Protein 6VG1 (pdb70)

Secondary structure (DSSP, 8-state):
-EEEEEEESSPPTT-EEEEHHHHTT--S----EES--SS--SEEE-TTT-EEEE-S---HHHHTTT-S--EEEEEEEEEETTEEEEEEEEEEEE-------B-S-SEEEEEEETTPPTT-EEE-PPPB-SS-GGGSEEEEEE---SSEEEEEEE-TTS-EEEEEEE-S---TTT--EEEEEEEEEESSSS--EEEEEEEEEEEP------EESSSEEEEEEETTPPTT-EEEE--EE--S-GGGG-EEEEE-TTS-HHHHHHEEE-TTT-EEEE-S---TTT--EEEEEEEEEE-SSS--EEEEEEEEEEE-------EEEEEESS-SSTTEEEEETTPPTT-EEEEEEEE-SS-GGGG-EEEEEES-TTEEEEEEETTEEEEEESS---TTT--EEEEEEEEEE--SSPPEEEEEEEEEEEP------EESSSEEEEEEESSPPTTEEEEE--EE--S-GGGG-EEEEE---EETTEEGGGTEEE-TTT-EEEE-S---TTT--EEEEEEEEEES-SS--EEEEEEEEEEE--S----EEEESPPBTTEEEEEEESS--SS----B-EEE-SS-GGGG--EEEEE--SS--EEEETTTTEEEESS-S--SS---EE-EEEEE-SSSS--EEEEEEEEEEE-/-EEEEEEETTPPTT-EEEEHHHHTT--S----EES--SS--SEEEETTTTEEEE-S---HHHHTTT-S--EEEEEEEEEETTEEEEEEEEEEEE--S-S--B-SSSEEEEEEETTPPTT-EEE-PPPB-SS-GGGSEEEE-----SSB--EEEE-TT--EEEEEEB-S---TTT--EEEEEEEEEESSSS--EEEEEEEEEEEP------EESSSEEEEEEETTPPTT-EEEE--EE--S-GGGG-EEEEE-TT--HHHHHHEEE-TTT-EEEE-S---TTT--EEEEEEEEEE-SSS--EEEEEEEEEEE--S----EEEEEESSBSSTTEEEEETT--TT-EEEEEEEE-SS-GGGG-EEEEEES-TTEEEEEEETTEEEEEE-S---TTT--EEEEEEEEEE--SSPPEEEEEEEEEEEP------EESSSEEEEEEESSPPTTEEEEE--EE--S-GGGG-EEEEE---EETTEEGGGTEEE-TTT-EEEE-S---TTT--EEEEEEEEEES-SS--EEEEEEEEEEE--S----EEEESP-BTTEEEEEE-S---SS---EE-EEE-SS-GGGG--EEEE---SS--EEEETTTTEEEE-S-----S-------EEEE-SSSS--EEEEEEEEEE-

B-factor: mean 75.34, std 39.44, range [6.81, 269.44]

Structure (mmCIF, N/CA/C/O backbone):
data_6VG1
#
_entry.id   6VG1
#
_cell.length_a   146.645
_cell.length_b   42.393
_cell.length_c   167.471
_cell.angle_alpha   90.000
_cell.angle_beta   110.603
_cell.angle_gamma   90.000
#
_symmetry.space_group_name_H-M   'P 1 21 1'
#
loop_
_entity.id
_entity.type
_entity.pdbx_description
1 polymer 'protocadherin protein'
2 branched beta-D-mannopyranose-(1-4)-2-acetamido-2-deoxy-beta-D-glucopyranose-(1-4)-[alpha-L-fucopyranose-(1-6)]2-acetamido-2-deoxy-beta-D-glucopyranose
3 non-polymer 1,2-ETHANEDIOL
4 non-polymer 'CALCIUM ION'
5 non-polymer 'CHLORIDE ION'
6 non-polymer alpha-D-mannopyranose
7 non-polymer 'SODIUM ION'
8 water water
#
loop_
_atom_site.group_PDB
_atom_site.id
_atom_site.type_symbol
_atom_site.label_atom_id
_atom_site.label_alt_id
_atom_site.label_comp_id
_atom_site.label_asym_id
_atom_site.label_entity_id
_atom_site.label_seq_id
_atom_site.pdbx_PDB_ins_code
_atom_site.Cartn_x
_atom_site.Cartn_y
_atom_site.Cartn_z
_atom_site.occupancy
_atom_site.B_iso_or_equiv
_atom_site.auth_seq_id
_atom_site.auth_comp_id
_atom_site.auth_asym_id
_atom_site.auth_atom_id
_atom_site.pdbx_PDB_model_num
ATOM 1 N N . LYS A 1 1 ? 223.24972 14.14117 87.12813 1.000 82.60607 1 LYS A N 1
ATOM 2 C CA . LYS A 1 1 ? 222.69831 15.43689 86.64616 1.000 110.07943 1 LYS A CA 1
ATOM 3 C C . LYS A 1 1 ? 222.45684 15.44585 85.13356 1.000 101.78379 1 LYS A C 1
ATOM 4 O O . LYS A 1 1 ? 223.13792 14.74029 84.38977 1.000 99.11672 1 LYS A O 1
ATOM 25 N N . THR A 1 2 ? 221.50714 16.27752 84.68358 1.000 78.27065 2 THR A N 1
ATOM 26 C CA . THR A 1 2 ? 221.09423 16.32907 83.28067 1.000 84.98219 2 THR A CA 1
ATOM 27 C C . THR A 1 2 ? 221.70650 17.55327 82.60062 1.000 75.34024 2 THR A C 1
ATOM 28 O O . THR A 1 2 ? 221.27717 18.68643 82.84033 1.000 73.39390 2 THR A O 1
ATOM 39 N N . VAL A 1 3 ? 222.68228 17.31470 81.72612 1.000 49.62731 3 VAL A N 1
ATOM 40 C CA . VAL A 1 3 ? 223.28319 18.34618 80.88870 1.000 49.81683 3 VAL A CA 1
ATOM 41 C C . VAL A 1 3 ? 222.73011 18.19085 79.47849 1.000 69.40164 3 VAL A C 1
ATOM 42 O O . VAL A 1 3 ? 222.60887 17.06909 78.97172 1.000 61.73819 3 VAL A O 1
ATOM 55 N N . ARG A 1 4 ? 222.38889 19.30853 78.83813 1.000 55.75312 4 ARG A N 1
ATOM 56 C CA . ARG A 1 4 ? 221.64842 19.27231 77.58183 1.000 53.77896 4 ARG A CA 1
ATOM 57 C C . ARG A 1 4 ? 222.41938 19.94671 76.45618 1.000 74.64476 4 ARG A C 1
ATOM 58 O O . ARG A 1 4 ? 222.92100 21.06711 76.62004 1.000 61.36837 4 ARG A O 1
ATOM 79 N N . TYR A 1 5 ? 222.48426 19.26705 75.31016 1.000 55.77025 5 TYR A N 1
ATOM 80 C CA . TYR A 1 5 ? 223.08349 19.82384 74.10542 1.000 49.96698 5 TYR A CA 1
ATOM 81 C C . TYR A 1 5 ? 222.09805 19.75133 72.94888 1.000 49.80764 5 TYR A C 1
ATOM 82 O O . TYR A 1 5 ? 220.94469 19.36889 73.14459 1.000 52.07958 5 TYR A O 1
ATOM 100 N N . ARG A 1 6 ? 222.54522 20.09929 71.74173 1.000 56.55106 6 ARG A N 1
ATOM 101 C CA . ARG A 1 6 ? 221.67032 20.15566 70.57904 1.000 59.53326 6 ARG A CA 1
ATOM 102 C C . ARG A 1 6 ? 222.50436 19.87035 69.34356 1.000 58.64036 6 ARG A C 1
ATOM 103 O O . ARG A 1 6 ? 223.58583 20.44369 69.18203 1.000 60.96258 6 ARG A O 1
ATOM 124 N N . THR A 1 7 ? 222.01503 18.97176 68.49787 1.000 58.50448 7 THR A N 1
ATOM 125 C CA . THR A 1 7 ? 222.66787 18.63335 67.24108 1.000 50.49799 7 THR A CA 1
ATOM 126 C C . THR A 1 7 ? 221.69244 18.84882 66.08533 1.000 56.33439 7 THR A C 1
ATOM 127 O O . THR A 1 7 ? 220.51970 19.16655 66.28494 1.000 66.25151 7 THR A O 1
ATOM 138 N N . TYR A 1 8 ? 222.18321 18.64957 64.86110 1.000 69.99817 8 TYR A N 1
ATOM 139 C CA . TYR A 1 8 ? 221.36071 18.74251 63.65767 1.000 67.87916 8 TYR A CA 1
ATOM 140 C C . TYR A 1 8 ? 221.57351 17.47620 62.84287 1.000 51.23158 8 TYR A C 1
ATOM 141 O O . TYR A 1 8 ? 222.70289 17.17031 62.44523 1.000 57.86389 8 TYR A O 1
ATOM 159 N N . GLU A 1 9 ? 220.48762 16.74053 62.60387 1.000 65.88588 9 GLU A N 1
ATOM 160 C CA . GLU A 1 9 ? 220.57990 15.40092 62.03532 1.000 58.18781 9 GLU A CA 1
ATOM 161 C C . GLU A 1 9 ? 221.42998 15.38858 60.77044 1.000 65.70234 9 GLU A C 1
ATOM 162 O O . GLU A 1 9 ? 221.60732 16.42132 60.11751 1.000 56.54275 9 GLU A O 1
ATOM 174 N N . GLU A 1 10 ? 221.96894 14.21929 60.43451 1.000 64.96215 10 GLU A N 1
ATOM 175 C CA . GLU A 1 10 ? 222.76246 14.02922 59.22142 1.000 79.37894 10 GLU A CA 1
ATOM 176 C C . GLU A 1 10 ? 223.90773 15.03840 59.13151 1.000 73.36943 10 GLU A C 1
ATOM 177 O O . GLU A 1 10 ? 224.24465 15.52737 58.05254 1.000 57.72611 10 GLU A O 1
ATOM 189 N N . ASP A 1 11 ? 224.49765 15.38296 60.27174 1.000 80.63154 11 ASP A N 1
ATOM 190 C CA . ASP A 1 11 ? 225.70516 16.19227 60.22986 1.000 79.49780 11 ASP A CA 1
ATOM 191 C C . ASP A 1 11 ? 226.91157 15.29640 59.96272 1.000 80.47695 11 ASP A C 1
ATOM 192 O O . ASP A 1 11 ? 226.86274 14.07527 60.12980 1.000 55.07071 11 ASP A O 1
ATOM 201 N N . GLU A 1 12 ? 227.98810 15.91180 59.50573 1.000 62.59480 12 GLU A N 1
ATOM 202 C CA . GLU A 1 12 ? 229.22002 15.17102 59.27071 1.000 57.01818 12 GLU A CA 1
ATOM 203 C C . GLU A 1 12 ? 229.75877 14.65215 60.59619 1.000 56.61225 12 GLU A C 1
ATOM 204 O O . GLU A 1 12 ? 229.85422 15.42457 61.55814 1.000 75.39115 12 GLU A O 1
ATOM 216 N N . PRO A 1 13 ? 230.07789 13.36129 60.70667 1.000 78.34658 13 PRO A N 1
ATOM 217 C CA . PRO A 1 13 ? 230.73228 12.87631 61.92807 1.000 86.53840 13 PRO A CA 1
ATOM 218 C C . PRO A 1 13 ? 231.88979 13.78167 62.33229 1.000 86.77419 13 PRO A C 1
ATOM 219 O O . PRO A 1 13 ? 232.57465 14.36868 61.49016 1.000 73.20292 13 PRO A O 1
ATOM 230 N N . GLY A 1 14 ? 232.08837 13.90513 63.64095 1.000 68.75977 14 GLY A N 1
ATOM 231 C CA . GLY A 1 14 ? 233.17374 14.70525 64.16676 1.000 74.07371 14 GLY A CA 1
ATOM 232 C C . GLY A 1 14 ? 232.86971 16.16905 64.37604 1.000 91.21894 14 GLY A C 1
ATOM 233 O O . GLY A 1 14 ? 233.80536 16.97621 64.42953 1.000 70.70881 14 GLY A O 1
ATOM 237 N N . THR A 1 15 ? 231.60037 16.54269 64.48710 1.000 100.40996 15 THR A N 1
ATOM 238 C CA . THR A 1 15 ? 231.22621 17.92267 64.75765 1.000 77.27896 15 THR A CA 1
ATOM 239 C C . THR A 1 15 ? 231.14468 18.15451 66.26235 1.000 85.78822 15 THR A C 1
ATOM 240 O O . THR A 1 15 ? 230.85963 17.23624 67.03836 1.000 62.50097 15 THR A O 1
ATOM 251 N N . VAL A 1 16 ? 231.39151 19.39662 66.67075 1.000 83.73609 16 VAL A N 1
ATOM 252 C CA . VAL A 1 16 ? 231.46906 19.72972 68.09054 1.000 98.64519 16 VAL A CA 1
ATOM 253 C C . VAL A 1 16 ? 230.06382 19.98612 68.62882 1.000 89.91068 16 VAL A C 1
ATOM 254 O O . VAL A 1 16 ? 229.45632 21.02213 68.35013 1.000 85.68928 16 VAL A O 1
ATOM 267 N N . ILE A 1 17 ? 229.55448 19.03979 69.41468 1.000 69.13405 17 ILE A N 1
ATOM 268 C CA . ILE A 1 17 ? 228.33780 19.26087 70.18761 1.000 64.14270 17 ILE A CA 1
ATOM 269 C C . ILE A 1 17 ? 228.64093 20.10607 71.41409 1.000 89.20180 17 ILE A C 1
ATOM 270 O O . ILE A 1 17 ? 227.92128 21.05883 71.73936 1.000 76.69733 17 ILE A O 1
ATOM 286 N N . GLY A 1 18 ? 229.71047 19.74974 72.10478 1.000 76.34800 18 GLY A N 1
ATOM 287 C CA . GLY A 1 18 ? 230.10465 20.38838 73.33982 1.000 94.38064 18 GLY A CA 1
ATOM 288 C C . GLY A 1 18 ? 231.17047 19.53612 73.98253 1.000 86.38851 18 GLY A C 1
ATOM 289 O O . GLY A 1 18 ? 231.49099 18.44066 73.51284 1.000 52.59464 18 GLY A O 1
ATOM 293 N N . THR A 1 19 ? 231.72099 20.04895 75.07791 1.000 70.33624 19 THR A N 1
ATOM 294 C CA . THR A 1 19 ? 232.73440 19.32818 75.84041 1.000 57.80297 19 THR A CA 1
ATOM 295 C C . THR A 1 19 ? 232.36695 19.42630 77.31266 1.000 55.52365 19 THR A C 1
ATOM 296 O O . THR A 1 19 ? 232.29674 20.52901 77.86661 1.000 57.53798 19 THR A O 1
ATOM 307 N N . LEU A 1 20 ? 232.13428 18.27047 77.93910 1.000 72.65151 20 LEU A N 1
ATOM 308 C CA . LEU A 1 20 ? 231.63782 18.24305 79.31110 1.000 51.61886 20 LEU A CA 1
ATOM 309 C C . LEU A 1 20 ? 232.60234 18.93713 80.26616 1.000 58.19764 20 LEU A C 1
ATOM 310 O O . LEU A 1 20 ? 232.21200 19.84619 81.00861 1.000 63.65105 20 LEU A O 1
ATOM 326 N N . ALA A 1 21 ? 233.86870 18.51597 80.26426 1.000 56.26285 21 ALA A N 1
ATOM 327 C CA . ALA A 1 21 ? 234.84218 19.05318 81.21012 1.000 72.37806 21 ALA A CA 1
ATOM 328 C C . ALA A 1 21 ? 234.80641 20.57431 81.24846 1.000 69.64689 21 ALA A C 1
ATOM 329 O O . ALA A 1 21 ? 234.79825 21.18103 82.32459 1.000 55.85738 21 ALA A O 1
ATOM 336 N N . GLU A 1 22 ? 234.78432 21.20610 80.07700 1.000 71.02280 22 GLU A N 1
ATOM 337 C CA . GLU A 1 22 ? 234.84731 22.65780 80.00056 1.000 63.37850 22 GLU A CA 1
ATOM 338 C C . GLU A 1 22 ? 233.49072 23.29134 80.29383 1.000 86.33308 22 GLU A C 1
ATOM 339 O O . GLU A 1 22 ? 233.42118 24.29784 81.00927 1.000 90.84742 22 GLU A O 1
ATOM 351 N N . ASP A 1 23 ? 232.40522 22.69896 79.78094 1.000 70.86085 23 ASP A N 1
ATOM 352 C CA . ASP A 1 23 ? 231.08400 23.30690 79.91692 1.000 58.75342 23 ASP A CA 1
ATOM 353 C C . ASP A 1 23 ? 230.66096 23.38456 81.38148 1.000 61.88679 23 ASP A C 1
ATOM 354 O O . ASP A 1 23 ? 229.98812 24.34017 81.79014 1.000 76.91364 23 ASP A O 1
ATOM 363 N N . LEU A 1 24 ? 231.04790 22.39195 82.18963 1.000 80.19595 24 LEU A N 1
ATOM 364 C CA . LEU A 1 24 ? 230.63180 22.31819 83.58581 1.000 81.45952 24 LEU A CA 1
ATOM 365 C C . LEU A 1 24 ? 231.76216 22.62707 84.56674 1.000 95.30221 24 LEU A C 1
ATOM 366 O O . LEU A 1 24 ? 231.70364 22.20104 85.72405 1.000 105.35197 24 LEU A O 1
ATOM 382 N N . HIS A 1 25 ? 232.79097 23.34605 84.13382 1.000 96.47438 25 HIS A N 1
ATOM 383 C CA . HIS A 1 25 ? 233.89851 23.75440 85.00471 1.000 103.03365 25 HIS A CA 1
ATOM 384 C C . HIS A 1 25 ? 234.43987 22.58034 85.82103 1.000 96.57287 25 HIS A C 1
ATOM 385 O O . HIS A 1 25 ? 234.55953 22.63739 87.04745 1.000 104.04614 25 HIS A O 1
ATOM 394 N N . LEU A 1 26 ? 234.80604 21.51041 85.12071 1.000 54.93037 26 LEU A N 1
ATOM 395 C CA . LEU A 1 26 ? 235.23905 20.27638 85.77577 1.000 54.84604 26 LEU A CA 1
ATOM 396 C C . LEU A 1 26 ? 236.76282 20.23902 85.86129 1.000 76.58733 26 LEU A C 1
ATOM 397 O O . LEU A 1 26 ? 237.44432 19.73581 84.96717 1.000 74.54053 26 LEU A O 1
ATOM 413 N N . GLU A 1 27 ? 237.29840 20.76175 86.95863 1.000 90.79611 27 GLU A N 1
ATOM 414 C CA . GLU A 1 27 ? 238.71648 20.63401 87.24959 1.000 98.39241 27 GLU A CA 1
ATOM 415 C C . GLU A 1 27 ? 238.95960 19.36380 88.05530 1.000 78.81572 27 GLU A C 1
ATOM 416 O O . GLU A 1 27 ? 238.11897 18.93263 88.85220 1.000 64.28415 27 GLU A O 1
ATOM 428 N N . GLY A 1 28 ? 240.11845 18.75822 87.81951 1.000 80.35671 28 GLY A N 1
ATOM 429 C CA . GLY A 1 28 ? 240.41139 17.43274 88.31989 1.000 82.36969 28 GLY A CA 1
ATOM 430 C C . GLY A 1 28 ? 240.85937 16.53770 87.18363 1.000 98.56399 28 GLY A C 1
ATOM 431 O O . GLY A 1 28 ? 241.56665 16.98965 86.27688 1.000 107.70507 28 GLY A O 1
ATOM 435 N N . GLU A 1 29 ? 240.44165 15.27800 87.20592 1.000 99.07056 29 GLU A N 1
ATOM 436 C CA . GLU A 1 29 ? 240.75322 14.32431 86.15147 1.000 120.69262 29 GLU A CA 1
ATOM 437 C C . GLU A 1 29 ? 239.47559 13.94174 85.41192 1.000 118.90831 29 GLU A C 1
ATOM 438 O O . GLU A 1 29 ? 238.36421 14.32065 85.79440 1.000 94.79470 29 GLU A O 1
ATOM 450 N N . GLY A 1 30 ? 239.65169 13.19348 84.32680 1.000 89.75776 30 GLY A N 1
ATOM 451 C CA . GLY A 1 30 ? 238.53547 12.59803 83.62420 1.000 6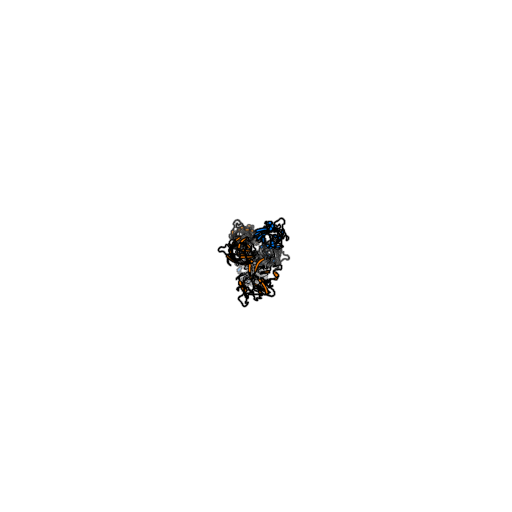2.96273 30 GLY A CA 1
ATOM 452 C C . GLY A 1 30 ? 238.92850 11.36048 82.84147 1.000 81.11441 30 GLY A C 1
ATOM 453 O O . GLY A 1 30 ? 239.82936 11.41813 81.99905 1.000 94.41707 30 GLY A O 1
ATOM 457 N N . SER A 1 31 ? 238.26628 10.23504 83.11843 1.000 52.93300 31 SER A N 1
ATOM 458 C CA . SER A 1 31 ? 238.38437 9.03239 82.30269 1.000 56.97497 31 SER A CA 1
ATOM 459 C C . SER A 1 31 ? 237.02909 8.80256 81.64015 1.000 77.46387 31 SER A C 1
ATOM 460 O O . SER A 1 31 ? 236.35774 7.80139 81.90752 1.000 101.71134 31 SER A O 1
ATOM 468 N N . PHE A 1 32 ? 236.62225 9.73924 80.78011 1.000 52.67249 32 PHE A N 1
ATOM 469 C CA . PHE A 1 32 ? 235.24377 9.80417 80.30670 1.000 57.20684 32 PHE A CA 1
ATOM 470 C C . PHE A 1 32 ? 234.93785 8.63263 79.37857 1.000 68.24212 32 PHE A C 1
ATOM 471 O O . PHE A 1 32 ? 235.58912 8.46080 78.34208 1.000 104.31890 32 PHE A O 1
ATOM 488 N N . ARG A 1 33 ? 233.91367 7.85832 79.72201 1.000 70.03645 33 ARG A N 1
ATOM 489 C CA . ARG A 1 33 ? 233.47933 6.74033 78.90111 1.000 70.52666 33 ARG A CA 1
ATOM 490 C C . ARG A 1 33 ? 231.95763 6.72368 78.85985 1.000 78.30823 33 ARG A C 1
ATOM 491 O O . ARG A 1 33 ? 231.28649 7.30031 79.71980 1.000 57.61801 33 ARG A O 1
ATOM 512 N N . LEU A 1 34 ? 231.41993 6.06148 77.83707 1.000 65.47699 34 LEU A N 1
ATOM 513 C CA . LEU A 1 34 ? 230.01202 5.70085 77.83463 1.000 59.43629 34 LEU A CA 1
ATOM 514 C C . LEU A 1 34 ? 229.82626 4.44982 78.68365 1.000 71.37943 34 LEU A C 1
ATOM 515 O O . LEU A 1 34 ? 230.69790 3.57753 78.73784 1.000 81.04910 34 LEU A O 1
ATOM 531 N N . MET A 1 35 ? 228.67434 4.35940 79.35184 1.000 68.77820 35 MET A N 1
ATOM 532 C CA . MET A 1 35 ? 228.49529 3.29107 80.32722 1.000 52.17264 35 MET A CA 1
ATOM 533 C C . MET A 1 35 ? 228.24037 1.95204 79.64608 1.000 71.39428 35 MET A C 1
ATOM 534 O O . MET A 1 35 ? 228.69786 0.91249 80.13060 1.000 64.72691 35 MET A O 1
ATOM 548 N N . LYS A 1 36 ? 227.51838 1.94674 78.52961 1.000 66.27716 36 LYS A N 1
ATOM 549 C CA . LYS A 1 36 ? 227.29943 0.70379 77.80627 1.000 84.17889 36 LYS A CA 1
ATOM 550 C C . LYS A 1 36 ? 226.85693 1.02024 76.38677 1.000 99.70670 36 LYS A C 1
ATOM 551 O O . LYS A 1 36 ? 226.12406 1.98601 76.14325 1.000 94.45131 36 LYS A O 1
ATOM 570 N N . GLN A 1 37 ? 227.28528 0.16590 75.46248 1.000 129.38863 37 GLN A N 1
ATOM 571 C CA . GLN A 1 37 ? 227.06900 0.34641 74.02537 1.000 141.27995 37 GLN A CA 1
ATOM 572 C C . GLN A 1 37 ? 226.48740 -0.95656 73.47833 1.000 142.84446 37 GLN A C 1
ATOM 573 O O . GLN A 1 37 ? 227.19354 -1.74938 72.85206 1.000 161.26632 37 GLN A O 1
ATOM 581 N N . PHE A 1 38 ? 225.18984 -1.17833 73.72898 1.000 141.53069 38 PHE A N 1
ATOM 582 C CA . PHE A 1 38 ? 224.54309 -2.38613 73.22469 1.000 155.21121 38 PHE A CA 1
ATOM 583 C C . PHE A 1 38 ? 224.51371 -2.38826 71.69755 1.000 153.26909 38 PHE A C 1
ATOM 584 O O . PHE A 1 38 ? 224.77590 -3.41761 71.06465 1.000 145.53902 38 PHE A O 1
AT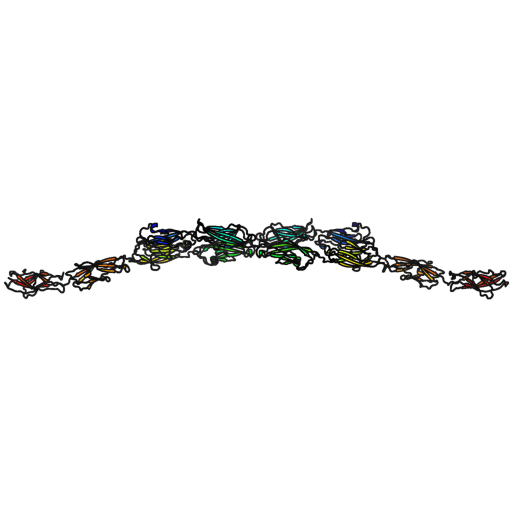OM 594 N N . ASN A 1 39 ? 224.18219 -1.25050 71.09755 1.000 158.77011 39 ASN A N 1
ATOM 595 C CA . ASN A 1 39 ? 224.32734 -0.97057 69.67737 1.000 147.71823 39 ASN A CA 1
ATOM 596 C C . ASN A 1 39 ? 225.49567 -0.00328 69.52315 1.000 140.22012 39 ASN A C 1
ATOM 597 O O . ASN A 1 39 ? 225.87272 0.68927 70.47286 1.000 123.73509 39 ASN A O 1
ATOM 608 N N . ASN A 1 40 ? 226.10304 0.02442 68.34100 1.000 123.66192 40 ASN A N 1
ATOM 609 C CA . ASN A 1 40 ? 227.25552 0.89983 68.14202 1.000 116.65475 40 ASN A CA 1
ATOM 610 C C . ASN A 1 40 ? 226.78332 2.34969 68.18304 1.000 118.17269 40 ASN A C 1
ATOM 611 O O . ASN A 1 40 ? 226.14984 2.83452 67.24044 1.000 90.43211 40 ASN A O 1
ATOM 622 N N . SER A 1 41 ? 227.09992 3.03642 69.28173 1.000 122.72871 41 SER A N 1
ATOM 623 C CA . SER A 1 41 ? 226.54680 4.34921 69.57613 1.000 109.05215 41 SER A CA 1
ATOM 624 C C . SER A 1 41 ? 226.84077 5.34175 68.45665 1.000 96.02143 41 SER A C 1
ATOM 625 O O . SER A 1 41 ? 227.80348 5.20441 67.68832 1.000 71.55799 41 SER A O 1
ATOM 633 N N . LEU A 1 42 ? 225.97744 6.35402 68.37422 1.000 76.45597 42 LEU A N 1
ATOM 634 C CA . LEU A 1 42 ? 226.06477 7.38057 67.34887 1.000 76.27464 42 LEU A CA 1
ATOM 635 C C . LEU A 1 42 ? 226.89627 8.58638 67.76261 1.000 56.22713 42 LEU A C 1
ATOM 636 O O . LEU A 1 42 ? 227.27341 9.38515 66.89628 1.000 84.57989 42 LEU A O 1
ATOM 652 N N . ILE A 1 43 ? 227.21054 8.72690 69.04399 1.000 57.75251 43 ILE A N 1
ATOM 653 C CA . ILE A 1 43 ? 227.97738 9.85794 69.54767 1.000 86.64826 43 ILE A CA 1
ATOM 654 C C . ILE A 1 43 ? 229.23058 9.31398 70.20978 1.000 74.26823 43 ILE A C 1
ATOM 655 O O . ILE A 1 43 ? 229.16709 8.33118 70.95597 1.000 72.62465 43 ILE A O 1
ATOM 671 N N . HIS A 1 44 ? 230.36855 9.94389 69.93885 1.000 69.06050 44 HIS A N 1
ATOM 672 C CA . HIS A 1 44 ? 231.60622 9.55481 70.59658 1.000 93.70395 44 HIS A CA 1
ATOM 673 C C . HIS A 1 44 ? 232.01368 10.62335 71.59961 1.000 89.44924 44 HIS A C 1
ATOM 674 O O . HIS A 1 44 ? 231.70599 11.80488 71.44316 1.000 70.93426 44 HIS A O 1
ATOM 688 N N . VAL A 1 45 ? 232.70017 10.18221 72.64407 1.000 62.81729 45 VAL A N 1
ATOM 689 C CA . VAL A 1 45 ? 233.09036 11.01740 73.76783 1.000 75.95447 45 VAL A CA 1
ATOM 690 C C . VAL A 1 45 ? 234.60401 10.92204 73.88756 1.000 73.77293 45 VAL A C 1
ATOM 691 O O . VAL A 1 45 ? 235.16621 9.81986 73.86370 1.000 73.92085 45 VAL A O 1
ATOM 704 N N . ARG A 1 46 ? 235.26247 12.07343 73.95589 1.000 74.84156 46 ARG A N 1
ATOM 705 C CA . ARG A 1 46 ? 236.70793 12.09399 74.11916 1.000 74.64513 46 ARG A CA 1
ATOM 706 C C . ARG A 1 46 ? 237.06189 11.66500 75.53867 1.000 72.34804 46 ARG A C 1
ATOM 707 O O . ARG A 1 46 ? 236.66400 12.32058 76.50725 1.000 60.68317 46 ARG A O 1
ATOM 728 N N . GLU A 1 47 ? 237.82256 10.57192 75.66522 1.000 100.87822 47 GLU A N 1
ATOM 729 C CA . GLU A 1 47 ? 238.17598 10.07488 76.99304 1.000 85.86629 47 GLU A CA 1
ATOM 730 C C . GLU A 1 47 ? 238.93514 11.13109 77.78926 1.000 60.02124 47 GLU A C 1
ATOM 731 O O . GLU A 1 47 ? 238.79461 11.21783 79.01393 1.000 59.90920 47 GLU A O 1
ATOM 743 N N . SER A 1 48 ? 239.73773 11.94987 77.10829 1.000 69.67690 48 SER A N 1
ATOM 744 C CA . SER A 1 48 ? 240.53888 12.95642 77.79310 1.000 62.95264 48 SER A CA 1
ATOM 745 C C . SER A 1 48 ? 239.66430 13.89931 78.61201 1.000 55.01806 48 SER A C 1
ATOM 746 O O . SER A 1 48 ? 239.82193 14.00298 79.83210 1.000 54.76412 48 SER A O 1
ATOM 754 N N . ASP A 1 49 ? 238.70535 14.56926 77.96037 1.000 56.68624 49 ASP A N 1
ATOM 755 C CA . ASP A 1 49 ? 237.99107 15.67859 78.57951 1.000 62.57593 49 ASP A CA 1
ATOM 756 C C . ASP A 1 49 ? 236.48598 15.65433 78.34687 1.000 80.55261 49 ASP A C 1
ATOM 757 O O . ASP A 1 49 ? 235.81252 16.63179 78.68269 1.000 54.06549 49 ASP A O 1
ATOM 766 N N . GLY A 1 50 ? 235.94098 14.57864 77.79638 1.000 55.68436 50 GLY A N 1
ATOM 767 C CA . GLY A 1 50 ? 234.50944 14.49014 77.61051 1.000 64.81108 50 GLY A CA 1
ATOM 768 C C . GLY A 1 50 ? 233.98345 15.39753 76.52492 1.000 73.48946 50 GLY A C 1
ATOM 769 O O . GLY A 1 50 ? 233.02822 16.15392 76.74327 1.000 58.29834 50 GLY A O 1
ATOM 773 N N . GLN A 1 51 ? 234.60361 15.32702 75.35026 1.000 86.83015 51 GLN A N 1
ATOM 774 C CA . GLN A 1 51 ? 234.12872 16.05219 74.18381 1.000 56.27327 51 GLN A CA 1
ATOM 775 C C . GLN A 1 51 ? 233.20451 15.14195 73.38863 1.000 63.51295 51 GLN A C 1
ATOM 776 O O . GLN A 1 51 ? 233.59380 14.03318 73.01591 1.000 79.54122 51 GLN A O 1
ATOM 790 N N . LEU A 1 52 ? 231.99136 15.60830 73.11851 1.000 52.38264 52 LEU A N 1
ATOM 791 C CA . LEU A 1 52 ? 230.99542 14.80944 72.42407 1.000 52.01499 52 LEU A CA 1
ATOM 792 C C . LEU A 1 52 ? 230.98000 15.23554 70.96464 1.000 54.67372 52 LEU A C 1
ATOM 793 O O . LEU A 1 52 ? 230.67994 16.39124 70.64840 1.000 72.90614 52 LEU A O 1
ATOM 809 N N . SER A 1 53 ? 231.32144 14.30137 70.08735 1.000 64.06755 53 SER A N 1
ATOM 810 C CA . SER A 1 53 ? 231.37654 14.53008 68.65535 1.000 77.82436 53 SER A CA 1
ATOM 811 C C . SER A 1 53 ? 230.41978 13.57307 67.96169 1.000 93.19015 53 SER A C 1
ATOM 812 O O . SER A 1 53 ? 230.11237 12.49092 68.48009 1.000 61.27360 53 SER A O 1
ATOM 820 N N . ILE A 1 54 ? 229.92932 13.99591 66.79739 1.000 79.31102 54 ILE A N 1
ATOM 821 C CA . ILE A 1 54 ? 229.06082 13.14763 65.99217 1.000 85.18397 54 ILE A CA 1
ATOM 822 C C . ILE A 1 54 ? 229.85726 11.92138 65.56446 1.000 77.43446 54 ILE A C 1
ATOM 823 O O . ILE A 1 54 ? 230.85064 12.03058 64.83751 1.000 67.48276 54 ILE A O 1
ATOM 839 N N . GLY A 1 55 ? 229.42943 10.75189 66.03086 1.000 60.82147 55 GLY A N 1
ATOM 840 C CA . GLY A 1 55 ? 230.13225 9.52213 65.73218 1.000 61.74722 55 GLY A CA 1
ATOM 841 C C . GLY A 1 55 ? 229.80340 8.96745 64.36439 1.000 72.23224 55 GLY A C 1
ATOM 842 O O . GLY A 1 55 ? 230.57959 9.11138 63.41304 1.000 89.42300 55 GLY A O 1
ATOM 846 N N . GLU A 1 56 ? 228.66485 8.30071 64.25952 1.000 77.18537 56 GLU A N 1
ATOM 847 C CA . GLU A 1 56 ? 228.21376 7.77805 62.98531 1.000 70.70769 56 GLU A CA 1
ATOM 848 C C . GLU A 1 56 ? 227.16923 8.72356 62.38980 1.000 89.48744 56 GLU A C 1
ATOM 849 O O . GLU A 1 56 ? 226.97344 9.85164 62.85466 1.000 84.25755 56 GLU A O 1
ATOM 861 N N . ARG A 1 57 ? 226.47975 8.25156 61.35493 1.000 104.93514 57 ARG A N 1
ATOM 862 C CA . ARG A 1 57 ? 225.39382 9.00208 60.74156 1.000 78.51123 57 ARG A CA 1
ATOM 863 C C . ARG A 1 57 ? 224.19612 9.06720 61.67649 1.000 74.04685 57 ARG A C 1
ATOM 864 O O . ARG A 1 57 ? 223.82764 8.07194 62.30742 1.000 88.49391 57 ARG A O 1
ATOM 885 N N . ILE A 1 58 ? 223.59982 10.25337 61.78153 1.000 54.70950 58 ILE A N 1
ATOM 886 C CA . ILE A 1 58 ? 222.44522 10.47755 62.64929 1.000 52.48458 58 ILE A CA 1
ATOM 887 C C . ILE A 1 58 ? 221.26469 10.87800 61.77755 1.000 52.31138 58 ILE A C 1
ATOM 888 O O . ILE A 1 58 ? 221.19512 12.02286 61.31324 1.000 64.13978 58 ILE A O 1
ATOM 904 N N . ASP A 1 59 ? 220.31905 9.95370 61.58213 1.000 52.40099 59 ASP A N 1
ATOM 905 C CA . ASP A 1 59 ? 219.12260 10.19919 60.77708 1.000 52.28938 59 ASP A CA 1
ATOM 906 C C . ASP A 1 59 ? 217.90783 10.23968 61.69699 1.000 76.18810 59 ASP A C 1
ATOM 907 O O . ASP A 1 59 ? 217.45784 9.19805 62.18698 1.000 69.30670 59 ASP A O 1
ATOM 916 N N . ARG A 1 60 ? 217.35727 11.43785 61.90214 1.000 81.08567 60 ARG A N 1
ATOM 917 C CA . ARG A 1 60 ? 216.22234 11.57962 62.80832 1.000 70.86612 60 ARG A CA 1
ATOM 918 C C . ARG A 1 60 ? 215.05013 10.71325 62.36130 1.000 50.74139 60 ARG A C 1
ATOM 919 O O . ARG A 1 60 ? 214.43133 10.01698 63.17338 1.000 86.63353 60 ARG A O 1
ATOM 940 N N . GLU A 1 61 ? 214.72996 10.73980 61.06823 1.000 68.24464 61 GLU A N 1
ATOM 941 C CA . GLU A 1 61 ? 213.58970 9.98546 60.56497 1.000 82.97004 61 GLU A CA 1
ATOM 942 C C . GLU A 1 61 ? 213.73885 8.48038 60.76191 1.000 52.04273 61 GLU A C 1
ATOM 943 O O . GLU A 1 61 ? 212.74265 7.75703 60.64084 1.000 81.20635 61 GLU A O 1
ATOM 955 N N . ARG A 1 62 ? 214.94056 7.99406 61.07859 1.000 68.97704 62 ARG A N 1
ATOM 956 C CA . ARG A 1 62 ? 215.15712 6.57061 61.31237 1.000 83.96149 62 ARG A CA 1
ATOM 957 C C . ARG A 1 62 ? 215.12424 6.18964 62.78410 1.000 63.40023 62 ARG A C 1
ATOM 958 O O . ARG A 1 62 ? 214.80754 5.04001 63.10300 1.000 70.08381 62 ARG A O 1
ATOM 979 N N . ILE A 1 63 ? 215.45790 7.11300 63.68316 1.000 70.61401 63 ILE A N 1
ATOM 980 C CA . ILE A 1 63 ? 215.49361 6.81127 65.10721 1.000 59.03651 63 ILE A CA 1
ATOM 981 C C . ILE A 1 63 ? 214.26781 7.32699 65.85222 1.000 67.68007 63 ILE A C 1
ATOM 982 O O . ILE A 1 63 ? 213.97342 6.82747 66.95011 1.000 78.27359 63 ILE A O 1
ATOM 998 N N . CYS A 1 64 ? 213.53932 8.29612 65.28778 1.000 58.16437 64 CYS A N 1
ATOM 999 C CA . CYS A 1 64 ? 212.34065 8.82457 65.91643 1.000 60.03406 64 CYS A CA 1
ATOM 1000 C C . CYS A 1 64 ? 211.13747 8.89785 64.98321 1.000 50.86927 64 CYS A C 1
ATOM 1001 O O . CYS A 1 64 ? 210.05808 9.29818 65.43495 1.000 52.06933 64 CYS A O 1
ATOM 1008 N N . ARG A 1 65 ? 211.28040 8.51975 63.71100 1.000 74.50788 65 ARG A N 1
ATOM 1009 C CA . ARG A 1 65 ? 210.16048 8.54576 62.77575 1.000 55.04017 65 ARG A CA 1
ATOM 1010 C C . ARG A 1 65 ? 209.38810 9.85135 62.93498 1.000 50.93542 65 ARG A C 1
ATOM 1011 O O . ARG A 1 65 ? 209.98703 10.93429 62.88507 1.000 57.77614 65 ARG A O 1
ATOM 1032 N N . GLN A 1 66 ? 208.07231 9.78380 63.14027 1.000 51.10932 66 GLN A N 1
ATOM 1033 C CA . GLN A 1 66 ? 207.23386 10.97632 63.15551 1.000 50.77094 66 GLN A CA 1
ATOM 1034 C C . GLN A 1 66 ? 206.99566 11.51284 64.56444 1.000 65.67634 66 GLN A C 1
ATOM 1035 O O . GLN A 1 66 ? 205.93260 12.07945 64.83214 1.000 50.59803 66 GLN A O 1
ATOM 1049 N N . SER A 1 67 ? 207.95995 11.36288 65.46749 1.000 60.01456 67 SER A N 1
ATOM 1050 C CA . SER A 1 67 ? 207.82885 11.83365 66.84397 1.000 50.19552 67 SER A CA 1
ATOM 1051 C C . SER A 1 67 ? 208.31202 13.27440 66.95699 1.000 52.12686 67 SER A C 1
ATOM 1052 O O . SER A 1 67 ? 209.42134 13.58646 66.50683 1.000 87.25088 67 SER A O 1
ATOM 1060 N N . PRO A 1 68 ? 207.51682 14.16984 67.54757 1.000 62.10718 68 PRO A N 1
ATOM 1061 C CA . PRO A 1 68 ? 207.88794 15.59841 67.52558 1.000 52.17254 68 PRO A CA 1
ATOM 1062 C C . PRO A 1 68 ? 209.23080 15.90653 68.16621 1.000 59.17951 68 PRO A C 1
ATOM 1063 O O . PRO A 1 68 ? 209.87871 16.88667 67.77652 1.000 76.15028 68 PRO A O 1
ATOM 1074 N N . HIS A 1 69 ? 209.66302 15.12191 69.14659 1.000 69.10332 69 HIS A N 1
ATOM 1075 C CA . HIS A 1 69 ? 210.95235 15.32851 69.78335 1.000 49.08924 69 HIS A CA 1
ATOM 1076 C C . HIS A 1 69 ? 211.83833 14.11500 69.56121 1.000 49.03757 69 HIS A C 1
ATOM 1077 O O . HIS A 1 69 ? 211.36514 12.97710 69.49518 1.000 53.12750 69 HIS A O 1
ATOM 1091 N N . CYS A 1 70 ? 213.13548 14.37070 69.45261 1.000 73.53903 70 CYS A N 1
ATOM 1092 C CA . CYS A 1 70 ? 214.11427 13.30819 69.24650 1.000 50.14393 70 CYS A CA 1
ATOM 1093 C C . CYS A 1 70 ? 215.33701 13.66054 70.08208 1.000 48.80031 70 CYS A C 1
ATOM 1094 O O . CYS A 1 70 ? 216.17866 14.45482 69.65156 1.000 59.97085 70 CYS A O 1
ATOM 1101 N N . THR A 1 71 ? 215.42440 13.08215 71.27321 1.000 48.82319 71 THR A N 1
ATOM 1102 C CA . THR A 1 71 ? 216.53630 13.32786 72.17929 1.000 50.22421 71 THR A CA 1
ATOM 1103 C C . THR A 1 71 ? 217.30578 12.02941 72.35752 1.000 54.69747 71 THR A C 1
ATOM 1104 O O . THR A 1 71 ? 216.72492 11.00686 72.73496 1.000 71.37435 71 THR A O 1
ATOM 1115 N N . LEU A 1 72 ? 218.60020 12.07088 72.05542 1.000 65.13225 72 LEU A N 1
ATOM 1116 C CA . LEU A 1 72 ? 219.50194 10.95528 72.30002 1.000 49.16232 72 LEU A CA 1
ATOM 1117 C C . LEU A 1 72 ? 220.05488 11.08789 73.71241 1.000 49.04676 72 LEU A C 1
ATOM 1118 O O . LEU A 1 72 ? 220.67257 12.10313 74.04683 1.000 58.63543 72 LEU A O 1
ATOM 1134 N N . ALA A 1 73 ? 219.83434 10.06925 74.53764 1.000 49.21298 73 ALA A N 1
ATOM 1135 C CA . ALA A 1 73 ? 220.21236 10.10589 75.94544 1.000 49.15724 73 ALA A CA 1
ATOM 1136 C C . ALA A 1 73 ? 221.42726 9.22051 76.17868 1.000 49.40197 73 ALA A C 1
ATOM 1137 O O . ALA A 1 73 ? 221.41775 8.04319 75.80683 1.000 73.45242 73 ALA A O 1
ATOM 1144 N N . LEU A 1 74 ? 222.46315 9.77399 76.80633 1.000 49.28935 74 LEU A N 1
ATOM 1145 C CA . LEU A 1 74 ? 223.66954 9.00375 77.07026 1.000 49.56607 74 LEU A CA 1
ATOM 1146 C C . LEU A 1 74 ? 224.16633 9.27376 78.47861 1.000 49.46502 74 LEU A C 1
ATOM 1147 O O . LEU A 1 74 ? 224.04025 10.38639 78.98940 1.000 62.10951 74 LEU A O 1
ATOM 1163 N N . ASP A 1 75 ? 224.71803 8.24330 79.10645 1.000 49.75411 75 ASP A N 1
ATOM 1164 C CA . ASP A 1 75 ? 225.25243 8.34161 80.45704 1.000 49.72980 75 ASP A CA 1
ATOM 1165 C C . ASP A 1 75 ? 226.76249 8.16143 80.37172 1.000 49.94787 75 ASP A C 1
ATOM 1166 O O . ASP A 1 75 ? 227.24608 7.08244 80.00729 1.000 88.28774 75 ASP A O 1
ATOM 1175 N N . VAL A 1 76 ? 227.50701 9.21497 80.72586 1.000 49.79697 76 VAL A N 1
ATOM 1176 C CA . VAL A 1 76 ? 228.96142 9.15899 80.75553 1.000 50.07953 76 VAL A CA 1
ATOM 1177 C C . VAL A 1 76 ? 229.39153 9.07715 82.21116 1.000 50.08760 76 VAL A C 1
ATOM 1178 O O . VAL A 1 76 ? 228.74664 9.62920 83.10252 1.000 73.01219 76 VAL A O 1
ATOM 1191 N N . VAL A 1 77 ? 230.49314 8.39460 82.45889 1.000 50.44168 77 VAL A N 1
ATOM 1192 C CA . VAL A 1 77 ? 231.05398 8.29907 83.79754 1.000 53.34823 77 VAL A CA 1
ATOM 1193 C C . VAL A 1 77 ? 232.49021 8.78782 83.74289 1.000 65.75975 77 VAL A C 1
ATOM 1194 O O . VAL A 1 77 ? 233.21370 8.51775 82.77657 1.000 61.10497 77 VAL A O 1
ATOM 1207 N N . SER A 1 78 ? 232.89685 9.51128 84.78094 1.000 60.71244 78 SER A N 1
ATOM 1208 C CA . SER A 1 78 ? 234.23552 10.06148 84.88719 1.000 51.05474 78 SER A CA 1
ATOM 1209 C C . SER A 1 78 ? 234.79927 9.70506 86.25226 1.000 51.18076 78 SER A C 1
ATOM 1210 O O . SER A 1 78 ? 234.11402 9.14452 87.10916 1.000 59.09933 78 SER A O 1
ATOM 1218 N N . VAL A 1 79 ? 236.07387 10.02224 86.43596 1.000 51.57111 79 VAL A N 1
ATOM 1219 C CA . VAL A 1 79 ? 236.76828 9.78825 87.69297 1.000 51.75652 79 VAL A CA 1
ATOM 1220 C C . VAL A 1 79 ? 237.58348 11.03258 88.00793 1.000 52.02488 79 VAL A C 1
ATOM 1221 O O . VAL A 1 79 ? 238.46425 11.41518 87.23064 1.000 90.49460 79 VAL A O 1
ATOM 1234 N N . ALA A 1 80 ? 237.27658 11.67799 89.12916 1.000 73.99159 80 ALA A N 1
ATOM 1235 C CA . ALA A 1 80 ? 237.97308 12.88517 89.56015 1.000 63.10338 80 ALA A CA 1
ATOM 1236 C C . ALA A 1 80 ? 238.39287 12.68894 91.00985 1.000 91.66766 80 ALA A C 1
ATOM 1237 O O . ALA A 1 80 ? 237.54873 12.71239 91.91227 1.000 81.19105 80 ALA A O 1
ATOM 1244 N N . LYS A 1 81 ? 239.69305 12.49324 91.23109 1.000 61.34998 81 LYS A N 1
ATOM 1245 C CA . LYS A 1 81 ? 240.24047 12.27954 92.57054 1.000 58.08433 81 LYS A CA 1
ATOM 1246 C C . LYS A 1 81 ? 239.70316 10.98842 93.19198 1.000 57.06852 81 LYS A C 1
ATOM 1247 O O . LYS A 1 81 ? 239.30627 10.95578 94.35771 1.000 52.77153 81 LYS A O 1
ATOM 1266 N N . GLU A 1 82 ? 239.68454 9.91926 92.39751 1.000 69.98986 82 GLU A N 1
ATOM 1267 C CA . GLU A 1 82 ? 239.26186 8.58747 92.82131 1.000 64.95294 82 GLU A CA 1
ATOM 1268 C C . GLU A 1 82 ? 237.78571 8.51364 93.18756 1.000 52.20984 82 GLU A C 1
ATOM 1269 O O . GLU A 1 82 ? 237.36461 7.58146 93.87517 1.000 52.24645 82 GLU A O 1
ATOM 1281 N N . GLN A 1 83 ? 236.99076 9.48170 92.75930 1.000 51.93014 83 GLN A N 1
ATOM 1282 C CA . GLN A 1 83 ? 235.54009 9.42264 92.87832 1.000 51.62025 83 GLN A CA 1
ATOM 1283 C C . GLN A 1 83 ? 234.96242 9.17459 91.49204 1.000 51.37252 83 GLN A C 1
ATOM 1284 O O . GLN A 1 83 ? 235.16242 9.98925 90.58521 1.000 74.04595 83 GLN A O 1
ATOM 1298 N N . PHE A 1 84 ? 234.26848 8.04847 91.32561 1.000 51.33312 84 PHE A N 1
ATOM 1299 C CA . PHE A 1 84 ? 233.54585 7.77951 90.08915 1.000 57.45927 84 PHE A CA 1
ATOM 1300 C C . PHE A 1 84 ? 232.28476 8.63264 90.04132 1.000 50.83086 84 PHE A C 1
ATOM 1301 O O . PHE A 1 84 ? 231.47704 8.61059 90.97542 1.000 50.85732 84 PHE A O 1
ATOM 1318 N N . LYS A 1 85 ? 232.10342 9.36480 88.94841 1.000 50.62974 85 LYS A N 1
ATOM 1319 C CA . LYS A 1 85 ? 230.93621 10.21184 88.78329 1.000 50.39487 85 LYS A CA 1
ATOM 1320 C C . LYS A 1 85 ? 230.11668 9.75538 87.58547 1.000 72.12583 85 LYS A C 1
ATOM 1321 O O . LYS A 1 85 ? 230.59094 9.00617 86.72872 1.000 63.71936 85 LYS A O 1
ATOM 1340 N N . LEU A 1 86 ? 228.87278 10.22017 87.53598 1.000 50.05070 86 LEU A N 1
ATOM 1341 C CA . LEU A 1 86 ? 227.98855 9.96875 86.40915 1.000 49.88621 86 LEU A CA 1
ATOM 1342 C C . LEU A 1 86 ? 227.35177 11.28112 85.98616 1.000 49.71455 86 LEU A C 1
ATOM 1343 O O . LEU A 1 86 ? 226.87256 12.04655 86.82860 1.000 58.00067 86 LEU A O 1
ATOM 1359 N N . ILE A 1 87 ? 227.33836 11.52238 84.68113 1.000 50.53997 87 ILE A N 1
ATOM 1360 C CA . ILE A 1 87 ? 226.67736 12.66600 84.07261 1.000 55.58468 87 ILE A CA 1
ATOM 1361 C C . ILE A 1 87 ? 225.70138 12.13104 83.03272 1.000 49.30396 87 ILE A C 1
ATOM 1362 O O . ILE A 1 87 ? 226.08999 11.35182 82.15500 1.000 57.89526 87 ILE A O 1
ATOM 1378 N N . HIS A 1 88 ? 224.43865 12.53438 83.14356 1.000 51.86520 88 HIS A N 1
ATOM 1379 C CA . HIS A 1 88 ? 223.41075 12.22637 82.15542 1.000 49.14281 88 HIS A CA 1
ATOM 1380 C C . HIS A 1 88 ? 223.36506 13.38010 81.16195 1.000 53.23612 88 HIS A C 1
ATOM 1381 O O . HIS A 1 88 ? 223.29173 14.54412 81.56629 1.000 59.19206 88 HIS A O 1
ATOM 1395 N N . VAL A 1 89 ? 223.42983 13.06580 79.87038 1.000 48.95643 89 VAL A N 1
ATOM 1396 C CA . VAL A 1 89 ? 223.41265 14.07919 78.82633 1.000 48.93345 89 VAL A CA 1
ATOM 1397 C C . VAL A 1 89 ? 222.27913 13.75984 77.86493 1.000 48.82043 89 VAL A C 1
ATOM 1398 O O . VAL A 1 89 ? 222.08505 12.60304 77.47208 1.000 68.62791 89 VAL A O 1
ATOM 1411 N N . GLU A 1 90 ? 221.53039 14.79291 77.49611 1.000 48.80312 90 GLU A N 1
ATOM 1412 C CA . GLU A 1 90 ? 220.44701 14.69156 76.53031 1.000 48.72352 90 GLU A CA 1
ATOM 1413 C C . GLU A 1 90 ? 220.78884 15.58259 75.34845 1.000 56.12735 90 GLU A C 1
ATOM 1414 O O . GLU A 1 90 ? 220.98332 16.79213 75.51414 1.000 65.73677 90 GLU A O 1
ATOM 1426 N N . VAL A 1 91 ? 220.87737 14.98410 74.16644 1.000 66.13906 91 VAL A N 1
ATOM 1427 C CA . VAL A 1 91 ? 221.20543 15.69878 72.94159 1.000 62.49233 91 VAL A CA 1
ATOM 1428 C C . VAL A 1 91 ? 219.93620 15.76428 72.10711 1.000 68.43130 91 VAL A C 1
ATOM 1429 O O . VAL A 1 91 ? 219.51465 14.75501 71.53037 1.000 66.51377 91 VAL A O 1
ATOM 1442 N N . GLU A 1 92 ? 219.32015 16.94254 72.04533 1.000 67.37035 92 GLU A N 1
ATOM 1443 C CA . GLU A 1 92 ? 218.19818 17.14689 71.14041 1.000 48.83737 92 GLU A CA 1
ATOM 1444 C C . GLU A 1 92 ? 218.68183 17.03304 69.70257 1.000 48.97599 92 GLU A C 1
ATOM 1445 O O . GLU A 1 92 ? 219.66372 17.67288 69.31701 1.000 56.75187 92 GLU A O 1
ATOM 1457 N N . VAL A 1 93 ? 218.00002 16.21001 68.91405 1.000 48.92258 93 VAL A N 1
ATOM 1458 C CA . VAL A 1 93 ? 218.29958 16.05626 67.49516 1.000 68.17791 93 VAL A CA 1
ATOM 1459 C C . VAL A 1 93 ? 217.31406 16.92744 66.72582 1.000 49.16402 93 VAL A C 1
ATOM 1460 O O . VAL A 1 93 ? 216.12483 16.60319 66.63410 1.000 73.76909 93 VAL A O 1
ATOM 1473 N N . ARG A 1 94 ? 217.80176 18.03101 66.16340 1.000 64.16727 94 ARG A N 1
ATOM 1474 C CA . ARG A 1 94 ? 216.94495 18.93475 65.40782 1.000 65.52665 94 ARG A CA 1
ATOM 1475 C C . ARG A 1 94 ? 216.65242 18.34715 64.02960 1.000 59.64371 94 ARG A C 1
ATOM 1476 O O . ARG A 1 94 ? 217.48450 17.65652 63.43241 1.000 65.99649 94 ARG A O 1
ATOM 1497 N N . ASP A 1 95 ? 215.45694 18.63639 63.52276 1.000 58.01683 95 ASP A N 1
ATOM 1498 C CA . ASP A 1 95 ? 214.99483 18.06165 62.26727 1.000 79.98661 95 ASP A CA 1
ATOM 1499 C C . ASP A 1 95 ? 215.43611 18.91532 61.08704 1.000 76.12559 95 ASP A C 1
ATOM 1500 O O . ASP A 1 95 ? 215.40478 20.14774 61.14872 1.000 50.70157 95 ASP A O 1
ATOM 1509 N N . ILE A 1 96 ? 215.85385 18.24313 60.01484 1.000 77.68536 96 ILE A N 1
ATOM 1510 C CA . ILE A 1 96 ? 216.19672 18.88286 58.75273 1.000 70.73605 96 ILE A CA 1
ATOM 1511 C C . ILE A 1 96 ? 215.17050 18.45574 57.71799 1.000 50.96392 96 ILE A C 1
ATOM 1512 O O . ILE A 1 96 ? 214.55938 17.39019 57.82697 1.000 47.74562 96 ILE A O 1
ATOM 1528 N N . ASN A 1 97 ? 214.97523 19.30529 56.71467 1.000 66.85225 97 ASN A N 1
ATOM 1529 C CA . ASN A 1 97 ? 213.93291 19.10964 55.70815 1.000 69.58194 97 ASN A CA 1
ATOM 1530 C C . ASN A 1 97 ? 214.43695 18.29040 54.52200 1.000 50.90253 97 ASN A C 1
ATOM 1531 O O . ASN A 1 97 ? 214.31919 18.68124 53.36212 1.000 54.41437 97 ASN A O 1
ATOM 1542 N N . ASP A 1 98 ? 215.01101 17.13112 54.82878 1.000 65.64769 98 ASP A N 1
ATOM 1543 C CA . ASP A 1 98 ? 215.57033 16.24251 53.82253 1.000 49.66475 98 ASP A CA 1
ATOM 1544 C C . ASP A 1 98 ? 214.56119 15.23330 53.30739 1.000 45.56350 98 ASP A C 1
ATOM 1545 O O . ASP A 1 98 ? 214.95410 14.22656 52.70803 1.000 74.75585 98 ASP A O 1
ATOM 1554 N N . ASN A 1 99 ? 213.27281 15.47897 53.51992 1.000 49.78819 99 ASN A N 1
ATOM 1555 C CA . ASN A 1 99 ? 212.23156 14.62122 52.98106 1.000 43.43344 99 ASN A CA 1
ATOM 1556 C C . ASN A 1 99 ? 211.10613 15.48118 52.43688 1.000 42.40746 99 ASN A C 1
ATOM 1557 O O . ASN A 1 99 ? 210.68137 16.44652 53.08526 1.000 42.47755 99 ASN A O 1
ATOM 1568 N N . SER A 1 100 ? 210.61640 15.09798 51.25188 1.000 41.52309 100 SER A N 1
ATOM 1569 C CA . SER A 1 100 ? 209.60128 15.81783 50.54326 1.000 57.13418 100 SER A CA 1
ATOM 1570 C C . SER A 1 100 ? 208.29173 15.05756 50.57605 1.000 39.47354 100 SER A C 1
ATOM 1571 O O . SER A 1 100 ? 208.28413 13.82527 50.66744 1.000 60.91728 100 SER A O 1
ATOM 1579 N N . PRO A 1 101 ? 207.16784 15.76073 50.46614 1.000 38.70756 101 PRO A N 1
ATOM 1580 C CA . PRO A 1 101 ? 205.87481 15.06484 50.43150 1.000 37.69169 101 PRO A CA 1
ATOM 1581 C C . PRO A 1 101 ? 205.82591 14.05329 49.29689 1.000 56.98724 101 PRO A C 1
ATOM 1582 O O . PRO A 1 101 ? 206.31653 14.30441 48.19574 1.000 65.62849 101 PRO A O 1
ATOM 1593 N N . ARG A 1 102 ? 205.21780 12.90283 49.57529 1.000 43.14651 102 ARG A N 1
ATOM 1594 C CA . ARG A 1 102 ? 205.11442 11.81658 48.61547 1.000 36.21071 102 ARG A CA 1
ATOM 1595 C C . ARG A 1 102 ? 203.68972 11.28334 48.62059 1.000 58.15440 102 ARG A C 1
ATOM 1596 O O . ARG A 1 102 ? 203.00684 11.29053 49.64738 1.000 69.26523 102 ARG A O 1
ATOM 1617 N N . PHE A 1 103 ? 203.24337 10.85118 47.45216 1.000 53.69973 103 PHE A N 1
ATOM 1618 C CA . PHE A 1 103 ? 201.97057 10.17522 47.29368 1.000 33.59926 103 PHE A CA 1
ATOM 1619 C C . PHE A 1 103 ? 202.20857 8.69798 46.99166 1.000 48.56459 103 PHE A C 1
ATOM 1620 O O . PHE A 1 103 ? 203.19397 8.34781 46.33189 1.000 60.21961 103 PHE A O 1
ATOM 1637 N N . PRO A 1 104 ? 201.34583 7.79686 47.46553 1.000 51.21792 104 PRO A N 1
ATOM 1638 C CA . PRO A 1 104 ? 201.55655 6.36996 47.14239 1.000 44.46370 104 PRO A CA 1
ATOM 1639 C C . PRO A 1 104 ? 201.74656 6.12234 45.65533 1.000 41.05765 104 PRO A C 1
ATOM 1640 O O . PRO A 1 104 ? 202.68281 5.42366 45.24437 1.000 86.32573 104 PRO A O 1
ATOM 1651 N N . GLY A 1 105 ? 200.86614 6.68883 44.83180 1.000 75.16951 105 GLY A N 1
ATOM 1652 C CA . GLY A 1 105 ? 200.89463 6.44629 43.40984 1.000 51.50194 105 GLY A CA 1
ATOM 1653 C C . GLY A 1 105 ? 200.81693 7.74387 42.62939 1.000 73.81775 105 GLY A C 1
ATOM 1654 O O . GLY A 1 105 ? 200.34517 8.77266 43.11889 1.000 52.58041 105 GLY A O 1
ATOM 1658 N N . ALA A 1 106 ? 201.29970 7.67274 41.38708 1.000 54.61946 106 ALA A N 1
ATOM 1659 C CA . ALA A 1 106 ? 201.33427 8.84080 40.51524 1.000 46.68772 106 ALA A CA 1
ATOM 1660 C C . ALA A 1 106 ? 199.95155 9.22222 40.00941 1.000 70.83089 106 ALA A C 1
ATOM 1661 O O . ALA A 1 106 ? 199.76915 10.33526 39.50422 1.000 50.84964 106 ALA A O 1
ATOM 1668 N N . GLU A 1 107 ? 198.98957 8.31470 40.11366 1.000 40.36135 107 GLU A N 1
ATOM 1669 C CA . GLU A 1 107 ? 197.62583 8.54425 39.67488 1.000 34.73291 107 GLU A CA 1
ATOM 1670 C C . GLU A 1 107 ? 196.70390 7.94125 40.72448 1.000 46.84865 107 GLU A C 1
ATOM 1671 O O . GLU A 1 107 ? 196.97308 6.85693 41.25218 1.000 49.62838 107 GLU A O 1
ATOM 1683 N N . ILE A 1 108 ? 195.63648 8.66372 41.04462 1.000 43.15866 108 ILE A N 1
ATOM 1684 C CA . ILE A 1 108 ? 194.61483 8.19716 41.97678 1.000 31.74293 108 ILE A CA 1
ATOM 1685 C C . ILE A 1 108 ? 193.31447 8.07926 41.19298 1.000 34.37076 108 ILE A C 1
ATOM 1686 O O . ILE A 1 108 ? 192.72705 9.10634 40.81466 1.000 66.31277 108 ILE A O 1
ATOM 1702 N N . PRO A 1 109 ? 192.83945 6.86365 40.90529 1.000 33.08810 109 PRO A N 1
ATOM 1703 C CA . PRO A 1 109 ? 191.56114 6.73610 40.19054 1.000 28.75002 109 PRO A CA 1
ATOM 1704 C C . PRO A 1 109 ? 190.39206 6.73536 41.15950 1.000 54.60394 109 PRO A C 1
ATOM 1705 O O . PRO A 1 109 ? 190.40904 5.99456 42.14600 1.000 51.08769 109 PRO A O 1
ATOM 1716 N N . VAL A 1 110 ? 189.37246 7.55005 40.89656 1.000 54.33364 110 VAL A N 1
ATOM 1717 C CA . VAL A 1 110 ? 188.21334 7.64035 41.77372 1.000 24.91802 110 VAL A CA 1
ATOM 1718 C C . VAL A 1 110 ? 186.95479 7.74729 40.92706 1.000 30.09152 110 VAL A C 1
ATOM 1719 O O . VAL A 1 110 ? 186.99063 8.19174 39.77692 1.000 42.44602 110 VAL A O 1
ATOM 1732 N N . GLU A 1 111 ? 185.83737 7.32597 41.50684 1.000 32.76243 111 GLU A N 1
ATOM 1733 C CA . GLU A 1 111 ? 184.57168 7.23947 40.79898 1.000 23.27529 111 GLU A CA 1
ATOM 1734 C C . GLU A 1 111 ? 183.50725 8.02846 41.54452 1.000 34.10262 111 GLU A C 1
ATOM 1735 O O . GLU A 1 111 ? 183.45669 8.01249 42.77934 1.000 29.42486 111 GLU A O 1
ATOM 1747 N N . VAL A 1 112 ? 182.65359 8.71424 40.78790 1.000 29.18596 112 VAL A N 1
ATOM 1748 C CA . VAL A 1 112 ? 181.51818 9.42169 41.36269 1.000 21.94992 112 VAL A CA 1
ATOM 1749 C C . VAL A 1 112 ? 180.39572 9.42888 40.33728 1.000 21.13006 112 VAL A C 1
ATOM 1750 O O . VAL A 1 112 ? 180.63372 9.48439 39.12789 1.000 69.02771 112 VAL A O 1
ATOM 1763 N N . SER A 1 113 ? 179.16499 9.36078 40.83329 1.000 27.47660 113 SER A N 1
ATOM 1764 C CA . SER A 1 113 ? 177.98893 9.39749 39.98416 1.000 20.53254 113 SER A CA 1
ATOM 1765 C C . SER A 1 113 ? 177.66600 10.83324 39.59947 1.000 24.57653 113 SER A C 1
ATOM 1766 O O . SER A 1 113 ? 177.92359 11.77212 40.35531 1.000 38.76964 113 SER A O 1
ATOM 1774 N N . GLU A 1 114 ? 177.09681 11.00236 38.40658 1.000 21.00868 114 GLU A N 1
ATOM 1775 C CA . GLU A 1 114 ? 176.65215 12.32758 38.00401 1.000 34.50765 114 GLU A CA 1
ATOM 1776 C C . GLU A 1 114 ? 175.47422 12.80111 38.84491 1.000 43.45125 114 GLU A C 1
ATOM 1777 O O . GLU A 1 114 ? 175.16305 13.99670 38.84212 1.000 56.17561 114 GLU A O 1
ATOM 1789 N N . SER A 1 115 ? 174.83549 11.89698 39.58441 1.000 22.35152 115 SER A N 1
ATOM 1790 C CA . SER A 1 115 ? 173.65791 12.21063 40.37785 1.000 58.18283 115 SER A CA 1
ATOM 1791 C C . SER A 1 115 ? 173.98688 12.52419 41.82883 1.000 38.23821 115 SER A C 1
ATOM 1792 O O . SER A 1 115 ? 173.06868 12.63397 42.64167 1.000 44.31071 115 SER A O 1
ATOM 1800 N N . ALA A 1 116 ? 175.25036 12.69014 42.16569 1.000 31.41691 116 ALA A N 1
ATOM 1801 C CA . ALA A 1 116 ? 175.60529 12.91280 43.55441 1.000 23.06928 116 ALA A CA 1
ATOM 1802 C C . ALA A 1 116 ? 175.42443 14.38500 43.91568 1.000 51.37088 116 ALA A C 1
ATOM 1803 O O . ALA A 1 116 ? 175.79499 15.26592 43.13150 1.000 60.34881 116 ALA A O 1
ATOM 1810 N N . PRO A 1 117 ? 174.88057 14.67897 45.09583 1.000 33.96220 117 PRO A N 1
ATOM 1811 C CA . PRO A 1 117 ? 174.66581 16.08059 45.47600 1.000 38.54859 117 PRO A CA 1
ATOM 1812 C C . PRO A 1 117 ? 175.97741 16.81303 45.71446 1.000 47.52134 117 PRO A C 1
ATOM 1813 O O . PRO A 1 117 ? 177.00679 16.22310 46.05216 1.000 49.20875 117 PRO A O 1
ATOM 1824 N N . VAL A 1 118 ? 175.92382 18.13663 45.53299 1.000 27.30040 118 VAL A N 1
ATOM 1825 C CA . VAL A 1 118 ? 177.06543 18.96326 45.89831 1.000 31.83240 118 VAL A CA 1
ATOM 1826 C C . VAL A 1 118 ? 177.41521 18.67120 47.34947 1.000 31.73610 118 VAL A C 1
ATOM 1827 O O . VAL A 1 118 ? 176.53562 18.45385 48.19376 1.000 68.69854 118 VAL A O 1
ATOM 1840 N N . GLY A 1 119 ? 178.70668 18.66022 47.64931 1.000 37.23914 119 GLY A N 1
ATOM 1841 C CA . GLY A 1 119 ? 179.17414 18.38395 48.98484 1.000 48.69917 119 GLY A CA 1
ATOM 1842 C C . GLY A 1 119 ? 179.55338 16.94470 49.23561 1.000 30.53260 119 GLY A C 1
ATOM 1843 O O . GLY A 1 119 ? 180.16454 16.66240 50.27256 1.000 34.96704 119 GLY A O 1
ATOM 1847 N N . THR A 1 120 ? 179.20467 16.02512 48.33771 1.000 32.57561 120 THR A N 1
ATOM 1848 C CA . THR A 1 120 ? 179.61912 14.64118 48.51660 1.000 27.20316 120 THR A CA 1
ATOM 1849 C C . THR A 1 120 ? 181.14028 14.55719 48.54969 1.000 40.30886 120 THR A C 1
ATOM 1850 O O . THR A 1 120 ? 181.83268 15.21252 47.76439 1.000 34.80848 120 THR A O 1
ATOM 1861 N N . ARG A 1 121 ? 181.66246 13.77067 49.48380 1.000 30.24930 121 ARG A N 1
ATOM 1862 C CA . ARG A 1 121 ? 183.10092 13.61692 49.64878 1.000 42.95260 121 ARG A CA 1
ATOM 1863 C C . ARG A 1 121 ? 183.59754 12.33919 48.98617 1.000 40.59328 121 ARG A C 1
ATOM 1864 O O . ARG A 1 121 ? 182.92328 11.30043 49.01650 1.000 78.51113 121 ARG A O 1
ATOM 1885 N N . ILE A 1 122 ? 184.79055 12.42380 48.40274 1.000 44.26023 122 ILE A N 1
ATOM 1886 C CA . ILE A 1 122 ? 185.40886 11.32838 47.67220 1.000 26.80731 122 ILE A CA 1
ATOM 1887 C C . ILE A 1 122 ? 186.79338 11.13736 48.26480 1.000 58.16183 122 ILE A C 1
ATOM 1888 O O . ILE A 1 122 ? 187.61416 12.05973 48.23502 1.000 71.01256 122 ILE A O 1
ATOM 1904 N N . PRO A 1 123 ? 187.10531 9.96976 48.83173 1.000 48.81060 123 PRO A N 1
ATOM 1905 C CA . PRO A 1 123 ? 188.41109 9.79997 49.48259 1.000 32.13195 123 PRO A CA 1
ATOM 1906 C C . PRO A 1 123 ? 189.58082 9.79858 48.50915 1.000 39.31461 123 PRO A C 1
ATOM 1907 O O . PRO A 1 123 ? 189.47774 9.35303 47.36358 1.000 53.36405 123 PRO A O 1
ATOM 1918 N N . LEU A 1 124 ? 190.71567 10.28828 49.00691 1.000 41.76798 124 LEU A N 1
ATOM 1919 C CA . LEU A 1 124 ? 191.96047 10.35171 48.26027 1.000 53.68104 124 LEU A CA 1
ATOM 1920 C C . LEU A 1 124 ? 193.07588 9.72117 49.08120 1.000 37.35113 124 LEU A C 1
ATOM 1921 O O . LEU A 1 124 ? 193.03114 9.71349 50.31517 1.000 59.45263 124 LEU A O 1
ATOM 1937 N N . ASP A 1 125 ? 194.07503 9.18725 48.38233 1.000 52.22244 125 ASP A N 1
ATOM 1938 C CA . ASP A 1 125 ? 195.23799 8.62279 49.05250 1.000 45.47101 125 ASP A CA 1
ATOM 1939 C C . ASP A 1 125 ? 196.03261 9.73111 49.72791 1.000 55.50167 125 ASP A C 1
ATOM 1940 O O . ASP A 1 125 ? 196.31329 10.77416 49.11808 1.000 53.07161 125 ASP A O 1
ATOM 1949 N N . ILE A 1 126 ? 196.39015 9.50559 50.99034 1.000 73.13985 126 ILE A N 1
ATOM 1950 C CA . ILE A 1 126 ? 197.03949 10.54275 51.77914 1.000 65.02035 126 ILE A CA 1
ATOM 1951 C C . ILE A 1 126 ? 198.48474 10.72863 51.32963 1.000 74.88393 126 ILE A C 1
ATOM 1952 O O . ILE A 1 126 ? 199.16923 9.76843 50.95297 1.000 72.69718 126 ILE A O 1
ATOM 1968 N N . ALA A 1 127 ? 198.95937 11.96907 51.37228 1.000 55.67395 127 ALA A N 1
ATOM 1969 C CA . ALA A 1 127 ? 200.37001 12.25239 51.16900 1.000 43.88957 127 ALA A CA 1
ATOM 1970 C C . ALA A 1 127 ? 201.11385 12.11011 52.49318 1.000 35.60988 127 ALA A C 1
ATOM 1971 O O . ALA A 1 127 ? 200.52290 12.18637 53.57529 1.000 71.26304 127 ALA A O 1
ATOM 1978 N N . THR A 1 128 ? 202.42626 11.89006 52.39627 1.000 54.28718 128 THR A N 1
ATOM 1979 C CA . THR A 1 128 ? 203.25626 11.72048 53.58269 1.000 37.41279 128 THR A CA 1
ATOM 1980 C C . THR A 1 128 ? 204.58983 12.43505 53.42097 1.000 57.64829 128 THR A C 1
ATOM 1981 O O . THR A 1 128 ? 205.21304 12.35445 52.35942 1.000 54.83259 128 THR A O 1
ATOM 1992 N N . ASP A 1 129 ? 205.01269 13.12908 54.48049 1.000 60.43646 129 ASP A N 1
ATOM 1993 C CA . ASP A 1 129 ? 206.31115 13.78832 54.57554 1.000 39.84040 129 ASP A CA 1
ATOM 1994 C C . ASP A 1 129 ? 206.95092 13.29219 55.86139 1.000 40.92386 129 ASP A C 1
ATOM 1995 O O . ASP A 1 129 ? 206.40961 13.52020 56.94843 1.000 71.21222 129 ASP A O 1
ATOM 2004 N N . GLU A 1 130 ? 208.07970 12.59135 55.74014 1.000 44.71818 130 GLU A N 1
ATOM 2005 C CA . GLU A 1 130 ? 208.67293 11.92192 56.89150 1.000 45.48164 130 GLU A CA 1
ATOM 2006 C C . GLU A 1 130 ? 209.35514 12.87533 57.85924 1.000 43.60581 130 GLU A C 1
ATOM 2007 O O . GLU A 1 130 ? 209.85105 12.41049 58.88545 1.000 44.54284 130 GLU A O 1
ATOM 2019 N N . ASP A 1 131 ? 209.42076 14.16956 57.56313 1.000 43.94801 131 ASP A N 1
ATOM 2020 C CA . ASP A 1 131 ? 209.87900 15.14842 58.53726 1.000 44.44059 131 ASP A CA 1
ATOM 2021 C C . ASP A 1 131 ? 208.76501 15.41686 59.54840 1.000 44.36272 131 ASP A C 1
ATOM 2022 O O . ASP A 1 131 ? 207.69834 14.79300 59.51395 1.000 84.46924 131 ASP A O 1
ATOM 2031 N N . VAL A 1 132 ? 209.00520 16.34531 60.47656 1.000 45.20302 132 VAL A N 1
ATOM 2032 C CA . VAL A 1 132 ? 208.01110 16.69739 61.48464 1.000 53.52128 132 VAL A CA 1
ATOM 2033 C C . VAL A 1 132 ? 207.86444 18.21553 61.52944 1.000 50.65702 132 VAL A C 1
ATOM 2034 O O . VAL A 1 132 ? 208.63291 18.95630 60.91738 1.000 75.43167 132 VAL A O 1
ATOM 2047 N N . GLY A 1 133 ? 206.86958 18.67500 62.28929 1.000 45.67753 133 GLY A N 1
ATOM 2048 C CA . GLY A 1 133 ? 206.70826 20.10658 62.50265 1.000 57.01413 133 GLY A CA 1
ATOM 2049 C C . GLY A 1 133 ? 206.40064 20.83383 61.20850 1.000 64.05824 133 GLY A C 1
ATOM 2050 O O . GLY A 1 133 ? 205.62726 20.36005 60.36811 1.000 72.50808 133 GLY A O 1
ATOM 2054 N N . VAL A 1 134 ? 207.00263 22.01611 61.04616 1.000 45.93323 134 VAL A N 1
ATOM 2055 C CA . VAL A 1 134 ? 206.79649 22.77852 59.81758 1.000 45.33751 134 VAL A CA 1
ATOM 2056 C C . VAL A 1 134 ? 207.29340 21.98808 58.61634 1.000 54.23783 134 VAL A C 1
ATOM 2057 O O . VAL A 1 134 ? 206.75888 22.12096 57.50903 1.000 56.09496 134 VAL A O 1
ATOM 2070 N N . ASN A 1 135 ? 208.32066 21.15871 58.80641 1.000 44.95134 135 ASN A N 1
ATOM 2071 C CA . ASN A 1 135 ? 208.83588 20.33917 57.71641 1.000 58.98327 135 ASN A CA 1
ATOM 2072 C C . ASN A 1 135 ? 207.87826 19.23946 57.30356 1.000 43.21836 135 ASN A C 1
ATOM 2073 O O . ASN A 1 135 ? 208.17577 18.51251 56.35125 1.000 45.62006 135 ASN A O 1
ATOM 2084 N N . SER A 1 136 ? 206.73824 19.11544 57.97405 1.000 64.88277 136 SER A N 1
ATOM 2085 C CA . SER A 1 136 ? 205.70224 18.17325 57.58629 1.000 50.33161 136 SER A CA 1
ATOM 2086 C C . SER A 1 136 ? 204.74981 18.83449 56.58949 1.000 68.94223 136 SER A C 1
ATOM 2087 O O . SER A 1 136 ? 204.85195 20.02516 56.28961 1.000 62.22634 136 SER A O 1
ATOM 2095 N N . ILE A 1 137 ? 203.79576 18.05809 56.08101 1.000 45.05546 137 ILE A N 1
ATOM 2096 C CA . ILE A 1 137 ? 202.85093 18.56563 55.09238 1.000 61.75868 137 ILE A CA 1
ATOM 2097 C C . ILE A 1 137 ? 201.96878 19.61709 55.74502 1.000 55.03047 137 ILE A C 1
ATOM 2098 O O . ILE A 1 137 ? 201.27089 19.33960 56.72746 1.000 62.98772 137 ILE A O 1
ATOM 2114 N N . GLN A 1 138 ? 202.00173 20.83169 55.20343 1.000 55.16832 138 GLN A N 1
ATOM 2115 C CA . GLN A 1 138 ? 201.19736 21.93022 55.72071 1.000 62.85035 138 GLN A CA 1
ATOM 2116 C C . GLN A 1 138 ? 200.02773 22.29208 54.82230 1.000 72.34505 138 GLN A C 1
ATOM 2117 O O . GLN A 1 138 ? 198.91659 22.48932 55.32858 1.000 70.96644 138 GLN A O 1
ATOM 2131 N N . SER A 1 139 ? 200.23097 22.39608 53.50817 1.000 52.75996 139 SER A N 1
ATOM 2132 C CA . SER A 1 139 ? 199.15874 22.82913 52.62625 1.000 37.33873 139 SER A CA 1
ATOM 2133 C C . SER A 1 139 ? 198.97226 21.84965 51.47765 1.000 51.45885 139 SER A C 1
ATOM 2134 O O . SER A 1 139 ? 199.90154 21.13994 51.07809 1.000 36.10868 139 SER A O 1
ATOM 2142 N N . PHE A 1 140 ? 197.74432 21.83440 50.95599 1.000 43.61201 140 PHE A N 1
ATOM 2143 C CA . PHE A 1 140 ? 197.34561 21.04645 49.79777 1.000 36.04047 140 PHE A CA 1
ATOM 2144 C C . PHE A 1 140 ? 196.74087 21.97774 48.75788 1.000 33.81155 140 PHE A C 1
ATOM 2145 O O . PHE A 1 140 ? 195.95137 22.86020 49.10149 1.000 69.47897 140 PHE A O 1
ATOM 2162 N N . GLN A 1 141 ? 197.10053 21.78579 47.49265 1.000 38.75818 141 GLN A N 1
ATOM 2163 C CA . GLN A 1 141 ? 196.48603 22.52343 46.39688 1.000 33.54233 141 GLN A CA 1
ATOM 2164 C C . GLN A 1 141 ? 195.91112 21.55488 45.36927 1.000 43.72402 141 GLN A C 1
ATOM 2165 O O . GLN A 1 141 ? 196.48144 20.48315 45.12328 1.000 55.82383 141 GLN A O 1
ATOM 2179 N N . ILE A 1 142 ? 194.78412 21.94557 44.76622 1.000 46.24642 142 ILE A N 1
ATOM 2180 C CA . ILE A 1 142 ? 194.17749 21.23058 43.65009 1.000 44.12839 142 ILE A CA 1
ATOM 2181 C C . ILE A 1 142 ? 194.18989 22.15659 42.44290 1.000 49.56033 142 ILE A C 1
ATOM 2182 O O . ILE A 1 142 ? 194.11372 23.38316 42.57500 1.000 52.64972 142 ILE A O 1
ATOM 2198 N N . SER A 1 143 ? 194.28589 21.56284 41.25988 1.000 43.64578 143 SER A N 1
ATOM 2199 C CA . SER A 1 143 ? 194.35915 22.34949 40.03981 1.000 47.46236 143 SER A CA 1
ATOM 2200 C C . SER A 1 143 ? 193.02091 23.02108 39.74379 1.000 57.07618 143 SER A C 1
ATOM 2201 O O . SER A 1 143 ? 191.94743 22.48610 40.04246 1.000 39.18632 143 SER A O 1
ATOM 2209 N N . GLU A 1 144 ? 193.10170 24.21233 39.15124 1.000 88.57835 144 GLU A N 1
ATOM 2210 C CA . GLU A 1 144 ? 191.91828 25.02456 38.89958 1.000 42.19907 144 GLU A CA 1
ATOM 2211 C C . GLU A 1 144 ? 190.94044 24.27965 38.00710 1.000 40.19818 144 GLU A C 1
ATOM 2212 O O . GLU A 1 144 ? 191.29496 23.83704 36.91151 1.000 47.27436 144 GLU A O 1
ATOM 2224 N N . ASN A 1 145 ? 189.71216 24.13270 38.49151 1.000 33.58223 145 ASN A N 1
ATOM 2225 C CA . ASN A 1 145 ? 188.65114 23.48745 37.74039 1.000 46.55807 145 ASN A CA 1
ATOM 2226 C C . ASN A 1 145 ? 187.32236 24.04024 38.22973 1.000 31.68080 145 ASN A C 1
ATOM 2227 O O . ASN A 1 145 ? 187.26796 24.86596 39.14415 1.000 44.12913 145 ASN A O 1
ATOM 2238 N N . SER A 1 146 ? 186.24117 23.56075 37.62307 1.000 75.13684 146 SER A N 1
ATOM 2239 C CA . SER A 1 146 ? 184.91335 24.07941 37.91792 1.000 83.38173 146 SER A CA 1
ATOM 2240 C C . SER A 1 146 ? 184.22609 23.35103 39.06172 1.000 81.56196 146 SER A C 1
ATOM 2241 O O . SER A 1 146 ? 183.49371 23.98078 39.83705 1.000 45.86203 146 SER A O 1
ATOM 2249 N N . HIS A 1 147 ? 184.48221 22.05521 39.21309 1.000 81.28811 147 HIS A N 1
ATOM 2250 C CA . HIS A 1 147 ? 183.64564 21.19651 40.04107 1.000 30.80508 147 HIS A CA 1
ATOM 2251 C C . HIS A 1 147 ? 184.25032 20.78677 41.37338 1.000 35.96254 147 HIS A C 1
ATOM 2252 O O . HIS A 1 147 ? 183.53784 20.77204 42.37377 1.000 46.59458 147 HIS A O 1
ATOM 2266 N N . PHE A 1 148 ? 185.52966 20.44135 41.42182 1.000 49.45520 148 PHE A N 1
ATOM 2267 C CA . PHE A 1 148 ? 186.09659 19.76550 42.57994 1.000 39.44876 148 PHE A CA 1
ATOM 2268 C C . PHE A 1 148 ? 187.05142 20.66279 43.35106 1.000 39.58511 148 PHE A C 1
ATOM 2269 O O . PHE A 1 148 ? 187.84480 21.40001 42.75382 1.000 60.78681 148 PHE A O 1
ATOM 2286 N N . SER A 1 149 ? 186.98116 20.57217 44.68164 1.000 27.59784 149 SER A N 1
ATOM 2287 C CA . SER A 1 149 ? 187.94138 21.21727 45.56690 1.000 54.37414 149 SER A CA 1
ATOM 2288 C C . SER A 1 149 ? 188.39016 20.18924 46.59455 1.000 36.82122 149 SER A C 1
ATOM 2289 O O . SER A 1 149 ? 187.79037 19.12801 46.72671 1.000 44.92261 149 SER A O 1
ATOM 2297 N N . ILE A 1 150 ? 189.45211 20.47926 47.32858 1.000 36.35046 150 ILE A N 1
ATOM 2298 C CA . ILE A 1 150 ? 189.88500 19.56640 48.37978 1.000 34.17624 150 ILE A CA 1
ATOM 2299 C C . ILE A 1 150 ? 189.68762 20.23247 49.73709 1.000 52.61421 150 ILE A C 1
ATOM 2300 O O . ILE A 1 150 ? 189.60765 21.45826 49.86953 1.000 71.00507 150 ILE A O 1
ATOM 2316 N N . ASP A 1 151 ? 189.64201 19.39443 50.76355 1.000 45.71859 151 ASP A N 1
ATOM 2317 C CA . ASP A 1 151 ? 189.63731 19.83385 52.15006 1.000 64.42728 151 ASP A CA 1
ATOM 2318 C C . ASP A 1 151 ? 190.43616 18.79473 52.92073 1.000 66.50627 151 ASP A C 1
ATOM 2319 O O . ASP A 1 151 ? 190.25704 17.58946 52.70357 1.000 42.49689 151 ASP A O 1
ATOM 2328 N N . VAL A 1 152 ? 191.33966 19.25727 53.78360 1.000 51.84771 152 VAL A N 1
ATOM 2329 C CA . VAL A 1 152 ? 192.16359 18.36214 54.58749 1.000 36.59010 152 VAL A CA 1
ATOM 2330 C C . VAL A 1 152 ? 191.55336 18.26294 55.97540 1.000 49.16726 152 VAL A C 1
ATOM 2331 O O . VAL A 1 152 ? 191.12034 19.26752 56.55455 1.000 57.30275 152 VAL A O 1
ATOM 2344 N N . GLN A 1 153 ? 191.52769 17.04668 56.51038 1.000 45.59147 153 GLN A N 1
ATOM 2345 C CA . GLN A 1 153 ? 190.96225 16.75798 57.81672 1.000 44.12803 153 GLN A CA 1
ATOM 2346 C C . GLN A 1 153 ? 191.93451 15.85867 58.56139 1.000 44.38036 153 GLN A C 1
ATOM 2347 O O . GLN A 1 153 ? 192.66705 15.07905 57.94650 1.000 60.30726 153 GLN A O 1
ATOM 2361 N N . THR A 1 154 ? 191.91662 15.95302 59.89040 1.000 47.84902 154 THR A N 1
ATOM 2362 C CA . THR A 1 154 ? 192.81134 15.19290 60.75250 1.000 38.97958 154 THR A CA 1
ATOM 2363 C C . THR A 1 154 ? 192.01712 14.21274 61.60721 1.000 39.52947 154 THR A C 1
ATOM 2364 O O . THR A 1 154 ? 190.94344 14.54948 62.11637 1.000 70.50053 154 THR A O 1
ATOM 2375 N N . ARG A 1 155 ? 192.54987 13.00273 61.76376 1.000 65.04665 155 ARG A N 1
ATOM 2376 C CA . ARG A 1 155 ? 191.91564 11.99133 62.59712 1.000 64.27451 155 ARG A CA 1
ATOM 2377 C C . ARG A 1 155 ? 192.35214 12.13249 64.05807 1.000 45.05907 155 ARG A C 1
ATOM 2378 O O . ARG A 1 155 ? 193.34488 12.79090 64.38514 1.000 44.19020 155 ARG A O 1
ATOM 2399 N N . ALA A 1 156 ? 191.59488 11.46669 64.93772 1.000 42.71694 156 ALA A N 1
ATOM 2400 C CA . ALA A 1 156 ? 191.76972 11.63986 66.37786 1.000 46.69941 156 ALA A CA 1
ATOM 2401 C C . ALA A 1 156 ? 193.15035 11.20497 66.85004 1.000 67.90115 156 ALA A C 1
ATOM 2402 O O . ALA A 1 156 ? 193.65287 11.71170 67.86475 1.000 69.83262 156 ALA A O 1
ATOM 2409 N N . ASP A 1 157 ? 193.75090 10.22851 66.17026 1.000 83.27550 157 ASP A N 1
ATOM 2410 C CA . ASP A 1 157 ? 195.14245 9.86502 66.39673 1.000 89.50861 157 ASP A CA 1
ATOM 2411 C C . ASP A 1 157 ? 196.08139 10.61997 65.46279 1.000 57.23283 157 ASP A C 1
ATOM 2412 O O . ASP A 1 157 ? 197.17499 10.13129 65.14723 1.000 82.73515 157 ASP A O 1
ATOM 2421 N N . GLY A 1 158 ? 195.66416 11.79926 65.00108 1.000 50.36395 158 GLY A N 1
ATOM 2422 C CA . GLY A 1 158 ? 196.55205 12.73330 64.35133 1.000 78.74096 158 GLY A CA 1
ATOM 2423 C C . GLY A 1 158 ? 196.88983 12.45449 62.90509 1.000 79.92432 158 GLY A C 1
ATOM 2424 O O . GLY A 1 158 ? 197.68841 13.20540 62.32826 1.000 62.89365 158 GLY A O 1
ATOM 2428 N N . VAL A 1 159 ? 196.33526 11.40674 62.29755 1.000 75.87669 159 VAL A N 1
ATOM 2429 C CA . VAL A 1 159 ? 196.61675 11.13092 60.89143 1.000 92.46567 159 VAL A CA 1
ATOM 2430 C C . VAL A 1 159 ? 195.82931 12.11916 60.03453 1.000 97.70001 159 VAL A C 1
ATOM 2431 O O . VAL A 1 159 ? 194.62021 12.30474 60.22527 1.000 68.25294 159 VAL A O 1
ATOM 2437 N N . LYS A 1 160 ? 196.50970 12.74300 59.07580 1.000 85.13330 160 LYS A N 1
ATOM 2438 C CA . LYS A 1 160 ? 195.99775 13.89455 58.33033 1.000 53.90090 160 LYS A CA 1
ATOM 2439 C C . LYS A 1 160 ? 195.62990 13.49135 56.90756 1.000 99.53992 160 LYS A C 1
ATOM 2440 O O . LYS A 1 160 ? 196.45796 13.56901 55.99565 1.000 106.26047 160 LYS A O 1
ATOM 2459 N N . TYR A 1 161 ? 194.36200 13.12491 56.71811 1.000 74.52800 161 TYR A N 1
ATOM 2460 C CA . TYR A 1 161 ? 193.87613 12.65797 55.42904 1.000 73.46231 161 TYR A CA 1
ATOM 2461 C C . TYR A 1 161 ? 193.17233 13.77515 54.65882 1.000 49.34734 161 TYR A C 1
ATOM 2462 O O . TYR A 1 161 ? 192.80155 14.81851 55.20413 1.000 69.64705 161 TYR A O 1
ATOM 2480 N N . ALA A 1 162 ? 192.95837 13.51676 53.36871 1.000 79.62756 162 ALA A N 1
ATOM 2481 C CA . ALA A 1 162 ? 192.46389 14.51236 52.42616 1.000 85.21196 162 ALA A CA 1
ATOM 2482 C C . ALA A 1 162 ? 191.20246 14.01971 51.73434 1.000 68.76897 162 ALA A C 1
ATOM 2483 O O . ALA A 1 162 ? 191.07048 12.82659 51.43066 1.000 49.30618 162 ALA A O 1
ATOM 2490 N N . ASP A 1 163 ? 190.28378 14.94970 51.46830 1.000 50.68697 163 ASP A N 1
ATOM 2491 C CA . ASP A 1 163 ? 189.02303 14.62268 50.82722 1.000 43.19968 163 ASP A CA 1
ATOM 2492 C C . ASP A 1 163 ? 188.82128 15.50827 49.61147 1.000 39.74738 163 ASP A C 1
ATOM 2493 O O . ASP A 1 163 ? 189.08691 16.71691 49.65622 1.000 51.62831 163 ASP A O 1
ATOM 2502 N N . LEU A 1 164 ? 188.36004 14.89577 48.52502 1.000 38.50302 164 LEU A N 1
ATOM 2503 C CA . LEU A 1 164 ? 187.92690 15.61787 47.33965 1.000 47.42672 164 LEU A CA 1
ATOM 2504 C C . LEU A 1 164 ? 186.42976 15.86668 47.46964 1.000 31.55013 164 LEU A C 1
ATOM 2505 O O . LEU A 1 164 ? 185.65470 14.92046 47.60015 1.000 41.10539 164 LEU A O 1
ATOM 2521 N N . VAL A 1 165 ? 186.01561 17.12296 47.42775 1.000 38.62761 165 VAL A N 1
ATOM 2522 C CA . VAL A 1 165 ? 184.62400 17.48885 47.63879 1.000 27.74780 165 VAL A CA 1
ATOM 2523 C C . VAL A 1 165 ? 184.07282 18.07595 46.35076 1.000 28.35220 165 VAL A C 1
ATOM 2524 O O . VAL A 1 165 ? 184.77544 18.79239 45.62104 1.000 68.15822 165 VAL A O 1
ATOM 2537 N N . LEU A 1 166 ? 182.80485 17.77634 46.08865 1.000 29.38737 166 LEU A N 1
ATOM 2538 C CA . LEU A 1 166 ? 182.13300 18.16368 44.86011 1.000 31.01755 166 LEU A CA 1
ATOM 2539 C C . LEU A 1 166 ? 181.39291 19.47242 45.08695 1.000 30.64020 166 LEU A C 1
ATOM 2540 O O . LEU A 1 166 ? 180.53027 19.56104 45.96690 1.000 42.21603 166 LEU A O 1
ATOM 2556 N N . MET A 1 167 ? 181.72575 20.48203 44.28846 1.000 42.30427 167 MET A N 1
ATOM 2557 C CA . MET A 1 167 ? 181.16700 21.81693 44.45438 1.000 27.01509 167 MET A CA 1
ATOM 2558 C C . MET A 1 167 ? 179.97297 22.08524 43.54663 1.000 26.67355 167 MET A C 1
ATOM 2559 O O . MET A 1 167 ? 179.03322 22.77175 43.95775 1.000 62.79931 167 MET A O 1
ATOM 2573 N N . LYS A 1 168 ? 179.98708 21.56522 42.32328 1.000 42.02634 168 LYS A N 1
ATOM 2574 C CA . LYS A 1 168 ? 178.94345 21.81821 41.34104 1.000 35.42091 168 LYS A CA 1
ATOM 2575 C C . LYS A 1 168 ? 178.34050 20.49958 40.86756 1.000 27.01818 168 LYS A C 1
ATOM 2576 O O . LYS A 1 168 ? 178.98735 19.45245 40.91383 1.000 66.60516 168 LYS A O 1
ATOM 2595 N N . GLU A 1 169 ? 177.08499 20.55626 40.42615 1.000 37.02636 169 GLU A N 1
ATOM 2596 C CA . GLU A 1 169 ? 176.40670 19.37292 39.91050 1.000 56.06586 169 GLU A CA 1
ATOM 2597 C C . GLU A 1 169 ? 177.09214 18.85644 38.64957 1.000 35.91746 169 GLU A C 1
ATOM 2598 O O . GLU A 1 169 ? 177.48648 19.63249 37.77436 1.000 27.46256 169 GLU A O 1
ATOM 2610 N N . LEU A 1 170 ? 177.22734 17.53603 38.55246 1.000 45.69767 170 LEU A N 1
ATOM 2611 C CA . LEU A 1 170 ? 177.88820 16.94103 37.39881 1.000 20.43884 170 LEU A CA 1
ATOM 2612 C C . LEU A 1 170 ? 176.88102 16.56751 36.31209 1.000 19.61545 170 LEU A C 1
ATOM 2613 O O . LEU A 1 170 ? 175.68522 16.40514 36.56675 1.000 56.73046 170 LEU A O 1
ATOM 2629 N N . ASP A 1 171 ? 177.39265 16.42425 35.08235 1.000 33.06459 171 ASP A N 1
ATOM 2630 C CA . ASP A 1 171 ? 176.59984 15.95326 33.94461 1.000 25.31185 171 ASP A CA 1
ATOM 2631 C C . ASP A 1 171 ? 177.53648 15.11642 33.07797 1.000 26.49652 171 ASP A C 1
ATOM 2632 O O . ASP A 1 171 ? 178.36231 15.66738 32.34051 1.000 25.41768 171 ASP A O 1
ATOM 2641 N N . ARG A 1 172 ? 177.38368 13.78907 33.13553 1.000 17.44676 172 ARG A N 1
ATOM 2642 C CA . ARG A 1 172 ? 178.29177 12.91736 32.39494 1.000 35.68475 172 ARG A CA 1
ATOM 2643 C C . ARG A 1 172 ? 178.18006 13.12521 30.88857 1.000 53.07615 172 ARG A C 1
ATOM 2644 O O . ARG A 1 172 ? 179.13968 12.85910 30.15698 1.000 62.37212 172 ARG A O 1
ATOM 2665 N N . GLU A 1 173 ? 177.02863 13.59388 30.40377 1.000 35.45988 173 GLU A N 1
ATOM 2666 C CA . GLU A 1 173 ? 176.87371 13.81267 28.97015 1.000 31.21176 173 GLU A CA 1
ATOM 2667 C C . GLU A 1 173 ? 177.65610 15.03435 28.50433 1.000 32.31151 173 GLU A C 1
ATOM 2668 O O . GLU A 1 173 ? 178.08885 15.08037 27.34671 1.000 50.05037 173 GLU A O 1
ATOM 2680 N N . SER A 1 174 ? 177.84583 16.02649 29.38357 1.000 30.35474 174 SER A N 1
ATOM 2681 C CA . SER A 1 174 ? 178.70891 17.16172 29.06856 1.000 21.62246 174 SER A CA 1
ATOM 2682 C C . SER A 1 174 ? 180.18054 16.80636 29.26751 1.000 17.79509 174 SER A C 1
ATOM 2683 O O . SER A 1 174 ? 181.02252 17.08993 28.40511 1.000 37.59603 174 SER A O 1
ATOM 2691 N N . GLN A 1 175 ? 180.51130 16.19676 30.40555 1.000 18.00393 175 GLN A N 1
ATOM 2692 C CA . GLN A 1 175 ? 181.89064 15.81731 30.70072 1.000 18.44033 175 GLN A CA 1
ATOM 2693 C C . GLN A 1 175 ? 181.87541 14.55697 31.55129 1.000 53.79142 175 GLN A C 1
ATOM 2694 O O . GLN A 1 175 ? 181.25863 14.53994 32.62169 1.000 70.66773 175 GLN A O 1
ATOM 2708 N N . SER A 1 176 ? 182.59235 13.52530 31.09639 1.000 23.85335 176 SER A N 1
ATOM 2709 C CA . SER A 1 176 ? 182.53229 12.20798 31.70831 1.000 19.84034 176 SER A CA 1
ATOM 2710 C C . SER A 1 176 ? 183.77174 11.85172 32.50825 1.000 18.80569 176 SER A C 1
ATOM 2711 O O . SER A 1 176 ? 183.75778 10.83438 33.20747 1.000 53.35489 176 SER A O 1
ATOM 2719 N N . ALA A 1 177 ? 184.83078 12.65034 32.42746 1.000 30.96233 177 ALA A N 1
ATOM 2720 C CA . ALA A 1 177 ? 186.04242 12.38700 33.18780 1.000 20.03190 177 ALA A CA 1
ATOM 2721 C C . ALA A 1 177 ? 186.70668 13.71386 33.51828 1.000 37.58966 177 ALA A C 1
ATOM 2722 O O . ALA A 1 177 ? 186.47305 14.73132 32.85844 1.000 26.51203 177 ALA A O 1
ATOM 2729 N N . TYR A 1 178 ? 187.53361 13.69106 34.55954 1.000 27.69867 178 TYR A N 1
ATOM 2730 C CA . TYR A 1 178 ? 188.30681 14.85954 34.95718 1.000 39.91453 178 TYR A CA 1
ATOM 2731 C C . TYR A 1 178 ? 189.72308 14.42707 35.29183 1.000 22.72047 178 TYR A C 1
ATOM 2732 O O . TYR A 1 178 ? 189.92843 13.36984 35.89178 1.000 72.38375 178 TYR A O 1
ATOM 2750 N N . THR A 1 179 ? 190.69351 15.25309 34.91296 1.000 30.36612 179 THR A N 1
ATOM 2751 C CA . THR A 1 179 ? 192.09592 15.03789 35.25647 1.000 24.10285 179 THR A CA 1
ATOM 2752 C C . THR A 1 179 ? 192.55544 16.24291 36.06288 1.000 33.01029 179 THR A C 1
ATOM 2753 O O . THR A 1 179 ? 192.61181 17.36157 35.54206 1.000 44.75854 179 THR A O 1
ATOM 2764 N N . LEU A 1 180 ? 192.87552 16.02286 37.32916 1.000 36.27020 180 LEU A N 1
ATOM 2765 C CA . LEU A 1 180 ? 193.22704 17.10102 38.23748 1.000 26.06030 180 LEU A CA 1
ATOM 2766 C C . LEU A 1 180 ? 194.60621 16.83088 38.81284 1.000 26.90626 180 LEU A C 1
ATOM 2767 O O . LEU A 1 180 ? 194.94433 15.68976 39.12679 1.000 57.03194 180 LEU A O 1
ATOM 2783 N N . GLU A 1 181 ? 195.43012 17.86480 38.87638 1.000 33.94735 181 GLU A N 1
ATOM 2784 C CA . GLU A 1 181 ? 196.72617 17.75698 39.52442 1.000 28.62148 181 GLU A CA 1
ATOM 2785 C C . GLU A 1 181 ? 196.55166 18.08950 41.00225 1.000 47.77041 181 GLU A C 1
ATOM 2786 O O . GLU A 1 181 ? 195.95428 19.11464 41.34837 1.000 50.68899 181 GLU A O 1
ATOM 2798 N N . LEU A 1 182 ? 197.04378 17.20973 41.87029 1.000 47.36317 182 LEU A N 1
ATOM 2799 C CA . LEU A 1 182 ? 196.95638 17.36558 43.31547 1.000 42.24210 182 LEU A CA 1
ATOM 2800 C C . LEU A 1 182 ? 198.37407 17.51419 43.83832 1.000 48.05209 182 LEU A C 1
ATOM 2801 O O . LEU A 1 182 ? 199.25349 16.73808 43.45056 1.000 31.06252 182 LEU A O 1
ATOM 2817 N N . LEU A 1 183 ? 198.61181 18.49226 44.70729 1.000 31.66125 183 LEU A N 1
ATOM 2818 C CA . LEU A 1 183 ? 199.94733 18.62875 45.26426 1.000 46.23190 183 LEU A CA 1
ATOM 2819 C C . LEU A 1 183 ? 199.88529 18.99129 46.73727 1.000 40.29954 183 LEU A C 1
ATOM 2820 O O . LEU A 1 183 ? 198.92154 19.58650 47.21651 1.000 45.68969 183 LEU A O 1
ATOM 2836 N N . ALA A 1 184 ? 200.93716 18.60298 47.44558 1.000 37.04751 184 ALA A N 1
ATOM 2837 C CA . ALA A 1 184 ? 201.09676 18.90334 48.85658 1.000 43.80417 184 ALA A CA 1
ATOM 2838 C C . ALA A 1 184 ? 202.47367 19.51002 49.07851 1.000 47.71296 184 ALA A C 1
ATOM 2839 O O . ALA A 1 184 ? 203.44388 19.14837 48.40697 1.000 48.05699 184 ALA A O 1
ATOM 2846 N N . MET A 1 185 ? 202.55916 20.43614 50.03224 1.000 54.77621 185 MET A N 1
ATOM 2847 C CA . MET A 1 185 ? 203.83613 21.08123 50.31050 1.000 57.30559 185 MET A CA 1
ATOM 2848 C C . MET A 1 185 ? 203.95396 21.42543 51.78802 1.000 55.10177 185 MET A C 1
ATOM 2849 O O . MET A 1 185 ? 202.94988 21.64158 52.48377 1.000 74.89270 185 MET A O 1
ATOM 2863 N N . ASP A 1 186 ? 205.20879 21.45630 52.25457 1.000 74.28968 186 ASP A N 1
ATOM 2864 C CA . ASP A 1 186 ? 205.55201 21.65034 53.65279 1.000 46.73195 186 ASP A CA 1
ATOM 2865 C C . ASP A 1 186 ? 206.00363 23.08833 53.90871 1.000 75.89056 186 ASP A C 1
ATOM 2866 O O . ASP A 1 186 ? 206.09374 23.91718 52.99768 1.000 71.60002 186 ASP A O 1
ATOM 2875 N N . GLY A 1 187 ? 206.31750 23.37361 55.17917 1.000 61.34827 187 GLY A N 1
ATOM 2876 C CA . GLY A 1 187 ? 206.67268 24.71099 55.60420 1.000 56.64482 187 GLY A CA 1
ATOM 2877 C C . GLY A 1 187 ? 208.15722 25.00731 55.47512 1.000 67.36703 187 GLY A C 1
ATOM 2878 O O . GLY A 1 187 ? 208.96643 24.16085 55.09470 1.000 63.41116 187 GLY A O 1
ATOM 2882 N N . GLY A 1 188 ? 208.51165 26.24756 55.81799 1.000 85.02574 188 GLY A N 1
ATOM 2883 C CA . GLY A 1 188 ? 209.87805 26.71204 55.66444 1.000 68.68567 188 GLY A CA 1
ATOM 2884 C C . GLY A 1 188 ? 210.13990 27.23110 54.26667 1.000 102.01038 188 GLY A C 1
ATOM 2885 O O . GLY A 1 188 ? 209.63839 26.65423 53.29083 1.000 93.43441 188 GLY A O 1
ATOM 2889 N N . SER A 1 189 ? 210.90408 28.31920 54.15093 1.000 126.75108 189 SER A N 1
ATOM 2890 C CA . SER A 1 189 ? 211.19560 28.86740 52.83697 1.000 135.20337 189 SER A CA 1
ATOM 2891 C C . SER A 1 189 ? 211.90134 27.88334 51.91710 1.000 131.75416 189 SER A C 1
ATOM 2892 O O . SER A 1 189 ? 211.63182 27.92695 50.71233 1.000 111.35908 189 SER A O 1
ATOM 2900 N N . PRO A 1 190 ? 212.79687 27.01650 52.39584 1.000 107.70160 190 PRO A N 1
ATOM 2901 C CA . PRO A 1 190 ? 213.13156 25.80716 51.62915 1.000 97.80167 190 PRO A CA 1
ATOM 2902 C C . PRO A 1 190 ? 211.92877 24.87626 51.64468 1.000 90.31442 190 PRO A C 1
ATOM 2903 O O . PRO A 1 190 ? 211.72370 24.14666 52.62024 1.000 89.94026 190 PRO A O 1
ATOM 2914 N N . SER A 1 191 ? 211.10525 24.92649 50.59832 1.000 78.00755 191 SER A N 1
ATOM 2915 C CA . SER A 1 191 ? 209.84286 24.19583 50.55675 1.000 88.80851 191 SER A CA 1
ATOM 2916 C C . SER A 1 191 ? 209.89023 23.08717 49.51712 1.000 62.43300 191 SER A C 1
ATOM 2917 O O . SER A 1 191 ? 210.41858 23.27798 48.41762 1.000 66.78269 191 SER A O 1
ATOM 2925 N N . ARG A 1 192 ? 209.30951 21.94128 49.85973 1.000 51.27490 192 ARG A N 1
ATOM 2926 C CA . ARG A 1 192 ? 209.32761 20.76289 49.00705 1.000 61.27601 192 ARG A CA 1
ATOM 2927 C C . ARG A 1 192 ? 207.90102 20.32211 48.72914 1.000 82.92709 192 ARG A C 1
ATOM 2928 O O . ARG A 1 192 ? 207.09881 20.15406 49.65590 1.000 60.83983 192 ARG A O 1
ATOM 2949 N N . SER A 1 193 ? 207.60157 20.13691 47.44960 1.000 69.89646 193 SER A N 1
ATOM 2950 C CA . SER A 1 193 ? 206.28057 19.75783 46.98530 1.000 37.82387 193 SER A CA 1
ATOM 2951 C C . SER A 1 193 ? 206.28537 18.30466 46.53190 1.000 57.33176 193 SER A C 1
ATOM 2952 O O . SER A 1 193 ? 207.33107 17.72498 46.22212 1.000 49.06093 193 SER A O 1
ATOM 2959 N N . GLY A 1 194 ? 205.09498 17.72546 46.53131 1.000 36.20972 194 GLY A N 1
ATOM 2960 C CA . GLY A 1 194 ? 204.88538 16.39699 45.98963 1.000 35.57628 194 GLY A CA 1
ATOM 2961 C C . GLY A 1 194 ? 203.56170 16.38407 45.26356 1.000 34.40225 194 GLY A C 1
ATOM 2962 O O . GLY A 1 194 ? 202.63464 17.11849 45.61311 1.000 83.68618 194 GLY A O 1
ATOM 2966 N N . THR A 1 195 ? 203.48078 15.54503 44.23855 1.000 43.68738 195 THR A N 1
ATOM 2967 C CA . THR A 1 195 ? 202.40544 15.64881 43.26710 1.000 32.84059 195 THR A CA 1
ATOM 2968 C C . THR A 1 195 ? 201.77754 14.29757 42.96487 1.000 32.89746 195 THR A C 1
ATOM 2969 O O . THR A 1 195 ? 202.38263 13.24192 43.15014 1.000 43.73342 195 THR A O 1
ATOM 2979 N N . THR A 1 196 ? 200.54636 14.36240 42.46580 1.000 34.40276 196 THR A N 1
ATOM 2980 C CA . THR A 1 196 ? 199.84578 13.18999 41.96816 1.000 32.86320 196 THR A CA 1
ATOM 2981 C C . THR A 1 196 ? 198.74309 13.66119 41.03059 1.000 43.99737 196 THR A C 1
ATOM 2982 O O . THR A 1 196 ? 198.44275 14.85524 40.93553 1.000 51.99242 196 THR A O 1
ATOM 2993 N N . MET A 1 197 ? 198.13948 12.69943 40.33785 1.000 39.61623 197 MET A N 1
ATOM 2994 C CA . MET A 1 197 ? 197.02632 12.95689 39.43555 1.000 35.79909 197 MET A CA 1
ATOM 2995 C C . MET A 1 197 ? 195.77730 12.26434 39.95851 1.000 37.63286 197 MET A C 1
ATOM 2996 O O . MET A 1 197 ? 195.80964 11.07205 40.28403 1.000 65.84584 197 MET A O 1
ATOM 3010 N N . VAL A 1 198 ? 194.68790 13.02240 40.04675 1.000 56.67084 198 VAL A N 1
ATOM 3011 C CA . VAL A 1 198 ? 193.36355 12.49870 40.33813 1.000 25.90118 198 VAL A CA 1
ATOM 3012 C C . VAL A 1 198 ? 192.66035 12.28935 39.01122 1.000 30.26132 198 VAL A C 1
ATOM 3013 O O . VAL A 1 198 ? 192.56527 13.22021 38.19808 1.000 49.58728 198 VAL A O 1
ATOM 3026 N N . ASN A 1 199 ? 192.18022 11.07212 38.79127 1.000 24.63720 199 ASN A N 1
ATOM 3027 C CA . ASN A 1 199 ? 191.40929 10.71599 37.60813 1.000 23.82462 199 ASN A CA 1
ATOM 3028 C C . ASN A 1 199 ? 189.98746 10.45627 38.07740 1.000 23.27139 199 ASN A C 1
ATOM 3029 O O . ASN A 1 199 ? 189.69465 9.39972 38.64294 1.000 38.78730 199 ASN A O 1
ATOM 3040 N N . VAL A 1 200 ? 189.11608 11.43369 37.87478 1.000 41.37393 200 VAL A N 1
ATOM 3041 C CA . VAL A 1 200 ? 187.72719 11.31791 38.29077 1.000 22.39616 200 VAL A CA 1
ATOM 3042 C C . VAL A 1 200 ? 186.93827 10.69090 37.15093 1.000 49.37160 200 VAL A C 1
ATOM 3043 O O . VAL A 1 200 ? 186.93970 11.20218 36.02395 1.000 47.13574 200 VAL A O 1
ATOM 3056 N N . ARG A 1 201 ? 186.27346 9.58282 37.45405 1.000 35.67493 201 ARG A N 1
ATOM 3057 C CA . ARG A 1 201 ? 185.45538 8.83107 36.51265 1.000 20.71850 201 ARG A CA 1
ATOM 3058 C C . ARG A 1 201 ? 184.00149 9.12296 36.85824 1.000 23.60257 201 ARG A C 1
ATOM 3059 O O . ARG A 1 201 ? 183.51962 8.71312 37.91829 1.000 30.32701 201 ARG A O 1
ATOM 3080 N N . VAL A 1 202 ? 183.30956 9.85169 35.98953 1.000 31.89683 202 VAL A N 1
ATOM 3081 C CA . VAL A 1 202 ? 181.91089 10.18040 36.23754 1.000 19.41898 202 VAL A CA 1
ATOM 3082 C C . VAL A 1 202 ? 181.05552 8.99677 35.80625 1.000 42.51604 202 VAL A C 1
ATOM 3083 O O . VAL A 1 202 ? 181.06878 8.60682 34.63396 1.000 54.90900 202 VAL A O 1
ATOM 3096 N N . LEU A 1 203 ? 180.30396 8.43274 36.75135 1.000 31.55367 203 LEU A N 1
ATOM 3097 C CA . LEU A 1 203 ? 179.45605 7.27622 36.49304 1.000 31.21681 203 LEU A CA 1
ATOM 3098 C C . LEU A 1 203 ? 178.06791 7.72358 36.05656 1.000 32.41229 203 LEU A C 1
ATOM 3099 O O . LEU A 1 203 ? 177.52521 8.70008 36.58189 1.000 36.94903 203 LEU A O 1
ATOM 3115 N N . ASP A 1 204 ? 177.48709 6.99445 35.10492 1.000 25.91932 204 ASP A N 1
ATOM 3116 C CA . ASP A 1 204 ? 176.27793 7.47374 34.45058 1.000 43.50611 204 ASP A CA 1
ATOM 3117 C C . ASP A 1 204 ? 175.04240 7.18848 35.29362 1.000 17.49092 204 ASP A C 1
ATOM 3118 O O . ASP A 1 204 ? 174.92898 6.14427 35.93950 1.000 37.60133 204 ASP A O 1
ATOM 3127 N N . PHE A 1 205 ? 174.11786 8.14106 35.27646 1.000 28.79682 205 PHE A N 1
ATOM 3128 C CA . PHE A 1 205 ? 172.76053 7.99278 35.77053 1.000 25.06576 205 PHE A CA 1
ATOM 3129 C C . PHE A 1 205 ? 171.82618 8.09338 34.57075 1.000 60.46934 205 PHE A C 1
ATOM 3130 O O . PHE A 1 205 ? 172.16509 8.71924 33.56131 1.000 46.53136 205 PHE A O 1
ATOM 3147 N N . ASN A 1 206 ? 170.66900 7.43697 34.66142 1.000 32.32202 206 ASN A N 1
ATOM 3148 C CA . ASN A 1 206 ? 169.70442 7.44955 33.56204 1.000 16.09431 206 ASN A CA 1
ATOM 3149 C C . ASN A 1 206 ? 168.78484 8.65769 33.72447 1.000 19.74249 206 ASN A C 1
ATOM 3150 O O . ASN A 1 206 ? 167.61833 8.55328 34.10000 1.000 46.49138 206 ASN A O 1
ATOM 3161 N N . ASP A 1 207 ? 169.34906 9.82674 33.43079 1.000 31.33295 207 ASP A N 1
ATOM 3162 C CA . ASP A 1 207 ? 168.64008 11.09184 33.54224 1.000 16.83953 207 ASP A CA 1
ATOM 3163 C C . ASP A 1 207 ? 168.24535 11.65993 32.19095 1.000 27.70796 207 ASP A C 1
ATOM 3164 O O . ASP A 1 207 ? 167.85439 12.82823 32.10971 1.000 34.50285 207 ASP A O 1
ATOM 3173 N N . ASN A 1 208 ? 168.31947 10.86326 31.13275 1.000 42.73368 208 ASN A N 1
ATOM 3174 C CA . ASN A 1 208 ? 167.89340 11.29402 29.80881 1.000 16.61879 208 ASN A CA 1
ATOM 3175 C C . ASN A 1 208 ? 166.96533 10.24614 29.21679 1.000 28.00962 208 ASN A C 1
ATOM 3176 O O . ASN A 1 208 ? 167.38424 9.11601 28.94997 1.000 13.64090 208 ASN A O 1
ATOM 3187 N N . SER A 1 209 ? 165.72173 10.63890 28.97439 1.000 13.81782 209 SER A N 1
ATOM 3188 C CA . SER A 1 209 ? 164.79610 9.79290 28.25556 1.000 13.36645 209 SER A CA 1
ATOM 3189 C C . SER A 1 209 ? 165.16439 9.79958 26.77713 1.000 12.65101 209 SER A C 1
ATOM 3190 O O . SER A 1 209 ? 165.76275 10.76470 26.28567 1.000 58.61193 209 SER A O 1
ATOM 3198 N N . PRO A 1 210 ? 164.82169 8.73923 26.04698 1.000 25.60226 210 PRO A N 1
ATOM 3199 C CA . PRO A 1 210 ? 165.06867 8.74727 24.59918 1.000 48.36457 210 PRO A CA 1
ATOM 3200 C C . PRO A 1 210 ? 164.26437 9.84674 23.92368 1.000 30.51056 210 PRO A C 1
ATOM 3201 O O . PRO A 1 210 ? 163.33325 10.41869 24.49563 1.000 19.89059 210 PRO A O 1
ATOM 3212 N N . VAL A 1 211 ? 164.63946 10.13913 22.68128 1.000 46.22003 211 VAL A N 1
ATOM 3213 C CA . VAL A 1 211 ? 163.90975 11.10194 21.86364 1.000 32.61533 211 VAL A CA 1
ATOM 3214 C C . VAL A 1 211 ? 164.02631 10.67029 20.41249 1.000 10.32001 211 VAL A C 1
ATOM 3215 O O . VAL A 1 211 ? 165.09847 10.25628 19.95812 1.000 26.43098 211 VAL A O 1
ATOM 3228 N N . PHE A 1 212 ? 162.91667 10.75717 19.68891 1.000 14.04782 212 PHE A N 1
ATOM 3229 C CA . PHE A 1 212 ? 162.90838 10.33251 18.29980 1.000 26.21902 212 PHE A CA 1
ATOM 3230 C C . PHE A 1 212 ? 163.54614 11.39283 17.41341 1.000 9.85021 212 PHE A C 1
ATOM 3231 O O . PHE A 1 212 ? 163.42385 12.59777 17.66236 1.000 23.71611 212 PHE A O 1
ATOM 3248 N N . GLU A 1 213 ? 164.20832 10.92810 16.34629 1.000 12.98156 213 GLU A N 1
ATOM 3249 C CA . GLU A 1 213 ? 164.81940 11.84525 15.38893 1.000 40.12884 213 GLU A CA 1
ATOM 3250 C C . GLU A 1 213 ? 163.79676 12.84672 14.85811 1.000 21.22203 213 GLU A C 1
ATOM 3251 O O . GLU A 1 213 ? 164.12911 14.00980 14.59930 1.000 18.96036 213 GLU A O 1
ATOM 3263 N N . ARG A 1 214 ? 162.55507 12.40758 14.66133 1.000 28.49277 214 ARG A N 1
ATOM 3264 C CA . ARG A 1 214 ? 161.47189 13.28675 14.24385 1.000 10.12774 214 ARG A CA 1
ATOM 3265 C C . ARG A 1 214 ? 160.28735 13.07099 15.17544 1.000 12.04693 214 ARG A C 1
ATOM 3266 O O . ARG A 1 214 ? 159.95365 11.93211 15.52050 1.000 18.59255 214 ARG A O 1
ATOM 3287 N N . SER A 1 215 ? 159.66879 14.17596 15.59053 1.000 50.06714 215 SER A N 1
ATOM 3288 C CA . SER A 1 215 ? 158.61421 14.11005 16.58980 1.000 10.57357 215 SER A CA 1
ATOM 3289 C C . SER A 1 215 ? 157.37562 13.41879 16.05598 1.000 10.33845 215 SER A C 1
ATOM 3290 O O . SER A 1 215 ? 156.69745 12.71858 16.80908 1.000 58.92393 215 SER A O 1
ATOM 3298 N N . SER A 1 216 ? 157.05653 13.61118 14.77963 1.000 26.37615 216 SER A N 1
ATOM 3299 C CA . SER A 1 216 ? 155.90143 12.97674 14.17227 1.000 23.15288 216 SER A CA 1
ATOM 3300 C C . SER A 1 216 ? 156.28128 12.51569 12.78035 1.000 13.45072 216 SER A C 1
ATOM 3301 O O . SER A 1 216 ? 157.21166 13.04560 12.17041 1.000 20.12914 216 SER A O 1
ATOM 3309 N N . VAL A 1 217 ? 155.56204 11.51701 12.28385 1.000 44.30042 217 VAL A N 1
ATOM 3310 C CA . VAL A 1 217 ? 155.82625 10.99659 10.94765 1.000 21.27514 217 VAL A CA 1
ATOM 3311 C C . VAL A 1 217 ? 154.51427 10.60443 10.28778 1.000 18.97704 217 VAL A C 1
ATOM 3312 O O . VAL A 1 217 ? 153.61309 10.06808 10.93644 1.000 19.03401 217 VAL A O 1
ATOM 3325 N N . MET A 1 218 ? 154.40336 10.90501 8.99691 1.000 20.55111 218 MET A N 1
ATOM 3326 C CA . MET A 1 218 ? 153.29104 10.46610 8.17590 1.000 12.28056 218 MET A CA 1
ATOM 3327 C C . MET A 1 218 ? 153.84903 9.57934 7.07638 1.000 15.26065 218 MET A C 1
ATOM 3328 O O . MET A 1 218 ? 154.90811 9.86472 6.50740 1.000 28.35318 218 MET A O 1
ATOM 3342 N N . VAL A 1 219 ? 153.13888 8.50116 6.79305 1.000 25.87436 219 VAL A N 1
ATOM 3343 C CA . VAL A 1 219 ? 153.50220 7.58067 5.73187 1.000 22.00397 219 VAL A CA 1
ATOM 3344 C C . VAL A 1 219 ? 152.23027 7.27188 4.95791 1.000 10.77490 219 VAL A C 1
ATOM 3345 O O . VAL A 1 219 ? 151.12248 7.31400 5.50237 1.000 30.67750 219 VAL A O 1
ATOM 3358 N N . GLU A 1 220 ? 152.38808 7.04776 3.66035 1.000 28.67921 220 GLU A N 1
ATOM 3359 C CA . GLU A 1 220 ? 151.29338 6.66594 2.78249 1.000 16.16359 220 GLU A CA 1
ATOM 3360 C C . GLU A 1 220 ? 151.37295 5.17117 2.52144 1.000 17.93527 220 GLU A C 1
ATOM 3361 O O . GLU A 1 220 ? 152.46821 4.60828 2.40765 1.000 20.03877 220 GLU A O 1
ATOM 3373 N N . LEU A 1 221 ? 150.21217 4.52204 2.47385 1.000 14.45194 221 LEU A N 1
ATOM 3374 C CA . LEU A 1 221 ? 150.15410 3.06343 2.41080 1.000 24.51359 221 LEU A CA 1
ATOM 3375 C C . LEU A 1 221 ? 149.05519 2.67370 1.43591 1.000 8.50177 221 LEU A C 1
ATOM 3376 O O . LEU A 1 221 ? 147.87201 2.87006 1.72412 1.000 22.20255 221 LEU A O 1
ATOM 3392 N N . MET A 1 222 ? 149.44093 2.15660 0.27289 1.000 8.55118 222 MET A N 1
ATOM 3393 C CA . MET A 1 222 ? 148.45326 1.64440 -0.66709 1.000 8.64084 222 MET A CA 1
ATOM 3394 C C . MET A 1 222 ? 147.55988 0.62604 0.02743 1.000 8.71732 222 MET A C 1
ATOM 3395 O O . MET A 1 222 ? 148.02570 -0.18313 0.83573 1.000 11.45188 222 MET A O 1
ATOM 3409 N N . GLU A 1 223 ? 146.25795 0.67422 -0.27558 1.000 8.75817 223 GLU A N 1
ATOM 3410 C CA . GLU A 1 223 ? 145.35728 -0.24082 0.41678 1.000 8.84449 223 GLU A CA 1
ATOM 3411 C C . GLU A 1 223 ? 145.55325 -1.68934 -0.02315 1.000 32.38986 223 GLU A C 1
ATOM 3412 O O . GLU A 1 223 ? 145.00427 -2.59754 0.61647 1.000 16.66786 223 GLU A O 1
ATOM 3424 N N . ASP A 1 224 ? 146.31604 -1.93304 -1.08981 1.000 11.82007 224 ASP A N 1
ATOM 3425 C CA . ASP A 1 224 ? 146.63168 -3.28947 -1.51395 1.000 19.64530 224 ASP A CA 1
ATOM 3426 C C . ASP A 1 224 ? 148.10296 -3.61149 -1.26001 1.000 20.84723 224 ASP A C 1
ATOM 3427 O O . ASP A 1 224 ? 148.67810 -4.47308 -1.92563 1.000 29.04201 224 ASP A O 1
ATOM 3436 N N . ALA A 1 225 ? 148.71415 -2.95264 -0.27796 1.000 23.13141 225 ALA A N 1
ATOM 3437 C CA . ALA A 1 225 ? 150.09249 -3.26134 0.07981 1.000 9.50365 225 ALA A CA 1
ATOM 3438 C C . ALA A 1 225 ? 150.18962 -4.67676 0.64053 1.000 16.44153 225 ALA A C 1
ATOM 3439 O O . ALA A 1 225 ? 149.30388 -5.11082 1.39345 1.000 16.65828 225 ALA A O 1
ATOM 3446 N N . PRO A 1 226 ? 151.25351 -5.40914 0.31721 1.000 21.20374 226 PRO A N 1
ATOM 3447 C CA . PRO A 1 226 ? 151.33776 -6.81722 0.71780 1.000 10.85963 226 PRO A CA 1
ATOM 3448 C C . PRO A 1 226 ? 151.81594 -6.96567 2.15413 1.000 14.45909 226 PRO A C 1
ATOM 3449 O O . PRO A 1 226 ? 152.44638 -6.07608 2.72992 1.000 22.04266 226 PRO A O 1
ATOM 3460 N N . VAL A 1 227 ? 151.53109 -8.14260 2.71595 1.000 19.16230 227 VAL A N 1
ATOM 3461 C CA . VAL A 1 227 ? 151.97161 -8.43768 4.06804 1.000 23.79418 227 VAL A CA 1
ATOM 3462 C C . VAL A 1 227 ? 153.48941 -8.38429 4.11405 1.000 11.76115 227 VAL A C 1
ATOM 3463 O O . VAL A 1 227 ? 154.18498 -8.79826 3.17553 1.000 41.16356 227 VAL A O 1
ATOM 3476 N N . GLY A 1 228 ? 154.00969 -7.86136 5.21555 1.000 21.24802 228 GLY A N 1
ATOM 3477 C CA . GLY A 1 228 ? 155.42056 -7.57332 5.33124 1.000 17.59481 228 GLY A CA 1
ATOM 3478 C C . GLY A 1 228 ? 155.86743 -6.24806 4.74598 1.000 23.98127 228 GLY A C 1
ATOM 3479 O O . GLY A 1 228 ? 157.04808 -5.90054 4.87267 1.000 35.29076 228 GLY A O 1
ATOM 3483 N N . HIS A 1 229 ? 154.97831 -5.50121 4.09975 1.000 22.17925 229 HIS A N 1
ATOM 3484 C CA . HIS A 1 229 ? 155.34482 -4.19756 3.55567 1.000 21.13153 229 HIS A CA 1
ATOM 3485 C C . HIS A 1 229 ? 155.98005 -3.32503 4.63453 1.000 20.88737 229 HIS A C 1
ATOM 3486 O O . HIS A 1 229 ? 155.43747 -3.18040 5.73394 1.000 13.34734 229 HIS A O 1
ATOM 3500 N N . LEU A 1 230 ? 157.14591 -2.76035 4.32445 1.000 15.64793 230 LEU A N 1
ATOM 3501 C CA . LEU A 1 230 ? 157.83055 -1.86656 5.25117 1.000 38.87413 230 LEU A CA 1
ATOM 3502 C C . LEU A 1 230 ? 157.22960 -0.47224 5.14384 1.000 13.50626 230 LEU A C 1
ATOM 3503 O O . LEU A 1 230 ? 157.38259 0.19470 4.11712 1.000 29.05353 230 LEU A O 1
ATOM 3519 N N . LEU A 1 231 ? 156.55099 -0.02505 6.19923 1.000 27.98393 231 LEU A N 1
ATOM 3520 C CA . LEU A 1 231 ? 156.08795 1.35527 6.21353 1.000 22.93981 231 LEU A CA 1
ATOM 3521 C C . LEU A 1 231 ? 157.23334 2.29916 6.53753 1.000 24.66663 231 LEU A C 1
ATOM 3522 O O . LEU A 1 231 ? 157.43105 3.30949 5.85073 1.000 22.16014 231 LEU A O 1
ATOM 3538 N N . LEU A 1 232 ? 158.00976 1.98347 7.57424 1.000 31.55011 232 LEU A N 1
ATOM 3539 C CA . LEU A 1 232 ? 158.96228 3.00352 8.00119 1.000 12.23121 232 LEU A CA 1
ATOM 3540 C C . LEU A 1 232 ? 159.90821 2.47537 9.05703 1.000 15.01423 232 LEU A C 1
ATOM 3541 O O . LEU A 1 232 ? 159.48891 1.75866 9.95445 1.000 13.80093 232 LEU A O 1
ATOM 3557 N N . ASP A 1 233 ? 161.17452 2.87788 8.96808 1.000 13.83791 233 ASP A N 1
ATOM 3558 C CA . ASP A 1 233 ? 162.19713 2.46606 9.92268 1.000 8.98472 233 ASP A CA 1
ATOM 3559 C C . ASP A 1 233 ? 162.33854 3.56409 10.97014 1.000 21.69760 233 ASP A C 1
ATOM 3560 O O . ASP A 1 233 ? 163.04712 4.55262 10.75456 1.000 46.19108 233 ASP A O 1
ATOM 3569 N N . LEU A 1 234 ? 161.68839 3.36486 12.11815 1.000 27.72045 234 LEU A N 1
ATOM 3570 C CA . LEU A 1 234 ? 161.74351 4.33931 13.19721 1.000 21.11444 234 LEU A CA 1
ATOM 3571 C C . LEU A 1 234 ? 163.12155 4.35214 13.84968 1.000 23.39621 234 LEU A C 1
ATOM 3572 O O . LEU A 1 234 ? 163.72151 3.30356 14.11001 1.000 15.03359 234 LEU A O 1
ATOM 3588 N N . ASP A 1 235 ? 163.58867 5.55113 14.17344 1.000 16.12898 235 ASP A N 1
ATOM 3589 C CA . ASP A 1 235 ? 164.89616 5.76342 14.76883 1.000 24.06588 235 ASP A CA 1
ATOM 3590 C C . ASP A 1 235 ? 164.75470 6.67903 15.97341 1.000 9.75475 235 ASP A C 1
ATOM 3591 O O . ASP A 1 235 ? 164.00776 7.66071 15.93996 1.000 19.89853 235 ASP A O 1
ATOM 3600 N N . ALA A 1 236 ? 165.47043 6.35298 17.03836 1.000 12.21286 236 ALA A N 1
ATOM 3601 C CA . ALA A 1 236 ? 165.51833 7.21729 18.20380 1.000 37.47323 236 ALA A CA 1
ATOM 3602 C C . ALA A 1 236 ? 166.94383 7.20089 18.73187 1.000 9.86859 236 ALA A C 1
ATOM 3603 O O . ALA A 1 236 ? 167.80790 6.47336 18.23614 1.000 31.31819 236 ALA A O 1
ATOM 3610 N N . LEU A 1 237 ? 167.19583 8.01971 19.74184 1.000 26.91833 237 LEU A N 1
ATOM 3611 C CA . LEU A 1 237 ? 168.53431 8.14194 20.28791 1.000 35.05307 237 LEU A CA 1
ATOM 3612 C C . LEU A 1 237 ? 168.42075 8.53274 21.74732 1.000 10.96203 237 LEU A C 1
ATOM 3613 O O . LEU A 1 237 ? 167.42354 9.11829 22.16872 1.000 20.48776 237 LEU A O 1
ATOM 3629 N N . ASP A 1 238 ? 169.42548 8.13073 22.52053 1.000 13.78676 238 ASP A N 1
ATOM 3630 C CA . ASP A 1 238 ? 169.51200 8.31039 23.96755 1.000 23.90908 238 ASP A CA 1
ATOM 3631 C C . ASP A 1 238 ? 170.95985 8.64618 24.30609 1.000 12.18438 238 ASP A C 1
ATOM 3632 O O . ASP A 1 238 ? 171.86192 7.85878 23.98574 1.000 17.30380 238 ASP A O 1
ATOM 3641 N N . PRO A 1 239 ? 171.23391 9.79453 24.93371 1.000 13.32347 239 PRO A N 1
ATOM 3642 C CA . PRO A 1 239 ? 172.63552 10.16165 25.19158 1.000 12.94111 239 PRO A CA 1
ATOM 3643 C C . PRO A 1 239 ? 173.28599 9.35399 26.30139 1.000 36.42572 239 PRO A C 1
ATOM 3644 O O . PRO A 1 239 ? 174.52137 9.32779 26.37284 1.000 30.81910 239 PRO A O 1
ATOM 3655 N N . ASP A 1 240 ? 172.50361 8.68960 27.15340 1.000 18.10149 240 ASP A N 1
ATOM 3656 C CA . ASP A 1 240 ? 173.04624 7.97390 28.29648 1.000 17.64333 240 ASP A CA 1
ATOM 3657 C C . ASP A 1 240 ? 173.96229 6.83969 27.82489 1.000 27.26149 240 ASP A C 1
ATOM 3658 O O . ASP A 1 240 ? 174.04948 6.52851 26.63504 1.000 19.69879 240 ASP A O 1
ATOM 3667 N N . GLU A 1 241 ? 174.62356 6.19635 28.78888 1.000 29.42032 241 GLU A N 1
ATOM 3668 C CA . GLU A 1 241 ? 175.67700 5.22933 28.51692 1.000 14.75967 241 GLU A CA 1
ATOM 3669 C C . GLU A 1 241 ? 175.14041 3.80793 28.59685 1.000 32.71264 241 GLU A C 1
ATOM 3670 O O . GLU A 1 241 ? 174.23182 3.50601 29.37373 1.000 44.63218 241 GLU A O 1
ATOM 3682 N N . GLY A 1 242 ? 175.72772 2.93631 27.78414 1.000 27.31991 242 GLY A N 1
ATOM 3683 C CA . GLY A 1 242 ? 175.41173 1.52121 27.85559 1.000 49.46458 242 GLY A CA 1
ATOM 3684 C C . GLY A 1 242 ? 173.92058 1.27483 27.83799 1.000 38.25537 242 GLY A C 1
ATOM 3685 O O . GLY A 1 242 ? 173.18244 1.82507 27.01408 1.000 55.51512 242 GLY A O 1
ATOM 3689 N N . ALA A 1 243 ? 173.45675 0.44179 28.76971 1.000 27.95746 243 ALA A N 1
ATOM 3690 C CA . ALA A 1 243 ? 172.05954 0.02365 28.75058 1.000 27.29772 243 ALA A CA 1
ATOM 3691 C C . ALA A 1 243 ? 171.12210 1.21714 28.89173 1.000 15.86947 243 ALA A C 1
ATOM 3692 O O . ALA A 1 243 ? 170.03875 1.23940 28.29640 1.000 58.79012 243 ALA A O 1
ATOM 3699 N N . ASN A 1 244 ? 171.50986 2.21949 29.68140 1.000 30.15272 244 ASN A N 1
ATOM 3700 C CA . ASN A 1 244 ? 170.64594 3.38460 29.84842 1.000 28.05501 244 ASN A CA 1
ATOM 3701 C C . ASN A 1 244 ? 170.39345 4.12543 28.54522 1.000 42.50707 244 ASN A C 1
ATOM 3702 O O . ASN A 1 244 ? 169.48519 4.96167 28.49104 1.000 20.27750 244 ASN A O 1
ATOM 3713 N N . GLY A 1 245 ? 171.16290 3.84146 27.50355 1.000 15.79587 245 GLY A N 1
ATOM 3714 C CA . GLY A 1 245 ? 171.00583 4.52003 26.23574 1.000 42.29127 245 GLY A CA 1
ATOM 3715 C C . GLY A 1 245 ? 170.62227 3.57953 25.11398 1.000 24.74858 245 GLY A C 1
ATOM 3716 O O . GLY A 1 245 ? 170.58589 3.98176 23.94492 1.000 25.68636 245 GLY A O 1
ATOM 3720 N N . GLU A 1 246 ? 170.35090 2.32088 25.45789 1.000 22.89820 246 GLU A N 1
ATOM 3721 C CA . GLU A 1 246 ? 169.98327 1.29761 24.48733 1.000 19.47656 246 GLU A CA 1
ATOM 3722 C C . GLU A 1 246 ? 168.46469 1.25683 24.39336 1.000 20.85743 246 GLU A C 1
ATOM 3723 O O . GLU A 1 246 ? 167.78470 1.07541 25.40908 1.000 45.21566 246 GLU A O 1
ATOM 3735 N N . ILE A 1 247 ? 167.93914 1.39001 23.17694 1.000 71.61297 247 ILE A N 1
ATOM 3736 C CA . ILE A 1 247 ? 166.52708 1.67623 22.96566 1.000 12.72147 247 ILE A CA 1
ATOM 3737 C C . ILE A 1 247 ? 165.80256 0.44052 22.45021 1.000 18.39205 247 ILE A C 1
ATOM 3738 O O . ILE A 1 247 ? 166.36193 -0.37199 21.70513 1.000 37.40556 247 ILE A O 1
ATOM 3754 N N . VAL A 1 248 ? 164.52240 0.34158 22.80214 1.000 17.39827 248 VAL A N 1
ATOM 3755 C CA . VAL A 1 248 ? 163.63406 -0.69951 22.30406 1.000 35.82983 248 VAL A CA 1
ATOM 3756 C C . VAL A 1 248 ? 162.31722 -0.04407 21.91768 1.000 26.17029 248 VAL A C 1
ATOM 3757 O O . VAL A 1 248 ? 161.71780 0.69247 22.71461 1.000 31.04763 248 VAL A O 1
ATOM 3770 N N . TYR A 1 249 ? 161.88615 -0.30001 20.69308 1.000 45.93042 249 TYR A N 1
ATOM 3771 C CA . TYR A 1 249 ? 160.72494 0.33642 20.10048 1.000 23.42613 249 TYR A CA 1
ATOM 3772 C C . TYR A 1 249 ? 159.48491 -0.53900 20.25674 1.000 10.65336 249 TYR A C 1
ATOM 3773 O O . TYR A 1 249 ? 159.56577 -1.75197 20.46959 1.000 44.89697 249 TYR A O 1
ATOM 3791 N N . GLY A 1 250 ? 158.32910 0.10280 20.17625 1.000 18.98854 250 GLY A N 1
ATOM 3792 C CA . GLY A 1 250 ? 157.07808 -0.62068 20.25381 1.000 34.97123 250 GLY A CA 1
ATOM 3793 C C . GLY A 1 250 ? 155.91613 0.33934 20.19829 1.000 21.86071 250 GLY A C 1
ATOM 3794 O O . GLY A 1 250 ? 156.03433 1.45259 19.68554 1.000 38.59340 250 GLY A O 1
ATOM 3798 N N . PHE A 1 251 ? 154.78223 -0.10005 20.72030 1.000 16.82736 251 PHE A N 1
ATOM 3799 C CA . PHE A 1 251 ? 153.59753 0.74335 20.75673 1.000 11.12164 251 PHE A CA 1
ATOM 3800 C C . PHE A 1 251 ? 153.43714 1.39964 22.11979 1.000 11.74966 251 PHE A C 1
ATOM 3801 O O . PHE A 1 251 ? 153.80809 0.83167 23.14629 1.000 52.85502 251 PHE A O 1
ATOM 3818 N N . SER A 1 252 ? 152.88510 2.60807 22.12212 1.000 41.90088 252 SER A N 1
ATOM 3819 C CA . SER A 1 252 ? 152.40625 3.18412 23.36749 1.000 26.11365 252 SER A CA 1
ATOM 3820 C C . SER A 1 252 ? 151.35470 2.25194 23.96163 1.000 28.18313 252 SER A C 1
ATOM 3821 O O . SER A 1 252 ? 150.58752 1.62530 23.21626 1.000 42.23248 252 SER A O 1
ATOM 3829 N N . PRO A 1 253 ? 151.31024 2.10448 25.28667 1.000 54.37750 253 PRO A N 1
ATOM 3830 C CA . PRO A 1 253 ? 150.35126 1.15377 25.87915 1.000 35.40964 253 PRO A CA 1
ATOM 3831 C C . PRO A 1 253 ? 148.89789 1.45090 25.52767 1.000 30.92282 253 PRO A C 1
ATOM 3832 O O . PRO A 1 253 ? 148.05718 0.54150 25.61587 1.000 47.18796 253 PRO A O 1
ATOM 3843 N N . GLN A 1 254 ? 148.57538 2.68724 25.13511 1.000 25.10699 254 GLN A N 1
ATOM 3844 C CA . GLN A 1 254 ? 147.19297 3.05262 24.85924 1.000 15.19680 254 GLN A CA 1
ATOM 3845 C C . GLN A 1 254 ? 146.76838 2.71635 23.44216 1.000 20.61457 254 GLN A C 1
ATOM 3846 O O . GLN A 1 254 ? 145.59124 2.88881 23.10685 1.000 39.58170 254 GLN A O 1
ATOM 3860 N N . VAL A 1 255 ? 147.69288 2.27904 22.59626 1.000 69.02557 255 VAL A N 1
ATOM 3861 C CA . VAL A 1 255 ? 147.32446 1.97615 21.21271 1.000 25.46958 255 VAL A CA 1
ATOM 3862 C C . VAL A 1 255 ? 146.33933 0.81522 21.20558 1.000 17.97745 255 VAL A C 1
ATOM 3863 O O . VAL A 1 255 ? 146.63176 -0.24631 21.79500 1.000 36.08016 255 VAL A O 1
ATOM 3876 N N . PRO A 1 256 ? 145.17724 0.94645 20.56654 1.000 18.82386 256 PRO A N 1
ATOM 3877 C CA . PRO A 1 256 ? 144.20600 -0.15987 20.57345 1.000 22.85165 256 PRO A CA 1
ATOM 3878 C C . PRO A 1 256 ? 144.80521 -1.44543 20.01419 1.000 44.09523 256 PRO A C 1
ATOM 3879 O O . PRO A 1 256 ? 145.94804 -1.49566 19.55258 1.000 61.15708 256 PRO A O 1
ATOM 3890 N N . GLN A 1 257 ? 144.00131 -2.51258 20.07056 1.000 46.89436 257 GLN A N 1
ATOM 3891 C CA . GLN A 1 257 ? 144.45370 -3.82789 19.63183 1.000 40.38104 257 GLN A CA 1
ATOM 3892 C C . GLN A 1 257 ? 144.39995 -3.97413 18.11684 1.000 35.95333 257 GLN A C 1
ATOM 3893 O O . GLN A 1 257 ? 145.21090 -4.71724 17.54280 1.000 42.84290 257 GLN A O 1
ATOM 3907 N N . GLU A 1 258 ? 143.46139 -3.28761 17.45581 1.000 33.39720 258 GLU A N 1
ATOM 3908 C CA . GLU A 1 258 ? 143.40706 -3.33653 15.99938 1.000 31.70272 258 GLU A CA 1
ATOM 3909 C C . GLU A 1 258 ? 144.76146 -2.97136 15.40338 1.000 33.11894 258 GLU A C 1
ATOM 3910 O O . GLU A 1 258 ? 145.27010 -3.66175 14.51577 1.000 42.94109 258 GLU A O 1
ATOM 3922 N N . VAL A 1 259 ? 145.37123 -1.89092 15.89549 1.000 21.68742 259 VAL A N 1
ATOM 3923 C CA . VAL A 1 259 ? 146.64386 -1.44243 15.34211 1.000 35.99478 259 VAL A CA 1
ATOM 3924 C C . VAL A 1 259 ? 147.72598 -2.47168 15.61668 1.000 32.06667 259 VAL A C 1
ATOM 3925 O O . VAL A 1 259 ? 148.57036 -2.75234 14.75677 1.000 53.81261 259 VAL A O 1
ATOM 3938 N N . ARG A 1 260 ? 147.71588 -3.05740 16.81435 1.000 42.11205 260 ARG A N 1
ATOM 3939 C CA . ARG A 1 260 ? 148.76147 -4.00782 17.16777 1.000 35.76456 260 ARG A CA 1
ATOM 3940 C C . ARG A 1 260 ? 148.67955 -5.27308 16.33364 1.000 26.20939 260 ARG A C 1
ATOM 3941 O O . ARG A 1 260 ? 149.69071 -5.95400 16.14295 1.000 44.89461 260 ARG A O 1
ATOM 3962 N N . GLN A 1 261 ? 147.49259 -5.61544 15.85111 1.000 28.28880 261 GLN A N 1
ATOM 3963 C CA . GLN A 1 261 ? 147.36678 -6.74103 14.93766 1.000 19.91327 261 GLN A CA 1
ATOM 3964 C C . GLN A 1 261 ? 147.64075 -6.35633 13.49524 1.000 15.61501 261 GLN A C 1
ATOM 3965 O O . GLN A 1 261 ? 148.21107 -7.15592 12.74875 1.000 51.14395 261 GLN A O 1
ATOM 3979 N N . LEU A 1 262 ? 147.26095 -5.14500 13.09805 1.000 28.75453 262 LEU A N 1
ATOM 3980 C CA . LEU A 1 262 ? 147.45950 -4.68841 11.73282 1.000 28.74208 262 LEU A CA 1
ATOM 3981 C C . LEU A 1 262 ? 148.92106 -4.35667 11.48108 1.000 24.27471 262 LEU A C 1
ATOM 3982 O O . LEU A 1 262 ? 149.48085 -4.76010 10.45762 1.000 33.91309 262 LEU A O 1
ATOM 3998 N N . PHE A 1 263 ? 149.55581 -3.65120 12.41414 1.000 39.27984 263 PHE A N 1
ATOM 3999 C CA . PHE A 1 263 ? 150.91836 -3.17530 12.25140 1.000 14.40402 263 PHE A CA 1
ATOM 4000 C C . PHE A 1 263 ? 151.81660 -3.76217 13.32437 1.000 10.12237 263 PHE A C 1
ATOM 4001 O O . PHE A 1 263 ? 151.39429 -3.98924 14.46231 1.000 32.95753 263 PHE A O 1
ATOM 4018 N N . LYS A 1 264 ? 153.07345 -3.97202 12.95342 1.000 16.98657 264 LYS A N 1
ATOM 4019 C CA . LYS A 1 264 ? 154.06220 -4.56000 13.84107 1.000 12.37262 264 LYS A CA 1
ATOM 4020 C C . LYS A 1 264 ? 155.28695 -3.66350 13.88800 1.000 31.75676 264 LYS A C 1
ATOM 4021 O O . LYS A 1 264 ? 155.65123 -3.04532 12.88178 1.000 19.74608 264 LYS A O 1
ATOM 4040 N N . ILE A 1 265 ? 155.91299 -3.60245 15.06561 1.000 43.63846 265 ILE A N 1
ATOM 4041 C CA . ILE A 1 265 ? 157.09995 -2.78941 15.31113 1.000 18.16505 265 ILE A CA 1
ATOM 4042 C C . ILE A 1 265 ? 158.18071 -3.71470 15.84583 1.000 27.26815 265 ILE A C 1
ATOM 4043 O O . ILE A 1 265 ? 158.01750 -4.31069 16.91897 1.000 15.53665 265 ILE A O 1
ATOM 4059 N N . ASP A 1 266 ? 159.29009 -3.81605 15.11357 1.000 10.94397 266 ASP A N 1
ATOM 4060 C CA . ASP A 1 266 ? 160.43187 -4.58892 15.58810 1.000 11.47519 266 ASP A CA 1
ATOM 4061 C C . ASP A 1 266 ? 161.04565 -3.88474 16.79333 1.000 15.90289 266 ASP A C 1
ATOM 4062 O O . ASP A 1 266 ? 161.44928 -2.72129 16.70099 1.000 35.92661 266 ASP A O 1
ATOM 4071 N N . ALA A 1 267 ? 161.13883 -4.58643 17.92187 1.000 25.80189 267 ALA A N 1
ATOM 4072 C CA . ALA A 1 267 ? 161.57299 -3.93001 19.15128 1.000 17.54790 267 ALA A CA 1
ATOM 4073 C C . ALA A 1 267 ? 163.04193 -3.52624 19.08621 1.000 25.59975 267 ALA A C 1
ATOM 4074 O O . ALA A 1 267 ? 163.45149 -2.58282 19.76725 1.000 31.22538 267 ALA A O 1
ATOM 4081 N N . LYS A 1 268 ? 163.85000 -4.22829 18.29103 1.000 13.64967 268 LYS A N 1
ATOM 4082 C CA . LYS A 1 268 ? 165.27224 -3.90889 18.20167 1.000 20.05542 268 LYS A CA 1
ATOM 4083 C C . LYS A 1 268 ? 165.52666 -2.76435 17.22585 1.000 17.83117 268 LYS A C 1
ATOM 4084 O O . LYS A 1 268 ? 166.18837 -1.78060 17.57097 1.000 31.79881 268 LYS A O 1
ATOM 4103 N N . SER A 1 269 ? 164.97663 -2.85545 16.01901 1.000 32.18471 269 SER A N 1
ATOM 4104 C CA . SER A 1 269 ? 165.30359 -1.90894 14.96449 1.000 23.72337 269 SER A CA 1
ATOM 4105 C C . SER A 1 269 ? 164.31164 -0.76529 14.83141 1.000 20.73098 269 SER A C 1
ATOM 4106 O O . SER A 1 269 ? 164.66182 0.26761 14.24946 1.000 46.04495 269 SER A O 1
ATOM 4114 N N . GLY A 1 270 ? 163.08005 -0.93145 15.30555 1.000 35.77234 270 GLY A N 1
ATOM 4115 C CA . GLY A 1 270 ? 162.07310 0.08130 15.10389 1.000 9.85149 270 GLY A CA 1
ATOM 4116 C C . GLY A 1 270 ? 161.32903 -0.00625 13.79549 1.000 31.65806 270 GLY A C 1
ATOM 4117 O O . GLY A 1 270 ? 160.45407 0.83065 13.54905 1.000 30.08368 270 GLY A O 1
ATOM 4121 N N . ARG A 1 271 ? 161.64818 -0.97593 12.94359 1.000 11.42803 271 ARG A N 1
ATOM 4122 C CA . ARG A 1 271 ? 160.91775 -1.12647 11.69960 1.000 9.75845 271 ARG A CA 1
ATOM 4123 C C . ARG A 1 271 ? 159.43308 -1.30512 11.97447 1.000 34.43407 271 ARG A C 1
ATOM 4124 O O . ARG A 1 271 ? 159.03867 -2.11202 12.81926 1.000 12.94281 271 ARG A O 1
ATOM 4145 N N . LEU A 1 272 ? 158.61846 -0.53770 11.25513 1.000 16.05827 272 LEU A N 1
ATOM 4146 C CA . LEU A 1 272 ? 157.16569 -0.59565 11.30481 1.000 9.26155 272 LEU A CA 1
ATOM 4147 C C . LEU A 1 272 ? 156.68752 -1.18815 9.98963 1.000 9.30452 272 LEU A C 1
ATOM 4148 O O . LEU A 1 272 ? 156.92708 -0.60606 8.91579 1.000 30.87894 272 LEU A O 1
ATOM 4164 N N . THR A 1 273 ? 155.97594 -2.30725 10.09298 1.000 20.57432 273 THR A N 1
ATOM 4165 C CA . THR A 1 273 ? 155.57308 -3.11861 8.96036 1.000 26.67934 273 THR A CA 1
ATOM 4166 C C . THR A 1 273 ? 154.09537 -3.44906 9.06192 1.000 9.76752 273 THR A C 1
ATOM 4167 O O . THR A 1 273 ? 153.49935 -3.42962 10.13766 1.000 25.68153 273 THR A O 1
ATOM 4178 N N . LEU A 1 274 ? 153.51892 -3.75757 7.91387 1.000 11.47984 274 LEU A N 1
ATOM 4179 C CA . LEU A 1 274 ? 152.15169 -4.23518 7.81404 1.000 27.67754 274 LEU A CA 1
ATOM 4180 C C . LEU A 1 274 ? 152.12571 -5.74962 7.95273 1.000 33.43503 274 LEU A C 1
ATOM 4181 O O . LEU A 1 274 ? 152.86727 -6.45427 7.25886 1.000 12.02595 274 LEU A O 1
ATOM 4197 N N . GLU A 1 275 ? 151.29177 -6.24845 8.85920 1.000 10.69523 275 GLU A N 1
ATOM 4198 C CA . GLU A 1 275 ? 151.07600 -7.68108 8.97507 1.000 22.54814 275 GLU A CA 1
ATOM 4199 C C . GLU A 1 275 ? 149.69085 -8.09664 8.51871 1.000 11.49150 275 GLU A C 1
ATOM 4200 O O . GLU A 1 275 ? 149.53207 -9.21059 8.01904 1.000 50.91733 275 GLU A O 1
ATOM 4212 N N . GLY A 1 276 ? 148.69077 -7.22885 8.66326 1.000 20.51038 276 GLY A N 1
ATOM 4213 C CA . GLY A 1 276 ? 147.35421 -7.50253 8.18859 1.000 19.55630 276 GLY A CA 1
ATOM 4214 C C . GLY A 1 276 ? 147.13087 -6.91949 6.81217 1.000 42.67087 276 GLY A C 1
ATOM 4215 O O . GLY A 1 276 ? 148.06448 -6.71715 6.02699 1.000 14.98212 276 GLY A O 1
ATOM 4219 N N . GLN A 1 277 ? 145.86402 -6.65660 6.51290 1.000 31.53696 277 GLN A N 1
ATOM 4220 C CA . GLN A 1 277 ? 145.47666 -5.97129 5.29271 1.000 17.37053 277 GLN A CA 1
ATOM 4221 C C . GLN A 1 277 ? 144.56243 -4.81028 5.65006 1.000 20.57692 277 GLN A C 1
ATOM 4222 O O . GLN A 1 277 ? 143.65458 -4.95167 6.47807 1.000 30.30435 277 GLN A O 1
ATOM 4236 N N . VAL A 1 278 ? 144.81056 -3.66229 5.02021 1.000 26.57652 278 VAL A N 1
ATOM 4237 C CA . VAL A 1 278 ? 144.00388 -2.47539 5.23714 1.000 13.49784 278 VAL A CA 1
ATOM 4238 C C . VAL A 1 278 ? 142.97816 -2.38969 4.11485 1.000 9.09195 278 VAL A C 1
ATOM 4239 O O . VAL A 1 278 ? 143.08411 -3.06088 3.08411 1.000 54.20485 278 VAL A O 1
ATOM 4252 N N . ASP A 1 279 ? 141.96338 -1.54734 4.30919 1.000 15.29677 279 ASP A N 1
ATOM 4253 C CA . ASP A 1 279 ? 140.89636 -1.40143 3.32298 1.000 9.07963 279 ASP A CA 1
ATOM 4254 C C . ASP A 1 279 ? 140.42632 0.04429 3.33641 1.000 11.90778 279 ASP A C 1
ATOM 4255 O O . ASP A 1 279 ? 139.75251 0.47043 4.28139 1.000 66.25527 279 ASP A O 1
ATOM 4264 N N . PHE A 1 280 ? 140.77131 0.78902 2.28487 1.000 15.69002 280 PHE A N 1
ATOM 4265 C CA . PHE A 1 280 ? 140.43755 2.20578 2.22906 1.000 24.64379 280 PHE A CA 1
ATOM 4266 C C . PHE A 1 280 ? 138.94559 2.42995 2.41915 1.000 9.39028 280 PHE A C 1
ATOM 4267 O O . PHE A 1 280 ? 138.53250 3.40913 3.04107 1.000 19.60736 280 PHE A O 1
ATOM 4284 N N . GLU A 1 281 ? 138.11967 1.54556 1.87478 1.000 9.66548 281 GLU A N 1
ATOM 4285 C CA . GLU A 1 281 ? 136.67718 1.71564 2.00048 1.000 30.42217 281 GLU A CA 1
ATOM 4286 C C . GLU A 1 281 ? 136.16834 1.48542 3.41066 1.000 14.97608 281 GLU A C 1
ATOM 4287 O O . GLU A 1 281 ? 134.96669 1.66982 3.64211 1.000 51.60758 281 GLU A O 1
ATOM 4299 N N . THR A 1 282 ? 137.03414 1.08623 4.33810 1.000 22.68512 282 THR A N 1
ATOM 4300 C CA . THR A 1 282 ? 136.64246 0.80640 5.71243 1.000 26.61692 282 THR A CA 1
ATOM 4301 C C . THR A 1 282 ? 137.26024 1.78992 6.69289 1.000 9.81547 282 THR A C 1
ATOM 4302 O O . THR A 1 282 ? 136.57854 2.31705 7.57423 1.000 44.78895 282 THR A O 1
ATOM 4313 N N . LYS A 1 283 ? 138.55911 2.02099 6.57978 1.000 13.21726 283 LYS A N 1
ATOM 4314 C CA . LYS A 1 283 ? 139.24858 2.99449 7.41647 1.000 9.61233 283 LYS A CA 1
ATOM 4315 C C . LYS A 1 283 ? 140.41353 3.50691 6.59248 1.000 20.57553 283 LYS A C 1
ATOM 4316 O O . LYS A 1 283 ? 141.23651 2.71115 6.12561 1.000 40.92666 283 LYS A O 1
ATOM 4335 N N . GLN A 1 284 ? 140.47253 4.81739 6.37987 1.000 22.41990 284 GLN A N 1
ATOM 4336 C CA . GLN A 1 284 ? 141.47551 5.38798 5.50191 1.000 9.49588 284 GLN A CA 1
ATOM 4337 C C . GLN A 1 284 ? 142.58286 6.10904 6.24727 1.000 12.06315 284 GLN A C 1
ATOM 4338 O O . GLN A 1 284 ? 143.56601 6.51521 5.61941 1.000 33.06627 284 GLN A O 1
ATOM 4352 N N . THR A 1 285 ? 142.47918 6.23437 7.56503 1.000 38.36676 285 THR A N 1
ATOM 4353 C CA . THR A 1 285 ? 143.49632 6.93030 8.33866 1.000 9.63237 285 THR A CA 1
ATOM 4354 C C . THR A 1 285 ? 143.69240 6.24438 9.67592 1.000 9.52685 285 THR A C 1
ATOM 4355 O O . THR A 1 285 ? 142.72017 5.98906 10.39476 1.000 45.87352 285 THR A O 1
ATOM 4366 N N . TYR A 1 286 ? 144.95395 5.94506 9.98870 1.000 9.23952 286 TYR A N 1
ATOM 4367 C CA . TYR A 1 286 ? 145.35228 5.39865 11.27631 1.000 9.15047 286 TYR A CA 1
ATOM 4368 C C . TYR A 1 286 ? 146.24354 6.41738 11.96492 1.000 9.89744 286 TYR A C 1
ATOM 4369 O O . TYR A 1 286 ? 147.06784 7.06669 11.31488 1.000 29.71019 286 TYR A O 1
ATOM 4387 N N . GLU A 1 287 ? 146.09747 6.52998 13.28283 1.000 33.29634 287 GLU A N 1
ATOM 4388 C CA . GLU A 1 287 ? 146.79610 7.54158 14.07176 1.000 12.62194 287 GLU A CA 1
ATOM 4389 C C . GLU A 1 287 ? 147.17451 6.88691 15.39058 1.000 21.22657 287 GLU A C 1
ATOM 4390 O O . GLU A 1 287 ? 146.29215 6.54564 16.18560 1.000 31.92257 287 GLU A O 1
ATOM 4402 N N . PHE A 1 288 ? 148.47210 6.69896 15.62985 1.000 33.70104 288 PHE A N 1
ATOM 4403 C CA . PHE A 1 288 ? 148.86141 6.04390 16.87026 1.000 26.02110 288 PHE A CA 1
ATOM 4404 C C . PHE A 1 288 ? 150.22844 6.51960 17.31216 1.000 12.27302 288 PHE A C 1
ATOM 4405 O O . PHE A 1 288 ? 151.03617 6.98347 16.51141 1.000 26.77837 288 PHE A O 1
ATOM 4422 N N . ASP A 1 289 ? 150.45637 6.43093 18.61444 1.000 17.84047 289 ASP A N 1
ATOM 4423 C CA . ASP A 1 289 ? 151.74920 6.75874 19.18942 1.000 17.44253 289 ASP A CA 1
ATOM 4424 C C . ASP A 1 289 ? 152.61780 5.50358 19.20783 1.000 36.99117 289 ASP A C 1
ATOM 4425 O O . ASP A 1 289 ? 152.24488 4.48885 19.81107 1.000 12.61030 289 ASP A O 1
ATOM 4434 N N . ALA A 1 290 ? 153.74673 5.55456 18.50412 1.000 9.54439 290 ALA A N 1
ATOM 4435 C CA . ALA A 1 290 ? 154.81261 4.59419 18.72037 1.000 21.72842 290 ALA A CA 1
ATOM 4436 C C . ALA A 1 290 ? 155.66292 5.08684 19.88390 1.000 13.99175 290 ALA A C 1
ATOM 4437 O O . ALA A 1 290 ? 155.67267 6.27960 20.20110 1.000 53.82546 290 ALA A O 1
ATOM 4444 N N . GLN A 1 291 ? 156.38990 4.17920 20.52573 1.000 35.54101 291 GLN A N 1
ATOM 4445 C CA . GLN A 1 291 ? 157.20661 4.60583 21.65103 1.000 13.21361 291 GLN A CA 1
ATOM 4446 C C . GLN A 1 291 ? 158.57137 3.93757 21.59764 1.000 10.43592 291 GLN A C 1
ATOM 4447 O O . GLN A 1 291 ? 158.75465 2.86904 21.01579 1.000 16.44892 291 GLN A O 1
ATOM 4461 N N . ALA A 1 292 ? 159.51966 4.58651 22.25587 1.000 11.99739 292 ALA A N 1
ATOM 4462 C CA . ALA A 1 292 ? 160.87495 4.10121 22.43944 1.000 22.62833 292 ALA A CA 1
ATOM 4463 C C . ALA A 1 292 ? 161.18656 4.14248 23.92703 1.000 38.40105 292 ALA A C 1
ATOM 4464 O O . ALA A 1 292 ? 160.77115 5.06876 24.63296 1.000 11.62267 292 ALA A O 1
ATOM 4471 N N . GLN A 1 293 ? 161.89898 3.12633 24.40095 1.000 31.70876 293 GLN A N 1
ATOM 4472 C CA . GLN A 1 293 ? 162.19064 2.98894 25.81688 1.000 17.24884 293 GLN A CA 1
ATOM 4473 C C . GLN A 1 293 ? 163.63113 2.54439 25.98368 1.000 12.71774 293 GLN A C 1
ATOM 4474 O O . GLN A 1 293 ? 164.11373 1.71994 25.20951 1.000 21.46161 293 GLN A O 1
ATOM 4488 N N . ASP A 1 294 ? 164.32413 3.09507 26.97215 1.000 39.89588 294 ASP A N 1
ATOM 4489 C CA . ASP A 1 294 ? 165.68296 2.64538 27.24172 1.000 21.22294 294 ASP A CA 1
ATOM 4490 C C . ASP A 1 294 ? 165.65324 1.47354 28.21277 1.000 33.27212 294 ASP A C 1
ATOM 4491 O O . ASP A 1 294 ? 164.70912 1.31345 28.99191 1.000 69.62194 294 ASP A O 1
ATOM 4500 N N . MET A 1 295 ? 166.69979 0.64916 28.16067 1.000 33.57256 295 MET A N 1
ATOM 4501 C CA . MET A 1 295 ? 166.77993 -0.54455 28.99959 1.000 45.60058 295 MET A CA 1
ATOM 4502 C C . MET A 1 295 ? 167.59858 -0.20658 30.23871 1.000 35.51307 295 MET A C 1
ATOM 4503 O O . MET A 1 295 ? 168.77902 -0.54258 30.36522 1.000 42.15644 295 MET A O 1
ATOM 4517 N N . ALA A 1 296 ? 166.94087 0.47951 31.16960 1.000 40.33686 296 ALA A N 1
ATOM 4518 C CA . ALA A 1 296 ? 167.55640 0.89086 32.42038 1.000 31.67522 296 ALA A CA 1
ATOM 4519 C C . ALA A 1 296 ? 166.69822 0.43439 33.59286 1.000 61.54395 296 ALA A C 1
ATOM 4520 O O . ALA A 1 296 ? 165.55273 0.00079 33.42934 1.000 68.84096 296 ALA A O 1
ATOM 4527 N N . LEU A 1 297 ? 167.27259 0.55642 34.79320 1.000 49.77852 297 LEU A N 1
ATOM 4528 C CA . LEU A 1 297 ? 166.56649 0.17205 36.01024 1.000 52.49731 297 LEU A CA 1
ATOM 4529 C C . LEU A 1 297 ? 165.21547 0.86538 36.10411 1.000 60.32175 297 LEU A C 1
ATOM 4530 O O . LEU A 1 297 ? 164.18141 0.21884 36.30607 1.000 88.55067 297 LEU A O 1
ATOM 4546 N N . ASN A 1 298 ? 165.21401 2.19335 35.98597 1.000 83.27616 298 ASN A N 1
ATOM 4547 C CA . ASN A 1 298 ? 163.99497 2.99374 35.93474 1.000 102.16007 298 ASN A CA 1
ATOM 4548 C C . ASN A 1 298 ? 163.83988 3.47521 34.49885 1.000 64.42567 298 ASN A C 1
ATOM 4549 O O . ASN A 1 298 ? 164.37108 4.53708 34.13366 1.000 53.98350 298 ASN A O 1
ATOM 4560 N N . PRO A 1 299 ? 163.14793 2.72322 33.63847 1.000 63.98675 299 PRO A N 1
ATOM 4561 C CA . PRO A 1 299 ? 163.17048 3.04569 32.20379 1.000 68.56855 299 PRO A CA 1
ATOM 4562 C C . PRO A 1 299 ? 162.48134 4.36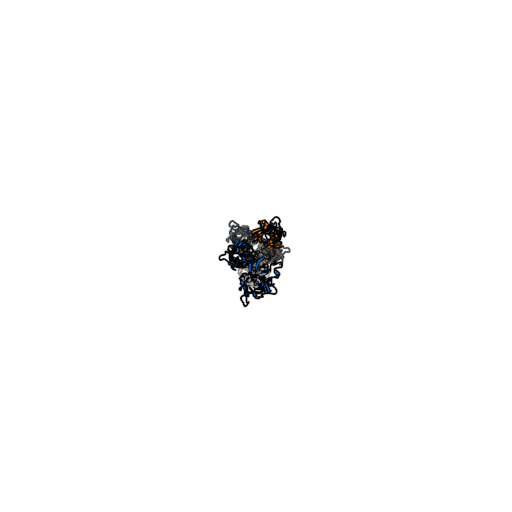099 31.87972 1.000 46.74132 299 PRO A C 1
ATOM 4563 O O . PRO A 1 299 ? 161.49650 4.75671 32.50670 1.000 30.88907 299 PRO A O 1
ATOM 4574 N N . LEU A 1 300 ? 163.00756 5.02195 30.85724 1.000 15.18781 300 LEU A N 1
ATOM 4575 C CA . LEU A 1 300 ? 162.46763 6.26559 30.33726 1.000 14.54576 300 LEU A CA 1
ATOM 4576 C C . LEU A 1 300 ? 161.91546 6.03441 28.93930 1.000 13.78226 300 LEU A C 1
ATOM 4577 O O . LEU A 1 300 ? 162.40256 5.17342 28.20062 1.000 18.48353 300 LEU A O 1
ATOM 4593 N N . THR A 1 301 ? 160.89633 6.81516 28.57989 1.000 49.74982 301 THR A N 1
ATOM 4594 C CA . THR A 1 301 ? 160.13966 6.57691 27.35990 1.000 13.07328 301 THR A CA 1
ATOM 4595 C C . THR A 1 301 ? 159.90496 7.87453 26.59656 1.000 29.10791 301 THR A C 1
ATOM 4596 O O . THR A 1 301 ? 159.78342 8.95445 27.18304 1.000 24.86162 301 THR A O 1
ATOM 4607 N N . ALA A 1 302 ? 159.80104 7.73980 25.27657 1.000 35.50429 302 ALA A N 1
ATOM 4608 C CA . ALA A 1 302 ? 159.46268 8.84292 24.39179 1.000 11.70831 302 ALA A CA 1
ATOM 4609 C C . ALA A 1 302 ? 158.49047 8.33312 23.34813 1.000 14.22898 302 ALA A C 1
ATOM 4610 O O . ALA A 1 302 ? 158.49422 7.15038 23.01127 1.000 39.85619 302 ALA A O 1
ATOM 4617 N N . THR A 1 303 ? 157.64111 9.22352 22.84875 1.000 23.24229 303 THR A N 1
ATOM 4618 C CA . THR A 1 303 ? 156.64365 8.82467 21.87384 1.000 10.85289 303 THR A CA 1
ATOM 4619 C C . THR A 1 303 ? 156.78485 9.62653 20.59117 1.000 20.61990 303 THR A C 1
ATOM 4620 O O . THR A 1 303 ? 157.30179 10.74700 20.57871 1.000 50.61155 303 THR A O 1
ATOM 4631 N N . CYS A 1 304 ? 156.29890 9.01858 19.51327 1.000 51.34159 304 CYS A N 1
ATOM 4632 C CA . CYS A 1 304 ? 156.33419 9.59105 18.17673 1.000 23.41194 304 CYS A CA 1
ATOM 4633 C C . CYS A 1 304 ? 154.98158 9.31564 17.54642 1.000 9.35104 304 CYS A C 1
ATOM 4634 O O . CYS A 1 304 ? 154.54948 8.16168 17.49436 1.000 31.90219 304 CYS A O 1
ATOM 4642 N N . LYS A 1 305 ? 154.31464 10.37000 17.09147 1.000 43.24070 305 LYS A N 1
ATOM 4643 C CA . LYS A 1 305 ? 152.98199 10.25641 16.51772 1.000 17.64332 305 LYS A CA 1
ATOM 4644 C C . LYS A 1 305 ? 153.10354 9.79967 15.07054 1.000 23.32432 305 LYS A C 1
ATOM 4645 O O . LYS A 1 305 ? 153.62288 10.53515 14.22394 1.000 30.40691 305 LYS A O 1
ATOM 4664 N N . VAL A 1 306 ? 152.60818 8.59988 14.77961 1.000 40.17532 306 VAL A N 1
ATOM 4665 C CA . VAL A 1 306 ? 152.63314 8.03394 13.44124 1.000 13.86316 306 VAL A CA 1
ATOM 4666 C C . VAL A 1 306 ? 151.24541 8.14969 12.83531 1.000 9.05372 306 VAL A C 1
ATOM 4667 O O . VAL A 1 306 ? 150.24179 7.76291 13.45754 1.000 43.35820 306 VAL A O 1
ATOM 4680 N N . ILE A 1 307 ? 151.19619 8.68149 11.62196 1.000 26.04135 307 ILE A N 1
ATOM 4681 C CA . ILE A 1 307 ? 149.96997 8.79217 10.85523 1.000 10.00768 307 ILE A CA 1
ATOM 4682 C C . ILE A 1 307 ? 150.14300 7.94904 9.60398 1.000 18.99182 307 ILE A C 1
ATOM 4683 O O . ILE A 1 307 ? 151.05729 8.20175 8.80985 1.000 14.85794 307 ILE A O 1
ATOM 4699 N N . VAL A 1 308 ? 149.23865 6.99559 9.39096 1.000 22.57422 308 VAL A N 1
ATOM 4700 C CA . VAL A 1 308 ? 149.20887 6.21372 8.15719 1.000 24.47853 308 VAL A CA 1
ATOM 4701 C C . VAL A 1 308 ? 147.98137 6.63720 7.37208 1.000 12.31268 308 VAL A C 1
ATOM 4702 O O . VAL A 1 308 ? 146.84973 6.50210 7.85390 1.000 17.33316 308 VAL A O 1
ATOM 4715 N N . ARG A 1 309 ? 148.21459 7.17962 6.18091 1.000 20.14148 309 ARG A N 1
ATOM 4716 C CA . ARG A 1 309 ? 147.15483 7.56140 5.26410 1.000 25.19186 309 ARG A CA 1
ATOM 4717 C C . ARG A 1 309 ? 147.03891 6.45712 4.22307 1.000 21.21809 309 ARG A C 1
ATOM 4718 O O . ARG A 1 309 ? 147.96619 6.23569 3.43441 1.000 22.65966 309 ARG A O 1
ATOM 4739 N N . VAL A 1 310 ? 145.90666 5.76518 4.22689 1.000 41.59086 310 VAL A N 1
ATOM 4740 C CA . VAL A 1 310 ? 145.65195 4.71615 3.24980 1.000 8.75217 310 VAL A CA 1
ATOM 4741 C C . VAL A 1 310 ? 145.19549 5.35027 1.94575 1.000 8.87415 310 VAL A C 1
ATOM 4742 O O . VAL A 1 310 ? 144.39121 6.29298 1.94186 1.000 22.39009 310 VAL A O 1
ATOM 4755 N N . ILE A 1 311 ? 145.67632 4.80572 0.82875 1.000 11.14530 311 ILE A N 1
ATOM 4756 C CA . ILE A 1 311 ? 145.39995 5.34174 -0.49808 1.000 14.24111 311 ILE A CA 1
ATOM 4757 C C . ILE A 1 311 ? 144.45481 4.39658 -1.22465 1.000 9.31198 311 ILE A C 1
ATOM 4758 O O . ILE A 1 311 ? 144.64140 3.17538 -1.20172 1.000 30.35922 311 ILE A O 1
ATOM 4774 N N . ASP A 1 312 ? 143.47107 4.96799 -1.91098 1.000 11.73571 312 ASP A N 1
ATOM 4775 C CA . ASP A 1 312 ? 142.39739 4.18475 -2.50050 1.000 10.21106 312 ASP A CA 1
ATOM 4776 C C . ASP A 1 312 ? 142.84911 3.49953 -3.77895 1.000 9.09053 312 ASP A C 1
ATOM 4777 O O . ASP A 1 312 ? 143.55434 4.08846 -4.60092 1.000 47.88921 312 ASP A O 1
ATOM 4786 N N . VAL A 1 313 ? 142.44030 2.24727 -3.93434 1.000 28.78860 313 VAL A N 1
ATOM 4787 C CA . VAL A 1 313 ? 142.70174 1.48346 -5.14530 1.000 9.16239 313 VAL A CA 1
ATOM 4788 C C . VAL A 1 313 ? 141.37066 1.10675 -5.77535 1.000 9.32013 313 VAL A C 1
ATOM 4789 O O . VAL A 1 313 ? 140.36158 0.94757 -5.07995 1.000 26.66442 313 VAL A O 1
ATOM 4802 N N . ASN A 1 314 ? 141.36417 0.97008 -7.10385 1.000 9.42456 314 ASN A N 1
ATOM 4803 C CA . ASN A 1 314 ? 140.13424 0.59205 -7.79738 1.000 9.59863 314 ASN A CA 1
ATOM 4804 C C . ASN A 1 314 ? 139.93023 -0.90366 -7.58236 1.000 9.71020 314 ASN A C 1
ATOM 4805 O O . ASN A 1 314 ? 140.22447 -1.74152 -8.44033 1.000 21.60264 314 ASN A O 1
ATOM 4816 N N . ASP A 1 315 ? 139.42377 -1.23829 -6.39388 1.000 25.70842 315 ASP A N 1
ATOM 4817 C CA . ASP A 1 315 ? 139.18708 -2.62303 -6.01017 1.000 14.97127 315 ASP A CA 1
ATOM 4818 C C . ASP A 1 315 ? 137.70181 -2.92564 -5.85132 1.000 9.95356 315 ASP A C 1
ATOM 4819 O O . ASP A 1 315 ? 137.33803 -3.95609 -5.27415 1.000 31.86620 315 ASP A O 1
ATOM 4828 N N . ASN A 1 316 ? 136.83806 -2.07090 -6.38816 1.000 11.95818 316 ASN A N 1
ATOM 4829 C CA . ASN A 1 316 ? 135.40766 -2.33632 -6.42375 1.000 10.13345 316 ASN A CA 1
ATOM 4830 C C . ASN A 1 316 ? 134.86068 -2.02273 -7.80445 1.000 10.28224 316 ASN A C 1
ATOM 4831 O O . ASN A 1 316 ? 135.30277 -1.07276 -8.45473 1.000 33.13900 316 ASN A O 1
ATOM 4842 N N . ALA A 1 317 ? 133.88249 -2.79583 -8.22586 1.000 10.49487 317 ALA A N 1
ATOM 4843 C CA . ALA A 1 317 ? 133.18054 -2.55671 -9.47212 1.000 10.67292 317 ALA A CA 1
ATOM 4844 C C . ALA A 1 317 ? 131.82769 -1.94087 -9.19158 1.000 10.79329 317 ALA A C 1
ATOM 4845 O O . ALA A 1 317 ? 131.34529 -1.97028 -8.05523 1.000 37.37945 317 ALA A O 1
ATOM 4852 N N . PRO A 1 318 ? 131.19956 -1.34324 -10.19829 1.000 10.96108 318 PRO A N 1
ATOM 4853 C CA . PRO A 1 318 ? 129.85111 -0.79798 -9.99318 1.000 16.20303 318 PRO A CA 1
ATOM 4854 C C . PRO A 1 318 ? 128.84106 -1.87334 -9.61762 1.000 21.47697 318 PRO A C 1
ATOM 4855 O O . PRO A 1 318 ? 128.89899 -3.00925 -10.09700 1.000 26.87858 318 PRO A O 1
ATOM 4866 N N . VAL A 1 319 ? 127.91249 -1.48381 -8.74637 1.000 40.66565 319 VAL A N 1
ATOM 4867 C CA . VAL A 1 319 ? 126.78954 -2.30168 -8.31532 1.000 11.68777 319 VAL A CA 1
ATOM 4868 C C . VAL A 1 319 ? 125.52659 -1.68517 -8.89692 1.000 12.06251 319 VAL A C 1
ATOM 4869 O O . VAL A 1 319 ? 125.23942 -0.49973 -8.66650 1.000 30.44938 319 VAL A O 1
ATOM 4882 N N . ILE A 1 320 ? 124.76490 -2.50045 -9.62228 1.000 16.26090 320 ILE A N 1
ATOM 4883 C CA . ILE A 1 320 ? 123.53783 -2.08752 -10.29156 1.000 14.68039 320 ILE A CA 1
ATOM 4884 C C . ILE A 1 320 ? 122.36510 -2.66049 -9.50874 1.000 32.29962 320 ILE A C 1
ATOM 4885 O O . ILE A 1 320 ? 122.22514 -3.88623 -9.39902 1.000 37.53578 320 ILE A O 1
ATOM 4901 N N . GLY A 1 321 ? 121.53505 -1.77806 -8.96751 1.000 44.96903 321 GLY A N 1
ATOM 4902 C CA . GLY A 1 321 ? 120.30441 -2.17104 -8.29572 1.000 21.18258 321 GLY A CA 1
ATOM 4903 C C . GLY A 1 321 ? 119.13311 -1.54656 -9.02657 1.000 52.93767 321 GLY A C 1
ATOM 4904 O O . GLY A 1 321 ? 119.19949 -0.38963 -9.42789 1.000 27.05272 321 GLY A O 1
ATOM 4908 N N . ILE A 1 322 ? 118.05861 -2.30952 -9.19154 1.000 64.56207 322 ILE A N 1
ATOM 4909 C CA . ILE A 1 322 ? 116.91149 -1.83326 -9.95319 1.000 26.00654 322 ILE A CA 1
ATOM 4910 C C . ILE A 1 322 ? 115.64394 -2.08730 -9.15680 1.000 25.50978 322 ILE A C 1
ATOM 4911 O O . ILE A 1 322 ? 115.29813 -3.24543 -8.89263 1.000 29.21002 322 ILE A O 1
ATOM 4927 N N . THR A 1 323 ? 114.93454 -1.01343 -8.81066 1.000 20.12754 323 THR A N 1
ATOM 4928 C CA . THR A 1 323 ? 113.72647 -1.11848 -8.00011 1.000 40.80024 323 THR A CA 1
ATOM 4929 C C . THR A 1 323 ? 112.52301 -0.58176 -8.76203 1.000 39.61983 323 THR A C 1
ATOM 4930 O O . THR A 1 323 ? 112.49836 0.61379 -9.11143 1.000 36.15956 323 THR A O 1
ATOM 4941 N N . PRO A 1 324 ? 111.51857 -1.41144 -9.04532 1.000 37.27520 324 PRO A N 1
ATOM 4942 C CA . PRO A 1 324 ? 110.41053 -0.96470 -9.89207 1.000 26.11878 324 PRO A CA 1
ATOM 4943 C C . PRO A 1 324 ? 109.27509 -0.34848 -9.09876 1.000 35.06230 324 PRO A C 1
ATOM 4944 O O . PRO A 1 324 ? 108.99496 -0.72303 -7.95909 1.000 40.24950 324 PRO A O 1
ATOM 4955 N N . LEU A 1 325 ? 108.60487 0.61193 -9.73810 1.000 67.93464 325 LEU A N 1
ATOM 4956 C CA . LEU A 1 325 ? 107.38345 1.15306 -9.15692 1.000 66.33898 325 LEU A CA 1
ATOM 4957 C C . LEU A 1 325 ? 106.43937 0.01801 -8.78744 1.000 31.56583 325 LEU A C 1
ATOM 4958 O O . LEU A 1 325 ? 105.95450 -0.06986 -7.65490 1.000 42.60643 325 LEU A O 1
ATOM 4974 N N . THR A 1 326 ? 106.17248 -0.86255 -9.74679 1.000 30.41186 326 THR A N 1
ATOM 4975 C CA . THR A 1 326 ? 105.18953 -1.92487 -9.61036 1.000 32.70967 326 THR A CA 1
ATOM 4976 C C . THR A 1 326 ? 105.73408 -3.17148 -10.28390 1.000 25.22873 326 THR A C 1
ATOM 4977 O O . THR A 1 326 ? 106.18238 -3.10926 -11.43301 1.000 67.12297 326 THR A O 1
ATOM 4988 N N . SER A 1 327 ? 105.73216 -4.28761 -9.56363 1.000 37.91032 327 SER A N 1
ATOM 4989 C CA . SER A 1 327 ? 106.13696 -5.54203 -10.17932 1.000 45.97675 327 SER A CA 1
ATOM 4990 C C . SER A 1 327 ? 105.71108 -6.70869 -9.30536 1.000 42.76208 327 SER A C 1
ATOM 4991 O O . SER A 1 327 ? 105.47685 -6.56206 -8.10210 1.000 67.60351 327 SER A O 1
ATOM 4996 N N . ILE A 1 328 ? 105.65687 -7.88109 -9.93293 1.000 75.19833 328 ILE A N 1
ATOM 4997 C CA . ILE A 1 328 ? 105.31924 -9.12554 -9.25650 1.000 82.51838 328 ILE A CA 1
ATOM 4998 C C . ILE A 1 328 ? 106.52396 -10.05059 -9.34523 1.000 92.15793 328 ILE A C 1
ATOM 4999 O O . ILE A 1 328 ? 107.04209 -10.51628 -8.32385 1.000 88.23917 328 ILE A O 1
ATOM 5006 N N . SER A 1 329 ? 106.98883 -10.30810 -10.56281 1.000 65.72170 329 SER A N 1
ATOM 5007 C CA . SER A 1 329 ? 108.12756 -11.19457 -10.75050 1.000 75.67767 329 SER A CA 1
ATOM 5008 C C . SER A 1 329 ? 109.43032 -10.46797 -10.45432 1.000 76.08804 329 SER A C 1
ATOM 5009 O O . SER A 1 329 ? 109.54079 -9.25181 -10.62412 1.000 52.94781 329 SER A O 1
ATOM 5017 N N . ALA A 1 330 ? 110.42158 -11.23484 -10.00684 1.000 33.68849 330 ALA A N 1
ATOM 5018 C CA . ALA A 1 330 ? 111.72871 -10.67389 -9.70879 1.000 31.58543 330 ALA A CA 1
ATOM 5019 C C . ALA A 1 330 ? 112.40533 -10.22637 -10.99510 1.000 53.42844 330 ALA A C 1
ATOM 5020 O O . ALA A 1 330 ? 112.39257 -10.94571 -12.00080 1.000 58.18984 330 ALA A O 1
ATOM 5027 N N . GLY A 1 331 ? 112.98644 -9.03185 -10.96673 1.000 53.76721 331 GLY A N 1
ATOM 5028 C CA . GLY A 1 331 ? 113.67286 -8.52653 -12.13667 1.000 71.61779 331 GLY A CA 1
ATOM 5029 C C . GLY A 1 331 ? 112.75364 -8.20653 -13.28813 1.000 50.45942 331 GLY A C 1
ATOM 5030 O O . GLY A 1 331 ? 113.18371 -8.25304 -14.44718 1.000 48.44292 331 GLY A O 1
ATOM 5034 N N . VAL A 1 332 ? 111.48819 -7.90603 -13.00276 1.000 46.64667 332 VAL A N 1
ATOM 5035 C CA . VAL A 1 332 ? 110.53475 -7.50488 -14.02897 1.000 18.61594 332 VAL A CA 1
ATOM 5036 C C . VAL A 1 332 ? 109.71822 -6.34835 -13.47472 1.000 51.20716 332 VAL A C 1
ATOM 5037 O O . VAL A 1 332 ? 109.09345 -6.48363 -12.41995 1.000 39.86393 332 VAL A O 1
ATOM 5050 N N . ALA A 1 333 ? 109.70818 -5.22198 -14.18102 1.000 25.78577 333 ALA A N 1
ATOM 5051 C CA . ALA A 1 333 ? 108.89182 -4.07684 -13.80607 1.000 19.18502 333 ALA A CA 1
ATOM 5052 C C . ALA A 1 333 ? 107.64473 -4.04514 -14.68050 1.000 54.73012 333 ALA A C 1
ATOM 5053 O O . ALA A 1 333 ? 107.72644 -4.23211 -15.89781 1.000 69.71164 333 ALA A O 1
ATOM 5060 N N . TYR A 1 334 ? 106.49591 -3.79999 -14.06188 1.000 35.14074 334 TYR A N 1
ATOM 5061 C CA . TYR A 1 334 ? 105.23706 -3.70859 -14.78353 1.000 57.65126 334 TYR A CA 1
ATOM 5062 C C . TYR A 1 334 ? 104.79373 -2.25584 -14.87743 1.000 23.61120 334 TYR A C 1
ATOM 5063 O O . TYR A 1 334 ? 105.08661 -1.43905 -14.00063 1.000 31.97427 334 TYR A O 1
ATOM 5081 N N . ILE A 1 335 ? 104.08003 -1.93740 -15.95130 1.000 40.24967 335 ILE A N 1
ATOM 5082 C CA . ILE A 1 335 ? 103.52970 -0.59917 -16.11523 1.000 22.79285 335 ILE A CA 1
ATOM 5083 C C . ILE A 1 335 ? 102.30001 -0.67767 -17.01242 1.000 23.62142 335 ILE A C 1
ATOM 5084 O O . ILE A 1 335 ? 102.26554 -1.44209 -17.97887 1.000 61.76803 335 ILE A O 1
ATOM 5100 N N . THR A 1 336 ? 101.28287 0.10647 -16.66282 1.000 53.35654 336 THR A N 1
ATOM 5101 C CA . THR A 1 336 ? 100.03105 0.11792 -17.40976 1.000 25.69477 336 THR A CA 1
ATOM 5102 C C . THR A 1 336 ? 100.22553 0.76188 -18.77688 1.000 37.50131 336 THR A C 1
ATOM 5103 O O . THR A 1 336 ? 100.94322 1.75718 -18.91263 1.000 51.13284 336 THR A O 1
ATOM 5114 N N . GLU A 1 337 ? 99.57135 0.19693 -19.79785 1.000 44.10396 337 GLU A N 1
ATOM 5115 C CA . GLU A 1 337 ? 99.61943 0.81557 -21.11671 1.000 30.23796 337 GLU A CA 1
ATOM 5116 C C . GLU A 1 337 ? 99.03639 2.22254 -21.10012 1.000 57.68449 337 GLU A C 1
ATOM 5117 O O . GLU A 1 337 ? 99.25174 2.98156 -22.05236 1.000 25.67032 337 GLU A O 1
ATOM 5129 N N . ALA A 1 338 ? 98.31469 2.58569 -20.03859 1.000 48.12743 338 ALA A N 1
ATOM 5130 C CA . ALA A 1 338 ? 97.72930 3.90964 -19.89264 1.000 28.22719 338 ALA A CA 1
ATOM 5131 C C . ALA A 1 338 ? 98.72242 4.97203 -19.44253 1.000 50.35009 338 ALA A C 1
ATOM 5132 O O . ALA A 1 338 ? 98.34902 6.15007 -19.39457 1.000 56.91534 338 ALA A O 1
ATOM 5139 N N . ALA A 1 339 ? 99.95694 4.59797 -19.11094 1.000 62.98434 339 ALA A N 1
ATOM 5140 C CA . ALA A 1 339 ? 100.89991 5.56208 -18.56213 1.000 53.82190 339 ALA A CA 1
ATOM 5141 C C . ALA A 1 339 ? 101.19194 6.65510 -19.57851 1.000 26.41314 339 ALA A C 1
ATOM 5142 O O . ALA A 1 339 ? 101.39345 6.38679 -20.76392 1.000 43.65044 339 ALA A O 1
ATOM 5149 N N . ALA A 1 340 ? 101.23744 7.89287 -19.10502 1.000 40.90129 340 ALA A N 1
ATOM 5150 C CA . ALA A 1 340 ? 101.48519 9.00880 -19.99905 1.000 52.66938 340 ALA A CA 1
ATOM 5151 C C . ALA A 1 340 ? 102.96540 9.08526 -20.36413 1.000 56.07917 340 ALA A C 1
ATOM 5152 O O . ALA A 1 340 ? 103.80735 8.34674 -19.84274 1.000 56.83921 340 ALA A O 1
ATOM 5159 N N . ARG A 1 341 ? 103.27317 9.99928 -21.28583 1.000 38.88991 341 ARG A N 1
ATOM 5160 C CA . ARG A 1 341 ? 104.65708 10.29864 -21.61992 1.000 32.43550 341 ARG A CA 1
ATOM 5161 C C . ARG A 1 341 ? 105.45757 10.59421 -20.35758 1.000 25.48174 341 ARG A C 1
ATOM 5162 O O . ARG A 1 341 ? 104.94650 11.17304 -19.39157 1.000 80.65681 341 ARG A O 1
ATOM 5183 N N . GLU A 1 342 ? 106.73161 10.19443 -20.37842 1.000 51.01471 342 GLU A N 1
ATOM 5184 C CA . GLU A 1 342 ? 107.67897 10.50421 -19.30563 1.000 33.23887 342 GLU A CA 1
ATOM 5185 C C . GLU A 1 342 ? 107.16614 10.03629 -17.94693 1.000 30.80905 342 GLU A C 1
ATOM 5186 O O . GLU A 1 342 ? 107.30711 10.72258 -16.93515 1.000 50.66969 342 GLU A O 1
ATOM 5198 N N . SER A 1 343 ? 106.59839 8.83952 -17.92208 1.000 39.67658 343 SER A N 1
ATOM 5199 C CA . SER A 1 343 ? 106.22417 8.18739 -16.67860 1.000 43.56044 343 SER A CA 1
ATOM 5200 C C . SER A 1 343 ? 107.41422 7.41286 -16.13197 1.000 46.46213 343 SER A C 1
ATOM 5201 O O . SER A 1 343 ? 108.14729 6.76713 -16.88197 1.000 49.81076 343 SER A O 1
ATOM 5209 N N . PHE A 1 344 ? 107.61460 7.50722 -14.82476 1.000 49.28350 344 PHE A N 1
ATOM 5210 C CA . PHE A 1 344 ? 108.66099 6.76035 -14.14520 1.000 38.96546 344 PHE A CA 1
ATOM 5211 C C . PHE A 1 344 ? 108.25634 5.29344 -14.04956 1.000 33.89341 344 PHE A C 1
ATOM 5212 O O . PHE A 1 344 ? 107.13957 4.97625 -13.62486 1.000 31.07413 344 PHE A O 1
ATOM 5229 N N . VAL A 1 345 ? 109.14899 4.40544 -14.48849 1.000 57.87877 345 VAL A N 1
ATOM 5230 C CA . VAL A 1 345 ? 108.90128 2.96871 -14.52286 1.000 20.77406 345 VAL A CA 1
ATOM 5231 C C . VAL A 1 345 ? 109.66418 2.24800 -13.41857 1.000 19.68793 345 VAL A C 1
ATOM 5232 O O . VAL A 1 345 ? 109.11895 1.37895 -12.73883 1.000 56.05894 345 VAL A O 1
ATOM 5245 N N . ALA A 1 346 ? 110.94383 2.56899 -13.25820 1.000 34.46676 346 ALA A N 1
ATOM 5246 C CA . ALA A 1 346 ? 111.79291 1.90671 -12.28159 1.000 18.46014 346 ALA A CA 1
ATOM 5247 C C . ALA A 1 346 ? 113.02730 2.76703 -12.07281 1.000 21.45720 346 ALA A C 1
ATOM 5248 O O . ALA A 1 346 ? 113.43428 3.51781 -12.96509 1.000 20.41815 346 ALA A O 1
ATOM 5255 N N . LEU A 1 347 ? 113.62179 2.64674 -10.89021 1.000 17.86154 347 LEU A N 1
ATOM 5256 C CA . LEU A 1 347 ? 114.76302 3.46289 -10.50614 1.000 34.63311 347 LEU A CA 1
ATOM 5257 C C . LEU A 1 347 ? 116.01834 2.60620 -10.45963 1.000 22.66118 347 LEU A C 1
ATOM 5258 O O . LEU A 1 347 ? 116.03671 1.54748 -9.81554 1.000 55.79466 347 LEU A O 1
ATOM 5274 N N . ILE A 1 348 ? 117.06305 3.07734 -11.13362 1.000 25.61396 348 ILE A N 1
ATOM 5275 C CA . ILE A 1 348 ? 118.33434 2.37254 -11.22402 1.000 25.82419 348 ILE A CA 1
ATOM 5276 C C . ILE A 1 348 ? 119.34863 3.07594 -10.34187 1.000 15.15626 348 ILE A C 1
ATOM 5277 O O . ILE A 1 348 ? 119.51153 4.29989 -10.42008 1.000 74.79766 348 ILE A O 1
ATOM 5293 N N . SER A 1 349 ? 120.01286 2.30253 -9.49675 1.000 22.84248 349 SER A N 1
ATOM 5294 C CA . SER A 1 349 ? 121.11446 2.76870 -8.67151 1.000 26.75685 349 SER A CA 1
ATOM 5295 C C . SER A 1 349 ? 122.39902 2.15986 -9.21610 1.000 24.66525 349 SER A C 1
ATOM 5296 O O . SER A 1 349 ? 122.50023 0.93512 -9.35158 1.000 20.86557 349 SER A O 1
ATOM 5304 N N . THR A 1 350 ? 123.36758 3.00809 -9.53892 1.000 14.92634 350 THR A N 1
ATOM 5305 C CA . THR A 1 350 ? 124.69249 2.56966 -9.96467 1.000 19.08286 350 THR A CA 1
ATOM 5306 C C . THR A 1 350 ? 125.68820 3.14547 -8.97324 1.000 24.09636 350 THR A C 1
ATOM 5307 O O . THR A 1 350 ? 125.87300 4.36683 -8.92311 1.000 30.32574 350 THR A O 1
ATOM 5318 N N . THR A 1 351 ? 126.30713 2.27911 -8.16486 1.000 60.53618 351 THR A N 1
ATOM 5319 C CA . THR A 1 351 ? 127.21155 2.75203 -7.11865 1.000 35.59073 351 THR A CA 1
ATOM 5320 C C . THR A 1 351 ? 128.57299 2.08251 -7.23776 1.000 11.66408 351 THR A C 1
ATOM 5321 O O . THR A 1 351 ? 128.69852 1.01680 -7.82192 1.000 32.01917 351 THR A O 1
ATOM 5332 N N . ASP A 1 352 ? 129.59695 2.72121 -6.66870 1.000 11.48933 352 ASP A N 1
ATOM 5333 C CA . ASP A 1 352 ? 130.96734 2.20078 -6.67207 1.000 11.05064 352 ASP A CA 1
ATOM 5334 C C . ASP A 1 352 ? 131.57124 2.53532 -5.31699 1.000 10.93585 352 ASP A C 1
ATOM 5335 O O . ASP A 1 352 ? 131.63141 3.71107 -4.94841 1.000 43.10378 352 ASP A O 1
ATOM 5344 N N . ARG A 1 353 ? 132.00717 1.51529 -4.57129 1.000 12.26932 353 ARG A N 1
ATOM 5345 C CA . ARG A 1 353 ? 132.49497 1.73792 -3.20978 1.000 10.74864 353 ARG A CA 1
ATOM 5346 C C . ARG A 1 353 ? 133.73688 2.61707 -3.16870 1.000 25.97734 353 ARG A C 1
ATOM 5347 O O . ARG A 1 353 ? 134.04632 3.18381 -2.11173 1.000 15.45530 353 ARG A O 1
ATOM 5368 N N . ASP A 1 354 ? 134.49691 2.68290 -4.26072 1.000 16.56544 354 ASP A N 1
ATOM 5369 C CA . ASP A 1 354 ? 135.74791 3.42431 -4.23166 1.000 25.83670 354 ASP A CA 1
ATOM 5370 C C . ASP A 1 354 ? 135.48076 4.93371 -4.21669 1.000 35.19402 354 ASP A C 1
ATOM 5371 O O . ASP A 1 354 ? 134.33779 5.39944 -4.17254 1.000 20.20312 354 ASP A O 1
ATOM 5380 N N . SER A 1 355 ? 136.56314 5.70192 -4.30935 1.000 10.35201 355 SER A N 1
ATOM 5381 C CA . SER A 1 355 ? 136.52324 7.15764 -4.29735 1.000 10.69668 355 SER A CA 1
ATOM 5382 C C . SER A 1 355 ? 137.23747 7.72320 -5.52038 1.000 12.29003 355 SER A C 1
ATOM 5383 O O . SER A 1 355 ? 137.97116 7.02341 -6.22664 1.000 53.25247 355 SER A O 1
ATOM 5391 N N . GLY A 1 356 ? 136.99210 9.00757 -5.78144 1.000 22.08554 356 GLY A N 1
ATOM 5392 C CA . GLY A 1 356 ? 137.58719 9.63730 -6.94087 1.000 11.16022 356 GLY A CA 1
ATOM 5393 C C . GLY A 1 356 ? 137.00629 9.10584 -8.23842 1.000 11.14172 356 GLY A C 1
ATOM 5394 O O . GLY A 1 356 ? 135.87216 8.62205 -8.30056 1.000 25.59191 356 GLY A O 1
ATOM 5398 N N . GLN A 1 357 ? 137.80749 9.20736 -9.30356 1.000 36.21758 357 GLN A N 1
ATOM 5399 C CA . GLN A 1 357 ? 137.42102 8.62364 -10.58250 1.000 10.98315 357 GLN A CA 1
ATOM 5400 C C . GLN A 1 357 ? 137.10725 7.14406 -10.44076 1.000 32.53341 357 GLN A C 1
ATOM 5401 O O . GLN A 1 357 ? 136.23022 6.62477 -11.13952 1.000 37.51515 357 GLN A O 1
ATOM 5415 N N . ASN A 1 358 ? 137.81894 6.45011 -9.55070 1.000 14.89102 358 ASN A N 1
ATOM 5416 C CA . ASN A 1 358 ? 137.60512 5.02487 -9.38515 1.000 10.19889 358 ASN A CA 1
ATOM 5417 C C . ASN A 1 358 ? 136.21032 4.72060 -8.87163 1.000 10.37390 358 ASN A C 1
ATOM 5418 O O . ASN A 1 358 ? 135.72321 3.60371 -9.08258 1.000 32.10031 358 ASN A O 1
ATOM 5429 N N . GLY A 1 359 ? 135.55481 5.68776 -8.22945 1.000 22.14522 359 GLY A N 1
ATOM 5430 C CA . GLY A 1 359 ? 134.22212 5.48939 -7.69745 1.000 13.66498 359 GLY A CA 1
ATOM 5431 C C . GLY A 1 359 ? 133.12488 6.20384 -8.44690 1.000 23.54672 359 GLY A C 1
ATOM 5432 O O . GLY A 1 359 ? 131.97562 6.19647 -7.98534 1.000 11.58893 359 GLY A O 1
ATOM 5436 N N . GLN A 1 360 ? 133.42372 6.80868 -9.58622 1.000 11.38923 360 GLN A N 1
ATOM 5437 C CA . GLN A 1 360 ? 132.47366 7.60516 -10.34010 1.000 12.00272 360 GLN A CA 1
ATOM 5438 C C . GLN A 1 360 ? 131.91072 6.75667 -11.46408 1.000 19.08349 360 GLN A C 1
ATOM 5439 O O . GLN A 1 360 ? 132.67473 6.17018 -12.23696 1.000 21.99701 360 GLN A O 1
ATOM 5453 N N . VAL A 1 361 ? 130.58455 6.70447 -11.56188 1.000 24.95974 361 VAL A N 1
ATOM 5454 C CA . VAL A 1 361 ? 129.91298 5.74449 -12.42928 1.000 13.28281 361 VAL A CA 1
ATOM 5455 C C . VAL A 1 361 ? 129.17786 6.44988 -13.55920 1.000 12.52533 361 VAL A C 1
ATOM 5456 O O . VAL A 1 361 ? 128.51244 7.47185 -13.35186 1.000 23.84442 361 VAL A O 1
ATOM 5469 N N . HIS A 1 362 ? 129.27539 5.86415 -14.75051 1.000 17.76537 362 HIS A N 1
ATOM 5470 C CA . HIS A 1 362 ? 128.51359 6.25173 -15.92307 1.000 13.12139 362 HIS A CA 1
ATOM 5471 C C . HIS A 1 362 ? 127.57726 5.11095 -16.29281 1.000 13.90515 362 HIS A C 1
ATOM 5472 O O . HIS A 1 362 ? 128.03096 3.98126 -16.52135 1.000 31.08100 362 HIS A O 1
ATOM 5486 N N . CYS A 1 363 ? 126.28567 5.41779 -16.37894 1.000 13.22916 363 CYS A N 1
ATOM 5487 C CA . CYS A 1 363 ? 125.24169 4.42634 -16.59551 1.000 13.33688 363 CYS A CA 1
ATOM 5488 C C . CYS A 1 363 ? 124.59131 4.62435 -17.95587 1.000 13.64827 363 CYS A C 1
ATOM 5489 O O . CYS A 1 363 ? 124.22810 5.75017 -18.31305 1.000 29.43080 363 CYS A O 1
ATOM 5497 N N . THR A 1 364 ? 124.40212 3.52385 -18.68849 1.000 29.84661 364 THR A N 1
ATOM 5498 C CA . THR A 1 364 ? 123.85411 3.56744 -20.03547 1.000 13.82040 364 THR A CA 1
ATOM 5499 C C . THR A 1 364 ? 122.77965 2.50538 -20.18922 1.000 13.98119 364 THR A C 1
ATOM 5500 O O . THR A 1 364 ? 122.92449 1.38066 -19.69818 1.000 21.38167 364 THR A O 1
ATOM 5511 N N . LEU A 1 365 ? 121.71661 2.86633 -20.89589 1.000 30.03937 365 LEU A N 1
ATOM 5512 C CA . LEU A 1 365 ? 120.54245 2.02183 -21.04808 1.000 14.65228 365 LEU A CA 1
ATOM 5513 C C . LEU A 1 365 ? 120.42906 1.60864 -22.50359 1.000 14.77148 365 LEU A C 1
ATOM 5514 O O . LEU A 1 365 ? 120.53842 2.44785 -23.40320 1.000 38.77172 365 LEU A O 1
ATOM 5530 N N . TYR A 1 366 ? 120.18279 0.32367 -22.72595 1.000 29.58131 366 TYR A N 1
ATOM 5531 C CA . TYR A 1 366 ? 120.07471 -0.23724 -24.06085 1.000 14.90207 366 TYR A CA 1
ATOM 5532 C C . TYR A 1 366 ? 118.73025 -0.93469 -24.17035 1.000 15.24673 366 TYR A C 1
ATOM 5533 O O . TYR A 1 366 ? 118.40900 -1.79736 -23.35030 1.000 23.24466 366 TYR A O 1
ATOM 5551 N N . GLY A 1 367 ? 117.95791 -0.57552 -25.17880 1.000 29.72728 367 GLY A N 1
ATOM 5552 C CA . GLY A 1 367 ? 116.65195 -1.16842 -25.35521 1.000 40.84132 367 GLY A CA 1
ATOM 5553 C C . GLY A 1 367 ? 115.79362 -0.28612 -26.22944 1.000 25.53352 367 GLY A C 1
ATOM 5554 O O . GLY A 1 367 ? 116.22279 0.75699 -26.73002 1.000 41.49790 367 GLY A O 1
ATOM 5558 N N . HIS A 1 368 ? 114.55688 -0.73232 -26.38780 1.000 30.65103 368 HIS A N 1
ATOM 5559 C CA . HIS A 1 368 ? 113.61635 -0.06007 -27.26543 1.000 34.55301 368 HIS A CA 1
ATOM 5560 C C . HIS A 1 368 ? 113.56115 1.43205 -26.96922 1.000 17.48693 368 HIS A C 1
ATOM 5561 O O . HIS A 1 368 ? 113.67299 1.86399 -25.82091 1.000 27.28982 368 HIS A O 1
ATOM 5575 N N . GLU A 1 369 ? 113.37657 2.22686 -28.02462 1.000 43.35012 369 GLU A N 1
ATOM 5576 C CA . GLU A 1 369 ? 113.40391 3.67564 -27.87107 1.000 20.09391 369 GLU A CA 1
ATOM 5577 C C . GLU A 1 369 ? 112.28005 4.19235 -26.98733 1.000 18.57899 369 GLU A C 1
ATOM 5578 O O . GLU A 1 369 ? 112.31733 5.36681 -26.60838 1.000 36.03347 369 GLU A O 1
ATOM 5590 N N . HIS A 1 370 ? 111.28517 3.35757 -26.66268 1.000 42.11740 370 HIS A N 1
ATOM 5591 C CA . HIS A 1 370 ? 110.17411 3.79897 -25.82712 1.000 19.34609 370 HIS A CA 1
ATOM 5592 C C . HIS A 1 370 ? 110.61773 4.14591 -24.41520 1.000 26.12895 370 HIS A C 1
ATOM 5593 O O . HIS A 1 370 ? 109.86627 4.80237 -23.68476 1.000 52.91119 370 HIS A O 1
ATOM 5607 N N . PHE A 1 371 ? 111.80214 3.70823 -24.00249 1.000 47.96327 371 PHE A N 1
ATOM 5608 C CA . PHE A 1 371 ? 112.29102 3.97496 -22.66044 1.000 21.31502 371 PHE A CA 1
ATOM 5609 C C . PHE A 1 371 ? 113.60148 4.73521 -22.69996 1.000 19.62750 371 PHE A C 1
ATOM 5610 O O . PHE A 1 371 ? 114.46646 4.46621 -23.53667 1.000 35.31569 371 PHE A O 1
ATOM 5627 N N . ARG A 1 372 ? 113.73119 5.67659 -21.77264 1.000 41.17706 372 ARG A N 1
ATOM 5628 C CA . ARG A 1 372 ? 114.85569 6.58960 -21.69928 1.000 17.99433 372 ARG A CA 1
ATOM 5629 C C . ARG A 1 372 ? 115.39236 6.58735 -20.27975 1.000 17.74723 372 ARG A C 1
ATOM 5630 O O . ARG A 1 372 ? 114.70544 6.19031 -19.33889 1.000 20.99834 372 ARG A O 1
ATOM 5651 N N . LEU A 1 373 ? 116.64067 7.01364 -20.14584 1.000 17.33905 373 LEU A N 1
ATOM 5652 C CA . LEU A 1 373 ? 117.29239 7.14980 -18.85464 1.000 17.10494 373 LEU A CA 1
ATOM 5653 C C . LEU A 1 373 ? 117.23007 8.61517 -18.44651 1.000 39.96938 373 LEU A C 1
ATOM 5654 O O . LEU A 1 373 ? 117.58457 9.49825 -19.23343 1.000 37.28493 373 LEU A O 1
ATOM 5670 N N . GLN A 1 374 ? 116.77491 8.86937 -17.22339 1.000 43.83538 374 GLN A N 1
ATOM 5671 C CA . GLN A 1 374 ? 116.67644 10.22121 -16.68669 1.000 26.86061 374 GLN A CA 1
ATOM 5672 C C . GLN A 1 374 ? 117.27367 10.22296 -15.28892 1.000 22.70100 374 GLN A C 1
ATOM 5673 O O . GLN A 1 374 ? 116.78643 9.51202 -14.40440 1.000 41.58549 374 GLN A O 1
ATOM 5687 N N . GLN A 1 375 ? 118.32568 11.01346 -15.08658 1.000 31.82027 375 GLN A N 1
ATOM 5688 C CA . GLN A 1 375 ? 118.98630 11.03135 -13.78655 1.000 34.34707 375 GLN A CA 1
ATOM 5689 C C . GLN A 1 375 ? 118.09138 11.74597 -12.77997 1.000 23.74817 375 GLN A C 1
ATOM 5690 O O . GLN A 1 375 ? 117.69394 12.89454 -12.99909 1.000 38.41580 375 GLN A O 1
ATOM 5704 N N . ALA A 1 376 ? 117.79652 11.07203 -11.66560 1.000 44.92727 376 ALA A N 1
ATOM 5705 C CA . ALA A 1 376 ? 116.99145 11.63917 -10.59308 1.000 24.05455 376 ALA A CA 1
ATOM 5706 C C . ALA A 1 376 ? 117.86589 12.29903 -9.53474 1.000 20.93413 376 ALA A C 1
ATOM 5707 O O . ALA A 1 376 ? 117.58057 13.41979 -9.10007 1.000 60.67071 376 ALA A O 1
ATOM 5714 N N . TYR A 1 377 ? 118.92702 11.62101 -9.10920 1.000 46.44074 377 TYR A N 1
ATOM 5715 C CA . TYR A 1 377 ? 119.86782 12.21967 -8.16048 1.000 53.16436 377 TYR A CA 1
ATOM 5716 C C . TYR A 1 377 ? 121.19223 11.47071 -8.26467 1.000 22.36263 377 TYR A C 1
ATOM 5717 O O . TYR A 1 377 ? 121.40746 10.69356 -9.19965 1.000 28.34884 377 TYR A O 1
ATOM 5735 N N . GLU A 1 378 ? 122.09031 11.70599 -7.30809 1.000 25.64450 378 GLU A N 1
ATOM 5736 C CA . GLU A 1 378 ? 123.43275 11.14293 -7.40927 1.000 21.61824 378 GLU A CA 1
ATOM 5737 C C . GLU A 1 378 ? 123.35328 9.62832 -7.57400 1.000 22.95377 378 GLU A C 1
ATOM 5738 O O . GLU A 1 378 ? 122.71241 8.93046 -6.78103 1.000 35.35757 378 GLU A O 1
ATOM 5750 N N . ASP A 1 379 ? 123.98669 9.12279 -8.62912 1.000 45.80058 379 ASP A N 1
ATOM 5751 C CA . ASP A 1 379 ? 124.06398 7.68239 -8.88030 1.000 27.49785 379 ASP A CA 1
ATOM 5752 C C . ASP A 1 379 ? 122.67818 7.03504 -8.89473 1.000 15.12155 379 ASP A C 1
ATOM 5753 O O . ASP A 1 379 ? 122.53121 5.83802 -8.64557 1.000 48.86980 379 ASP A O 1
ATOM 5762 N N . SER A 1 380 ? 121.64882 7.80411 -9.22766 1.000 16.99992 380 SER A N 1
ATOM 5763 C CA . SER A 1 380 ? 120.28782 7.27725 -9.25829 1.000 22.78131 380 SER A CA 1
ATOM 5764 C C . SER A 1 380 ? 119.57253 7.80678 -10.49014 1.000 19.10499 380 SER A C 1
ATOM 5765 O O . SER A 1 380 ? 119.24511 9.00032 -10.56205 1.000 43.34648 380 SER A O 1
ATOM 5773 N N . TYR A 1 381 ? 119.33337 6.90348 -11.43936 1.000 19.50883 381 TYR A N 1
ATOM 5774 C CA . TYR A 1 381 ? 118.79292 7.20773 -12.75171 1.000 19.25508 381 TYR A CA 1
ATOM 5775 C C . TYR A 1 381 ? 117.43399 6.54644 -12.89609 1.000 19.75622 381 TYR A C 1
ATOM 5776 O O . TYR A 1 381 ? 117.25319 5.39110 -12.49811 1.000 42.19318 381 TYR A O 1
ATOM 5794 N N . MET A 1 382 ? 116.48651 7.27986 -13.46547 1.000 25.39642 382 MET A N 1
ATOM 5795 C CA . MET A 1 382 ? 115.14275 6.77097 -13.68336 1.000 21.23454 382 MET A CA 1
ATOM 5796 C C . MET A 1 382 ? 115.01390 6.21917 -15.09402 1.000 27.16041 382 MET A C 1
ATOM 5797 O O . MET A 1 382 ? 115.58271 6.77101 -16.04004 1.000 45.47954 382 MET A O 1
ATOM 5811 N N . ILE A 1 383 ? 114.24764 5.14165 -15.23128 1.000 32.21721 383 ILE A N 1
ATOM 5812 C CA . ILE A 1 383 ? 113.75263 4.69917 -16.52999 1.000 38.89042 383 ILE A CA 1
ATOM 5813 C C . ILE A 1 383 ? 112.40600 5.37734 -16.75634 1.000 28.21376 383 ILE A C 1
ATOM 5814 O O . ILE A 1 383 ? 111.48625 5.22432 -15.94551 1.000 39.59340 383 ILE A O 1
ATOM 5830 N N . VAL A 1 384 ? 112.29020 6.14947 -17.83934 1.000 44.12674 384 VAL A N 1
ATOM 5831 C CA . VAL A 1 384 ? 111.06216 6.88241 -18.13186 1.000 36.50934 384 VAL A CA 1
ATOM 5832 C C . VAL A 1 384 ? 110.60782 6.55385 -19.54469 1.000 20.18400 384 VAL A C 1
ATOM 5833 O O . VAL A 1 384 ? 111.42405 6.33819 -20.44619 1.000 51.96257 384 VAL A O 1
ATOM 5846 N N . THR A 1 385 ? 109.29033 6.56314 -19.74288 1.000 61.40026 385 THR A N 1
ATOM 5847 C CA . THR A 1 385 ? 108.72349 6.35261 -21.06701 1.000 28.02888 385 THR A CA 1
ATOM 5848 C C . THR A 1 385 ? 108.90693 7.61324 -21.90096 1.000 42.83875 385 THR A C 1
ATOM 5849 O O . THR A 1 385 ? 108.82382 8.73348 -21.38757 1.000 43.75576 385 THR A O 1
ATOM 5860 N N . THR A 1 386 ? 109.17474 7.43019 -23.19193 1.000 29.64724 386 THR A N 1
ATOM 5861 C CA . THR A 1 386 ? 109.34651 8.55997 -24.09077 1.000 30.39712 386 THR A CA 1
ATOM 5862 C C . THR A 1 386 ? 108.16593 8.74491 -25.02844 1.000 34.10231 386 THR A C 1
ATOM 5863 O O . THR A 1 386 ? 108.04286 9.81143 -25.64207 1.000 28.85300 386 THR A O 1
ATOM 5874 N N . SER A 1 387 ? 107.33629 7.71394 -25.18629 1.000 29.78262 387 SER A N 1
ATOM 5875 C CA . SER A 1 387 ? 106.17169 7.74254 -26.05170 1.000 22.91754 387 SER A CA 1
ATOM 5876 C C . SER A 1 387 ? 105.04157 7.01757 -25.33638 1.000 36.85030 387 SER A C 1
ATOM 5877 O O . SER A 1 387 ? 105.23332 6.43341 -24.26688 1.000 32.97571 387 SER A O 1
ATOM 5885 N N . ALA A 1 388 ? 103.85773 7.03218 -25.93982 1.000 26.51520 388 ALA A N 1
ATOM 5886 C CA . ALA A 1 388 ? 102.73854 6.27586 -25.40186 1.000 27.25284 388 ALA A CA 1
ATOM 5887 C C . ALA A 1 388 ? 102.98108 4.78466 -25.59192 1.000 23.57578 388 ALA A C 1
ATOM 5888 O O . ALA A 1 388 ? 103.60157 4.35092 -26.56672 1.000 55.33113 388 ALA A O 1
ATOM 5895 N N . LEU A 1 389 ? 102.48872 3.99725 -24.64637 1.000 48.15281 389 LEU A N 1
ATOM 5896 C CA . LEU A 1 389 ? 102.60499 2.55058 -24.70701 1.000 35.41117 389 LEU A CA 1
ATOM 5897 C C . LEU A 1 389 ? 101.27542 1.92433 -25.10187 1.000 37.92384 389 LEU A C 1
ATOM 5898 O O . LEU A 1 389 ? 100.20078 2.44426 -24.79374 1.000 75.10357 389 LEU A O 1
ATOM 5914 N N . ASP A 1 390 ? 101.36658 0.80356 -25.80378 1.000 26.02018 390 ASP A N 1
ATOM 5915 C CA . ASP A 1 390 ? 100.19573 0.09171 -26.29623 1.000 23.59025 390 ASP A CA 1
ATOM 5916 C C . ASP A 1 390 ? 100.46895 -1.39713 -26.15948 1.000 33.88565 390 ASP A C 1
ATOM 5917 O O . ASP A 1 390 ? 101.25848 -1.95121 -26.92925 1.000 22.45043 390 ASP A O 1
ATOM 5926 N N . ARG A 1 391 ? 99.86293 -2.01989 -25.14537 1.000 30.70639 391 ARG A N 1
ATOM 5927 C CA . ARG A 1 391 ? 100.09441 -3.43679 -24.90290 1.000 23.66890 391 ARG A CA 1
ATOM 5928 C C . ARG A 1 391 ? 99.81055 -4.25253 -26.15034 1.000 23.77299 391 ARG A C 1
ATOM 5929 O O . ARG A 1 391 ? 100.53520 -5.20379 -26.45183 1.000 75.64122 391 ARG A O 1
ATOM 5950 N N . GLU A 1 392 ? 98.75651 -3.89580 -26.88351 1.000 66.33479 392 GLU A N 1
ATOM 5951 C CA . GLU A 1 392 ? 98.34983 -4.65096 -28.05816 1.000 49.49171 392 GLU A CA 1
ATOM 5952 C C . GLU A 1 392 ? 99.39641 -4.60932 -29.16877 1.000 62.77633 392 GLU A C 1
ATOM 5953 O O . GLU A 1 392 ? 99.39661 -5.49058 -30.03709 1.000 66.91289 392 GLU A O 1
ATOM 5965 N N . LYS A 1 393 ? 100.30343 -3.63022 -29.13946 1.000 54.91491 393 LYS A N 1
ATOM 5966 C CA . LYS A 1 393 ? 101.38035 -3.51722 -30.11623 1.000 25.60034 393 LYS A CA 1
ATOM 5967 C C . LYS A 1 393 ? 102.68998 -4.11281 -29.61980 1.000 24.86614 393 LYS A C 1
ATOM 5968 O O . LYS A 1 393 ? 103.37006 -4.80235 -30.37892 1.000 42.00700 393 LYS A O 1
ATOM 5987 N N . ILE A 1 394 ? 103.05449 -3.86866 -28.36134 1.000 35.14468 394 ILE A N 1
ATOM 5988 C CA . ILE A 1 394 ? 104.26623 -4.41938 -27.75905 1.000 49.54324 394 ILE A CA 1
ATOM 5989 C C . ILE A 1 394 ? 103.95580 -4.70995 -26.29661 1.000 20.58082 394 ILE A C 1
ATOM 5990 O O . ILE A 1 394 ? 103.63541 -3.79003 -25.53525 1.000 30.90759 394 ILE A O 1
ATOM 6006 N N . ALA A 1 395 ? 104.08323 -5.97389 -25.89179 1.000 33.83300 395 ALA A N 1
ATOM 6007 C CA . ALA A 1 395 ? 103.68284 -6.39093 -24.55364 1.000 21.19522 395 ALA A CA 1
ATOM 6008 C C . ALA A 1 395 ? 104.82170 -6.44585 -23.54275 1.000 36.46670 395 ALA A C 1
ATOM 6009 O O . ALA A 1 395 ? 104.55142 -6.35222 -22.33751 1.000 35.20956 395 ALA A O 1
ATOM 6016 N N . GLU A 1 396 ? 106.07133 -6.57919 -23.98033 1.000 19.57143 396 GLU A N 1
ATOM 6017 C CA . GLU A 1 396 ? 107.18166 -6.60337 -23.04142 1.000 18.91184 396 GLU A CA 1
ATOM 6018 C C . GLU A 1 396 ? 108.43497 -6.09541 -23.73117 1.000 21.13517 396 GLU A C 1
ATOM 6019 O O . GLU A 1 396 ? 108.53805 -6.08819 -24.96302 1.000 31.69933 396 GLU A O 1
ATOM 6031 N N . TYR A 1 397 ? 109.38235 -5.66061 -22.90559 1.000 17.91039 397 TYR A N 1
ATOM 6032 C CA . TYR A 1 397 ? 110.65500 -5.13080 -23.36729 1.000 41.78492 397 TYR A CA 1
ATOM 6033 C C . TYR A 1 397 ? 111.77820 -5.76040 -22.55645 1.000 18.10850 397 TYR A C 1
ATOM 6034 O O . TYR A 1 397 ? 111.66126 -5.91079 -21.33879 1.000 24.62510 397 TYR A O 1
ATOM 6052 N N . ASN A 1 398 ? 112.86621 -6.12095 -23.22385 1.000 31.65136 398 ASN A N 1
ATOM 6053 C CA . ASN A 1 398 ? 114.07659 -6.59827 -22.57033 1.000 16.33422 398 ASN A CA 1
ATOM 6054 C C . ASN A 1 398 ? 115.12527 -5.50140 -22.69444 1.000 47.19563 398 ASN A C 1
ATOM 6055 O O . ASN A 1 398 ? 115.45666 -5.07517 -23.80904 1.000 42.60660 398 ASN A O 1
ATOM 6064 N N . LEU A 1 399 ? 115.62236 -5.03793 -21.54846 1.000 39.20100 399 LEU A N 1
ATOM 6065 C CA . LEU A 1 399 ? 116.53500 -3.91076 -21.47013 1.000 15.43163 399 LEU A CA 1
ATOM 6066 C C . LEU A 1 399 ? 117.86901 -4.35060 -20.88184 1.000 36.28209 399 LEU A C 1
ATOM 6067 O O . LEU A 1 399 ? 117.97247 -5.39234 -20.22544 1.000 14.91450 399 LEU A O 1
ATOM 6083 N N . THR A 1 400 ? 118.89135 -3.52180 -21.09629 1.000 25.46615 400 THR A N 1
ATOM 6084 C CA . THR A 1 400 ? 120.20807 -3.79909 -20.53798 1.000 14.35309 400 THR A CA 1
ATOM 6085 C C . THR A 1 400 ? 120.82573 -2.52905 -19.98178 1.000 14.11605 400 THR A C 1
ATOM 6086 O O . THR A 1 400 ? 120.89566 -1.50888 -20.66966 1.000 33.87724 400 THR A O 1
ATOM 6097 N N . VAL A 1 401 ? 121.31351 -2.62073 -18.75148 1.000 13.84786 401 VAL A N 1
ATOM 6098 C CA . VAL A 1 401 ? 121.92191 -1.51192 -18.03702 1.000 14.78632 401 VAL A CA 1
ATOM 6099 C C . VAL A 1 401 ? 123.40268 -1.80063 -17.89829 1.000 13.26104 401 VAL A C 1
ATOM 6100 O O . VAL A 1 401 ? 123.78553 -2.86369 -17.39672 1.000 31.52704 401 VAL A O 1
ATOM 6113 N N . VAL A 1 402 ? 124.23664 -0.87019 -18.34433 1.000 20.14221 402 VAL A N 1
ATOM 6114 C CA . VAL A 1 402 ? 125.67387 -0.97981 -18.14682 1.000 12.79991 402 VAL A CA 1
ATOM 6115 C C . VAL A 1 402 ? 126.11799 0.16947 -17.26022 1.000 12.63445 402 VAL A C 1
ATOM 6116 O O . VAL A 1 402 ? 125.58710 1.27724 -17.36003 1.000 56.61701 402 VAL A O 1
ATOM 6129 N N . ALA A 1 403 ? 127.06782 -0.10173 -16.37433 1.000 12.32675 403 ALA A N 1
ATOM 6130 C CA . ALA A 1 403 ? 127.57763 0.89396 -15.43647 1.000 36.35986 403 ALA A CA 1
ATOM 6131 C C . ALA A 1 403 ? 129.08720 0.73632 -15.39764 1.000 11.84693 403 ALA A C 1
ATOM 6132 O O . ALA A 1 403 ? 129.58150 -0.32152 -15.00091 1.000 41.67823 403 ALA A O 1
ATOM 6139 N N . GLU A 1 404 ? 129.81711 1.75960 -15.82163 1.000 13.87038 404 GLU A N 1
ATOM 6140 C CA . GLU A 1 404 ? 131.27104 1.72447 -15.79827 1.000 11.51614 404 GLU A CA 1
ATOM 6141 C C . GLU A 1 404 ? 131.77827 2.76055 -14.80733 1.000 11.38879 404 GLU A C 1
ATOM 6142 O O . GLU A 1 404 ? 131.14717 3.79260 -14.60948 1.000 43.60654 404 GLU A O 1
ATOM 6154 N N . ASP A 1 405 ? 132.90994 2.48918 -14.16536 1.000 19.40921 405 ASP A N 1
ATOM 6155 C CA . ASP A 1 405 ? 133.58269 3.50835 -13.36830 1.000 10.99525 405 ASP A CA 1
ATOM 6156 C C . ASP A 1 405 ? 134.65228 4.17718 -14.23987 1.000 33.84863 405 ASP A C 1
ATOM 6157 O O . ASP A 1 405 ? 134.87174 3.79848 -15.39615 1.000 19.55089 405 ASP A O 1
ATOM 6166 N N . LEU A 1 406 ? 135.31839 5.18894 -13.68618 1.000 19.26691 406 LEU A N 1
ATOM 6167 C CA . LEU A 1 406 ? 136.30825 5.94553 -14.43789 1.000 13.79425 406 LEU A CA 1
ATOM 6168 C C . LEU A 1 406 ? 137.72517 5.58764 -14.02092 1.000 10.56591 406 LEU A C 1
ATOM 6169 O O . LEU A 1 406 ? 138.63606 6.40875 -14.13872 1.000 21.03165 406 LEU A O 1
ATOM 6185 N N . GLY A 1 407 ? 137.93584 4.35614 -13.57095 1.000 35.07889 407 GLY A N 1
ATOM 6186 C CA . GLY A 1 407 ? 139.27581 3.89265 -13.29444 1.000 23.88202 407 GLY A CA 1
ATOM 6187 C C . GLY A 1 407 ? 140.07244 3.66922 -14.56717 1.000 18.72810 407 GLY A C 1
ATOM 6188 O O . GLY A 1 407 ? 139.57538 3.77048 -15.68293 1.000 30.22510 407 GLY A O 1
ATOM 6192 N N . SER A 1 408 ? 141.34770 3.33950 -14.38976 1.000 23.72925 408 SER A N 1
ATOM 6193 C CA . SER A 1 408 ? 142.26292 3.11602 -15.50572 1.000 18.72494 408 SER A CA 1
ATOM 6194 C C . SER A 1 408 ? 143.04482 1.84960 -15.19330 1.000 42.53345 408 SER A C 1
ATOM 6195 O O . SER A 1 408 ? 144.06067 1.88637 -14.48811 1.000 29.33762 408 SER A O 1
ATOM 6203 N N . PRO A 1 409 ? 142.58120 0.69580 -15.67517 1.000 11.58513 409 PRO A N 1
ATOM 6204 C CA . PRO A 1 409 ? 141.39898 0.50396 -16.51534 1.000 30.81339 409 PRO A CA 1
ATOM 6205 C C . PRO A 1 409 ? 140.11243 0.52494 -15.71198 1.000 10.51111 409 PRO A C 1
ATOM 6206 O O . PRO A 1 409 ? 140.16669 0.44054 -14.48686 1.000 19.71969 409 PRO A O 1
ATOM 6217 N N . PRO A 1 410 ? 138.97609 0.65791 -16.38714 1.000 10.66971 410 PRO A N 1
ATOM 6218 C CA . PRO A 1 410 ? 137.70084 0.74334 -15.67074 1.000 14.79581 410 PRO A CA 1
ATOM 6219 C C . PRO A 1 410 ? 137.02489 -0.60578 -15.47080 1.000 27.38840 410 PRO A C 1
ATOM 6220 O O . PRO A 1 410 ? 137.20995 -1.55732 -16.23145 1.000 35.27890 410 PRO A O 1
ATOM 6231 N N . PHE A 1 411 ? 136.23518 -0.67393 -14.40291 1.000 32.69223 411 PHE A N 1
ATOM 6232 C CA . PHE A 1 411 ? 135.36407 -1.80994 -14.14896 1.000 10.91191 411 PHE A CA 1
ATOM 6233 C C . PHE A 1 411 ? 134.04690 -1.57049 -14.86942 1.000 16.84707 411 PHE A C 1
ATOM 6234 O O . PHE A 1 411 ? 133.52797 -0.45097 -14.87212 1.000 15.27006 411 PHE A O 1
ATOM 6251 N N . LYS A 1 412 ? 133.49188 -2.62429 -15.45919 1.000 21.52170 412 LYS A N 1
ATOM 6252 C CA . LYS A 1 412 ? 132.20451 -2.53761 -16.13478 1.000 11.59059 412 LYS A CA 1
ATOM 6253 C C . LYS A 1 412 ? 131.26941 -3.58810 -15.55814 1.000 11.98624 412 LYS A C 1
ATOM 6254 O O . LYS A 1 412 ? 131.61417 -4.77376 -15.50802 1.000 20.11976 412 LYS A O 1
ATOM 6273 N N . THR A 1 413 ? 130.09976 -3.15162 -15.10866 1.000 12.28428 413 THR A N 1
ATOM 6274 C CA . THR A 1 413 ? 129.05482 -4.04905 -14.64702 1.000 16.03762 413 THR A CA 1
ATOM 6275 C C . THR A 1 413 ? 127.88290 -3.98854 -15.61321 1.000 12.22988 413 THR A C 1
ATOM 6276 O O . THR A 1 413 ? 127.49954 -2.90761 -16.07063 1.000 18.11005 413 THR A O 1
ATOM 6287 N N . VAL A 1 414 ? 127.33701 -5.15424 -15.94752 1.000 12.49834 414 VAL A N 1
ATOM 6288 C CA . VAL A 1 414 ? 126.20208 -5.25419 -16.85666 1.000 14.74386 414 VAL A CA 1
ATOM 6289 C C . VAL A 1 414 ? 125.07872 -5.98849 -16.14696 1.000 12.97179 414 VAL A C 1
ATOM 6290 O O . VAL A 1 414 ? 125.33145 -6.93011 -15.38843 1.000 28.57987 414 VAL A O 1
ATOM 6303 N N . LYS A 1 415 ? 123.84227 -5.56130 -16.39488 1.000 13.15707 415 LYS A N 1
ATOM 6304 C CA . LYS A 1 415 ? 122.67853 -6.20404 -15.80592 1.000 13.36096 415 LYS A CA 1
ATOM 6305 C C . LYS A 1 415 ? 121.53901 -6.12449 -16.80407 1.000 21.81162 415 LYS A C 1
ATOM 6306 O O . LYS A 1 415 ? 121.45438 -5.18477 -17.59092 1.000 22.64649 415 LYS A O 1
ATOM 6325 N N . GLN A 1 416 ? 120.66898 -7.12222 -16.78055 1.000 20.29063 416 GLN A N 1
ATOM 6326 C CA . GLN A 1 416 ? 119.52041 -7.16921 -17.66774 1.000 18.15958 416 GLN A CA 1
ATOM 6327 C C . GLN A 1 416 ? 118.25168 -6.88583 -16.87811 1.000 14.51206 416 GLN A C 1
ATOM 6328 O O . GLN A 1 416 ? 118.19755 -7.08142 -15.66064 1.000 27.38971 416 GLN A O 1
ATOM 6342 N N . TYR A 1 417 ? 117.24507 -6.37782 -17.57975 1.000 21.02391 417 TYR A N 1
ATOM 6343 C CA . TYR A 1 417 ? 115.98166 -6.04117 -16.95073 1.000 42.07097 417 TYR A CA 1
ATOM 6344 C C . TYR A 1 417 ? 114.87352 -6.19795 -17.97407 1.000 54.15739 417 TYR A C 1
ATOM 6345 O O . TYR A 1 417 ? 115.09616 -6.06882 -19.18130 1.000 23.70054 417 TYR A O 1
ATOM 6363 N N . THR A 1 418 ? 113.67747 -6.46856 -17.47315 1.000 40.13536 418 THR A N 1
ATOM 6364 C CA . THR A 1 418 ? 112.51104 -6.67682 -18.31053 1.000 18.35028 418 THR A CA 1
ATOM 6365 C C . THR A 1 418 ? 111.38353 -5.77122 -17.84856 1.000 19.86212 418 THR A C 1
ATOM 6366 O O . THR A 1 418 ? 111.15495 -5.59807 -16.64833 1.000 21.98474 418 THR A O 1
ATOM 6377 N N . ILE A 1 419 ? 110.69549 -5.18058 -18.81348 1.000 24.88873 419 ILE A N 1
ATOM 6378 C CA . ILE A 1 419 ? 109.48218 -4.41844 -18.56662 1.000 45.32925 419 ILE A CA 1
ATOM 6379 C C . ILE A 1 419 ? 108.33099 -5.14706 -19.24249 1.000 25.43493 419 ILE A C 1
ATOM 6380 O O . ILE A 1 419 ? 108.45967 -5.60876 -20.38248 1.000 39.38356 419 ILE A O 1
ATOM 6396 N N . ARG A 1 420 ? 107.21894 -5.27637 -18.52697 1.000 22.22933 420 ARG A N 1
ATOM 6397 C CA . ARG A 1 420 ? 105.99292 -5.85833 -19.05836 1.000 42.47098 420 ARG A CA 1
ATOM 6398 C C . ARG A 1 420 ? 104.88600 -4.82616 -18.90878 1.000 52.70811 420 ARG A C 1
ATOM 6399 O O . ARG A 1 420 ? 104.75614 -4.20931 -17.84727 1.000 49.70135 420 ARG A O 1
ATOM 6420 N N . VAL A 1 421 ? 104.09205 -4.62975 -19.95761 1.000 61.28707 421 VAL A N 1
ATOM 6421 C CA . VAL A 1 421 ? 103.05891 -3.59756 -19.94358 1.000 41.75028 421 VAL A CA 1
ATOM 6422 C C . VAL A 1 421 ? 101.74100 -4.21442 -19.49665 1.000 25.66727 421 VAL A C 1
ATOM 6423 O O . VAL A 1 421 ? 101.29965 -5.22958 -20.04798 1.000 38.34416 421 VAL A O 1
ATOM 6436 N N . SER A 1 422 ? 101.11107 -3.59412 -18.50283 1.000 44.97172 422 SER A N 1
ATOM 6437 C CA . SER A 1 422 ? 99.86215 -4.09452 -17.95295 1.000 25.70943 422 SER A CA 1
ATOM 6438 C C . SER A 1 422 ? 98.69243 -3.71583 -18.85146 1.000 67.37004 422 SER A C 1
ATOM 6439 O O . SER A 1 422 ? 98.65713 -2.62271 -19.42615 1.000 38.81137 422 SER A O 1
ATOM 6447 N N . ASP A 1 423 ? 97.72593 -4.62510 -18.96652 1.000 38.25161 423 ASP A N 1
ATOM 6448 C CA . ASP A 1 423 ? 96.60114 -4.40765 -19.86821 1.000 61.61435 423 ASP A CA 1
ATOM 6449 C C . ASP A 1 423 ? 95.57017 -3.47980 -19.23729 1.000 48.81896 423 ASP A C 1
ATOM 6450 O O . ASP A 1 423 ? 95.16148 -3.67750 -18.08898 1.000 39.27392 423 ASP A O 1
ATOM 6459 N N . GLU A 1 424 ? 95.16549 -2.46030 -19.98710 1.000 58.23358 424 GLU A N 1
ATOM 6460 C CA . GLU A 1 424 ? 93.93645 -1.72878 -19.72578 1.000 46.03225 424 GLU A CA 1
ATOM 6461 C C . GLU A 1 424 ? 92.92769 -2.08719 -20.81205 1.000 70.11747 424 GLU A C 1
ATOM 6462 O O . GLU A 1 424 ? 93.29125 -2.55561 -21.89412 1.000 74.87303 424 GLU A O 1
ATOM 6474 N N . ASN A 1 425 ? 91.64678 -1.86623 -20.52025 1.000 34.53520 425 ASN A N 1
ATOM 6475 C CA . ASN A 1 425 ? 90.58037 -2.20546 -21.46263 1.000 60.95356 425 ASN A CA 1
ATOM 6476 C C . ASN A 1 425 ? 90.42487 -1.04356 -22.44714 1.000 55.82566 425 ASN A C 1
ATOM 6477 O O . ASN A 1 425 ? 89.43763 -0.30850 -22.45582 1.000 70.28321 425 ASN A O 1
ATOM 6488 N N . ASP A 1 426 ? 91.44487 -0.89356 -23.29646 1.000 78.78901 426 ASP A N 1
ATOM 6489 C CA . ASP A 1 426 ? 91.56136 0.24521 -24.19801 1.000 45.75464 426 ASP A CA 1
ATOM 6490 C C . ASP A 1 426 ? 90.87754 0.03552 -25.54117 1.000 62.56243 426 ASP A C 1
ATOM 6491 O O . ASP A 1 426 ? 90.77641 0.99506 -26.31516 1.000 46.77301 426 ASP A O 1
ATOM 6500 N N . ASN A 1 427 ? 90.38784 -1.17123 -25.83157 1.000 36.98730 427 ASN A N 1
ATOM 6501 C CA . ASN A 1 427 ? 89.74667 -1.45130 -27.10813 1.000 62.02675 427 ASN A CA 1
ATOM 6502 C C . ASN A 1 427 ? 88.41201 -2.13965 -26.87412 1.000 56.28111 427 ASN A C 1
ATOM 6503 O O . ASN A 1 427 ? 88.27417 -2.97151 -25.97290 1.000 35.18183 427 ASN A O 1
ATOM 6514 N N . ALA A 1 428 ? 87.44014 -1.78388 -27.68383 1.000 79.69658 428 ALA A N 1
ATOM 6515 C CA . ALA A 1 428 ? 86.10659 -2.34869 -27.60387 1.000 49.97859 428 ALA A CA 1
ATOM 6516 C C . ALA A 1 428 ? 85.90125 -3.39132 -28.68873 1.000 58.35074 428 ALA A C 1
ATOM 6517 O O . ALA A 1 428 ? 86.66613 -3.45550 -29.65641 1.000 59.80854 428 ALA A O 1
ATOM 6524 N N . PRO A 1 429 ? 84.87746 -4.23629 -28.55608 1.000 46.10129 429 PRO A N 1
ATOM 6525 C CA . PRO A 1 429 ? 84.59426 -5.20315 -29.62553 1.000 78.99095 429 PRO A CA 1
ATOM 6526 C C . PRO A 1 429 ? 84.29690 -4.46390 -30.91942 1.000 58.79645 429 PRO A C 1
ATOM 6527 O O . PRO A 1 429 ? 83.73555 -3.36493 -30.91822 1.000 48.67660 429 PRO A O 1
ATOM 6538 N N . VAL A 1 430 ? 84.68052 -5.07874 -32.03539 1.000 59.12938 430 VAL A N 1
ATOM 6539 C CA . VAL A 1 430 ? 84.52725 -4.46235 -33.34814 1.000 45.22904 430 VAL A CA 1
ATOM 6540 C C . VAL A 1 430 ? 84.00514 -5.51185 -34.31760 1.000 46.24582 430 VAL A C 1
ATOM 6541 O O . VAL A 1 430 ? 84.66054 -6.53521 -34.53658 1.000 75.44471 430 VAL A O 1
ATOM 6554 N N . PHE A 1 431 ? 82.82475 -5.26795 -34.88533 1.000 46.96568 431 PHE A N 1
ATOM 6555 C CA . PHE A 1 431 ? 82.28739 -6.12502 -35.93285 1.000 59.49774 431 PHE A CA 1
ATOM 6556 C C . PHE A 1 431 ? 83.02912 -5.86213 -37.23618 1.000 58.44932 431 PHE A C 1
ATOM 6557 O O . PHE A 1 431 ? 83.39140 -4.72054 -37.54036 1.000 57.35614 431 PHE A O 1
ATOM 6574 N N . ALA A 1 432 ? 83.25898 -6.93149 -38.00504 1.000 63.25613 432 ALA A N 1
ATOM 6575 C CA . ALA A 1 432 ? 83.91336 -6.79433 -39.30207 1.000 69.97860 432 ALA A CA 1
ATOM 6576 C C . ALA A 1 432 ? 83.30344 -5.64009 -40.08891 1.000 81.63132 432 ALA A C 1
ATOM 6577 O O . ALA A 1 432 ? 84.00489 -4.72600 -40.53565 1.000 93.71760 432 ALA A O 1
ATOM 6584 N N . LYS A 1 433 ? 81.98691 -5.65771 -40.24893 1.000 84.99588 433 LYS A N 1
ATOM 6585 C CA . LYS A 1 433 ? 81.29203 -4.55534 -40.88758 1.000 82.09014 433 LYS A CA 1
ATOM 6586 C C . LYS A 1 433 ? 80.02899 -4.23553 -40.11037 1.000 64.67467 433 LYS A C 1
ATOM 6587 O O . LYS A 1 433 ? 79.41871 -5.12514 -39.50027 1.000 64.13027 433 LYS A O 1
ATOM 6606 N N . PRO A 1 434 ? 79.60610 -2.96824 -40.12974 1.000 70.86286 434 PRO A N 1
ATOM 6607 C CA . PRO A 1 434 ? 78.45748 -2.57808 -39.29270 1.000 73.55025 434 PRO A CA 1
ATOM 6608 C C . PRO A 1 434 ? 77.15592 -3.24303 -39.70097 1.000 71.96943 434 PRO A C 1
ATOM 6609 O O . PRO A 1 434 ? 76.33351 -3.56423 -38.83272 1.000 70.47272 434 PRO A O 1
ATOM 6620 N N . VAL A 1 435 ? 76.93358 -3.45055 -40.99511 1.000 79.71319 435 VAL A N 1
ATOM 6621 C CA . VAL A 1 435 ? 75.69126 -4.03344 -41.49079 1.000 51.65675 435 VAL A CA 1
ATOM 6622 C C . VAL A 1 435 ? 76.02364 -5.30486 -42.25476 1.000 63.96477 435 VAL A C 1
ATOM 6623 O O . VAL A 1 435 ? 76.82629 -5.27745 -43.19615 1.000 69.19572 435 VAL A O 1
ATOM 6636 N N . TYR A 1 436 ? 75.41898 -6.41462 -41.84666 1.000 45.53638 436 TYR A N 1
ATOM 6637 C CA . TYR A 1 436 ? 75.53426 -7.67136 -42.56497 1.000 45.61066 436 TYR A CA 1
ATOM 6638 C C . TYR A 1 436 ? 74.25555 -7.91013 -43.34973 1.000 65.59068 436 TYR A C 1
ATOM 6639 O O . TYR A 1 436 ? 73.15996 -7.54092 -42.91738 1.000 88.32109 436 TYR A O 1
ATOM 6657 N N . GLU A 1 437 ? 74.41188 -8.51126 -44.52468 1.000 89.14429 437 GLU A N 1
ATOM 6658 C CA . GLU A 1 437 ? 73.29482 -8.78764 -45.41815 1.000 57.24311 437 GLU A CA 1
ATOM 6659 C C . GLU A 1 437 ? 73.33857 -10.25001 -45.82025 1.000 51.41982 437 GLU A C 1
ATOM 6660 O O . GLU A 1 437 ? 74.32567 -10.70622 -46.40535 1.000 75.89170 437 GLU A O 1
ATOM 6672 N N . VAL A 1 438 ? 72.27461 -10.98109 -45.49249 1.000 54.08854 438 VAL A N 1
ATOM 6673 C CA . VAL A 1 438 ? 72.13729 -12.38454 -45.84609 1.000 46.51531 438 VAL A CA 1
ATOM 6674 C C . VAL A 1 438 ? 70.69485 -12.59788 -46.26969 1.000 62.73273 438 VAL A C 1
ATOM 6675 O O . VAL A 1 438 ? 69.80530 -11.81408 -45.93442 1.000 61.84322 438 VAL A O 1
ATOM 6688 N N . SER A 1 439 ? 70.47537 -13.66039 -47.03526 1.000 68.53673 439 SER A N 1
ATOM 6689 C CA . SER A 1 439 ? 69.16020 -13.98650 -47.55808 1.000 47.02795 439 SER A CA 1
ATOM 6690 C C . SER A 1 439 ? 68.75429 -15.38442 -47.12253 1.000 47.37906 439 SER A C 1
ATOM 6691 O O . SER A 1 439 ? 69.59608 -16.26960 -46.94556 1.000 77.49079 439 SER A O 1
ATOM 6699 N N . VAL A 1 440 ? 67.44995 -15.56654 -46.94667 1.000 48.49912 440 VAL A N 1
ATOM 6700 C CA . VAL A 1 440 ? 66.87840 -16.84670 -46.54564 1.000 69.66149 440 VAL A CA 1
ATOM 6701 C C . VAL A 1 440 ? 65.65475 -17.11159 -47.40818 1.000 71.54991 440 VAL A C 1
ATOM 6702 O O . VAL A 1 440 ? 64.74933 -16.27495 -47.47919 1.000 66.56041 440 VAL A O 1
ATOM 6715 N N . LEU A 1 441 ? 65.61885 -18.27746 -48.04926 1.000 62.49068 441 LEU A N 1
ATOM 6716 C CA . LEU A 1 441 ? 64.48172 -18.63481 -48.88537 1.000 52.54495 441 LEU A CA 1
ATOM 6717 C C . LEU A 1 441 ? 63.25964 -18.91680 -48.01908 1.000 60.85964 441 LEU A C 1
ATOM 6718 O O . LEU A 1 441 ? 63.34772 -19.58690 -46.98592 1.000 72.46886 441 LEU A O 1
ATOM 6734 N N . GLU A 1 442 ? 62.11923 -18.37551 -48.43981 1.000 58.65417 442 GLU A N 1
ATOM 6735 C CA . GLU A 1 442 ? 60.84804 -18.57051 -47.75598 1.000 48.84661 442 GLU A CA 1
ATOM 6736 C C . GLU A 1 442 ? 60.59891 -20.04206 -47.45947 1.000 59.04037 442 GLU A C 1
ATOM 6737 O O . GLU A 1 442 ? 61.20667 -20.91862 -48.08128 1.000 55.10826 442 GLU A O 1
ATOM 6749 N N . ASN A 1 443 ? 59.71148 -20.31569 -46.50498 1.000 70.44509 443 ASN A N 1
ATOM 6750 C CA . ASN A 1 443 ? 59.30720 -21.68021 -46.16666 1.000 66.77758 443 ASN A CA 1
ATOM 6751 C C . ASN A 1 443 ? 60.51064 -22.52625 -45.75857 1.000 57.08711 443 ASN A C 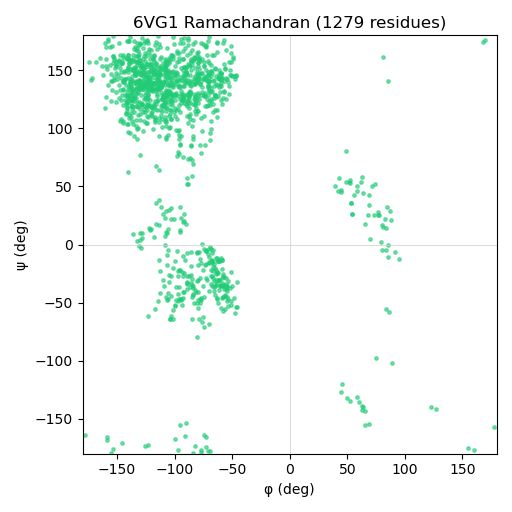1
ATOM 6752 O O . ASN A 1 443 ? 60.72631 -23.62853 -46.26857 1.000 71.55623 443 ASN A O 1
ATOM 6763 N N . ASN A 1 444 ? 61.30683 -22.00134 -44.83122 1.000 76.40837 444 ASN A N 1
ATOM 6764 C CA . ASN A 1 444 ? 62.41631 -22.77922 -44.31218 1.000 62.02132 444 ASN A CA 1
ATOM 6765 C C . ASN A 1 444 ? 61.93421 -23.69196 -43.18651 1.000 80.25713 444 ASN A C 1
ATOM 6766 O O . ASN A 1 444 ? 60.78696 -23.62235 -42.73903 1.000 101.49984 444 ASN A O 1
ATOM 6777 N N . ALA A 1 445 ? 62.82618 -24.56496 -42.73479 1.000 75.79268 445 ALA A N 1
ATOM 6778 C CA . ALA A 1 445 ? 62.55193 -25.37022 -41.55825 1.000 57.59489 445 ALA A CA 1
ATOM 6779 C C . ALA A 1 445 ? 62.78193 -24.53067 -40.30546 1.000 55.53394 445 ALA A C 1
ATOM 6780 O O . ALA A 1 445 ? 63.49156 -23.52156 -40.34564 1.000 81.07542 445 ALA A O 1
ATOM 6787 N N . PRO A 1 446 ? 62.20218 -24.92424 -39.17453 1.000 80.89314 446 PRO A N 1
ATOM 6788 C CA . PRO A 1 446 ? 62.48590 -24.21318 -37.92311 1.000 91.20060 446 PRO A CA 1
ATOM 6789 C C . PRO A 1 446 ? 63.81741 -24.66472 -37.34740 1.000 106.81189 446 PRO A C 1
ATOM 6790 O O . PRO A 1 446 ? 64.22147 -25.82216 -37.47871 1.000 92.23027 446 PRO A O 1
ATOM 6801 N N . GLY A 1 447 ? 64.51349 -23.72036 -36.72455 1.000 107.15689 447 GLY A N 1
ATOM 6802 C CA . GLY A 1 447 ? 65.85040 -23.99150 -36.24241 1.000 82.73293 447 GLY A CA 1
ATOM 6803 C C . GLY A 1 447 ? 66.89823 -24.00537 -37.32705 1.000 88.51169 447 GLY A C 1
ATOM 6804 O O . GLY A 1 447 ? 67.93385 -24.66435 -37.17174 1.000 89.28218 447 GLY A O 1
ATOM 6808 N N . ALA A 1 448 ? 66.65894 -23.29747 -38.42642 1.000 92.10273 448 ALA A N 1
ATOM 6809 C CA . ALA A 1 448 ? 67.61977 -23.23868 -39.51245 1.000 85.65240 448 ALA A CA 1
ATOM 6810 C C . ALA A 1 448 ? 68.67953 -22.17446 -39.23337 1.000 81.46108 448 ALA A C 1
ATOM 6811 O O . ALA A 1 448 ? 68.47832 -21.24325 -38.44922 1.000 88.87754 448 ALA A O 1
ATOM 6818 N N . TYR A 1 449 ? 69.82094 -22.32735 -39.89463 1.000 71.25589 449 TYR A N 1
ATOM 6819 C CA . TYR A 1 449 ? 70.96182 -21.44318 -39.70705 1.000 64.16384 449 TYR A CA 1
ATOM 6820 C C . TYR A 1 449 ? 70.93143 -20.33576 -40.74975 1.000 69.78149 449 TYR A C 1
ATOM 6821 O O . TYR A 1 449 ? 70.73169 -20.60012 -41.94111 1.000 62.56235 449 TYR A O 1
ATOM 6839 N N . ILE A 1 450 ? 71.12029 -19.09754 -40.29733 1.000 48.98518 450 ILE A N 1
ATOM 6840 C CA . ILE A 1 450 ? 71.11212 -17.95520 -41.20409 1.000 68.97036 450 ILE A CA 1
ATOM 6841 C C . ILE A 1 450 ? 72.53795 -17.47936 -41.43878 1.000 83.98639 450 ILE A C 1
ATOM 6842 O O . ILE A 1 450 ? 73.04619 -17.53962 -42.56408 1.000 71.47850 450 ILE A O 1
ATOM 6858 N N . THR A 1 451 ? 73.19149 -17.00086 -40.38534 1.000 60.66446 451 THR A N 1
ATOM 6859 C CA . THR A 1 451 ? 74.51292 -16.40359 -40.51921 1.000 47.70911 451 THR A CA 1
ATOM 6860 C C . THR A 1 451 ? 75.20858 -16.47128 -39.16655 1.000 47.84854 451 THR A C 1
ATOM 6861 O O . THR A 1 451 ? 74.64764 -16.95950 -38.18249 1.000 73.97813 451 THR A O 1
ATOM 6872 N N . THR A 1 452 ? 76.45773 -16.01349 -39.13908 1.000 61.17449 452 THR A N 1
ATOM 6873 C CA . THR A 1 452 ? 77.21868 -15.87774 -37.90561 1.000 73.80468 452 THR A CA 1
ATOM 6874 C C . THR A 1 452 ? 77.96321 -14.55397 -37.95747 1.000 74.40858 452 THR A C 1
ATOM 6875 O O . THR A 1 452 ? 78.56520 -14.21741 -38.98208 1.000 71.49686 452 THR A O 1
ATOM 6886 N N . VAL A 1 453 ? 77.93527 -13.80993 -36.85706 1.000 63.47134 453 VAL A N 1
ATOM 6887 C CA . VAL A 1 453 ? 78.65077 -12.54559 -36.78316 1.000 47.93241 453 VAL A CA 1
ATOM 6888 C C . VAL A 1 453 ? 79.88972 -12.74313 -35.93063 1.000 56.49152 453 VAL A C 1
ATOM 6889 O O . VAL A 1 453 ? 79.97569 -13.65614 -35.10224 1.000 77.35297 453 VAL A O 1
ATOM 6902 N N . VAL A 1 454 ? 80.85804 -11.85742 -36.13677 1.000 81.09919 454 VAL A N 1
ATOM 6903 C CA . VAL A 1 454 ? 82.13476 -11.91768 -35.43991 1.000 49.32344 454 VAL A CA 1
ATOM 6904 C C . VAL A 1 454 ? 82.52941 -10.50675 -35.03263 1.000 54.57286 454 VAL A C 1
ATOM 6905 O O . VAL A 1 454 ? 82.51204 -9.58957 -35.85890 1.000 49.47280 454 VAL A O 1
ATOM 6918 N N . ALA A 1 455 ? 82.85733 -10.32943 -33.75732 1.000 61.52680 455 ALA A N 1
ATOM 6919 C CA . ALA A 1 455 ? 83.42572 -9.09900 -33.23387 1.000 56.03847 455 ALA A CA 1
ATOM 6920 C C . ALA A 1 455 ? 84.74326 -9.45239 -32.56442 1.000 46.73688 455 ALA A C 1
ATOM 6921 O O . ALA A 1 455 ? 84.95238 -10.59040 -32.13238 1.000 59.23704 455 ALA A O 1
ATOM 6928 N N . ARG A 1 456 ? 85.63640 -8.47434 -32.47647 1.000 65.44193 456 ARG A N 1
ATOM 6929 C CA . ARG A 1 456 ? 86.98615 -8.73913 -32.00364 1.000 59.03203 456 ARG A CA 1
ATOM 6930 C C . ARG A 1 456 ? 87.43566 -7.71803 -30.98016 1.000 71.99353 456 ARG A C 1
ATOM 6931 O O . ARG A 1 456 ? 87.34804 -6.51008 -31.21159 1.000 87.65370 456 ARG A O 1
ATOM 6941 N N . ASP A 1 457 ? 87.92473 -8.22368 -29.86023 1.000 52.52341 457 ASP A N 1
ATOM 6942 C CA . ASP A 1 457 ? 88.49354 -7.41873 -28.78739 1.000 49.08538 457 ASP A CA 1
ATOM 6943 C C . ASP A 1 457 ? 89.93670 -7.86565 -28.63603 1.000 50.98500 457 ASP A C 1
ATOM 6944 O O . ASP A 1 457 ? 90.17859 -9.01757 -28.22712 1.000 46.41865 457 ASP A O 1
ATOM 6953 N N . PRO A 1 458 ? 90.92190 -7.03778 -28.99818 1.000 45.74712 458 PRO A N 1
ATOM 6954 C CA . PRO A 1 458 ? 92.32494 -7.48273 -28.92782 1.000 55.30119 458 PRO A CA 1
ATOM 6955 C C . PRO A 1 458 ? 92.90902 -7.47852 -27.52407 1.000 50.51726 458 PRO A C 1
ATOM 6956 O O . PRO A 1 458 ? 93.97100 -8.08604 -27.31931 1.000 59.53804 458 PRO A O 1
ATOM 6967 N N . ASP A 1 459 ? 92.27216 -6.79739 -26.57194 1.000 62.63843 459 ASP A N 1
ATOM 6968 C CA . ASP A 1 459 ? 92.64326 -6.91474 -25.17567 1.000 46.44213 459 ASP A CA 1
ATOM 6969 C C . ASP A 1 459 ? 92.65878 -8.38588 -24.77046 1.000 46.91272 459 ASP A C 1
ATOM 6970 O O . ASP A 1 459 ? 92.02296 -9.24207 -25.39630 1.000 73.39652 459 ASP A O 1
ATOM 6979 N N . PHE A 1 460 ? 93.39624 -8.69462 -23.72204 1.000 47.24305 460 PHE A N 1
ATOM 6980 C CA . PHE A 1 460 ? 93.63644 -10.08609 -23.36927 1.000 71.34196 460 PHE A CA 1
ATOM 6981 C C . PHE A 1 460 ? 92.80993 -10.50127 -22.15744 1.000 70.04881 460 PHE A C 1
ATOM 6982 O O . PHE A 1 460 ? 92.37540 -9.66857 -21.35748 1.000 58.23938 460 PHE A O 1
ATOM 6999 N N . GLY A 1 461 ? 92.57491 -11.80964 -22.05414 1.000 71.42366 461 GLY A N 1
ATOM 7000 C CA . GLY A 1 461 ? 91.85412 -12.35374 -20.91731 1.000 63.36155 461 GLY A CA 1
ATOM 7001 C C . GLY A 1 461 ? 90.41507 -11.88270 -20.86264 1.000 53.69187 461 GLY A C 1
ATOM 7002 O O . GLY A 1 461 ? 89.74122 -11.71586 -21.88748 1.000 58.07174 461 GLY A O 1
ATOM 7006 N N . HIS A 1 462 ? 89.93444 -11.65890 -19.63761 1.000 78.98609 462 HIS A N 1
ATOM 7007 C CA . HIS A 1 462 ? 88.53961 -11.28373 -19.44094 1.000 82.71467 462 HIS A CA 1
ATOM 7008 C C . HIS A 1 462 ? 88.19533 -9.98696 -20.16487 1.000 63.21317 462 HIS A C 1
ATOM 7009 O O . HIS A 1 462 ? 87.07835 -9.84319 -20.67605 1.000 63.54276 462 HIS A O 1
ATOM 7023 N N . ASN A 1 463 ? 89.13308 -9.03690 -20.23490 1.000 59.26095 463 ASN A N 1
ATOM 7024 C CA . ASN A 1 463 ? 88.85269 -7.77770 -20.92014 1.000 49.34552 463 ASN A CA 1
ATOM 7025 C C . ASN A 1 463 ? 88.66366 -7.94148 -22.42633 1.000 66.00902 463 ASN A C 1
ATOM 7026 O O . ASN A 1 463 ? 88.34203 -6.94984 -23.10351 1.000 66.86058 463 ASN A O 1
ATOM 7037 N N . GLY A 1 464 ? 88.86464 -9.14352 -22.96915 1.000 66.35222 464 GLY A N 1
ATOM 7038 C CA . GLY A 1 464 ? 88.81418 -9.33383 -24.40514 1.000 47.71366 464 GLY A CA 1
ATOM 7039 C C . GLY A 1 464 ? 87.93250 -10.47463 -24.86432 1.000 52.99211 464 GLY A C 1
ATOM 7040 O O . GLY A 1 464 ? 87.95531 -10.84532 -26.04255 1.000 66.28945 464 GLY A O 1
ATOM 7044 N N . LYS A 1 465 ? 87.15706 -11.04265 -23.94506 1.000 60.55592 465 LYS A N 1
ATOM 7045 C CA . LYS A 1 465 ? 86.20670 -12.08856 -24.29478 1.000 59.12633 465 LYS A CA 1
ATOM 7046 C C . LYS A 1 465 ? 84.92938 -11.45487 -24.82506 1.000 71.80572 465 LYS A C 1
ATOM 7047 O O . LYS A 1 465 ? 84.34117 -10.58830 -24.17242 1.000 79.96350 465 LYS A O 1
ATOM 7066 N N . VAL A 1 466 ? 84.49486 -11.88937 -25.99734 1.000 64.73072 466 VAL A N 1
ATOM 7067 C CA . VAL A 1 466 ? 83.31537 -11.30576 -26.62242 1.000 60.02895 466 VAL A CA 1
ATOM 7068 C C . VAL A 1 466 ? 82.07743 -12.09716 -26.22293 1.000 62.29356 466 VAL A C 1
ATOM 7069 O O . VAL A 1 466 ? 82.09158 -13.33156 -26.15522 1.000 53.09625 466 VAL A O 1
ATOM 7082 N N . ILE A 1 467 ? 80.99655 -11.36383 -25.97344 1.000 81.26874 467 ILE A N 1
ATOM 7083 C CA . ILE A 1 467 ? 79.69010 -11.90633 -25.62976 1.000 81.76716 467 ILE A CA 1
ATOM 7084 C C . ILE A 1 467 ? 78.67794 -11.25829 -26.56228 1.000 69.56000 467 ILE A C 1
ATOM 7085 O O . ILE A 1 467 ? 78.65200 -10.02816 -26.69515 1.000 55.85710 467 ILE A O 1
ATOM 7101 N N . TYR A 1 468 ? 77.86074 -12.07669 -27.21597 1.000 58.33140 468 TYR A N 1
ATOM 7102 C CA . TYR A 1 468 ? 76.90471 -11.59373 -28.20192 1.000 48.89831 468 TYR A CA 1
ATOM 7103 C C . TYR A 1 468 ? 75.49369 -11.61091 -27.63064 1.000 67.55777 468 TYR A C 1
ATOM 7104 O O . TYR A 1 468 ? 75.10384 -12.54995 -26.92893 1.000 52.15447 468 TYR A O 1
ATOM 7122 N N . ARG A 1 469 ? 74.72583 -10.57135 -27.94968 1.000 74.85095 469 ARG A N 1
ATOM 7123 C CA . ARG A 1 469 ? 73.39677 -10.39397 -27.38646 1.000 59.61991 469 ARG A CA 1
ATOM 7124 C C . ARG A 1 469 ? 72.45730 -9.87322 -28.46014 1.000 80.30777 469 ARG A C 1
ATOM 7125 O O . ARG A 1 469 ? 72.80570 -8.95843 -29.21123 1.000 75.71917 469 ARG A O 1
ATOM 7146 N N . LEU A 1 470 ? 71.27340 -10.47667 -28.53573 1.000 53.52520 470 LEU A N 1
ATOM 7147 C CA . LEU A 1 470 ? 70.22592 -10.00748 -29.43223 1.000 54.96762 470 LEU A CA 1
ATOM 7148 C C . LEU A 1 470 ? 69.50100 -8.84425 -28.76542 1.000 58.46887 470 LEU A C 1
ATOM 7149 O O . LEU A 1 470 ? 68.91803 -9.00667 -27.68851 1.000 73.79194 470 LEU A O 1
ATOM 7165 N N . VAL A 1 471 ? 69.56732 -7.66073 -29.37753 1.000 54.24257 471 VAL A N 1
ATOM 7166 C CA . VAL A 1 471 ? 68.84614 -6.52083 -28.82887 1.000 49.76539 471 VAL A CA 1
ATOM 7167 C C . VAL A 1 471 ? 67.35524 -6.72886 -29.04723 1.000 50.13184 471 VAL A C 1
ATOM 7168 O O . VAL A 1 471 ? 66.91790 -7.15102 -30.12598 1.000 65.42579 471 VAL A O 1
ATOM 7181 N N . GLU A 1 472 ? 66.56533 -6.42287 -28.02433 1.000 91.78657 472 GLU A N 1
ATOM 7182 C CA . GLU A 1 472 ? 65.12150 -6.61484 -28.08510 1.000 61.75841 472 GLU A CA 1
ATOM 7183 C C . GLU A 1 472 ? 64.48815 -5.54436 -28.96370 1.000 61.46891 472 GLU A C 1
ATOM 7184 O O . GLU A 1 472 ? 64.45191 -4.36820 -28.58938 1.000 67.41472 472 GLU A O 1
ATOM 7196 N N . THR A 1 473 ? 63.98566 -5.94282 -30.12988 1.000 74.15103 473 THR A N 1
ATOM 7197 C CA . THR A 1 473 ? 63.25815 -5.04156 -31.01034 1.000 68.57068 473 THR A CA 1
ATOM 7198 C C . THR A 1 473 ? 61.94258 -5.69220 -31.41437 1.000 89.98886 473 THR A C 1
ATOM 7199 O O . THR A 1 473 ? 61.82268 -6.92071 -31.43582 1.000 79.89457 473 THR A O 1
ATOM 7210 N N . GLU A 1 474 ? 60.95665 -4.85664 -31.74032 1.000 89.11737 474 GLU A N 1
ATOM 7211 C CA . GLU A 1 474 ? 59.62554 -5.33702 -32.08530 1.000 80.31039 474 GLU A CA 1
ATOM 7212 C C . GLU A 1 474 ? 59.53344 -5.63155 -33.57694 1.000 63.10404 474 GLU A C 1
ATOM 7213 O O . GLU A 1 474 ? 60.09669 -4.91064 -34.40471 1.000 75.31057 474 GLU A O 1
ATOM 7225 N N . VAL A 1 475 ? 58.81855 -6.70222 -33.91126 1.000 50.78257 475 VAL A N 1
ATOM 7226 C CA . VAL A 1 475 ? 58.59416 -7.10717 -35.29230 1.000 50.30844 475 VAL A CA 1
ATOM 7227 C C . VAL A 1 475 ? 57.12113 -7.47917 -35.41906 1.000 79.80786 475 VAL A C 1
ATOM 7228 O O . VAL A 1 475 ? 56.69304 -8.54485 -34.96610 1.000 81.20290 475 VAL A O 1
ATOM 7241 N N . MET A 1 476 ? 56.33412 -6.60058 -36.02000 1.000 69.96057 476 MET A N 1
ATOM 7242 C CA . MET A 1 476 ? 54.89108 -6.79425 -36.09320 1.000 60.31101 476 MET A CA 1
ATOM 7243 C C . MET A 1 476 ? 54.32201 -7.05638 -34.70115 1.000 69.26531 476 MET A C 1
ATOM 7244 O O . MET A 1 476 ? 53.66007 -8.06689 -34.44045 1.000 69.29295 476 MET A O 1
ATOM 7258 N N . GLY A 1 477 ? 54.60460 -6.12226 -33.79752 1.000 82.90666 477 GLY A N 1
ATOM 7259 C CA . GLY A 1 477 ? 54.09079 -6.18819 -32.44487 1.000 80.31332 477 GLY A CA 1
ATOM 7260 C C . GLY A 1 477 ? 54.90506 -7.05264 -31.50471 1.000 70.66861 477 GLY A C 1
ATOM 7261 O O . GLY A 1 477 ? 55.37030 -6.58539 -30.45922 1.000 73.70033 477 GLY A O 1
ATOM 7265 N N . ALA A 1 478 ? 55.10045 -8.31574 -31.88116 1.000 63.94743 478 ALA A N 1
ATOM 7266 C CA . ALA A 1 478 ? 55.76987 -9.28540 -31.02669 1.000 71.71809 478 ALA A CA 1
ATOM 7267 C C . ALA A 1 478 ? 57.26833 -9.00665 -30.94631 1.000 95.07173 478 ALA A C 1
ATOM 7268 O O . ALA A 1 478 ? 57.79512 -8.14674 -31.65572 1.000 66.35851 478 ALA A O 1
ATOM 7275 N N . PRO A 1 479 ? 57.98009 -9.71592 -30.07162 1.000 95.16282 479 PRO A N 1
ATOM 7276 C CA . PRO A 1 479 ? 59.41612 -9.46241 -29.90539 1.000 112.38767 479 PRO A CA 1
ATOM 7277 C C . PRO A 1 479 ? 60.30789 -10.28612 -30.82203 1.000 100.00977 479 PRO A C 1
ATOM 7278 O O . PRO A 1 479 ? 60.01183 -11.42661 -31.18683 1.000 74.53114 479 PRO A O 1
ATOM 7289 N N . ILE A 1 480 ? 61.43506 -9.66520 -31.18441 1.000 85.61089 480 ILE A N 1
ATOM 7290 C CA . ILE A 1 480 ? 62.39385 -10.28650 -32.09532 1.000 50.65862 480 ILE A CA 1
ATOM 7291 C C . ILE A 1 480 ? 62.81875 -11.65198 -31.57759 1.000 67.88049 480 ILE A C 1
ATOM 7292 O O . ILE A 1 480 ? 63.05405 -12.58884 -32.35394 1.000 74.04848 480 ILE A O 1
ATOM 7308 N N . THR A 1 481 ? 62.93001 -11.78404 -30.25697 1.000 82.85247 481 THR A N 1
ATOM 7309 C CA . THR A 1 481 ? 63.47157 -12.98283 -29.62768 1.000 78.57642 481 THR A CA 1
ATOM 7310 C C . THR A 1 481 ? 62.68221 -14.24060 -29.95059 1.000 67.26319 481 THR A C 1
ATOM 7311 O O . THR A 1 481 ? 63.14704 -15.34324 -29.63626 1.000 55.93548 481 THR A O 1
ATOM 7322 N N . THR A 1 482 ? 61.50414 -14.10543 -30.54583 1.000 79.62570 482 THR A N 1
ATOM 7323 C CA . THR A 1 482 ? 60.68324 -15.25497 -30.87995 1.000 69.28304 482 THR A CA 1
ATOM 7324 C C . THR A 1 482 ? 60.93039 -15.78264 -32.28363 1.000 96.22221 482 THR A C 1
ATOM 7325 O O . THR A 1 482 ? 60.64323 -16.95667 -32.54856 1.000 96.64025 482 THR A O 1
ATOM 7336 N N . TYR A 1 483 ? 61.42672 -14.94546 -33.18931 1.000 81.64511 483 TYR A N 1
ATOM 7337 C CA . TYR A 1 483 ? 61.74181 -15.39252 -34.53671 1.000 67.31836 483 TYR A CA 1
ATOM 7338 C C . TYR A 1 483 ? 63.12629 -15.99860 -34.64022 1.000 73.27988 483 TYR A C 1
ATOM 7339 O O . TYR A 1 483 ? 63.32168 -16.94071 -35.41506 1.000 65.55270 483 TYR A O 1
ATOM 7357 N N . VAL A 1 484 ? 64.07234 -15.50080 -33.84891 1.000 74.59664 484 VAL A N 1
ATOM 7358 C CA . VAL A 1 484 ? 65.48818 -15.78113 -34.03108 1.000 57.93685 484 VAL A CA 1
ATOM 7359 C C . VAL A 1 484 ? 66.13735 -15.96875 -32.67027 1.000 53.15577 484 VAL A C 1
ATOM 7360 O O . VAL A 1 484 ? 65.68642 -15.41691 -31.66296 1.000 65.57486 484 VAL A O 1
ATOM 7373 N N . SER A 1 485 ? 67.20265 -16.76147 -32.64807 1.000 64.13699 485 SER A N 1
ATOM 7374 C CA . SER A 1 485 ? 68.03894 -16.92725 -31.47203 1.000 58.30649 485 SER A CA 1
ATOM 7375 C C . SER A 1 485 ? 69.48758 -16.72236 -31.88561 1.000 55.52080 485 SER A C 1
ATOM 7376 O O . SER A 1 485 ? 69.85055 -16.88486 -33.05156 1.000 78.34570 485 SER A O 1
ATOM 7384 N N . LEU A 1 486 ? 70.31763 -16.36111 -30.91502 1.000 85.16564 486 LEU A N 1
ATOM 7385 C CA . LEU A 1 486 ? 71.72734 -16.08881 -31.15552 1.000 69.30246 486 LEU A CA 1
ATOM 7386 C C . LEU A 1 486 ? 72.54651 -16.81897 -30.10415 1.000 56.61328 486 LEU A C 1
ATOM 7387 O O . LEU A 1 486 ? 72.33495 -16.61677 -28.90298 1.000 68.91316 486 LEU A O 1
ATOM 7394 N N . ASP A 1 487 ? 73.45540 -17.68224 -30.55241 1.000 81.63596 487 ASP A N 1
ATOM 7395 C CA . ASP A 1 487 ? 74.41635 -18.29473 -29.63937 1.000 76.14657 487 ASP A CA 1
ATOM 7396 C C . ASP A 1 487 ? 75.32556 -17.18377 -29.12774 1.000 83.22257 487 ASP A C 1
ATOM 7397 O O . ASP A 1 487 ? 76.07027 -16.59434 -29.92087 1.000 93.79451 487 ASP A O 1
ATOM 7404 N N . PRO A 1 488 ? 75.29768 -16.85350 -27.83206 1.000 68.19001 488 PRO A N 1
ATOM 7405 C CA . PRO A 1 488 ? 76.02502 -15.65918 -27.36030 1.000 76.54690 488 PRO A CA 1
ATOM 7406 C C . PRO A 1 488 ? 77.53693 -15.77980 -27.43605 1.000 91.49860 488 PRO A C 1
ATOM 7407 O O . PRO A 1 488 ? 78.22661 -14.75889 -27.30621 1.000 71.07642 488 PRO A O 1
ATOM 7418 N N . ALA A 1 489 ? 78.07487 -16.98340 -27.62011 1.000 73.14980 489 ALA A N 1
ATOM 7419 C CA . ALA A 1 489 ? 79.51677 -17.18737 -27.68426 1.000 55.07820 489 ALA A CA 1
ATOM 7420 C C . ALA A 1 489 ? 80.03292 -17.18691 -29.11715 1.000 92.84605 489 ALA A C 1
ATOM 7421 O O . ALA A 1 489 ? 81.02906 -16.52341 -29.42892 1.000 111.20090 489 ALA A O 1
ATOM 7428 N N . THR A 1 490 ? 79.36215 -17.92099 -30.00064 1.000 81.80280 490 THR A N 1
ATOM 7429 C CA . THR A 1 490 ? 79.76260 -18.00806 -31.39705 1.000 59.38311 490 THR A CA 1
ATOM 7430 C C . THR A 1 490 ? 79.18375 -16.87917 -32.23484 1.000 49.06291 490 THR A C 1
ATOM 7431 O O . THR A 1 490 ? 79.77810 -16.49843 -33.24952 1.000 74.51181 490 THR A O 1
ATOM 7442 N N . GLY A 1 491 ? 78.04836 -16.32705 -31.82662 1.000 80.77893 491 GLY A N 1
ATOM 7443 C CA . GLY A 1 491 ? 77.35769 -15.36759 -32.66097 1.000 111.22903 491 GLY A CA 1
ATOM 7444 C C . GLY A 1 491 ? 76.60800 -15.98716 -33.81300 1.000 71.39232 491 GLY A C 1
ATOM 7445 O O . GLY A 1 491 ? 76.41716 -15.33391 -34.84116 1.000 51.59127 491 GLY A O 1
ATOM 7449 N N . ALA A 1 492 ? 76.16935 -17.23420 -33.66807 1.000 64.55466 492 ALA A N 1
ATOM 7450 C CA . ALA A 1 492 ? 75.41340 -17.91145 -34.70986 1.000 68.59805 492 ALA A CA 1
ATOM 7451 C C . ALA A 1 492 ? 73.93657 -17.58294 -34.54770 1.000 79.37976 492 ALA A C 1
ATOM 7452 O O . ALA A 1 492 ? 73.38801 -17.68756 -33.44530 1.000 91.59281 492 ALA A O 1
ATOM 7459 N N . VAL A 1 493 ? 73.29309 -17.20415 -35.64647 1.000 49.41997 493 VAL A N 1
ATOM 7460 C CA . VAL A 1 493 ? 71.88575 -16.83472 -35.64715 1.000 55.09225 493 VAL A CA 1
ATOM 7461 C C . VAL A 1 493 ? 71.09500 -18.00730 -36.21129 1.000 68.06903 493 VAL A C 1
ATOM 7462 O O . VAL A 1 493 ? 71.33678 -18.44383 -37.34362 1.000 75.81971 493 VAL A O 1
ATOM 7475 N N . TYR A 1 494 ? 70.14902 -18.51149 -35.42240 1.000 51.99653 494 TYR A N 1
ATOM 7476 C CA . TYR A 1 494 ? 69.30674 -19.63682 -35.80139 1.000 57.93071 494 TYR A CA 1
ATOM 7477 C C . TYR A 1 494 ? 67.85435 -19.19200 -35.82413 1.000 86.64236 494 TYR A C 1
ATOM 7478 O O . TYR A 1 494 ? 67.39091 -18.52029 -34.89845 1.000 83.11222 494 TYR A O 1
ATOM 7496 N N . ALA A 1 495 ? 67.14430 -19.56055 -36.88356 1.000 81.10552 495 ALA A N 1
ATOM 7497 C CA . ALA A 1 495 ? 65.74783 -19.17778 -37.02929 1.000 90.23422 495 ALA A CA 1
ATOM 7498 C C . ALA A 1 495 ? 64.85574 -20.10571 -36.21284 1.000 93.37826 495 ALA A C 1
ATOM 7499 O O . ALA A 1 495 ? 64.91790 -21.33011 -36.36151 1.000 112.95413 495 ALA A O 1
ATOM 7506 N N . LEU A 1 496 ? 64.01630 -19.51820 -35.35495 1.000 64.44592 496 LEU A N 1
ATOM 7507 C CA . LEU A 1 496 ? 63.11590 -20.31955 -34.53143 1.000 52.25758 496 LEU A CA 1
ATOM 7508 C C . LEU A 1 496 ? 61.83762 -20.67553 -35.28317 1.000 75.87769 496 LEU A C 1
ATOM 7509 O O . LEU A 1 496 ? 61.30357 -21.78017 -35.12273 1.000 69.05212 496 LEU A O 1
ATOM 7525 N N . ARG A 1 497 ? 61.33163 -19.75484 -36.09305 1.000 58.22428 497 ARG A N 1
ATOM 7526 C CA . ARG A 1 497 ? 60.08891 -19.95111 -36.81975 1.000 55.98495 497 ARG A CA 1
ATOM 7527 C C . ARG A 1 497 ? 60.37636 -20.19392 -38.29682 1.000 60.62396 497 ARG A C 1
ATOM 7528 O O . ARG A 1 497 ? 61.49434 -20.00399 -38.77758 1.000 72.50603 497 ARG A O 1
ATOM 7549 N N . THR A 1 498 ? 59.34200 -20.60799 -39.02494 1.000 73.96217 498 THR A N 1
ATOM 7550 C CA . THR A 1 498 ? 59.39109 -20.63962 -40.48091 1.000 78.84745 498 THR A CA 1
ATOM 7551 C C . THR A 1 498 ? 58.83135 -19.31938 -40.99848 1.000 55.94480 498 THR A C 1
ATOM 7552 O O . THR A 1 498 ? 57.72309 -18.91988 -40.62641 1.000 62.41744 498 THR A O 1
ATOM 7563 N N . PHE A 1 499 ? 59.59950 -18.64273 -41.84544 1.000 83.12261 499 PHE A N 1
ATOM 7564 C CA . PHE A 1 499 ? 59.24282 -17.30957 -42.30839 1.000 49.51487 499 PHE A CA 1
ATOM 7565 C C . PHE A 1 499 ? 58.40554 -17.38486 -43.57948 1.000 55.78930 499 PHE A C 1
ATOM 7566 O O . PHE A 1 499 ? 58.57361 -18.28464 -44.40567 1.000 67.86868 499 PHE A O 1
ATOM 7583 N N . ASN A 1 500 ? 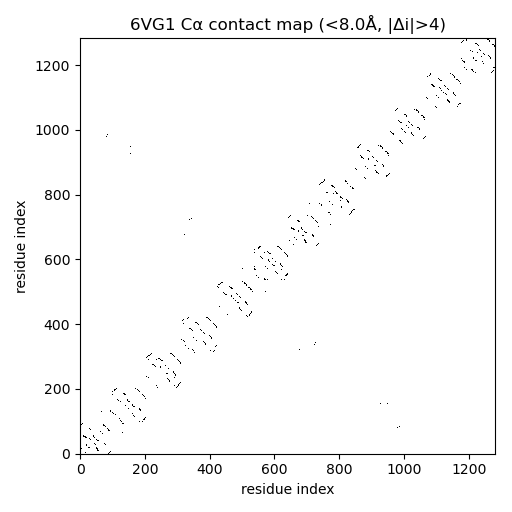57.50344 -16.41791 -43.73343 1.000 72.76592 500 ASN A N 1
ATOM 7584 C CA . ASN A 1 500 ? 56.62779 -16.33167 -44.89652 1.000 49.20180 500 ASN A CA 1
ATOM 7585 C C . ASN A 1 500 ? 56.82882 -14.97721 -45.56353 1.000 67.65387 500 ASN A C 1
ATOM 7586 O O . ASN A 1 500 ? 56.60055 -13.93406 -44.93987 1.000 89.33183 500 ASN A O 1
ATOM 7597 N N . HIS A 1 501 ? 57.25887 -14.99906 -46.82938 1.000 64.58758 501 HIS A N 1
ATOM 7598 C CA . HIS A 1 501 ? 57.51495 -13.76137 -47.56093 1.000 56.72559 501 HIS A CA 1
ATOM 7599 C C . HIS A 1 501 ? 56.23637 -12.95299 -47.73036 1.000 50.74076 501 HIS A C 1
ATOM 7600 O O . HIS A 1 501 ? 56.22532 -11.73624 -47.51579 1.000 56.37218 501 HIS A O 1
ATOM 7614 N N . GLU A 1 502 ? 55.14927 -13.61053 -48.13557 1.000 48.80606 502 GLU A N 1
ATOM 7615 C CA . GLU A 1 502 ? 53.89011 -12.91086 -48.34078 1.000 48.60967 502 GLU A CA 1
ATOM 7616 C C . GLU A 1 502 ? 53.51159 -12.06224 -47.14305 1.000 48.76176 502 GLU A C 1
ATOM 7617 O O . GLU A 1 502 ? 52.78906 -11.07424 -47.30343 1.000 87.57622 502 GLU A O 1
ATOM 7629 N N . ILE A 1 503 ? 54.02313 -12.39968 -45.95847 1.000 53.26574 503 ILE A N 1
ATOM 7630 C CA . ILE A 1 503 ? 53.72691 -11.66698 -44.73578 1.000 53.24326 503 ILE A CA 1
ATOM 7631 C C . ILE A 1 503 ? 54.88182 -10.73886 -44.38472 1.000 72.97265 503 ILE A C 1
ATOM 7632 O O . ILE A 1 503 ? 54.69566 -9.52757 -44.22629 1.000 76.54048 503 ILE A O 1
ATOM 7648 N N . LEU A 1 504 ? 56.07140 -11.30857 -44.24143 1.000 48.62880 504 LEU A N 1
ATOM 7649 C CA . LEU A 1 504 ? 57.25142 -10.59044 -43.78848 1.000 61.22181 504 LEU A CA 1
ATOM 7650 C C . LEU A 1 504 ? 58.35090 -10.73335 -44.82755 1.000 65.07918 504 LEU A C 1
ATOM 7651 O O . LEU A 1 504 ? 58.70735 -11.85286 -45.21341 1.000 53.50319 504 LEU A O 1
ATOM 7667 N N . GLN A 1 505 ? 58.88692 -9.59951 -45.27216 1.000 56.30248 505 GLN A N 1
ATOM 7668 C CA . GLN A 1 505 ? 59.91688 -9.57629 -46.30253 1.000 58.23714 505 GLN A CA 1
ATOM 7669 C C . GLN A 1 505 ? 61.32520 -9.49661 -45.72108 1.000 75.23801 505 GLN A C 1
ATOM 7670 O O . GLN A 1 505 ? 62.21604 -10.25061 -46.13310 1.000 59.84450 505 GLN A O 1
ATOM 7684 N N . GLN A 1 506 ? 61.54351 -8.59642 -44.76345 1.000 87.23670 506 GLN A N 1
ATOM 7685 C CA . GLN A 1 506 ? 62.86890 -8.30911 -44.23411 1.000 47.09227 506 GLN A CA 1
ATOM 7686 C C . GLN A 1 506 ? 62.82597 -8.27094 -42.71541 1.000 51.22664 506 GLN A C 1
ATOM 7687 O O . GLN A 1 506 ? 61.88459 -7.73141 -42.12477 1.000 70.02768 506 GLN A O 1
ATOM 7701 N N . LEU A 1 507 ? 63.86297 -8.83497 -42.09723 1.000 47.21740 507 LEU A N 1
ATOM 7702 C CA . LEU A 1 507 ? 63.97019 -8.96147 -40.64904 1.000 47.45341 507 LEU A CA 1
ATOM 7703 C C . LEU A 1 507 ? 65.26757 -8.30146 -40.21206 1.000 47.23500 507 LEU A C 1
ATOM 7704 O O . LEU A 1 507 ? 66.34990 -8.71999 -40.63500 1.000 81.88830 507 LEU A O 1
ATOM 7720 N N . ASP A 1 508 ? 65.16696 -7.28068 -39.36582 1.000 67.03959 508 ASP A N 1
ATOM 7721 C CA . ASP A 1 508 ? 66.33773 -6.49808 -38.96623 1.000 60.92231 508 ASP A CA 1
ATOM 7722 C C . ASP A 1 508 ? 66.74629 -6.87068 -37.54323 1.000 52.59992 508 ASP A C 1
ATOM 7723 O O . ASP A 1 508 ? 66.16002 -6.39071 -36.56896 1.000 72.95569 508 ASP A O 1
ATOM 7732 N N . LEU A 1 509 ? 67.77186 -7.70728 -37.42868 1.000 47.26983 509 LEU A N 1
ATOM 7733 C CA . LEU A 1 509 ? 68.36472 -8.00985 -36.13778 1.000 47.48155 509 LEU A CA 1
ATOM 7734 C C . LEU A 1 509 ? 69.31702 -6.89593 -35.72962 1.000 61.43534 509 LEU A C 1
ATOM 7735 O O . LEU A 1 509 ? 70.03210 -6.34192 -36.56466 1.000 64.95713 509 LEU A O 1
ATOM 7751 N N . ARG A 1 510 ? 69.35522 -6.59213 -34.43647 1.000 48.92588 510 ARG A N 1
ATOM 7752 C CA . ARG A 1 510 ? 70.33152 -5.65362 -33.89149 1.000 49.77601 510 ARG A CA 1
ATOM 7753 C C . ARG A 1 510 ? 71.08833 -6.36766 -32.78074 1.000 69.34903 510 ARG A C 1
ATOM 7754 O O . ARG A 1 510 ? 70.52273 -6.64090 -31.71726 1.000 65.95727 510 ARG A O 1
ATOM 7775 N N . ILE A 1 511 ? 72.36465 -6.65837 -33.01799 1.000 70.67371 511 ILE A N 1
ATOM 7776 C CA . ILE A 1 511 ? 73.17529 -7.43952 -32.09252 1.000 69.34561 511 ILE A CA 1
ATOM 7777 C C . ILE A 1 511 ? 74.20136 -6.52716 -31.44630 1.000 61.73436 511 ILE A C 1
ATOM 7778 O O . ILE A 1 511 ? 74.78496 -5.66067 -32.10570 1.000 54.33839 511 ILE A O 1
ATOM 7794 N N . GLN A 1 512 ? 74.42175 -6.72270 -30.15400 1.000 60.19709 512 GLN A N 1
ATOM 7795 C CA . GLN A 1 512 ? 75.47918 -6.02610 -29.44111 1.000 58.74471 512 GLN A CA 1
ATOM 7796 C C . GLN A 1 512 ? 76.56405 -7.01384 -29.03443 1.000 47.77177 512 GLN A C 1
ATOM 7797 O O . GLN A 1 512 ? 76.27489 -8.13502 -28.59117 1.000 50.48716 512 GLN A O 1
ATOM 7811 N N . ALA A 1 513 ? 77.80903 -6.60244 -29.25074 1.000 48.78017 513 ALA A N 1
ATOM 7812 C CA . ALA A 1 513 ? 78.99356 -7.31971 -28.80946 1.000 47.39930 513 ALA A CA 1
ATOM 7813 C C . ALA A 1 513 ? 79.54724 -6.59860 -27.58993 1.000 54.96621 513 ALA A C 1
ATOM 7814 O O . ALA A 1 513 ? 79.70584 -5.37219 -27.60794 1.000 47.41706 513 ALA A O 1
ATOM 7821 N N . SER A 1 514 ? 79.83884 -7.36114 -26.54074 1.000 51.94025 514 SER A N 1
ATOM 7822 C CA . SER A 1 514 ? 80.31470 -6.81873 -25.27844 1.000 76.11424 514 SER A CA 1
ATOM 7823 C C . SER A 1 514 ? 81.57284 -7.55698 -24.85341 1.000 48.36229 514 SER A C 1
ATOM 7824 O O . SER A 1 514 ? 81.72859 -8.74713 -25.12514 1.000 73.04878 514 SER A O 1
ATOM 7832 N N . ASP A 1 515 ? 82.47610 -6.85196 -24.18897 1.000 50.47322 515 ASP A N 1
ATOM 7833 C CA . ASP A 1 515 ? 83.62939 -7.51501 -23.60045 1.000 51.81605 515 ASP A CA 1
ATOM 7834 C C . ASP A 1 515 ? 83.34740 -7.81653 -22.13229 1.000 82.28731 515 ASP A C 1
ATOM 7835 O O . ASP A 1 515 ? 82.41522 -7.27644 -21.53121 1.000 68.77563 515 ASP A O 1
ATOM 7844 N N . GLY A 1 516 ? 84.17537 -8.68537 -21.55716 1.000 69.20184 516 GLY A N 1
ATOM 7845 C CA . GLY A 1 516 ? 84.05959 -9.01719 -20.15142 1.000 81.97932 516 GLY A CA 1
ATOM 7846 C C . GLY A 1 516 ? 84.85470 -8.06994 -19.28154 1.000 74.50659 516 GLY A C 1
ATOM 7847 O O . GLY A 1 516 ? 85.65728 -8.50433 -18.44820 1.000 66.56397 516 GLY A O 1
ATOM 7851 N N . GLY A 1 517 ? 84.63138 -6.76467 -19.45955 1.000 59.86633 517 GLY A N 1
ATOM 7852 C CA . GLY A 1 517 ? 85.43949 -5.75122 -18.82381 1.000 49.90600 517 GLY A CA 1
ATOM 7853 C C . GLY A 1 517 ? 84.65544 -4.90530 -17.83237 1.000 64.02024 517 GLY A C 1
ATOM 7854 O O . GLY A 1 517 ? 83.42350 -4.93585 -17.77619 1.000 69.63412 517 GLY A O 1
ATOM 7858 N N . SER A 1 518 ? 85.40367 -4.13513 -17.04760 1.000 73.90537 518 SER A N 1
ATOM 7859 C CA . SER A 1 518 ? 84.84310 -3.27580 -16.00681 1.000 69.35783 518 SER A CA 1
ATOM 7860 C C . SER A 1 518 ? 85.50053 -1.90628 -16.10881 1.000 61.22053 518 SER A C 1
ATOM 7861 O O . SER A 1 518 ? 86.65255 -1.73471 -15.67551 1.000 78.90382 518 SER A O 1
ATOM 7869 N N . PRO A 1 519 ? 84.81694 -0.90541 -16.68197 1.000 98.00866 519 PRO A N 1
ATOM 7870 C CA . PRO A 1 519 ? 83.46487 -0.93605 -17.27004 1.000 90.70488 519 PRO A CA 1
ATOM 7871 C C . PRO A 1 519 ? 83.36221 -1.83705 -18.49752 1.000 79.96661 519 PRO A C 1
ATOM 7872 O O . PRO A 1 519 ? 84.36342 -2.00420 -19.19621 1.000 113.14719 519 PRO A O 1
ATOM 7883 N N . GLN A 1 520 ? 82.18756 -2.41224 -18.75087 1.000 77.67736 520 GLN A N 1
ATOM 7884 C CA . GLN A 1 520 ? 81.99178 -3.17685 -19.97480 1.000 57.93428 520 GLN A CA 1
ATOM 7885 C C . GLN A 1 520 ? 81.96121 -2.23824 -21.17717 1.000 70.58016 520 GLN A C 1
ATOM 7886 O O . GLN A 1 520 ? 81.42722 -1.12873 -21.10431 1.000 74.87335 520 GLN A O 1
ATOM 7900 N N . LEU A 1 521 ? 82.52599 -2.69224 -22.29406 1.000 79.19844 521 LEU A N 1
ATOM 7901 C CA . LEU A 1 521 ? 82.52499 -1.94271 -23.54347 1.000 56.48267 521 LEU A CA 1
ATOM 7902 C C . LEU A 1 521 ? 81.71829 -2.71838 -24.57223 1.000 47.89243 521 LEU A C 1
ATOM 7903 O O . LEU A 1 521 ? 81.88018 -3.93635 -24.70515 1.000 54.98663 521 LEU A O 1
ATOM 7919 N N . THR A 1 522 ? 80.84322 -2.01684 -25.28374 1.000 47.92045 522 THR A N 1
ATOM 7920 C CA . THR A 1 522 ? 79.93614 -2.64969 -26.22395 1.000 61.11098 522 THR A CA 1
ATOM 7921 C C . THR A 1 522 ? 79.96026 -1.91738 -27.55686 1.000 59.39599 522 THR A C 1
ATOM 7922 O O . THR A 1 522 ? 80.41830 -0.77622 -27.66324 1.000 50.38291 522 THR A O 1
ATOM 7933 N N . SER A 1 523 ? 79.46473 -2.61027 -28.57816 1.000 89.21871 523 SER A N 1
ATOM 7934 C CA . SER A 1 523 ? 79.26811 -2.02961 -29.89984 1.000 70.09652 523 SER A CA 1
ATOM 7935 C C . SER A 1 523 ? 78.17385 -2.81406 -30.60061 1.000 61.53690 523 SER A C 1
ATOM 7936 O O . SER A 1 523 ? 78.04561 -4.02333 -30.40969 1.000 56.94581 523 SER A O 1
ATOM 7944 N N . SER A 1 524 ? 77.39562 -2.12210 -31.42135 1.000 80.85369 524 SER A N 1
ATOM 7945 C CA . SER A 1 524 ? 76.22617 -2.71629 -32.04886 1.000 51.90540 524 SER A CA 1
ATOM 7946 C C . SER A 1 524 ? 76.41382 -2.83450 -33.55621 1.000 57.83749 524 SER A C 1
ATOM 7947 O O . SER A 1 524 ? 77.06981 -2.00616 -34.18906 1.000 59.22745 524 SER A O 1
ATOM 7955 N N . ALA A 1 525 ? 75.83360 -3.88898 -34.11683 1.000 61.42496 525 ALA A N 1
ATOM 7956 C CA . ALA A 1 525 ? 75.74215 -4.10381 -35.55196 1.000 58.38510 525 ALA A CA 1
ATOM 7957 C C . ALA A 1 525 ? 74.32303 -4.55253 -35.86514 1.000 53.95381 525 ALA A C 1
ATOM 7958 O O . ALA A 1 525 ? 73.53831 -4.87530 -34.96977 1.000 64.70723 525 ALA A O 1
ATOM 7965 N N . ILE A 1 526 ? 73.98282 -4.55895 -37.14881 1.000 60.63042 526 ILE A N 1
ATOM 7966 C CA . ILE A 1 526 ? 72.65240 -4.95621 -37.58568 1.000 60.60138 526 ILE A CA 1
ATOM 7967 C C . ILE A 1 526 ? 72.77388 -6.00161 -38.68342 1.000 68.98857 526 ILE A C 1
ATOM 7968 O O . ILE A 1 526 ? 73.57666 -5.85275 -39.61200 1.000 61.64131 526 ILE A O 1
ATOM 7984 N N . ILE A 1 527 ? 71.98046 -7.05904 -38.56387 1.000 61.08522 527 ILE A N 1
ATOM 7985 C CA . ILE A 1 527 ? 71.87586 -8.10085 -39.57592 1.000 61.59241 527 ILE A CA 1
ATOM 7986 C C . ILE A 1 527 ? 70.56766 -7.88711 -40.32300 1.000 66.93962 527 ILE A C 1
ATOM 7987 O O . ILE A 1 527 ? 69.48458 -7.98934 -39.73434 1.000 68.91731 527 ILE A O 1
ATOM 8003 N N . LYS A 1 528 ? 70.66429 -7.58844 -41.61653 1.000 72.45875 528 LYS A N 1
ATOM 8004 C CA . LYS A 1 528 ? 69.48806 -7.41173 -42.46672 1.000 62.31216 528 LYS A CA 1
ATOM 8005 C C . LYS A 1 528 ? 69.21115 -8.74858 -43.14438 1.000 62.72906 528 LYS A C 1
ATOM 8006 O O . LYS A 1 528 ? 69.77275 -9.06816 -44.19191 1.000 68.60789 528 LYS A O 1
ATOM 8025 N N . VAL A 1 529 ? 68.34872 -9.55284 -42.52245 1.000 65.36193 529 VAL A N 1
ATOM 8026 C CA . VAL A 1 529 ? 67.94968 -10.83739 -43.08242 1.000 66.29031 529 VAL A CA 1
ATOM 8027 C C . VAL A 1 529 ? 66.89491 -10.59918 -44.15084 1.000 72.52841 529 VAL A C 1
ATOM 8028 O O . VAL A 1 529 ? 65.88036 -9.93282 -43.90667 1.000 62.81616 529 VAL A O 1
ATOM 8041 N N . LYS A 1 530 ? 67.12454 -11.16232 -45.33075 1.000 87.79486 530 LYS A N 1
ATOM 8042 C CA . LYS A 1 530 ? 66.22935 -11.01066 -46.46697 1.000 65.52291 530 LYS A CA 1
ATOM 8043 C C . LYS A 1 530 ? 65.50464 -12.32133 -46.72676 1.000 64.38454 530 LYS A C 1
ATOM 8044 O O . LYS A 1 530 ? 66.13965 -13.36452 -46.90675 1.000 73.05795 530 LYS A O 1
ATOM 8063 N N . ILE A 1 531 ? 64.18069 -12.26524 -46.74094 1.000 72.69597 531 ILE A N 1
ATOM 8064 C CA . ILE A 1 531 ? 63.35255 -13.39464 -47.13737 1.000 67.36248 531 ILE A CA 1
ATOM 8065 C C . ILE A 1 531 ? 62.92907 -13.15325 -48.57715 1.000 65.12430 531 ILE A C 1
ATOM 8066 O O . ILE A 1 531 ? 62.36724 -12.09849 -48.89926 1.000 69.87157 531 ILE A O 1
ATOM 8082 N N . VAL A 1 532 ? 63.21625 -14.11481 -49.44612 1.000 72.13776 532 VAL A N 1
ATOM 8083 C CA . VAL A 1 532 ? 62.91167 -13.98712 -50.86420 1.000 95.87918 532 VAL A CA 1
ATOM 8084 C C . VAL A 1 532 ? 61.81287 -14.97964 -51.21473 1.000 77.46574 532 VAL A C 1
ATOM 8085 O O . VAL A 1 532 ? 61.67691 -16.04126 -50.59431 1.000 75.20288 532 VAL A O 1
ATOM 8098 N N . ASP A 1 533 ? 61.04572 -14.64229 -52.24325 1.000 78.74961 533 ASP A N 1
ATOM 8099 C CA . ASP A 1 533 ? 59.82648 -15.37330 -52.53817 1.000 67.20944 533 ASP A CA 1
ATOM 8100 C C . ASP A 1 533 ? 60.12519 -16.68028 -53.26817 1.000 75.02809 533 ASP A C 1
ATOM 8101 O O . ASP A 1 533 ? 61.17054 -16.85042 -53.90302 1.000 68.30308 533 ASP A O 1
ATOM 8110 N N . GLN A 1 534 ? 59.17992 -17.61552 -53.15309 1.000 95.17963 534 GLN A N 1
ATOM 8111 C CA . GLN A 1 534 ? 59.17957 -18.85049 -53.92292 1.000 109.45762 534 GLN A CA 1
ATOM 8112 C C . GLN A 1 534 ? 57.74764 -19.12615 -54.36621 1.000 112.40107 534 GLN A C 1
ATOM 8113 O O . GLN A 1 534 ? 56.81998 -18.37685 -54.03986 1.000 125.15122 534 GLN A O 1
ATOM 8127 N N . ASN A 1 535 ? 57.56377 -20.21324 -55.11532 1.000 122.14305 535 ASN A N 1
ATOM 8128 C CA . ASN A 1 535 ? 56.28234 -20.50037 -55.76119 1.000 100.72793 535 ASN A CA 1
ATOM 8129 C C . ASN A 1 535 ? 55.47146 -21.46813 -54.90285 1.000 105.86626 535 ASN A C 1
ATOM 8130 O O . ASN A 1 535 ? 55.40201 -22.66904 -55.15779 1.000 97.91253 535 ASN A O 1
ATOM 8141 N N . ASP A 1 536 ? 54.83514 -20.91498 -53.87138 1.000 69.12497 536 ASP A N 1
ATOM 8142 C CA . ASP A 1 536 ? 53.91502 -21.66241 -53.02721 1.000 68.96571 536 ASP A CA 1
ATOM 8143 C C . ASP A 1 536 ? 52.52980 -21.03075 -52.99562 1.000 68.80869 536 ASP A C 1
ATOM 8144 O O . ASP A 1 536 ? 51.72016 -21.38489 -52.13142 1.000 71.90416 536 ASP A O 1
ATOM 8153 N N . ASN A 1 537 ? 52.23773 -20.10531 -53.91114 1.000 80.24010 537 ASN A N 1
ATOM 8154 C CA . ASN A 1 537 ? 50.89948 -19.53592 -54.06193 1.000 72.27501 537 ASN A CA 1
ATOM 8155 C C . ASN A 1 537 ? 50.54171 -19.58995 -55.54667 1.000 76.56312 537 ASN A C 1
ATOM 8156 O O . ASN A 1 537 ? 50.99520 -18.75475 -56.33710 1.000 70.22243 537 ASN A O 1
ATOM 8167 N N . ALA A 1 538 ? 49.73696 -20.58324 -55.92280 1.000 90.12621 538 ALA A N 1
ATOM 8168 C CA . ALA A 1 538 ? 49.22454 -20.66905 -57.28233 1.000 104.55544 538 ALA A CA 1
ATOM 8169 C C . ALA A 1 538 ? 48.15108 -19.60448 -57.49074 1.000 88.43701 538 ALA A C 1
ATOM 8170 O O . ALA A 1 538 ? 47.36452 -19.33165 -56.57758 1.000 92.48009 538 ALA A O 1
ATOM 8177 N N . PRO A 1 539 ? 48.08603 -18.99223 -58.66925 1.000 71.18475 539 PRO A N 1
ATOM 8178 C CA . PRO A 1 539 ? 47.15788 -17.87091 -58.85611 1.000 81.94851 539 PRO A CA 1
ATOM 8179 C C . PRO A 1 539 ? 45.72537 -18.35671 -58.96770 1.000 86.63519 539 PRO A C 1
ATOM 8180 O O . PRO A 1 539 ? 45.45770 -19.49315 -59.36075 1.000 88.05226 539 PRO A O 1
ATOM 8191 N N . VAL A 1 540 ? 44.79913 -17.47791 -58.59567 1.000 71.33921 540 VAL A N 1
ATOM 8192 C CA . VAL A 1 540 ? 43.38631 -17.81970 -58.52055 1.000 82.00402 540 VAL A CA 1
ATOM 8193 C C . VAL A 1 540 ? 42.59868 -16.87512 -59.41346 1.000 80.34311 540 VAL A C 1
ATOM 8194 O O . VAL A 1 540 ? 42.89925 -15.67855 -59.49379 1.000 81.22752 540 VAL A O 1
ATOM 8207 N N . ILE A 1 541 ? 41.57408 -17.41701 -60.06347 1.000 72.23690 541 ILE A N 1
ATOM 8208 C CA . ILE A 1 541 ? 40.73051 -16.63957 -60.96102 1.000 72.62515 541 ILE A CA 1
ATOM 8209 C C . ILE A 1 541 ? 39.68864 -15.90491 -60.13083 1.000 81.38380 541 ILE A C 1
ATOM 8210 O O . ILE A 1 541 ? 38.98129 -16.51196 -59.31851 1.000 95.71018 541 ILE A O 1
ATOM 8226 N N . VAL A 1 542 ? 39.60023 -14.59091 -60.32847 1.000 77.90975 542 VAL A N 1
ATOM 8227 C CA . VAL A 1 542 ? 38.71529 -13.73196 -59.55136 1.000 75.78925 542 VAL A CA 1
ATOM 8228 C C . VAL A 1 542 ? 37.47159 -13.42441 -60.37130 1.000 72.28961 542 VAL A C 1
ATOM 8229 O O . VAL A 1 542 ? 36.35598 -13.79459 -59.99018 1.000 106.74838 542 VAL A O 1
ATOM 8242 N N . GLN A 1 543 ? 37.65819 -12.73028 -61.49033 1.000 72.65224 543 GLN A N 1
ATOM 8243 C CA . GLN A 1 543 ? 36.59424 -12.50522 -62.45387 1.000 78.16751 543 GLN A CA 1
ATOM 8244 C C . GLN A 1 543 ? 36.81340 -13.45034 -63.62256 1.000 74.00431 543 GLN A C 1
ATOM 8245 O O . GLN A 1 543 ? 37.90200 -13.42413 -64.21264 1.000 89.81014 543 GLN A O 1
ATOM 8259 N N . PRO A 1 544 ? 35.85051 -14.30746 -63.99402 1.000 83.47407 544 PRO A N 1
ATOM 8260 C CA . PRO A 1 544 ? 34.47072 -14.40433 -63.49545 1.000 77.84153 544 PRO A CA 1
ATOM 8261 C C . PRO A 1 544 ? 34.39622 -15.05768 -62.12590 1.000 74.15004 544 PRO A C 1
ATOM 8262 O O . PRO A 1 544 ? 35.32989 -15.74734 -61.71769 1.000 82.40404 544 PRO A O 1
ATOM 8273 N N . ALA A 1 545 ? 33.29859 -14.82429 -61.41414 1.000 74.05132 545 ALA A N 1
ATOM 8274 C CA . ALA A 1 545 ? 33.09556 -15.49678 -60.14048 1.000 73.67043 545 ALA A CA 1
ATOM 8275 C C . ALA A 1 545 ? 33.03150 -17.00587 -60.35849 1.000 78.69659 545 ALA A C 1
ATOM 8276 O O . ALA A 1 545 ? 32.36490 -17.49154 -61.27546 1.000 80.01365 545 ALA A O 1
ATOM 8283 N N . LEU A 1 546 ? 33.72136 -17.74754 -59.49716 1.000 85.15524 546 LEU A N 1
ATOM 8284 C CA . LEU A 1 546 ? 33.92616 -19.18114 -59.65511 1.000 97.54817 546 LEU A CA 1
ATOM 8285 C C . LEU A 1 546 ? 32.93877 -19.96175 -58.80327 1.000 95.02256 546 LEU A C 1
ATOM 8286 O O . LEU A 1 546 ? 32.63178 -19.57041 -57.67294 1.000 103.93722 546 LEU A O 1
ATOM 8302 N N . SER A 1 547 ? 32.43146 -21.05864 -59.36314 1.000 76.32946 547 SER A N 1
ATOM 8303 C CA . SER A 1 547 ? 31.49483 -21.93810 -58.66200 1.000 83.45825 547 SER A CA 1
ATOM 8304 C C . SER A 1 547 ? 32.01224 -23.37146 -58.71754 1.000 75.45041 547 SER A C 1
ATOM 8305 O O . SER A 1 547 ? 31.78400 -24.08118 -59.70143 1.000 94.33151 547 SER A O 1
ATOM 8313 N N . ASN A 1 548 ? 32.67985 -23.80306 -57.65062 1.000 89.06749 548 ASN A N 1
ATOM 8314 C CA . ASN A 1 548 ? 33.28942 -25.12895 -57.59460 1.000 104.50909 548 ASN A CA 1
ATOM 8315 C C . ASN A 1 548 ? 34.03029 -25.42118 -58.89537 1.000 91.06814 548 ASN A C 1
ATOM 8316 O O . ASN A 1 548 ? 33.91102 -26.49452 -59.49170 1.000 87.76703 548 ASN A O 1
ATOM 8327 N N . GLY A 1 549 ? 34.78923 -24.42583 -59.34738 1.000 83.59246 549 GLY A N 1
ATOM 8328 C CA . GLY A 1 549 ? 35.62207 -24.58314 -60.51835 1.000 75.68112 549 GLY A CA 1
ATOM 8329 C C . GLY A 1 549 ? 34.93469 -24.37889 -61.84183 1.000 76.39189 549 GLY A C 1
ATOM 8330 O O . GLY A 1 549 ? 35.49788 -24.75392 -62.87408 1.000 79.63684 549 GLY A O 1
ATOM 8334 N N . SER A 1 550 ? 33.73931 -23.79508 -61.85093 1.000 117.04310 550 SER A N 1
ATOM 8335 C CA . SER A 1 550 ? 32.99365 -23.59742 -63.08351 1.000 107.01580 550 SER A CA 1
ATOM 8336 C C . SER A 1 550 ? 32.30553 -22.24139 -63.05105 1.000 88.76020 550 SER A C 1
ATOM 8337 O O . SER A 1 550 ? 32.15159 -21.62056 -61.99624 1.000 99.05799 550 SER A O 1
ATOM 8345 N N . ALA A 1 551 ? 31.89506 -21.78685 -64.23086 1.000 80.11716 551 ALA A N 1
ATOM 8346 C CA . ALA A 1 551 ? 31.21611 -20.50683 -64.36387 1.000 100.36386 551 ALA A CA 1
ATOM 8347 C C . ALA A 1 551 ? 30.37249 -20.54245 -65.62884 1.000 100.90242 551 ALA A C 1
ATOM 8348 O O . ALA A 1 551 ? 30.47705 -21.45979 -66.44559 1.000 94.41932 551 ALA A O 1
ATOM 8355 N N . GLU A 1 552 ? 29.53115 -19.52435 -65.77970 1.000 94.78702 552 GLU A N 1
ATOM 8356 C CA . GLU A 1 552 ? 28.66924 -19.40635 -66.94619 1.000 79.35990 552 GLU A CA 1
ATOM 8357 C C . GLU A 1 552 ? 28.52586 -17.93703 -67.31710 1.000 104.34651 552 GLU A C 1
ATOM 8358 O O . GLU A 1 552 ? 28.43700 -17.07095 -66.44306 1.000 116.91427 552 GLU A O 1
ATOM 8370 N N . VAL A 1 553 ? 28.52026 -17.67003 -68.61929 1.000 80.14982 553 VAL A N 1
ATOM 8371 C CA . VAL A 1 553 ? 28.19731 -16.36138 -69.17357 1.000 79.63420 553 VAL A CA 1
ATOM 8372 C C . VAL A 1 553 ? 27.44232 -16.61022 -70.47156 1.000 97.37915 553 VAL A C 1
ATOM 8373 O O . VAL A 1 553 ? 27.76941 -17.53845 -71.21862 1.000 81.19612 553 VAL A O 1
ATOM 8386 N N . VAL A 1 554 ? 26.42994 -15.78853 -70.74333 1.000 120.74456 554 VAL A N 1
ATOM 8387 C CA . VAL A 1 554 ? 25.60555 -15.99852 -71.92962 1.000 105.35308 554 VAL A CA 1
ATOM 8388 C C . VAL A 1 554 ? 26.18196 -15.21931 -73.10421 1.000 105.11013 554 VAL A C 1
ATOM 8389 O O . VAL A 1 554 ? 27.06478 -14.37210 -72.93542 1.000 110.63485 554 VAL A O 1
ATOM 8402 N N . VAL A 1 555 ? 25.66492 -15.49147 -74.29705 1.000 117.91156 555 VAL A N 1
ATOM 8403 C CA . VAL A 1 555 ? 26.12251 -14.85869 -75.52879 1.000 122.13144 555 VAL A CA 1
ATOM 8404 C C . VAL A 1 555 ? 24.88625 -14.52762 -76.35576 1.000 131.91583 555 VAL A C 1
ATOM 8405 O O . VAL A 1 555 ? 24.09013 -15.42681 -76.63610 1.000 137.66462 555 VAL A O 1
ATOM 8418 N N . PRO A 1 556 ? 24.63886 -13.27161 -76.72482 1.000 126.74261 556 PRO A N 1
ATOM 8419 C CA . PRO A 1 556 ? 23.61185 -13.01526 -77.74817 1.000 132.98209 556 PRO A CA 1
ATOM 8420 C C . PRO A 1 556 ? 24.10695 -13.49680 -79.10630 1.000 134.93999 556 PRO A C 1
ATOM 8421 O O . PRO A 1 556 ? 25.24366 -13.22413 -79.49756 1.000 136.40434 556 PRO A O 1
ATOM 8432 N N . SER A 1 557 ? 23.25665 -14.24175 -79.81987 1.000 127.44267 557 SER A N 1
ATOM 8433 C CA . SER A 1 557 ? 23.61972 -14.66588 -81.16703 1.000 113.47902 557 SER A CA 1
ATOM 8434 C C . SER A 1 557 ? 23.71700 -13.47898 -82.11388 1.000 109.78000 557 SER A C 1
ATOM 8435 O O . SER A 1 557 ? 24.36941 -13.57918 -83.15621 1.000 97.61744 557 SER A O 1
ATOM 8443 N N . ARG A 1 558 ? 23.10881 -12.35178 -81.75685 1.000 132.93188 558 ARG A N 1
ATOM 8444 C CA . ARG A 1 558 ? 23.20774 -11.11247 -82.52737 1.000 138.48058 558 ARG A CA 1
ATOM 8445 C C . ARG A 1 558 ? 24.47310 -10.39285 -82.07318 1.000 131.86322 558 ARG A C 1
ATOM 8446 O O . ARG A 1 558 ? 24.44400 -9.53225 -81.19172 1.000 144.83707 558 ARG A O 1
ATOM 8467 N N . ALA A 1 559 ? 25.60157 -10.75953 -82.66923 1.000 115.76564 559 ALA A N 1
ATOM 8468 C CA . ALA A 1 559 ? 26.89859 -10.22564 -82.27679 1.000 109.93994 559 ALA A CA 1
ATOM 8469 C C . ALA A 1 559 ? 27.92119 -10.62699 -83.33119 1.000 129.23841 559 ALA A C 1
ATOM 8470 O O . ALA A 1 559 ? 27.71121 -11.60219 -84.06354 1.000 144.07263 559 ALA A O 1
ATOM 8477 N N . PRO A 1 560 ? 29.03087 -9.88254 -83.42979 1.000 97.55612 560 PRO A N 1
ATOM 8478 C CA . PRO A 1 560 ? 30.00628 -10.17002 -84.49268 1.000 120.09333 560 PRO A CA 1
ATOM 8479 C C . PRO A 1 560 ? 31.12390 -11.12736 -84.11036 1.000 113.06713 560 PRO A C 1
ATOM 8480 O O . PRO A 1 560 ? 31.22145 -11.57964 -82.96462 1.000 129.89495 560 PRO A O 1
ATOM 8491 N N . HIS A 1 561 ? 31.97859 -11.42570 -85.08789 1.000 107.70277 561 HIS A N 1
ATOM 8492 C CA . HIS A 1 561 ? 33.18375 -12.20327 -84.84548 1.000 109.24029 561 HIS A CA 1
ATOM 8493 C C . HIS A 1 561 ? 34.12825 -11.43656 -83.93079 1.000 125.81498 561 HIS A C 1
ATOM 8494 O O . HIS A 1 561 ? 34.15028 -10.20305 -83.91521 1.000 112.25129 561 HIS A O 1
ATOM 8508 N N . GLY A 1 562 ? 34.92979 -12.18119 -83.17645 1.000 112.21491 562 GLY A N 1
ATOM 8509 C CA . GLY A 1 562 ? 35.85095 -11.57219 -82.24007 1.000 84.91036 562 GLY A CA 1
ATOM 8510 C C . GLY A 1 562 ? 35.09554 -10.80601 -81.17887 1.000 102.96336 562 GLY A C 1
ATOM 8511 O O . GLY A 1 562 ? 35.29073 -9.60079 -80.99223 1.000 103.82295 562 GLY A O 1
ATOM 8515 N N . PHE A 1 563 ? 34.22875 -11.51031 -80.46571 1.000 116.92235 563 PHE A N 1
ATOM 8516 C CA . PHE A 1 563 ? 33.30808 -10.86403 -79.54561 1.000 115.83706 563 PHE A CA 1
ATOM 8517 C C . PHE A 1 563 ? 33.90975 -10.74791 -78.15278 1.000 121.40659 563 PHE A C 1
ATOM 8518 O O . PHE A 1 563 ? 34.74238 -11.55698 -77.73778 1.000 129.42901 563 PHE A O 1
ATOM 8535 N N . LEU A 1 564 ? 33.44774 -9.73382 -77.42403 1.000 113.82545 564 LEU A N 1
ATOM 8536 C CA . LEU A 1 564 ? 33.88912 -9.46539 -76.05684 1.000 118.00109 564 LEU A CA 1
ATOM 8537 C C . LEU A 1 564 ? 32.90441 -10.10902 -75.09168 1.000 112.59557 564 LEU A C 1
ATOM 8538 O O . LEU A 1 564 ? 31.96601 -9.46796 -74.61113 1.000 106.45858 564 LEU A O 1
ATOM 8554 N N . VAL A 1 565 ? 33.11910 -11.38761 -74.78588 1.000 97.85736 565 VAL A N 1
ATOM 8555 C CA . VAL A 1 565 ? 32.19404 -12.07565 -73.88814 1.000 96.46537 565 VAL A CA 1
ATOM 8556 C C . VAL A 1 565 ? 32.46885 -11.70535 -72.43601 1.000 99.30981 565 VAL A C 1
ATOM 8557 O O . VAL A 1 565 ? 31.62634 -11.11772 -71.74722 1.000 109.66159 565 VAL A O 1
ATOM 8570 N N . THR A 1 566 ? 33.64791 -12.06882 -71.94430 1.000 102.90029 566 THR A N 1
ATOM 8571 C CA . THR A 1 566 ? 33.96700 -12.03531 -70.53033 1.000 79.10274 566 THR A CA 1
ATOM 8572 C C . THR A 1 566 ? 35.46598 -11.84698 -70.41824 1.000 88.13139 566 THR A C 1
ATOM 8573 O O . THR A 1 566 ? 36.21430 -12.12247 -71.36064 1.000 81.56836 566 THR A O 1
ATOM 8584 N N . HIS A 1 567 ? 35.89762 -11.39592 -69.24869 1.000 106.40346 567 HIS A N 1
ATOM 8585 C CA . HIS A 1 567 ? 37.28166 -11.00148 -69.03631 1.000 95.54932 567 HIS A CA 1
ATOM 8586 C C . HIS A 1 567 ? 37.82000 -11.74327 -67.82427 1.000 75.70370 567 HIS A C 1
ATOM 8587 O O . HIS A 1 567 ? 37.46434 -11.41749 -66.68818 1.000 77.32492 567 HIS A O 1
ATOM 8601 N N . ILE A 1 568 ? 38.66958 -12.73881 -68.06327 1.000 75.86068 568 ILE A N 1
ATOM 8602 C CA . ILE A 1 568 ? 39.15436 -13.61491 -67.00140 1.000 80.40402 568 ILE A CA 1
ATOM 8603 C C . ILE A 1 568 ? 40.35293 -12.93422 -66.34499 1.000 74.68919 568 ILE A C 1
ATOM 8604 O O . ILE A 1 568 ? 41.46770 -12.95283 -66.86825 1.000 74.82103 568 ILE A O 1
ATOM 8620 N N . LYS A 1 569 ? 40.11230 -12.34155 -65.17869 1.000 73.99608 569 LYS A N 1
ATOM 8621 C CA . LYS A 1 569 ? 41.14874 -11.75048 -64.34615 1.000 99.64794 569 LYS A CA 1
ATOM 8622 C C . LYS A 1 569 ? 41.55837 -12.73533 -63.25468 1.000 73.24334 569 LYS A C 1
ATOM 8623 O O . LYS A 1 569 ? 40.73609 -13.49101 -62.73503 1.000 85.19414 569 LYS A O 1
ATOM 8642 N N . ALA A 1 570 ? 42.83631 -12.70819 -62.89117 1.000 73.99328 570 ALA A N 1
ATOM 8643 C CA . ALA A 1 570 ? 43.34364 -13.57852 -61.84066 1.000 72.02952 570 ALA A CA 1
ATOM 8644 C C . ALA A 1 570 ? 44.36114 -12.81959 -61.00053 1.000 85.64070 570 ALA A C 1
ATOM 8645 O O . ALA A 1 570 ? 44.92627 -11.81103 -61.42898 1.000 93.83625 570 ALA A O 1
ATOM 8652 N N . LYS A 1 571 ? 44.58218 -13.31566 -59.78652 1.000 70.80000 571 LYS A N 1
ATOM 8653 C CA . LYS A 1 571 ? 45.49614 -12.69166 -58.84027 1.000 70.11635 571 LYS A CA 1
ATOM 8654 C C . LYS A 1 571 ? 46.43173 -13.73758 -58.24839 1.000 69.92667 571 LYS A C 1
ATOM 8655 O O . LYS A 1 571 ? 46.06675 -14.90682 -58.09140 1.000 76.52658 571 LYS A O 1
ATOM 8674 N N . ASP A 1 572 ? 47.65307 -13.30033 -57.93631 1.000 69.57653 572 ASP A N 1
ATOM 8675 C CA . ASP A 1 572 ? 48.67169 -14.13738 -57.31858 1.000 69.35867 572 ASP A CA 1
ATOM 8676 C C . ASP A 1 572 ? 49.25166 -13.40559 -56.11591 1.000 88.46190 572 ASP A C 1
ATOM 8677 O O . ASP A 1 572 ? 49.34363 -12.17412 -56.10448 1.000 92.00737 572 ASP A O 1
ATOM 8686 N N . ALA A 1 573 ? 49.65142 -14.17673 -55.10262 1.000 87.09870 573 ALA A N 1
ATOM 8687 C CA . ALA A 1 573 ? 50.15450 -13.60170 -53.85957 1.000 72.71110 573 ALA A CA 1
ATOM 8688 C C . ALA A 1 573 ? 51.64966 -13.32015 -53.89867 1.000 83.11356 573 ALA A C 1
ATOM 8689 O O . ALA A 1 573 ? 52.12890 -12.43666 -53.17776 1.000 96.96356 573 ALA A O 1
ATOM 8696 N N . ASP A 1 574 ? 52.39865 -14.06564 -54.70422 1.000 89.62493 574 ASP A N 1
ATOM 8697 C CA . ASP A 1 574 ? 53.84998 -13.93359 -54.75775 1.000 71.54410 574 ASP A CA 1
ATOM 8698 C C . ASP A 1 574 ? 54.25282 -12.65428 -55.46203 1.000 78.22008 574 ASP A C 1
ATOM 8699 O O . ASP A 1 574 ? 53.42323 -11.75867 -55.62179 1.000 98.52330 574 ASP A O 1
ATOM 8708 N N . GLU A 1 575 ? 55.52546 -12.54672 -55.84379 1.000 79.76660 575 GLU A N 1
ATOM 8709 C CA . GLU A 1 575 ? 56.02301 -11.37265 -56.53454 1.000 79.37842 575 GLU A CA 1
ATOM 8710 C C . GLU A 1 575 ? 56.83929 -11.81428 -57.74181 1.000 92.64519 575 GLU A C 1
ATOM 8711 O O . GLU A 1 575 ? 57.16592 -12.99486 -57.90465 1.000 76.01251 575 GLU A O 1
ATOM 8723 N N . GLY A 1 576 ? 57.17254 -10.84262 -58.58697 1.000 89.85250 576 GLY A N 1
ATOM 8724 C CA . GLY A 1 576 ? 58.09340 -11.08229 -59.68346 1.000 91.12019 576 GLY A CA 1
ATOM 8725 C C . GLY A 1 576 ? 57.59233 -12.13861 -60.64397 1.000 70.63109 576 GLY A C 1
ATOM 8726 O O . GLY A 1 576 ? 56.41677 -12.16406 -61.02903 1.000 70.78851 576 GLY A O 1
ATOM 8730 N N . VAL A 1 577 ? 58.50232 -13.03656 -61.03267 1.000 87.27659 577 VAL A N 1
ATOM 8731 C CA . VAL A 1 577 ? 58.16330 -14.06924 -62.00892 1.000 98.87924 577 VAL A CA 1
ATOM 8732 C C . VAL A 1 577 ? 56.94924 -14.86322 -61.54968 1.000 71.62451 577 VAL A C 1
ATOM 8733 O O . VAL A 1 577 ? 56.08560 -15.22633 -62.35620 1.000 99.42923 577 VAL A O 1
ATOM 8746 N N . ASN A 1 578 ? 56.85134 -15.13849 -60.24810 1.000 128.26383 578 ASN A N 1
ATOM 8747 C CA . ASN A 1 578 ? 55.76450 -15.98839 -59.77657 1.000 140.69622 578 ASN A CA 1
ATOM 8748 C C . ASN A 1 578 ? 54.40954 -15.28996 -59.79441 1.000 133.35608 578 ASN A C 1
ATOM 8749 O O . ASN A 1 578 ? 53.39819 -15.94026 -59.50162 1.000 127.95381 578 ASN A O 1
ATOM 8760 N N . ALA A 1 579 ? 54.36244 -13.99695 -60.11289 1.000 120.35554 579 ALA A N 1
ATOM 8761 C CA . ALA A 1 579 ? 53.11330 -13.26774 -60.29976 1.000 101.29496 579 ALA A CA 1
ATOM 8762 C C . ALA A 1 579 ? 52.99575 -12.77912 -61.73973 1.000 102.81784 579 ALA A C 1
ATOM 8763 O O . ALA A 1 579 ? 52.49280 -11.68547 -62.01034 1.000 93.00210 579 ALA A O 1
ATOM 8770 N N . GLU A 1 580 ? 53.48901 -13.58760 -62.67732 1.000 103.40864 580 GLU A N 1
ATOM 8771 C CA . GLU A 1 580 ? 53.38111 -13.32442 -64.11140 1.000 85.89586 580 GLU A CA 1
ATOM 8772 C C . GLU A 1 580 ? 52.30124 -14.25772 -64.64722 1.000 91.91692 580 GLU A C 1
ATOM 8773 O O . GLU A 1 580 ? 52.55113 -15.44145 -64.87835 1.000 85.36385 580 GLU A O 1
ATOM 8785 N N . LEU A 1 581 ? 51.10543 -13.72378 -64.85287 1.000 96.95874 581 LEU A N 1
ATOM 8786 C CA . LEU A 1 581 ? 49.94187 -14.53422 -65.18523 1.000 83.81542 581 LEU A CA 1
ATOM 8787 C C . LEU A 1 581 ? 49.78567 -14.62990 -66.69777 1.000 88.43526 581 LEU A C 1
ATOM 8788 O O . LEU A 1 581 ? 49.71456 -13.60576 -67.38796 1.000 74.61184 581 LEU A O 1
ATOM 8804 N N . THR A 1 582 ? 49.73430 -15.85873 -67.20620 1.000 128.30047 582 THR A N 1
ATOM 8805 C CA . THR A 1 582 ? 49.49574 -16.11635 -68.61854 1.000 129.75615 582 THR A CA 1
ATOM 8806 C C . THR A 1 582 ? 48.30238 -17.04956 -68.76823 1.000 116.61619 582 THR A C 1
ATOM 8807 O O . THR A 1 582 ? 48.13739 -18.00791 -67.99456 1.000 123.53000 582 THR A O 1
ATOM 8818 N N . TYR A 1 583 ? 47.47543 -16.74484 -69.76667 1.000 78.02783 583 TYR A N 1
ATOM 8819 C CA . TYR A 1 583 ? 46.15779 -17.33751 -69.93396 1.000 94.59638 583 TYR A CA 1
ATOM 8820 C C . TYR A 1 583 ? 46.10187 -18.20604 -71.18318 1.000 100.79001 583 TYR A C 1
ATOM 8821 O O . TYR A 1 583 ? 46.67811 -17.85790 -72.21951 1.000 101.60902 583 TYR A O 1
ATOM 8839 N N . SER A 1 584 ? 45.38511 -19.32646 -71.08603 1.000 113.02530 584 SER A N 1
ATOM 8840 C CA . SER A 1 584 ? 45.15583 -20.19192 -72.23898 1.000 104.06566 584 SER A CA 1
ATOM 8841 C C . SER A 1 584 ? 43.73236 -20.72672 -72.20348 1.000 116.99220 584 SER A C 1
ATOM 8842 O O . SER A 1 584 ? 43.31288 -21.28043 -71.18920 1.000 117.05140 584 SER A O 1
ATOM 8850 N N . ILE A 1 585 ? 42.99852 -20.58243 -73.30198 1.000 101.06949 585 ILE A N 1
ATOM 8851 C CA . ILE A 1 585 ? 41.70122 -21.22855 -73.47441 1.000 80.60396 585 ILE A CA 1
ATOM 8852 C C . ILE A 1 585 ? 41.90468 -22.33650 -74.49369 1.000 81.54670 585 ILE A C 1
ATOM 8853 O O . ILE A 1 585 ? 42.16094 -22.06706 -75.67359 1.000 99.05273 585 ILE A O 1
ATOM 8869 N N . ALA A 1 586 ? 41.83790 -23.58795 -74.04793 1.000 125.25828 586 ALA A N 1
ATOM 8870 C CA . ALA A 1 586 ? 42.36126 -24.63828 -74.90945 1.000 154.49334 586 ALA A CA 1
ATOM 8871 C C . ALA A 1 586 ? 41.61696 -25.95345 -74.73644 1.000 164.97535 586 ALA A C 1
ATOM 8872 O O . ALA A 1 586 ? 40.75355 -26.10330 -73.86775 1.000 143.78500 586 ALA A O 1
ATOM 8879 N N . ASP A 1 587 ? 41.97415 -26.90712 -75.60783 1.000 188.56289 587 ASP A N 1
ATOM 8880 C CA . ASP A 1 587 ? 41.40462 -28.25018 -75.63871 1.000 183.84278 587 ASP A CA 1
ATOM 8881 C C . ASP A 1 587 ? 39.88468 -28.20237 -75.60975 1.000 176.23128 587 ASP A C 1
ATOM 8882 O O . ASP A 1 587 ? 39.25868 -28.38107 -74.56192 1.000 182.35766 587 ASP A O 1
ATOM 8891 N N . GLU A 1 588 ? 39.29618 -27.95802 -76.77660 1.000 139.08617 588 GLU A N 1
ATOM 8892 C CA . GLU A 1 588 ? 37.85732 -27.96825 -76.95793 1.000 131.56539 588 GLU A CA 1
ATOM 8893 C C . GLU A 1 588 ? 37.44917 -28.82268 -78.14773 1.000 129.15652 588 GLU A C 1
ATOM 8894 O O . GLU A 1 588 ? 36.25720 -28.88737 -78.46301 1.000 139.63938 588 GLU A O 1
ATOM 8906 N N . GLY A 1 589 ? 38.39902 -29.48942 -78.80296 1.000 118.86312 589 GLY A N 1
ATOM 8907 C CA . GLY A 1 589 ? 38.13019 -30.19213 -80.04103 1.000 137.40915 589 GLY A CA 1
ATOM 8908 C C . GLY A 1 589 ? 37.98539 -29.22833 -81.19718 1.000 130.06109 589 GLY A C 1
ATOM 8909 O O . GLY A 1 589 ? 38.98491 -28.78381 -81.76499 1.000 115.77161 589 GLY A O 1
ATOM 8913 N N . ARG A 1 590 ? 36.74033 -28.89715 -81.53981 1.000 136.25137 590 ARG A N 1
ATOM 8914 C CA . ARG A 1 590 ? 36.47981 -27.82372 -82.48831 1.000 120.06140 590 ARG A CA 1
ATOM 8915 C C . ARG A 1 590 ? 37.05212 -26.51248 -81.96225 1.000 118.11307 590 ARG A C 1
ATOM 8916 O O . ARG A 1 590 ? 36.97695 -26.22523 -80.76761 1.000 134.77549 590 ARG A O 1
ATOM 8937 N N . ASN A 1 591 ? 37.60586 -25.69808 -82.85952 1.000 108.54357 591 ASN A N 1
ATOM 8938 C CA . ASN A 1 591 ? 38.09827 -24.37646 -82.46700 1.000 110.03405 591 ASN A CA 1
ATOM 8939 C C . ASN A 1 591 ? 36.90173 -23.44565 -82.30012 1.000 113.40944 591 ASN A C 1
ATOM 8940 O O . ASN A 1 591 ? 36.38943 -22.88898 -83.27383 1.000 128.75036 591 ASN A O 1
ATOM 8951 N N . VAL A 1 592 ? 36.44711 -23.27444 -81.06317 1.000 126.06206 592 VAL A N 1
ATOM 8952 C CA . VAL A 1 592 ? 35.29036 -22.43602 -80.76711 1.000 119.55697 592 VAL A CA 1
ATOM 8953 C C . VAL A 1 592 ? 35.71085 -21.06071 -80.26073 1.000 114.61780 592 VAL A C 1
ATOM 8954 O O . VAL A 1 592 ? 35.27888 -20.03813 -80.79184 1.000 85.82547 592 VAL A O 1
ATOM 8967 N N . PHE A 1 593 ? 36.55755 -21.01121 -79.23473 1.000 118.37660 593 PHE A N 1
ATOM 8968 C CA . PHE A 1 593 ? 36.95456 -19.75350 -78.61739 1.000 116.95042 593 PHE A CA 1
ATOM 8969 C C . PHE A 1 593 ? 38.46303 -19.56181 -78.69569 1.000 96.44680 593 PHE A C 1
ATOM 8970 O O . PHE A 1 593 ? 39.22752 -20.52853 -78.74300 1.000 94.29399 593 PHE A O 1
ATOM 8987 N N . THR A 1 594 ? 38.87729 -18.29344 -78.71688 1.000 94.45268 594 THR A N 1
ATOM 8988 C CA . THR A 1 594 ? 40.28264 -17.91032 -78.76712 1.000 124.88853 594 THR A CA 1
ATOM 8989 C C . THR A 1 594 ? 40.56682 -16.88358 -77.67966 1.000 140.79674 594 THR A C 1
ATOM 8990 O O . THR A 1 594 ? 39.76310 -15.97862 -77.44397 1.000 118.47290 594 THR A O 1
ATOM 9001 N N . ILE A 1 595 ? 41.72114 -17.01201 -77.03038 1.000 144.76407 595 ILE A N 1
ATOM 9002 C CA . ILE A 1 595 ? 42.03606 -16.21814 -75.84963 1.000 135.73305 595 ILE A CA 1
ATOM 9003 C C . ILE A 1 595 ? 43.18211 -15.25852 -76.14666 1.000 126.19088 595 ILE A C 1
ATOM 9004 O O . ILE A 1 595 ? 44.10206 -15.56447 -76.91565 1.000 130.59801 595 ILE A O 1
ATOM 9020 N N . ASN A 1 596 ? 43.11860 -14.08653 -75.51875 1.000 90.64220 596 ASN A N 1
ATOM 9021 C CA . ASN A 1 596 ? 44.23279 -13.14254 -75.50087 1.000 88.75695 596 ASN A CA 1
ATOM 9022 C C . ASN A 1 596 ? 45.11092 -13.47076 -74.29805 1.000 103.77888 596 ASN A C 1
ATOM 9023 O O . ASN A 1 596 ? 44.70676 -13.26124 -73.14897 1.000 123.79579 596 ASN A O 1
ATOM 9034 N N . LYS A 1 597 ? 46.31660 -13.98210 -74.56046 1.000 95.24860 597 LYS A N 1
ATOM 9035 C CA . LYS A 1 597 ? 47.18607 -14.43334 -73.47778 1.000 94.51367 597 LYS A CA 1
ATOM 9036 C C . LYS A 1 597 ? 47.56862 -13.28973 -72.54641 1.000 110.84593 597 LYS A C 1
ATOM 9037 O O . LYS A 1 597 ? 47.91042 -13.52460 -71.37956 1.000 89.85328 597 LYS A O 1
ATOM 9056 N N . ALA A 1 598 ? 47.54164 -12.05640 -73.04188 1.000 104.82023 598 ALA A N 1
ATOM 9057 C CA . ALA A 1 598 ? 47.94742 -10.91060 -72.23818 1.000 92.36321 598 ALA A CA 1
ATOM 9058 C C . ALA A 1 598 ? 46.93267 -10.63395 -71.13856 1.000 94.89956 598 ALA A C 1
ATOM 9059 O O . ALA A 1 598 ? 47.20538 -10.83039 -69.94876 1.000 107.25033 598 ALA A O 1
ATOM 9066 N N . THR A 1 599 ? 45.74877 -10.18553 -71.54454 1.000 126.49808 599 THR A N 1
ATOM 9067 C CA . THR A 1 599 ? 44.71371 -9.71436 -70.63745 1.000 134.78787 599 THR A CA 1
ATOM 9068 C C . THR A 1 599 ? 43.51302 -10.65549 -70.61324 1.000 144.34126 599 THR A C 1
ATOM 9069 O O . THR A 1 599 ? 42.37811 -10.21580 -70.44046 1.000 150.59269 599 THR A O 1
ATOM 9080 N N . GLY A 1 600 ? 43.75092 -11.95024 -70.79533 1.000 129.81022 600 GLY A N 1
ATOM 9081 C CA . GLY A 1 600 ? 42.70917 -12.95129 -70.66919 1.000 117.71868 600 GLY A CA 1
ATOM 9082 C C . GLY A 1 600 ? 41.35785 -12.56101 -71.22714 1.000 94.24181 600 GLY A C 1
ATOM 9083 O O . GLY A 1 600 ? 40.33741 -12.70102 -70.54917 1.000 84.64526 600 GLY A O 1
ATOM 9087 N N . GLU A 1 601 ? 41.33756 -12.07499 -72.46123 1.000 108.77084 601 GLU A N 1
ATOM 9088 C CA . GLU A 1 601 ? 40.10134 -11.70480 -73.13625 1.000 117.28099 601 GLU A CA 1
ATOM 9089 C C . GLU A 1 601 ? 39.74395 -12.79574 -74.13604 1.000 121.63394 601 GLU A C 1
ATOM 9090 O O . GLU A 1 601 ? 40.56394 -13.15539 -74.98712 1.000 130.57690 601 GLU A O 1
ATOM 9102 N N . VAL A 1 602 ? 38.52829 -13.32542 -74.02755 1.000 114.64699 602 VAL A N 1
ATOM 9103 C CA . VAL A 1 602 ? 38.09740 -14.47917 -74.80957 1.000 130.67241 602 VAL A CA 1
ATOM 9104 C C . VAL A 1 602 ? 37.13566 -14.01036 -75.89450 1.000 151.27292 602 VAL A C 1
ATOM 9105 O O . VAL A 1 602 ? 36.19313 -13.25476 -75.62366 1.000 119.26759 602 VAL A O 1
ATOM 9118 N N . PHE A 1 603 ? 37.40192 -14.44679 -77.12552 1.000 153.18246 603 PHE A N 1
ATOM 9119 C CA . PHE A 1 603 ? 36.68362 -14.07900 -78.33447 1.000 124.76422 603 PHE A CA 1
ATOM 9120 C C . PHE A 1 603 ? 36.25446 -15.36977 -79.02354 1.000 132.93076 603 PHE A C 1
ATOM 9121 O O . PHE A 1 603 ? 36.64391 -16.46881 -78.61983 1.000 122.71251 603 PHE A O 1
ATOM 9138 N N . LEU A 1 604 ? 35.46891 -15.24409 -80.08947 1.000 122.24801 604 LEU A N 1
ATOM 9139 C CA . LEU A 1 604 ? 34.92664 -16.40514 -80.78345 1.000 88.88888 604 LEU A CA 1
ATOM 9140 C C . LEU A 1 604 ? 35.59360 -16.59405 -82.14050 1.000 110.70711 604 LEU A C 1
ATOM 9141 O O . LEU A 1 604 ? 35.90477 -15.61986 -82.83529 1.000 87.55986 604 LEU A O 1
ATOM 9157 N N . VAL A 1 605 ? 35.80933 -17.85778 -82.50471 1.000 132.86505 605 VAL A N 1
ATOM 9158 C CA . VAL A 1 605 ? 36.40220 -18.20986 -83.79228 1.000 133.74774 605 VAL A CA 1
ATOM 9159 C C . VAL A 1 605 ? 35.32865 -18.44841 -84.84727 1.000 114.79446 605 VAL A C 1
ATOM 9160 O O . VAL A 1 605 ? 35.48741 -18.05011 -86.00394 1.000 124.76743 605 VAL A O 1
ATOM 9173 N N . ALA A 1 606 ? 34.23861 -19.10775 -84.47066 1.000 116.95871 606 ALA A N 1
ATOM 9174 C CA . ALA A 1 606 ? 33.16029 -19.42259 -85.39371 1.000 138.59740 606 ALA A CA 1
ATOM 9175 C C . ALA A 1 606 ? 32.17582 -18.26224 -85.48888 1.000 144.37874 606 ALA A C 1
ATOM 9176 O O . ALA A 1 606 ? 32.10794 -17.39471 -84.61255 1.000 117.05456 606 ALA A O 1
ATOM 9183 N N . ASP A 1 607 ? 31.40794 -18.25557 -86.57733 1.000 166.83620 607 ASP A N 1
ATOM 9184 C CA . ASP A 1 607 ? 30.37978 -17.24161 -86.75248 1.000 163.40305 607 ASP A CA 1
ATOM 9185 C C . ASP A 1 607 ? 29.25244 -17.46882 -85.74180 1.000 152.05353 607 ASP A C 1
ATOM 9186 O O . ASP A 1 607 ? 29.28974 -18.38910 -84.92050 1.000 152.48272 607 ASP A O 1
ATOM 9195 N N . VAL A 1 608 ? 28.21792 -16.63010 -85.81874 1.000 119.80762 608 VAL A N 1
ATOM 9196 C CA . VAL A 1 608 ? 26.97500 -16.88965 -85.09874 1.000 124.59235 608 VAL A CA 1
ATOM 9197 C C . VAL A 1 608 ? 26.32673 -18.09273 -85.77385 1.000 139.20161 608 VAL A C 1
ATOM 9198 O O . VAL A 1 608 ? 25.54742 -17.94392 -86.71987 1.000 133.31981 608 VAL A O 1
ATOM 9211 N N . SER A 1 609 ? 26.65384 -19.29513 -85.29867 1.000 160.39044 609 SER A N 1
ATOM 9212 C CA . SER A 1 609 ? 26.24490 -20.52676 -85.96539 1.000 159.00425 609 SER A CA 1
ATOM 9213 C C . SER A 1 609 ? 24.84385 -20.96635 -85.55466 1.000 159.26353 609 SER A C 1
ATOM 9214 O O . SER A 1 609 ? 24.03299 -21.34005 -86.41142 1.000 148.30411 609 SER A O 1
ATOM 9222 N N . GLU A 1 610 ? 24.54112 -20.93240 -84.26183 1.000 161.90658 610 GLU A N 1
ATOM 9223 C CA . GLU A 1 610 ? 23.25410 -21.38602 -83.76023 1.000 147.70382 610 GLU A CA 1
ATOM 9224 C C . GLU A 1 610 ? 22.39586 -20.19915 -83.33869 1.000 139.47642 610 GLU A C 1
ATOM 9225 O O . GLU A 1 610 ? 22.90585 -19.12805 -83.00106 1.000 144.21578 610 GLU A O 1
ATOM 9237 N N . ALA A 1 611 ? 21.07677 -20.40053 -83.36968 1.000 135.25991 611 ALA A N 1
ATOM 9238 C CA . ALA A 1 611 ? 20.14160 -19.34295 -82.99940 1.000 140.75287 611 ALA A CA 1
ATOM 9239 C C . ALA A 1 611 ? 20.10228 -19.15098 -81.48867 1.000 137.24830 611 ALA A C 1
ATOM 9240 O O . ALA A 1 611 ? 20.45669 -18.08331 -80.97760 1.000 128.84210 611 ALA A O 1
ATOM 9247 N N . ILE A 1 612 ? 19.67896 -20.18153 -80.75492 1.000 123.58390 612 ILE A N 1
ATOM 9248 C CA . ILE A 1 612 ? 19.60343 -20.12326 -79.30068 1.000 122.09089 612 ILE A CA 1
ATOM 9249 C C . ILE A 1 612 ? 19.72854 -21.53530 -78.74617 1.000 130.65879 612 ILE A C 1
ATOM 9250 O O . ILE A 1 612 ? 19.55363 -22.52638 -79.45946 1.000 131.59834 612 ILE A O 1
ATOM 9266 N N . GLY A 1 613 ? 20.04557 -21.61704 -77.45611 1.000 117.37395 613 GLY A N 1
ATOM 9267 C CA . GLY A 1 613 ? 19.91748 -22.85624 -76.71865 1.000 124.79608 613 GLY A CA 1
ATOM 9268 C C . GLY A 1 613 ? 21.06997 -23.82204 -76.81869 1.000 127.55184 613 GLY A C 1
ATOM 9269 O O . GLY A 1 613 ? 20.85372 -25.03682 -76.72870 1.000 129.59045 613 GLY A O 1
ATOM 9273 N N . GLN A 1 614 ? 22.29209 -23.32797 -76.95910 1.000 143.23644 614 GLN A N 1
ATOM 9274 C CA . GLN A 1 614 ? 23.45928 -24.17708 -77.14069 1.000 153.24429 614 GLN A CA 1
ATOM 9275 C C . GLN A 1 614 ? 24.32181 -24.20304 -75.88763 1.000 147.10753 614 GLN A C 1
ATOM 9276 O O . GLN A 1 614 ? 24.52754 -23.17172 -75.24111 1.000 143.80865 614 GLN A O 1
ATOM 9290 N N . VAL A 1 615 ? 24.83835 -25.38745 -75.56590 1.000 144.49594 615 VAL A N 1
ATOM 9291 C CA . VAL A 1 615 ? 25.76886 -25.58233 -74.46021 1.000 148.93526 615 VAL A CA 1
ATOM 9292 C C . VAL A 1 615 ? 27.13882 -25.91756 -75.03598 1.000 154.49119 615 VAL A C 1
ATOM 9293 O O . VAL A 1 615 ? 27.26179 -26.81352 -75.88187 1.000 152.46784 615 VAL A O 1
ATOM 9306 N N . PHE A 1 616 ? 28.16311 -25.18966 -74.58461 1.000 151.63688 616 PHE A N 1
ATOM 9307 C CA . PHE A 1 616 ? 29.53861 -25.39662 -75.02675 1.000 134.72696 616 PHE A CA 1
ATOM 9308 C C . PHE A 1 616 ? 30.46515 -25.35957 -73.81914 1.000 130.96544 616 PHE A C 1
ATOM 9309 O O . PHE A 1 616 ? 30.44077 -24.39008 -73.05468 1.000 142.33039 616 PHE A O 1
ATOM 9326 N N . ARG A 1 617 ? 31.29398 -26.39308 -73.65738 1.000 120.09616 617 ARG A N 1
ATOM 9327 C CA . ARG A 1 617 ? 32.26242 -26.44359 -72.56808 1.000 103.48870 617 ARG A CA 1
ATOM 9328 C C . ARG A 1 617 ? 33.68133 -26.49853 -73.12107 1.000 91.62111 617 ARG A C 1
ATOM 9329 O O . ARG A 1 617 ? 33.95613 -27.19304 -74.10541 1.000 116.36534 617 ARG A O 1
ATOM 9350 N N . ALA A 1 618 ? 34.57605 -25.75797 -72.47643 1.000 141.42379 618 ALA A N 1
ATOM 9351 C CA . ALA A 1 618 ? 36.00941 -25.81916 -72.72512 1.000 152.62157 618 ALA A CA 1
ATOM 9352 C C . ALA A 1 618 ? 36.69914 -25.58253 -71.38438 1.000 141.26746 618 ALA A C 1
ATOM 9353 O O . ALA A 1 618 ? 36.04784 -25.53025 -70.33647 1.000 154.29890 618 ALA A O 1
ATOM 9360 N N . THR A 1 619 ? 38.01652 -25.41701 -71.40828 1.000 112.31404 619 THR A N 1
ATOM 9361 C CA . THR A 1 619 ? 38.76459 -25.08894 -70.20323 1.000 100.03806 619 THR A CA 1
ATOM 9362 C C . THR A 1 619 ? 39.67960 -23.90535 -70.48151 1.000 101.56718 619 THR A C 1
ATOM 9363 O O . THR A 1 619 ? 40.14965 -23.71524 -71.61087 1.000 122.31165 619 THR A O 1
ATOM 9374 N N . VAL A 1 620 ? 39.92245 -23.10627 -69.43900 1.000 80.65382 620 VAL A N 1
ATOM 9375 C CA . VAL A 1 620 ? 40.80513 -21.94885 -69.52648 1.000 106.05763 620 VAL A CA 1
ATOM 9376 C C . VAL A 1 620 ? 41.67338 -21.92795 -68.27471 1.000 84.34408 620 VAL A C 1
ATOM 9377 O O . VAL A 1 620 ? 41.15802 -21.93312 -67.15096 1.000 80.23022 620 VAL A O 1
ATOM 9390 N N . SER A 1 621 ? 42.98764 -21.91937 -68.47227 1.000 86.66325 621 SER A N 1
ATOM 9391 C CA . SER A 1 621 ? 43.95707 -22.05787 -67.39988 1.000 92.03632 621 SER A CA 1
ATOM 9392 C C . SER A 1 621 ? 44.80274 -20.80201 -67.25652 1.000 80.70574 621 SER A C 1
ATOM 9393 O O . SER A 1 621 ? 45.11484 -20.11754 -68.23984 1.000 76.84751 621 SER A O 1
ATOM 9401 N N . VAL A 1 622 ? 45.18060 -20.52721 -66.00879 1.000 89.04876 622 VAL A N 1
ATOM 9402 C CA . VAL A 1 622 ? 46.06414 -19.42291 -65.66443 1.000 78.84232 622 VAL A CA 1
ATOM 9403 C C . VAL 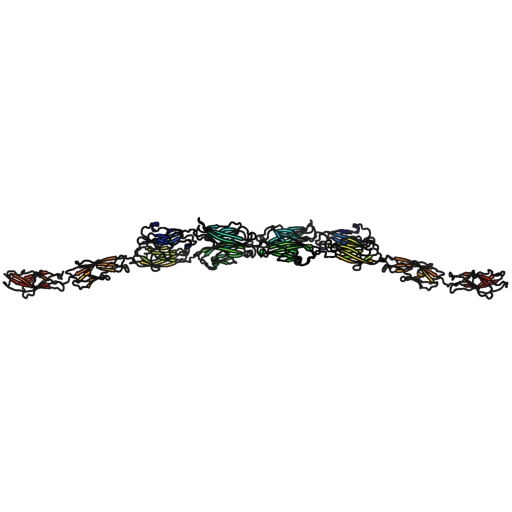A 1 622 ? 47.29821 -20.00933 -65.00600 1.000 89.49199 622 VAL A C 1
ATOM 9404 O O . VAL A 1 622 ? 47.18416 -20.88026 -64.13169 1.000 74.60057 622 VAL A O 1
ATOM 9417 N N . SER A 1 623 ? 48.47067 -19.53215 -65.42955 1.000 105.39032 623 SER A N 1
ATOM 9418 C CA . SER A 1 623 ? 49.73858 -20.00815 -64.89580 1.000 94.75402 623 SER A CA 1
ATOM 9419 C C . SER A 1 623 ? 50.65098 -18.83296 -64.57107 1.000 89.47841 623 SER A C 1
ATOM 9420 O O . SER A 1 623 ? 50.44815 -17.71068 -65.04078 1.000 77.44993 623 SER A O 1
ATOM 9428 N N . ASP A 1 624 ? 51.66354 -19.11269 -63.75177 1.000 94.93141 624 ASP A N 1
ATOM 9429 C CA . ASP A 1 624 ? 52.71400 -18.16116 -63.41729 1.000 94.23021 624 ASP A CA 1
ATOM 9430 C C . ASP A 1 624 ? 54.05339 -18.67946 -63.93514 1.000 102.23947 624 ASP A C 1
ATOM 9431 O O . ASP A 1 624 ? 54.15954 -19.79856 -64.44499 1.000 74.34545 624 ASP A O 1
ATOM 9440 N N . SER A 1 625 ? 55.08529 -17.84315 -63.80652 1.000 109.56376 625 SER A N 1
ATOM 9441 C CA . SER A 1 625 ? 56.35097 -18.08716 -64.48953 1.000 99.41470 625 SER A CA 1
ATOM 9442 C C . SER A 1 625 ? 57.33516 -18.93527 -63.69505 1.000 107.82027 625 SER A C 1
ATOM 9443 O O . SER A 1 625 ? 58.12940 -19.66500 -64.29733 1.000 116.00060 625 SER A O 1
ATOM 9451 N N . GLY A 1 626 ? 57.32522 -18.84361 -62.36965 1.000 80.96587 626 GLY A N 1
ATOM 9452 C CA . GLY A 1 626 ? 58.32185 -19.51217 -61.55397 1.000 77.08445 626 GLY A CA 1
ATOM 9453 C C . GLY A 1 626 ? 58.50981 -20.98566 -61.84991 1.000 86.23958 626 GLY A C 1
ATOM 9454 O O . GLY A 1 626 ? 57.66474 -21.60122 -62.50452 1.000 79.27185 626 GLY A O 1
ATOM 9458 N N . ARG A 1 627 ? 59.60463 -21.56505 -61.36222 1.000 89.09707 627 ARG A N 1
ATOM 9459 C CA . ARG A 1 627 ? 59.91978 -22.97293 -61.58825 1.000 109.37629 627 ARG A CA 1
ATOM 9460 C C . ARG A 1 627 ? 59.95546 -23.71975 -60.26141 1.000 103.72417 627 ARG A C 1
ATOM 9461 O O . ARG A 1 627 ? 60.78015 -23.38307 -59.39403 1.000 103.80269 627 ARG A O 1
ATOM 9482 N N . PRO A 1 628 ? 59.10350 -24.74007 -60.04744 1.000 81.87324 628 PRO A N 1
ATOM 9483 C CA . PRO A 1 628 ? 58.01709 -25.18003 -60.94171 1.000 97.05811 628 PRO A CA 1
ATOM 9484 C C . PRO A 1 628 ? 56.86675 -24.18185 -60.96865 1.000 104.19610 628 PRO A C 1
ATOM 9485 O O . PRO A 1 628 ? 56.60677 -23.55787 -59.94122 1.000 123.00846 628 PRO A O 1
ATOM 9496 N N . PRO A 1 629 ? 56.20500 -24.01726 -62.11132 1.000 92.59043 629 PRO A N 1
ATOM 9497 C CA . PRO A 1 629 ? 55.00929 -23.17105 -62.14679 1.000 89.72216 629 PRO A CA 1
ATOM 9498 C C . PRO A 1 629 ? 53.80229 -23.92286 -61.60768 1.000 88.10950 629 PRO A C 1
ATOM 9499 O O . PRO A 1 629 ? 53.75379 -25.15390 -61.59557 1.000 92.89764 629 PRO A O 1
ATOM 9510 N N . LEU A 1 630 ? 52.82845 -23.15582 -61.13091 1.000 100.14812 630 LEU A N 1
ATOM 9511 C CA . LEU A 1 630 ? 51.53409 -23.70161 -60.75619 1.000 104.49443 630 LEU A CA 1
ATOM 9512 C C . LEU A 1 630 ? 50.44104 -22.95992 -61.51235 1.000 102.10490 630 LEU A C 1
ATOM 9513 O O . LEU A 1 630 ? 50.64842 -21.86781 -62.04979 1.000 81.74975 630 LEU A O 1
ATOM 9529 N N . SER A 1 631 ? 49.26518 -23.57116 -61.55582 1.000 91.97630 631 SER A N 1
ATOM 9530 C CA . SER A 1 631 ? 48.20429 -23.05470 -62.40077 1.000 88.06461 631 SER A CA 1
ATOM 9531 C C . SER A 1 631 ? 46.86804 -23.51314 -61.85261 1.000 90.79181 631 SER A C 1
ATOM 9532 O O . SER A 1 631 ? 46.77791 -24.53123 -61.16016 1.000 74.18649 631 SER A O 1
ATOM 9540 N N . SER A 1 632 ? 45.83677 -22.73894 -62.16165 1.000 93.13269 632 SER A N 1
ATOM 9541 C CA . SER A 1 632 ? 44.47831 -23.16482 -61.86433 1.000 90.90534 632 SER A CA 1
ATOM 9542 C C . SER A 1 632 ? 43.64192 -23.09098 -63.13139 1.000 113.09668 632 SER A C 1
ATOM 9543 O O . SER A 1 632 ? 44.00411 -22.42976 -64.11152 1.000 113.25463 632 SER A O 1
ATOM 9551 N N . THR A 1 633 ? 42.50538 -23.78181 -63.09045 1.000 117.24043 633 THR A N 1
ATOM 9552 C CA . THR A 1 633 ? 41.63159 -23.93440 -64.24089 1.000 76.16096 633 THR A CA 1
ATOM 9553 C C . THR A 1 633 ? 40.23474 -23.42900 -63.91456 1.000 82.06053 633 THR A C 1
ATOM 9554 O O . THR A 1 633 ? 39.77061 -23.51670 -62.77289 1.000 88.12800 633 THR A O 1
ATOM 9565 N N . ALA A 1 634 ? 39.57166 -22.90312 -64.93831 1.000 95.68559 634 ALA A N 1
ATOM 9566 C CA . ALA A 1 634 ? 38.17368 -22.50815 -64.87622 1.000 76.60509 634 ALA A CA 1
ATOM 9567 C C . ALA A 1 634 ? 37.49062 -23.07405 -66.11115 1.000 84.99245 634 ALA A C 1
ATOM 9568 O O . ALA A 1 634 ? 37.99934 -22.92959 -67.22699 1.000 96.33535 634 ALA A O 1
ATOM 9575 N N . THR A 1 635 ? 36.36031 -23.74191 -65.91413 1.000 118.59926 635 THR A N 1
ATOM 9576 C CA . THR A 1 635 ? 35.56656 -24.28455 -67.00870 1.000 78.79051 635 THR A CA 1
ATOM 9577 C C . THR A 1 635 ? 34.31452 -23.42818 -67.13875 1.000 78.85820 635 THR A C 1
ATOM 9578 O O . THR A 1 635 ? 33.49459 -23.37371 -66.21596 1.000 101.48792 635 THR A O 1
ATOM 9589 N N . ILE A 1 636 ? 34.18989 -22.73262 -68.26436 1.000 81.22088 636 ILE A N 1
ATOM 9590 C CA . ILE A 1 636 ? 33.13478 -21.74968 -68.46847 1.000 105.15753 636 ILE A CA 1
ATOM 9591 C C . ILE A 1 636 ? 32.28015 -22.17515 -69.65342 1.000 97.53381 636 ILE A C 1
ATOM 9592 O O . ILE A 1 636 ? 32.80008 -22.60564 -70.68993 1.000 87.11470 636 ILE A O 1
ATOM 9608 N N . THR A 1 637 ? 30.96634 -22.05927 -69.49059 1.000 84.53349 637 THR A N 1
ATOM 9609 C CA . THR A 1 637 ? 30.01161 -22.37516 -70.54241 1.000 81.41491 637 THR A CA 1
ATOM 9610 C C . THR A 1 637 ? 29.41671 -21.08821 -71.09798 1.000 81.50354 637 THR A C 1
ATOM 9611 O O . THR A 1 637 ? 29.19508 -20.12451 -70.35862 1.000 80.89906 637 THR A O 1
ATOM 9622 N N . PHE A 1 638 ? 29.15276 -21.08371 -72.40178 1.000 82.29261 638 PHE A N 1
ATOM 9623 C CA . PHE A 1 638 ? 28.52318 -19.96745 -73.09042 1.000 85.86469 638 PHE A CA 1
ATOM 9624 C C . PHE A 1 638 ? 27.18475 -20.43654 -73.64987 1.000 94.41935 638 PHE A C 1
ATOM 9625 O O . PHE A 1 638 ? 27.01038 -21.61675 -73.96917 1.000 101.89990 638 PHE A O 1
ATOM 9642 N N . LEU A 1 639 ? 26.22715 -19.51398 -73.74726 1.000 100.49059 639 LEU A N 1
ATOM 9643 C CA . LEU A 1 639 ? 24.93145 -19.82379 -74.34093 1.000 84.29334 639 LEU A CA 1
ATOM 9644 C C . LEU A 1 639 ? 24.51198 -18.69958 -75.27991 1.000 89.25187 639 LEU A C 1
ATOM 9645 O O . LEU A 1 639 ? 24.87583 -17.53943 -75.08449 1.000 84.92656 639 LEU A O 1
ATOM 9661 N N . VAL A 1 640 ? 23.71520 -19.05172 -76.28580 1.000 116.76736 640 VAL A N 1
ATOM 9662 C CA . VAL A 1 640 ? 23.25767 -18.12077 -77.30992 1.000 126.33214 640 VAL A CA 1
ATOM 9663 C C . VAL A 1 640 ? 21.81795 -17.72200 -77.01365 1.000 139.95689 640 VAL A C 1
ATOM 9664 O O . VAL A 1 640 ? 20.95022 -18.58746 -76.83162 1.000 138.64230 640 VAL A O 1
ATOM 9677 N N . THR A 1 641 ? 21.56031 -16.41295 -76.97895 1.000 130.95413 641 THR A N 1
ATOM 9678 C CA . THR A 1 641 ? 20.25825 -15.88721 -76.58554 1.000 138.74583 641 THR A CA 1
ATOM 9679 C C . THR A 1 641 ? 19.74219 -14.86963 -77.59675 1.000 136.26287 641 THR A C 1
ATOM 9680 O O . THR A 1 641 ? 20.44347 -14.46829 -78.52944 1.000 119.70032 641 THR A O 1
ATOM 9691 N N . HIS A 1 642 ? 18.48930 -14.45510 -77.39731 1.000 113.78748 642 HIS A N 1
ATOM 9692 C CA . HIS A 1 642 ? 17.87498 -13.40049 -78.20347 1.000 87.60775 642 HIS A CA 1
ATOM 9693 C C . HIS A 1 642 ? 17.14639 -12.40822 -77.29809 1.000 89.83035 642 HIS A C 1
ATOM 9694 O O . HIS A 1 642 ? 16.89520 -12.68995 -76.12229 1.000 98.14114 642 HIS A O 1
ATOM 9698 N N . LYS B 1 1 ? 114.07126 15.12950 -8.88736 1.000 94.62108 1 LYS B N 1
ATOM 9699 C CA . LYS B 1 1 ? 114.58934 16.34006 -8.18027 1.000 108.91962 1 LYS B CA 1
ATOM 9700 C C . LYS B 1 1 ? 114.63540 16.10129 -6.67204 1.000 112.97261 1 LYS B C 1
ATOM 9701 O O . LYS B 1 1 ? 113.84690 15.31981 -6.13880 1.000 114.88061 1 LYS B O 1
ATOM 9722 N N . THR B 1 2 ? 115.55169 16.78156 -5.98344 1.000 94.78023 2 THR B N 1
ATOM 9723 C CA . THR B 1 2 ? 115.78226 16.55933 -4.55841 1.000 86.95357 2 THR B CA 1
ATOM 9724 C C . THR B 1 2 ? 115.15461 17.69548 -3.75535 1.000 70.56849 2 THR B C 1
ATOM 9725 O O . THR B 1 2 ? 115.62351 18.83882 -3.81343 1.000 68.11537 2 THR B O 1
ATOM 9736 N N . VAL B 1 3 ? 114.10422 17.36653 -2.98872 1.000 68.76988 3 VAL B N 1
ATOM 9737 C CA . VAL B 1 3 ? 113.42351 18.31303 -2.11025 1.000 71.04825 3 VAL B CA 1
ATOM 9738 C C . VAL B 1 3 ? 113.87032 18.07387 -0.67782 1.000 88.67319 3 VAL B C 1
ATOM 9739 O O . VAL B 1 3 ? 113.94032 16.92635 -0.21773 1.000 61.72294 3 VAL B O 1
ATOM 9752 N N . ARG B 1 4 ? 114.13679 19.15976 0.04256 1.000 69.15039 4 ARG B N 1
ATOM 9753 C CA . ARG B 1 4 ? 114.84966 19.09628 1.30880 1.000 58.54365 4 ARG B CA 1
ATOM 9754 C C . ARG B 1 4 ? 113.98014 19.56912 2.45872 1.000 85.45578 4 ARG B C 1
ATOM 9755 O O . ARG B 1 4 ? 113.34829 20.62793 2.37950 1.000 61.60979 4 ARG B O 1
ATOM 9776 N N . TYR B 1 5 ? 113.97017 18.78493 3.52519 1.000 68.19264 5 TYR B N 1
ATOM 9777 C CA . TYR B 1 5 ? 113.31343 19.15959 4.76176 1.000 70.02843 5 TYR B CA 1
ATOM 9778 C C . TYR B 1 5 ? 114.33251 19.11466 5.89963 1.000 66.54870 5 TYR B C 1
ATOM 9779 O O . TYR B 1 5 ? 115.52631 18.89892 5.68872 1.000 78.51595 5 TYR B O 1
ATOM 9797 N N . ARG B 1 6 ? 113.83088 19.28234 7.12319 1.000 85.81578 6 ARG B N 1
ATOM 9798 C CA . ARG B 1 6 ? 114.64450 19.23673 8.32968 1.000 61.51092 6 ARG B CA 1
ATOM 9799 C C . ARG B 1 6 ? 113.72702 18.83826 9.47449 1.000 62.38117 6 ARG B C 1
ATOM 9800 O O . ARG B 1 6 ? 112.61828 19.36555 9.58773 1.000 75.10576 6 ARG B O 1
ATOM 9821 N N . THR B 1 7 ? 114.17011 17.88372 10.28678 1.000 62.24896 7 THR B N 1
ATOM 9822 C CA . THR B 1 7 ? 113.45084 17.45302 11.47755 1.000 63.84429 7 THR B CA 1
ATOM 9823 C C . THR B 1 7 ? 114.41516 17.48976 12.66097 1.000 84.48014 7 THR B C 1
ATOM 9824 O O . THR B 1 7 ? 115.60398 17.79472 12.51286 1.000 85.08312 7 THR B O 1
ATOM 9835 N N . TYR B 1 8 ? 113.90304 17.17653 13.85034 1.000 82.84914 8 TYR B N 1
ATOM 9836 C CA . TYR B 1 8 ? 114.71133 17.11345 15.06331 1.000 86.32810 8 TYR B CA 1
ATOM 9837 C C . TYR B 1 8 ? 114.52801 15.74516 15.69934 1.000 71.56458 8 TYR B C 1
ATOM 9838 O O . TYR B 1 8 ? 113.39468 15.29082 15.88416 1.000 65.07157 8 TYR B O 1
ATOM 9856 N N . GLU B 1 9 ? 115.64528 15.09316 16.02712 1.000 92.17014 9 GLU B N 1
ATOM 9857 C CA . GLU B 1 9 ? 115.60360 13.69292 16.42401 1.000 81.05318 9 GLU B CA 1
ATOM 9858 C C . GLU B 1 9 ? 114.58171 13.48780 17.53266 1.000 89.94581 9 GLU B C 1
ATOM 9859 O O . GLU B 1 9 ? 114.30792 14.38775 18.33299 1.000 77.02061 9 GLU B O 1
ATOM 9871 N N . GLU B 1 10 ? 113.99794 12.29307 17.55615 1.000 97.81386 10 GLU B N 1
ATOM 9872 C CA . GLU B 1 10 ? 113.13565 11.86642 18.65452 1.000 107.66917 10 GLU B CA 1
ATOM 9873 C C . GLU B 1 10 ? 112.03130 12.88261 18.92131 1.000 108.12498 10 GLU B C 1
ATOM 9874 O O . GLU B 1 10 ? 111.64171 13.12208 20.06573 1.000 81.82990 10 GLU B O 1
ATOM 9886 N N . ASP B 1 11 ? 111.53616 13.50455 17.85817 1.000 120.69051 11 ASP B N 1
ATOM 9887 C CA . ASP B 1 11 ? 110.38739 14.37423 18.02396 1.000 94.20175 11 ASP B CA 1
ATOM 9888 C C . ASP B 1 11 ? 109.12695 13.53896 18.23713 1.000 82.88173 11 ASP B C 1
ATOM 9889 O O . ASP B 1 11 ? 109.12067 12.31495 18.08747 1.000 75.37073 11 ASP B O 1
ATOM 9898 N N . GLU B 1 12 ? 108.05117 14.22164 18.58487 1.000 106.87794 12 GLU B N 1
ATOM 9899 C CA . GLU B 1 12 ? 106.76211 13.58048 18.77755 1.000 89.96478 12 GLU B CA 1
ATOM 9900 C C . GLU B 1 12 ? 106.33840 12.87996 17.49330 1.000 76.82136 12 GLU B C 1
ATOM 9901 O O . GLU B 1 12 ? 106.24014 13.53784 16.44545 1.000 89.76480 12 GLU B O 1
ATOM 9913 N N . PRO B 1 13 ? 106.10876 11.56557 17.51364 1.000 70.20412 13 PRO B N 1
ATOM 9914 C CA . PRO B 1 13 ? 105.58409 10.90080 16.31563 1.000 69.63004 13 PRO B CA 1
ATOM 9915 C C . PRO B 1 13 ? 104.41131 11.67002 15.72290 1.000 70.19415 13 PRO B C 1
ATOM 9916 O O . PRO B 1 13 ? 103.61550 12.27989 16.44020 1.000 117.25834 13 PRO B O 1
ATOM 9927 N N . GLY B 1 14 ? 104.32308 11.66010 14.39568 1.000 69.33187 14 GLY B N 1
ATOM 9928 C CA . GLY B 1 14 ? 103.22898 12.31637 13.71178 1.000 72.96609 14 GLY B CA 1
ATOM 9929 C C . GLY B 1 14 ? 103.36404 13.81080 13.56208 1.000 81.95838 14 GLY B C 1
ATOM 9930 O O . GLY B 1 14 ? 102.37057 14.48070 13.26627 1.000 85.16164 14 GLY B O 1
ATOM 9934 N N . THR B 1 15 ? 104.55940 14.35639 13.74033 1.000 85.97090 15 THR B N 1
ATOM 9935 C CA . THR B 1 15 ? 104.77123 15.78819 13.60773 1.000 83.14460 15 THR B CA 1
ATOM 9936 C C . THR B 1 15 ? 105.01810 16.14979 12.14803 1.000 79.18609 15 THR B C 1
ATOM 9937 O O . THR B 1 15 ? 105.48433 15.33132 11.34946 1.000 99.32289 15 THR B O 1
ATOM 9948 N N . VAL B 1 16 ? 104.70508 17.39593 11.81352 1.000 87.05313 16 VAL B N 1
ATOM 9949 C CA . VAL B 1 16 ? 104.64472 17.85232 10.43012 1.000 113.83302 16 VAL B CA 1
ATOM 9950 C C . VAL B 1 16 ? 106.03469 18.30300 9.99592 1.000 106.62275 16 VAL B C 1
ATOM 9951 O O . VAL B 1 16 ? 106.55175 19.31100 10.48430 1.000 101.11779 16 VAL B O 1
ATOM 9964 N N . ILE B 1 17 ? 106.64050 17.55998 9.07022 1.000 81.37639 17 ILE B N 1
ATOM 9965 C CA . ILE B 1 17 ? 107.88954 18.02498 8.48053 1.000 73.51813 17 ILE B CA 1
ATOM 9966 C C . ILE B 1 17 ? 107.61175 18.98489 7.33101 1.000 66.29222 17 ILE B C 1
ATOM 9967 O O . ILE B 1 17 ? 108.29100 20.00746 7.18065 1.000 64.51277 17 ILE B O 1
ATOM 9983 N N . GLY B 1 18 ? 106.63003 18.66131 6.49872 1.000 77.61736 18 GLY B N 1
ATOM 9984 C CA . GLY B 1 18 ? 106.31539 19.46886 5.33797 1.000 66.86118 18 GLY B CA 1
ATOM 9985 C C . GLY B 1 18 ? 105.34297 18.73721 4.44278 1.000 102.69490 18 GLY B C 1
ATOM 9986 O O . GLY B 1 18 ? 104.98497 17.57652 4.68097 1.000 92.87702 18 GLY B O 1
ATOM 9990 N N . THR B 1 19 ? 104.92558 19.44141 3.39050 1.000 95.89349 19 THR B N 1
ATOM 9991 C CA . THR B 1 19 ? 103.87082 18.96779 2.49873 1.000 64.63945 19 THR B CA 1
ATOM 9992 C C . THR B 1 19 ? 104.35379 19.07383 1.05915 1.000 70.27899 19 THR B C 1
ATOM 9993 O O . THR B 1 19 ? 104.50419 20.18197 0.53686 1.000 80.68859 19 THR B O 1
ATOM 10004 N N . LEU B 1 20 ? 104.55682 17.93005 0.40229 1.000 103.06408 20 LEU B N 1
ATOM 10005 C CA . LEU B 1 20 ? 105.07328 17.94965 -0.96301 1.000 73.69588 20 LEU B CA 1
ATOM 10006 C C . LEU B 1 20 ? 104.10833 18.65536 -1.90728 1.000 62.21508 20 LEU B C 1
ATOM 10007 O O . LEU B 1 20 ? 104.50789 19.54983 -2.66132 1.000 76.25187 20 LEU B O 1
ATOM 10023 N N . ALA B 1 21 ? 102.83136 18.26596 -1.88136 1.000 82.08920 21 ALA B N 1
ATOM 10024 C CA . ALA B 1 21 ? 101.85425 18.83651 -2.80504 1.000 74.55758 21 ALA B CA 1
ATOM 10025 C C . ALA B 1 21 ? 101.83616 20.35773 -2.72187 1.000 75.12044 21 ALA B C 1
ATOM 10026 O O . ALA B 1 21 ? 101.81579 21.04860 -3.74633 1.000 68.51491 21 ALA B O 1
ATOM 10033 N N . GLU B 1 22 ? 101.84158 20.89833 -1.50124 1.000 90.76632 22 GLU B N 1
ATOM 10034 C CA . GLU B 1 22 ? 101.78210 22.34553 -1.32220 1.000 98.90773 22 GLU B CA 1
ATOM 10035 C C . GLU B 1 22 ? 103.15684 22.99392 -1.47651 1.000 105.63849 22 GLU B C 1
ATOM 10036 O O . GLU B 1 22 ? 103.27327 24.07672 -2.06236 1.000 105.86018 22 GLU B O 1
ATOM 10048 N N . ASP B 1 23 ? 104.20845 22.35112 -0.96184 1.000 89.31839 23 ASP B N 1
ATOM 10049 C CA . ASP B 1 23 ? 105.54258 22.94343 -1.02854 1.000 87.27431 23 ASP B CA 1
ATOM 10050 C C . ASP B 1 23 ? 105.99108 23.14886 -2.46684 1.000 74.52231 23 ASP B C 1
ATOM 10051 O O . ASP B 1 23 ? 106.63142 24.15770 -2.78917 1.000 80.44213 23 ASP B O 1
ATOM 10060 N N . LEU B 1 24 ? 105.67667 22.19479 -3.34142 1.000 95.27798 24 LEU B N 1
ATOM 10061 C CA . LEU B 1 24 ? 106.15422 22.20965 -4.71540 1.000 106.98221 24 LEU B CA 1
ATOM 10062 C C . LEU B 1 24 ? 105.11031 22.71650 -5.69962 1.000 122.64543 24 LEU B C 1
ATOM 10063 O O . LEU B 1 24 ? 105.21036 22.42742 -6.89376 1.000 116.82759 24 LEU B O 1
ATOM 10079 N N . HIS B 1 25 ? 104.13040 23.48049 -5.23046 1.000 129.52010 25 HIS B N 1
ATOM 10080 C CA . HIS B 1 25 ? 103.05916 24.01328 -6.07189 1.000 118.23903 25 HIS B CA 1
ATOM 10081 C C . HIS B 1 25 ? 102.55538 22.95006 -7.04779 1.000 102.27752 25 HIS B C 1
ATOM 10082 O O . HIS B 1 25 ? 102.54799 23.12348 -8.27005 1.000 98.83785 25 HIS B O 1
ATOM 10096 N N . LEU B 1 26 ? 102.11956 21.82996 -6.47487 1.000 65.62939 26 LEU B N 1
ATOM 10097 C CA . LEU B 1 26 ? 101.76369 20.64018 -7.25125 1.000 96.06483 26 LEU B CA 1
ATOM 10098 C C . LEU B 1 26 ? 100.26093 20.63132 -7.50743 1.000 79.67537 26 LEU B C 1
ATOM 10099 O O . LEU B 1 26 ? 99.48473 20.01770 -6.76881 1.000 67.60168 26 LEU B O 1
ATOM 10115 N N . GLU B 1 27 ? 99.84765 21.31816 -8.57094 1.000 116.52288 27 GLU B N 1
ATOM 10116 C CA . GLU B 1 27 ? 98.48299 21.20746 -9.05654 1.000 126.02202 27 GLU B CA 1
ATOM 10117 C C . GLU B 1 27 ? 98.35209 19.97160 -9.94087 1.000 103.56704 27 GLU B C 1
ATOM 10118 O O . GLU B 1 27 ? 99.28173 19.58944 -10.65878 1.000 85.32062 27 GLU B O 1
ATOM 10130 N N . GLY B 1 28 ? 97.17997 19.33842 -9.86711 1.000 102.17407 28 GLY B N 1
ATOM 10131 C CA . GLY B 1 28 ? 96.95609 18.03343 -10.45391 1.000 77.95108 28 GLY B CA 1
ATOM 10132 C C . GLY B 1 28 ? 96.50040 17.04250 -9.39556 1.000 74.61463 28 GLY B C 1
ATOM 10133 O O . GLY B 1 28 ? 95.72430 17.39113 -8.49484 1.000 111.18586 28 GLY B O 1
ATOM 10137 N N . GLU B 1 29 ? 97.00784 15.82261 -9.49011 1.000 86.91923 29 GLU B N 1
ATOM 10138 C CA . GLU B 1 29 ? 96.63492 14.75286 -8.58149 1.000 100.39968 29 GLU B CA 1
ATOM 10139 C C . GLU B 1 29 ? 97.85971 14.30242 -7.80061 1.000 99.52887 29 GLU B C 1
ATOM 10140 O O . GLU B 1 29 ? 98.99092 14.71368 -8.06643 1.000 83.56716 29 GLU B O 1
ATOM 10152 N N . GLY B 1 30 ? 97.61535 13.45594 -6.81334 1.000 64.22332 30 GLY B N 1
ATOM 10153 C CA . GLY B 1 30 ? 98.68739 12.74563 -6.16050 1.000 63.97064 30 GLY B CA 1
ATOM 10154 C C . GLY B 1 30 ? 98.18017 11.51162 -5.44924 1.000 90.37066 30 GLY B C 1
ATOM 10155 O O . GLY B 1 30 ? 97.22763 11.58784 -4.66719 1.000 116.27664 30 GLY B O 1
ATOM 10159 N N . SER B 1 31 ? 98.78317 10.36581 -5.73458 1.000 65.07023 31 SER B N 1
ATOM 10160 C CA . SER B 1 31 ? 98.62068 9.15975 -4.92872 1.000 62.69143 31 SER B CA 1
ATOM 10161 C C . SER B 1 31 ? 99.99429 8.83266 -4.34426 1.000 80.76967 31 SER B C 1
ATOM 10162 O O . SER B 1 31 ? 100.61294 7.82411 -4.69358 1.000 98.84522 31 SER B O 1
ATOM 10170 N N . PHE B 1 32 ? 100.46414 9.70249 -3.44759 1.000 76.64241 32 PHE B N 1
ATOM 10171 C CA . PHE B 1 32 ? 101.85075 9.68030 -2.98840 1.000 61.51633 32 PHE B CA 1
ATOM 10172 C C . PHE B 1 32 ? 102.13255 8.43369 -2.15789 1.000 81.25501 32 PHE B C 1
ATOM 10173 O O . PHE B 1 32 ? 101.46948 8.19002 -1.14396 1.000 101.76519 32 PHE B O 1
ATOM 10190 N N . ARG B 1 33 ? 103.15084 7.67443 -2.55741 1.000 90.42131 33 ARG B N 1
ATOM 10191 C CA . ARG B 1 33 ? 103.52548 6.45697 -1.85481 1.000 89.97306 33 ARG B CA 1
ATOM 10192 C C . ARG B 1 33 ? 105.03988 6.31271 -1.84050 1.000 98.19159 33 ARG B C 1
ATOM 10193 O O . ARG B 1 33 ? 105.75379 6.92216 -2.64067 1.000 87.87141 33 ARG B O 1
ATOM 10214 N N . LEU B 1 34 ? 105.52197 5.49646 -0.90917 1.000 90.16858 34 LEU B N 1
ATOM 10215 C CA . LEU B 1 34 ? 106.92040 5.11071 -0.87293 1.000 59.36481 34 LEU B CA 1
ATOM 10216 C C . LEU B 1 34 ? 107.15163 3.90709 -1.77628 1.000 83.37400 34 LEU B C 1
ATOM 10217 O O . LEU B 1 34 ? 106.25836 3.08210 -1.99080 1.000 91.86385 34 LEU B O 1
ATOM 10233 N N . MET B 1 35 ? 108.36451 3.82117 -2.32020 1.000 69.46753 35 MET B N 1
ATOM 10234 C CA . MET B 1 35 ? 108.72960 2.65778 -3.11889 1.000 57.85820 35 MET B CA 1
ATOM 10235 C C . MET B 1 35 ? 109.20032 1.50737 -2.23913 1.000 65.87946 35 MET B C 1
ATOM 10236 O O . MET B 1 35 ? 108.83776 0.34784 -2.47110 1.000 95.94309 35 MET B O 1
ATOM 10250 N N . LYS B 1 36 ? 110.02308 1.81136 -1.24020 1.000 65.51561 36 LYS B N 1
ATOM 10251 C CA . LYS B 1 36 ? 110.67708 0.79802 -0.42604 1.000 89.15303 36 LYS B CA 1
ATOM 10252 C C . LYS B 1 36 ? 109.89937 0.58085 0.86463 1.000 103.53811 36 LYS B C 1
ATOM 10253 O O . LYS B 1 36 ? 109.78446 1.49390 1.68771 1.000 112.85784 36 LYS B O 1
ATOM 10272 N N . GLN B 1 37 ? 109.36876 -0.62577 1.04164 1.000 133.43813 37 GLN B N 1
ATOM 10273 C CA . GLN B 1 37 ? 108.80549 -1.04569 2.31702 1.000 129.48658 37 GLN B CA 1
ATOM 10274 C C . GLN B 1 37 ? 109.19640 -2.51021 2.54051 1.000 136.21229 37 GLN B C 1
ATOM 10275 O O . GLN B 1 37 ? 108.36245 -3.41207 2.59718 1.000 125.00806 37 GLN B O 1
ATOM 10289 N N . PHE B 1 38 ? 110.50529 -2.75816 2.63183 1.000 160.38675 38 PHE B N 1
ATOM 10290 C CA . PHE B 1 38 ? 111.05082 -4.06444 2.99178 1.000 166.12700 38 PHE B CA 1
ATOM 10291 C C . PHE B 1 38 ? 111.44874 -4.13643 4.46127 1.000 167.26405 38 PHE B C 1
ATOM 10292 O O . PHE B 1 38 ? 111.27567 -5.17863 5.09856 1.000 169.32198 38 PHE B O 1
ATOM 10309 N N . ASN B 1 39 ? 111.97413 -3.04464 5.01127 1.000 132.08813 39 ASN B N 1
ATOM 10310 C CA . ASN B 1 39 ? 112.13591 -2.85692 6.44452 1.000 111.95609 39 ASN B CA 1
ATOM 10311 C C . ASN B 1 39 ? 111.05212 -1.90200 6.93881 1.000 118.25508 39 ASN B C 1
ATOM 10312 O O . ASN B 1 39 ? 110.45291 -1.15412 6.16205 1.000 103.29123 39 ASN B O 1
ATOM 10319 N N . ASN B 1 40 ? 110.78911 -1.94297 8.24217 1.000 158.96536 40 ASN B N 1
ATOM 10320 C CA . ASN B 1 40 ? 109.71758 -1.13093 8.82130 1.000 162.93672 40 ASN B CA 1
ATOM 10321 C C . ASN B 1 40 ? 110.10793 0.33932 8.73890 1.000 146.18552 40 ASN B C 1
ATOM 10322 O O . ASN B 1 40 ? 110.86821 0.84443 9.56779 1.000 139.86109 40 ASN B O 1
ATOM 10333 N N . SER B 1 41 ? 109.58025 1.03073 7.73125 1.000 107.33574 41 SER B N 1
ATOM 10334 C CA . SER B 1 41 ? 109.94172 2.41986 7.49730 1.000 96.34095 41 SER B CA 1
ATOM 10335 C C . SER B 1 41 ? 109.58917 3.28307 8.70292 1.000 88.66992 41 SER B C 1
ATOM 10336 O O . SER B 1 41 ? 108.60894 3.03798 9.41114 1.000 93.43297 41 SER B O 1
ATOM 10344 N N . LEU B 1 42 ? 110.40388 4.31159 8.92583 1.000 91.52533 42 LEU B N 1
ATOM 10345 C CA . LEU B 1 42 ? 110.23625 5.20555 10.06110 1.000 62.21784 42 LEU B CA 1
ATOM 10346 C C . LEU B 1 42 ? 109.49968 6.48695 9.70750 1.000 62.51454 42 LEU B C 1
ATOM 10347 O O . LEU B 1 42 ? 109.21764 7.28609 10.60322 1.000 77.72901 42 LEU B O 1
ATOM 10363 N N . ILE B 1 43 ? 109.19540 6.70669 8.43458 1.000 69.53062 43 ILE B N 1
ATOM 10364 C CA . ILE B 1 43 ? 108.43090 7.86496 7.98799 1.000 84.47310 43 ILE B CA 1
ATOM 10365 C C . ILE B 1 43 ? 107.21783 7.35877 7.22028 1.000 87.41877 43 ILE B C 1
ATOM 10366 O O . ILE B 1 43 ? 107.33497 6.42914 6.41397 1.000 71.55068 43 ILE B O 1
ATOM 10382 N N . HIS B 1 44 ? 106.05209 7.95953 7.45710 1.000 122.48671 44 HIS B N 1
ATOM 10383 C CA . HIS B 1 44 ? 104.86482 7.58029 6.69682 1.000 114.69993 44 HIS B CA 1
ATOM 10384 C C . HIS B 1 44 ? 104.33480 8.80113 5.95801 1.000 98.33236 44 HIS B C 1
ATOM 10385 O O . HIS B 1 44 ? 104.50207 9.93855 6.40916 1.000 98.16449 44 HIS B O 1
ATOM 10399 N N . VAL B 1 45 ? 103.72047 8.55747 4.80114 1.000 80.73682 45 VAL B N 1
ATOM 10400 C CA . VAL B 1 45 ? 103.30719 9.61474 3.88243 1.000 97.42533 45 VAL B CA 1
ATOM 10401 C C . VAL B 1 45 ? 101.80260 9.51686 3.65721 1.000 96.29688 45 VAL B C 1
ATOM 10402 O O . VAL B 1 45 ? 101.27514 8.42284 3.42581 1.000 76.67930 45 VAL B O 1
ATOM 10415 N N . ARG B 1 46 ? 101.11957 10.66235 3.71189 1.000 94.73937 46 ARG B N 1
ATOM 10416 C CA . ARG B 1 46 ? 99.68378 10.73932 3.46788 1.000 93.88517 46 ARG B CA 1
ATOM 10417 C C . ARG B 1 46 ? 99.41791 10.73271 1.96678 1.000 82.48400 46 ARG B C 1
ATOM 10418 O O . ARG B 1 46 ? 99.89844 11.60956 1.23830 1.000 91.14412 46 ARG B O 1
ATOM 10439 N N . GLU B 1 47 ? 98.63932 9.74844 1.51212 1.000 92.96936 47 GLU B N 1
ATOM 10440 C CA . GLU B 1 47 ? 98.39138 9.58309 0.08415 1.000 92.06969 47 GLU B CA 1
ATOM 10441 C C . GLU B 1 47 ? 97.79329 10.83919 -0.53817 1.000 65.17005 47 GLU B C 1
ATOM 10442 O O . GLU B 1 47 ? 98.11219 11.18431 -1.68043 1.000 64.46519 47 GLU B O 1
ATOM 10454 N N . SER B 1 48 ? 96.90477 11.52147 0.18380 1.000 69.57943 48 SER B N 1
ATOM 10455 C CA . SER B 1 48 ? 96.15210 12.62028 -0.40910 1.000 78.84615 48 SER B CA 1
ATOM 10456 C C . SER B 1 48 ? 97.07981 13.68090 -0.98899 1.000 75.79496 48 SER B C 1
ATOM 10457 O O . SER B 1 48 ? 96.99823 14.01283 -2.17649 1.000 77.05703 48 SER B O 1
ATOM 10465 N N . ASP B 1 49 ? 97.98840 14.21096 -0.16318 1.000 78.91805 49 ASP B N 1
ATOM 10466 C CA . ASP B 1 49 ? 98.73501 15.41361 -0.50788 1.000 70.19604 49 ASP B CA 1
ATOM 10467 C C . ASP B 1 49 ? 100.24084 15.26426 -0.35173 1.000 91.65073 49 ASP B C 1
ATOM 10468 O O . ASP B 1 49 ? 100.96331 16.25021 -0.52356 1.000 63.97290 49 ASP B O 1
ATOM 10477 N N . GLY B 1 50 ? 100.73582 14.07328 -0.04306 1.000 63.90815 50 GLY B N 1
ATOM 10478 C CA . GLY B 1 50 ? 102.16847 13.88906 0.05944 1.000 63.05303 50 GLY B CA 1
ATOM 10479 C C . GLY B 1 50 ? 102.79009 14.60482 1.23542 1.000 74.96842 50 GLY B C 1
ATOM 10480 O O . GLY B 1 50 ? 103.84603 15.22720 1.09146 1.000 100.28041 50 GLY B O 1
ATOM 10484 N N . GLN B 1 51 ? 102.14693 14.54844 2.39015 1.000 82.51259 51 GLN B N 1
ATOM 10485 C CA . GLN B 1 51 ? 102.66090 15.11434 3.62747 1.000 75.30430 51 GLN B CA 1
ATOM 10486 C C . GLN B 1 51 ? 103.06451 13.95017 4.51698 1.000 84.28141 51 GLN B C 1
ATOM 10487 O O . GLN B 1 51 ? 102.25297 13.05849 4.77960 1.000 91.88784 51 GLN B O 1
ATOM 10501 N N . LEU B 1 52 ? 104.32294 13.91827 4.91975 1.000 64.05736 52 LEU B N 1
ATOM 10502 C CA . LEU B 1 52 ? 104.84644 12.78835 5.66586 1.000 74.17455 52 LEU B CA 1
ATOM 10503 C C . LEU B 1 52 ? 105.13535 13.19659 7.10085 1.000 68.39956 52 LEU B C 1
ATOM 10504 O O . LEU B 1 52 ? 105.69187 14.27145 7.35954 1.000 93.03594 52 LEU B O 1
ATOM 10520 N N . SER B 1 53 ? 104.75612 12.32613 8.02426 1.000 75.14287 53 SER B N 1
ATOM 10521 C CA . SER B 1 53 ? 105.00080 12.54333 9.43651 1.000 74.29860 53 SER B CA 1
ATOM 10522 C C . SER B 1 53 ? 105.88130 11.42927 9.98919 1.000 92.84719 53 SER B C 1
ATOM 10523 O O . SER B 1 53 ? 106.01017 10.33868 9.40399 1.000 78.80776 53 SER B O 1
ATOM 10531 N N . ILE B 1 54 ? 106.49919 11.75049 11.12891 1.000 67.77048 54 ILE B N 1
ATOM 10532 C CA . ILE B 1 54 ? 107.37918 10.84530 11.85573 1.000 74.82125 54 ILE B CA 1
ATOM 10533 C C . ILE B 1 54 ? 106.56825 9.64775 12.32831 1.000 88.16581 54 ILE B C 1
ATOM 10534 O O . ILE B 1 54 ? 105.73484 9.76991 13.23229 1.000 112.65053 54 ILE B O 1
ATOM 10550 N N . GLY B 1 55 ? 106.81470 8.48226 11.73646 1.000 81.71558 55 GLY B N 1
ATOM 10551 C CA . GLY B 1 55 ? 106.08804 7.28893 12.11576 1.000 72.73782 55 GLY B CA 1
ATOM 10552 C C . GLY B 1 55 ? 106.53907 6.73799 13.44854 1.000 95.02996 55 GLY B C 1
ATOM 10553 O O . GLY B 1 55 ? 105.81513 6.82309 14.44369 1.000 122.94359 55 GLY B O 1
ATOM 10557 N N . GLU B 1 56 ? 107.73833 6.17075 13.47181 1.000 115.65215 56 GLU B N 1
ATOM 10558 C CA . GLU B 1 56 ? 108.33484 5.63934 14.68403 1.000 93.60788 56 GLU B CA 1
ATOM 10559 C C . GLU B 1 56 ? 109.28111 6.67937 15.28466 1.000 84.98391 56 GLU B C 1
ATOM 10560 O O . GLU B 1 56 ? 109.40933 7.80266 14.79082 1.000 89.96330 56 GLU B O 1
ATOM 10572 N N . ARG B 1 57 ? 109.94619 6.30124 16.37307 1.000 97.01335 57 ARG B N 1
ATOM 10573 C CA . ARG B 1 57 ? 110.95561 7.16704 16.96413 1.000 91.05883 57 ARG B CA 1
ATOM 10574 C C . ARG B 1 57 ? 112.16753 7.22637 16.04671 1.000 98.99916 57 ARG B C 1
ATOM 10575 O O . ARG B 1 57 ? 112.55848 6.22242 15.44104 1.000 73.45027 57 ARG B O 1
ATOM 10596 N N . ILE B 1 58 ? 112.75209 8.41350 15.93044 1.000 100.45661 58 ILE B N 1
ATOM 10597 C CA . ILE B 1 58 ? 113.93155 8.63287 15.10063 1.000 82.96436 58 ILE B CA 1
ATOM 10598 C C . ILE B 1 58 ? 115.05972 9.06223 16.02775 1.000 87.06466 58 ILE B C 1
ATOM 10599 O O . ILE B 1 58 ? 115.06494 10.19425 16.52937 1.000 74.80457 58 ILE B O 1
ATOM 10615 N N . ASP B 1 59 ? 116.01520 8.15719 16.25051 1.000 64.68990 59 ASP B N 1
ATOM 10616 C CA . ASP B 1 59 ? 117.15430 8.37680 17.13832 1.000 74.26918 59 ASP B CA 1
ATOM 10617 C C . ASP B 1 59 ? 118.39812 8.56206 16.27838 1.000 78.42167 59 ASP B C 1
ATOM 10618 O O . ASP B 1 59 ? 118.92555 7.59154 15.72594 1.000 87.77159 59 ASP B O 1
ATOM 10627 N N . ARG B 1 60 ? 118.87069 9.80562 16.17462 1.000 71.00579 60 ARG B N 1
ATOM 10628 C CA . ARG B 1 60 ? 120.02941 10.08382 15.33396 1.000 59.97191 60 ARG B CA 1
ATOM 10629 C C . ARG B 1 60 ? 121.22542 9.23223 15.74022 1.000 69.14830 60 ARG B C 1
ATOM 10630 O O . ARG B 1 60 ? 121.91137 8.66544 14.88055 1.000 58.60699 60 ARG B O 1
ATOM 10651 N N . GLU B 1 61 ? 121.48482 9.12069 17.04485 1.000 64.14521 61 GLU B N 1
ATOM 10652 C CA . GLU B 1 61 ? 122.67102 8.41817 17.51403 1.000 66.02979 61 GLU B CA 1
ATOM 10653 C C . GLU B 1 61 ? 122.67538 6.94167 17.14090 1.000 81.40713 61 GLU B C 1
ATOM 10654 O O . GLU B 1 61 ? 123.71742 6.29369 17.27725 1.000 128.64800 61 GLU B O 1
ATOM 10666 N N . ARG B 1 62 ? 121.55927 6.39584 16.66682 1.000 62.52619 62 ARG B N 1
ATOM 10667 C CA . ARG B 1 62 ? 121.49125 4.97984 16.33202 1.000 60.61881 62 ARG B CA 1
ATOM 10668 C C . ARG B 1 62 ? 121.51021 4.70987 14.83642 1.000 80.15623 62 ARG B C 1
ATOM 10669 O O . ARG B 1 62 ? 121.93672 3.62682 14.42185 1.000 96.28608 62 ARG B O 1
ATOM 10690 N N . ILE B 1 63 ? 121.05783 5.65891 14.01779 1.000 84.07686 63 ILE B N 1
ATOM 10691 C CA . ILE B 1 63 ? 121.09873 5.49070 12.57017 1.000 86.96905 63 ILE B CA 1
ATOM 10692 C C . ILE B 1 63 ? 122.34330 6.12165 11.95325 1.000 60.08060 63 ILE B C 1
ATOM 10693 O O . ILE B 1 63 ? 122.73579 5.72925 10.84390 1.000 67.77483 63 ILE B O 1
ATOM 10709 N N . CYS B 1 64 ? 122.96863 7.08444 12.63035 1.000 56.89694 64 CYS B N 1
ATOM 10710 C CA . CYS B 1 64 ? 124.16201 7.74535 12.12988 1.000 74.61869 64 CYS B CA 1
ATOM 10711 C C . CYS B 1 64 ? 125.29148 7.77091 13.15823 1.000 77.52917 64 CYS B C 1
ATOM 10712 O O . CYS B 1 64 ? 126.38331 8.25081 12.83586 1.000 55.73300 64 CYS B O 1
ATOM 10719 N N . ARG B 1 65 ? 125.06597 7.26119 14.37637 1.000 59.33679 65 ARG B N 1
ATOM 10720 C CA . ARG B 1 65 ? 126.09015 7.18117 15.41709 1.000 56.81154 65 ARG B CA 1
ATOM 10721 C C . ARG B 1 65 ? 126.86775 8.49064 15.52945 1.000 57.46861 65 ARG B C 1
ATOM 10722 O O . ARG B 1 65 ? 126.27734 9.53678 15.81296 1.000 63.17233 65 ARG B O 1
ATOM 10743 N N . GLN B 1 66 ? 128.18379 8.45234 15.32197 1.000 89.57621 66 GLN B N 1
ATOM 10744 C CA . GLN B 1 66 ? 129.03511 9.62512 15.47487 1.000 91.27532 66 GLN B CA 1
ATOM 10745 C C . GLN B 1 66 ? 129.25636 10.36001 14.15210 1.000 58.01642 66 GLN B C 1
ATOM 10746 O O . GLN B 1 66 ? 130.22125 11.11688 14.02587 1.000 60.02442 66 GLN B O 1
ATOM 10760 N N . SER B 1 67 ? 128.36965 10.18581 13.18341 1.000 57.16597 67 SER B N 1
ATOM 10761 C CA . SER B 1 67 ? 128.55335 10.74473 11.84728 1.000 57.24940 67 SER B CA 1
ATOM 10762 C C . SER B 1 67 ? 128.02765 12.17342 11.79083 1.000 77.87405 67 SER B C 1
ATOM 10763 O O . SER B 1 67 ? 126.87583 12.41892 12.17824 1.000 101.81699 67 SER B O 1
ATOM 10771 N N . PRO B 1 68 ? 128.83077 13.12990 11.30904 1.000 57.59929 68 PRO B N 1
ATOM 10772 C CA . PRO B 1 68 ? 128.44414 14.54474 11.47919 1.000 69.48448 68 PRO B CA 1
ATOM 10773 C C . PRO B 1 68 ? 127.08702 14.88907 10.89538 1.000 56.18041 68 PRO B C 1
ATOM 10774 O O . PRO B 1 68 ? 126.37103 15.73034 11.45486 1.000 94.64966 68 PRO B O 1
ATOM 10785 N N . HIS B 1 69 ? 126.71196 14.27505 9.78051 1.000 81.79270 69 HIS B N 1
ATOM 10786 C CA . HIS B 1 69 ? 125.44358 14.56293 9.13119 1.000 80.46108 69 HIS B CA 1
ATOM 10787 C C . HIS B 1 69 ? 124.56092 13.32822 9.14159 1.000 78.56836 69 HIS B C 1
ATOM 10788 O O . HIS B 1 69 ? 125.04470 12.19496 9.05879 1.000 74.37277 69 HIS B O 1
ATOM 10802 N N . CYS B 1 70 ? 123.25798 13.56150 9.26285 1.000 72.79667 70 CYS B N 1
ATOM 10803 C CA . CYS B 1 70 ? 122.28248 12.47448 9.27292 1.000 56.66467 70 CYS B CA 1
ATOM 10804 C C . CYS B 1 70 ? 121.09118 12.91608 8.43497 1.000 60.07433 70 CYS B C 1
ATOM 10805 O O . CYS B 1 70 ? 120.20004 13.60869 8.93055 1.000 89.53770 70 CYS B O 1
ATOM 10812 N N . THR B 1 71 ? 121.08483 12.51930 7.16933 1.000 64.72850 71 THR B N 1
ATOM 10813 C CA . THR B 1 71 ? 120.00732 12.84759 6.25084 1.000 59.63452 71 THR B CA 1
ATOM 10814 C C . THR B 1 71 ? 119.34577 11.54276 5.83875 1.000 56.36659 71 THR B C 1
ATOM 10815 O O . THR B 1 71 ? 120.01004 10.64745 5.30793 1.000 91.19049 71 THR B O 1
ATOM 10826 N N . LEU B 1 72 ? 118.05241 11.42422 6.11399 1.000 75.74747 72 LEU B N 1
ATOM 10827 C CA . LEU B 1 72 ? 117.27869 10.27152 5.67770 1.000 56.96777 72 LEU B CA 1
ATOM 10828 C C . LEU B 1 72 ? 116.77112 10.51305 4.26353 1.000 62.65688 72 LEU B C 1
ATOM 10829 O O . LEU B 1 72 ? 116.19062 11.56334 3.97877 1.000 81.28013 72 LEU B O 1
ATOM 10845 N N . ALA B 1 73 ? 116.98079 9.54087 3.38254 1.000 56.19637 73 ALA B N 1
ATOM 10846 C CA . ALA B 1 73 ? 116.58269 9.65248 1.98661 1.000 55.93037 73 ALA B CA 1
ATOM 10847 C C . ALA B 1 73 ? 115.35530 8.79294 1.73460 1.000 56.27329 73 ALA B C 1
ATOM 10848 O O . ALA B 1 73 ? 115.33565 7.61111 2.09138 1.000 56.30081 73 ALA B O 1
ATOM 10855 N N . LEU B 1 74 ? 114.33217 9.38711 1.12629 1.000 56.58002 74 LEU B N 1
ATOM 10856 C CA . LEU B 1 74 ? 113.11407 8.65938 0.79559 1.000 56.94741 74 LEU B CA 1
ATOM 10857 C C . LEU B 1 74 ? 112.67630 9.01166 -0.61674 1.000 56.73447 74 LEU B C 1
ATOM 10858 O O . LEU B 1 74 ? 112.73254 10.17449 -1.02205 1.000 67.76653 74 LEU B O 1
ATOM 10874 N N . ASP B 1 75 ? 112.23041 8.00342 -1.36171 1.000 56.64202 75 ASP B N 1
ATOM 10875 C CA . ASP B 1 75 ? 111.77064 8.18019 -2.73377 1.000 56.47368 75 ASP B CA 1
ATOM 10876 C C . ASP B 1 75 ? 110.26484 7.95672 -2.78124 1.000 66.61886 75 ASP B C 1
ATOM 10877 O O . ASP B 1 75 ? 109.79185 6.84381 -2.52512 1.000 83.39123 75 ASP B O 1
ATOM 10886 N N . VAL B 1 76 ? 109.51658 9.00750 -3.10879 1.000 58.40827 76 VAL B N 1
ATOM 10887 C CA . VAL B 1 76 ? 108.06091 8.93834 -3.16763 1.000 58.10002 76 VAL B CA 1
ATOM 10888 C C . VAL B 1 76 ? 107.64029 8.99749 -4.62777 1.000 57.88208 76 VAL B C 1
ATOM 10889 O O . VAL B 1 76 ? 108.30057 9.62544 -5.45872 1.000 58.03706 76 VAL B O 1
ATOM 10902 N N . VAL B 1 77 ? 106.52792 8.34586 -4.94224 1.000 67.24027 77 VAL B N 1
ATOM 10903 C CA . VAL B 1 77 ? 105.98393 8.35495 -6.29399 1.000 63.53642 77 VAL B CA 1
ATOM 10904 C C . VAL B 1 77 ? 104.54807 8.84781 -6.23779 1.000 72.94242 77 VAL B C 1
ATOM 10905 O O . VAL B 1 77 ? 103.78474 8.47036 -5.34201 1.000 76.57080 77 VAL B O 1
ATOM 10918 N N . SER B 1 78 ? 104.18636 9.68763 -7.20073 1.000 58.89760 78 SER B N 1
ATOM 10919 C CA . SER B 1 78 ? 102.83829 10.22218 -7.31714 1.000 72.71293 78 SER B CA 1
ATOM 10920 C C . SER B 1 78 ? 102.31314 9.92496 -8.71442 1.000 59.45234 78 SER B C 1
ATOM 10921 O O . SER B 1 78 ? 103.03336 9.42128 -9.57668 1.000 64.11488 78 SER B O 1
ATOM 10929 N N . VAL B 1 79 ? 101.04627 10.25658 -8.94624 1.000 73.69159 79 VAL B N 1
ATOM 10930 C CA . VAL B 1 79 ? 100.41863 10.04663 -10.24811 1.000 68.81934 79 VAL B CA 1
ATOM 10931 C C . VAL B 1 79 ? 99.51079 11.23403 -10.54193 1.000 70.20655 79 VAL B C 1
ATOM 10932 O O . VAL B 1 79 ? 98.50546 11.44306 -9.85252 1.000 85.30774 79 VAL B O 1
ATOM 10945 N N . ALA B 1 80 ? 99.85814 12.00188 -11.56833 1.000 82.04521 80 ALA B N 1
ATOM 10946 C CA . ALA B 1 80 ? 99.14569 13.22164 -11.93449 1.000 60.53684 80 ALA B CA 1
ATOM 10947 C C . ALA B 1 80 ? 98.70592 13.09977 -13.38668 1.000 60.41036 80 ALA B C 1
ATOM 10948 O O . ALA B 1 80 ? 99.51250 13.26208 -14.30555 1.000 61.23336 80 ALA B O 1
ATOM 10955 N N . LYS B 1 81 ? 97.41848 12.83868 -13.59208 1.000 68.71376 81 LYS B N 1
ATOM 10956 C CA . LYS B 1 81 ? 96.86553 12.69918 -14.93444 1.000 60.97648 81 LYS B CA 1
ATOM 10957 C C . LYS B 1 81 ? 97.51646 11.52623 -15.66318 1.000 71.85021 81 LYS B C 1
ATOM 10958 O O . LYS B 1 81 ? 98.07195 11.66660 -16.75600 1.000 65.18762 81 LYS B O 1
ATOM 10966 N N . GLU B 1 82 ? 97.47247 10.36337 -15.02635 1.000 63.71403 82 GLU B N 1
ATOM 10967 C CA . GLU B 1 82 ? 97.94762 9.10517 -15.58643 1.000 63.93808 82 GLU B CA 1
ATOM 10968 C C . GLU B 1 82 ? 99.46121 9.05597 -15.71413 1.000 59.36501 82 GLU B C 1
ATOM 10969 O O . GLU B 1 82 ? 99.97991 8.08334 -16.27285 1.000 65.74958 82 GLU B O 1
ATOM 10981 N N . GLN B 1 83 ? 100.18648 10.06379 -15.23440 1.000 59.12035 83 GLN B N 1
ATOM 10982 C CA . GLN B 1 83 ? 101.64179 10.09726 -15.33158 1.000 58.44123 83 GLN B CA 1
ATOM 10983 C C . GLN B 1 83 ? 102.24285 9.77145 -13.97122 1.000 58.36582 83 GLN B C 1
ATOM 10984 O O . GLN B 1 83 ? 101.99600 10.48884 -12.99763 1.000 75.70366 83 GLN B O 1
ATOM 10998 N N . PHE B 1 84 ? 103.04956 8.71490 -13.91097 1.000 57.98499 84 PHE B N 1
ATOM 10999 C CA . PHE B 1 84 ? 103.77164 8.36807 -12.69375 1.000 57.85141 84 PHE B CA 1
ATOM 11000 C C . PHE B 1 84 ? 105.02516 9.22789 -12.58887 1.000 57.34274 84 PHE B C 1
ATOM 11001 O O . PHE B 1 84 ? 105.85564 9.24486 -13.50657 1.000 56.86849 84 PHE B O 1
ATOM 11018 N N . LYS B 1 85 ? 105.14902 9.94741 -11.47632 1.000 57.50905 85 LYS B N 1
ATOM 11019 C CA . LYS B 1 85 ? 106.29038 10.80381 -11.19083 1.000 57.13299 85 LYS B CA 1
ATOM 11020 C C . LYS B 1 85 ? 107.00166 10.30664 -9.93949 1.000 57.02028 85 LYS B C 1
ATOM 11021 O O . LYS B 1 85 ? 106.40868 9.63092 -9.09586 1.000 57.39736 85 LYS B O 1
ATOM 11040 N N . LEU B 1 86 ? 108.27560 10.67499 -9.80647 1.000 56.55026 86 LEU B N 1
ATOM 11041 C CA . LEU B 1 86 ? 109.06837 10.32449 -8.63568 1.000 56.41410 86 LEU B CA 1
ATOM 11042 C C . LEU B 1 86 ? 109.75398 11.56207 -8.07926 1.000 56.37290 86 LEU B C 1
ATOM 11043 O O . LEU B 1 86 ? 110.30696 12.37303 -8.82862 1.000 57.38839 86 LEU B O 1
ATOM 11059 N N . ILE B 1 87 ? 109.73136 11.68647 -6.75706 1.000 56.67150 87 ILE B N 1
ATOM 11060 C CA . ILE B 1 87 ? 110.35243 12.79700 -6.04776 1.000 60.93032 87 ILE B CA 1
ATOM 11061 C C . ILE B 1 87 ? 111.28647 12.22644 -4.99106 1.000 56.51660 87 ILE B C 1
ATOM 11062 O O . ILE B 1 87 ? 110.87669 11.39286 -4.17374 1.000 56.77428 87 ILE B O 1
ATOM 11078 N N . HIS B 1 88 ? 112.54283 12.65467 -5.03035 1.000 56.07919 88 HIS B N 1
ATOM 11079 C CA . HIS B 1 88 ? 113.55941 12.25615 -4.07028 1.000 55.84785 88 HIS B CA 1
ATOM 11080 C C . HIS B 1 88 ? 113.62400 13.29978 -2.96806 1.000 56.26664 88 HIS B C 1
ATOM 11081 O O . HIS B 1 88 ? 113.72322 14.49809 -3.25228 1.000 56.39378 88 HIS B O 1
ATOM 11095 N N . VAL B 1 89 ? 113.56685 12.85376 -1.71698 1.000 56.54064 89 VAL B N 1
ATOM 11096 C CA . VAL B 1 89 ? 113.49847 13.76676 -0.58619 1.000 67.78561 89 VAL B CA 1
ATOM 11097 C C . VAL B 1 89 ? 114.58484 13.42554 0.41855 1.000 56.85783 89 VAL B C 1
ATOM 11098 O O . VAL B 1 89 ? 114.80389 12.25214 0.74273 1.000 56.65189 89 VAL B O 1
ATOM 11104 N N . GLU B 1 90 ? 115.24960 14.46410 0.92114 1.000 70.71927 90 GLU B N 1
ATOM 11105 C CA . GLU B 1 90 ? 116.29567 14.34858 1.92968 1.000 57.75343 90 GLU B CA 1
ATOM 11106 C C . GLU B 1 90 ? 115.83480 15.08698 3.17788 1.000 57.61892 90 GLU B C 1
ATOM 11107 O O . GLU B 1 90 ? 115.64464 16.30848 3.14607 1.000 82.40229 90 GLU B O 1
ATOM 11115 N N . VAL B 1 91 ? 115.66149 14.34545 4.27007 1.000 62.44231 91 VAL B N 1
ATOM 11116 C CA . VAL B 1 91 ? 115.17193 14.87588 5.53839 1.000 58.74233 91 VAL B CA 1
ATOM 11117 C C . VAL B 1 91 ? 116.36743 14.91229 6.48176 1.000 58.59723 91 VAL B C 1
ATOM 11118 O O . VAL B 1 91 ? 116.75968 13.87998 7.03746 1.000 74.10384 91 VAL B O 1
ATOM 11131 N N . GLU B 1 92 ? 116.95409 16.09129 6.68172 1.000 64.99689 92 GLU B N 1
ATOM 11132 C CA . GLU B 1 92 ? 118.04159 16.21278 7.64059 1.000 70.37912 92 GLU B CA 1
ATOM 11133 C C . GLU B 1 92 ? 117.51914 15.92428 9.04090 1.000 59.44392 92 GLU B C 1
ATOM 11134 O O . GLU B 1 92 ? 116.49757 16.47509 9.46096 1.000 60.26631 92 GLU B O 1
ATOM 11146 N N . VAL B 1 93 ? 118.19900 15.02733 9.74195 1.000 59.20244 93 VAL B N 1
ATOM 11147 C CA . VAL B 1 93 ? 117.87495 14.68450 11.12078 1.000 59.90085 93 VAL B CA 1
ATOM 11148 C C . VAL B 1 93 ? 118.83438 15.45211 12.01864 1.000 63.71895 93 VAL B C 1
ATOM 11149 O O . VAL B 1 93 ? 120.03800 15.16903 12.03713 1.000 59.47227 93 VAL B O 1
ATOM 11162 N N . ARG B 1 94 ? 118.31337 16.43132 12.75532 1.000 96.49925 94 ARG B N 1
ATOM 11163 C CA . ARG B 1 94 ? 119.13935 17.27401 13.60948 1.000 102.05059 94 ARG B CA 1
ATOM 11164 C C . ARG B 1 94 ? 119.33992 16.64321 14.98501 1.000 77.19038 94 ARG B C 1
ATOM 11165 O O . ARG B 1 94 ? 118.44649 15.98995 15.53163 1.000 70.38183 94 ARG B O 1
ATOM 11186 N N . ASP B 1 95 ? 120.52745 16.86772 15.54504 1.000 73.86489 95 ASP B N 1
ATOM 11187 C CA . ASP B 1 95 ? 120.93151 16.28758 16.82093 1.000 96.61980 95 ASP B CA 1
ATOM 11188 C C . ASP B 1 95 ? 120.54884 17.20640 17.97076 1.000 90.79001 95 ASP B C 1
ATOM 11189 O O . ASP B 1 95 ? 120.68635 18.42966 17.88195 1.000 68.59150 95 ASP B O 1
ATOM 11198 N N . ILE B 1 96 ? 120.07531 16.60090 19.05307 1.000 104.81573 96 ILE B N 1
ATOM 11199 C CA . ILE B 1 96 ? 119.81557 17.28841 20.30547 1.000 103.73458 96 ILE B CA 1
ATOM 11200 C C . ILE B 1 96 ? 120.66501 16.59594 21.36704 1.000 76.84254 96 ILE B C 1
ATOM 11201 O O . ILE B 1 96 ? 121.10784 15.45619 21.19621 1.000 64.11419 96 ILE B O 1
ATOM 11217 N N . ASN B 1 97 ? 120.91016 17.30394 22.46774 1.000 83.09511 97 ASN B N 1
ATOM 11218 C CA . ASN B 1 97 ? 121.84924 16.82970 23.48356 1.000 65.67422 97 ASN B CA 1
ATOM 11219 C C . ASN B 1 97 ? 121.17353 15.86688 24.46385 1.000 79.61962 97 ASN B C 1
ATOM 11220 O O . ASN B 1 97 ? 121.14845 16.07897 25.67535 1.000 95.73828 97 ASN B O 1
ATOM 11231 N N . ASP B 1 98 ? 120.64607 14.76913 23.91749 1.000 82.53427 98 ASP B N 1
ATOM 11232 C CA . ASP B 1 98 ? 120.06498 13.71227 24.73732 1.000 72.28094 98 ASP B CA 1
ATOM 11233 C C . ASP B 1 98 ? 121.08002 12.62522 25.08938 1.000 93.35040 98 ASP B C 1
ATOM 11234 O O . ASP B 1 98 ? 120.68702 11.49835 25.41884 1.000 66.18336 98 ASP B O 1
ATOM 11243 N N . ASN B 1 99 ? 122.37275 12.93510 25.00719 1.000 82.39630 99 ASN B N 1
ATOM 11244 C CA . ASN B 1 99 ? 123.42989 12.01954 25.41936 1.000 84.89890 99 ASN B CA 1
ATOM 11245 C C . ASN B 1 99 ? 124.56281 12.83381 26.02701 1.000 66.39991 99 ASN B C 1
ATOM 11246 O O . ASN B 1 99 ? 124.98206 13.83838 25.44410 1.000 64.34929 99 ASN B O 1
ATOM 11257 N N . SER B 1 100 ? 125.09384 12.36220 27.26398 1.000 86.80066 100 SER B N 1
ATOM 11258 C CA . SER B 1 100 ? 126.08112 12.98978 28.12726 1.000 105.27735 100 SER B CA 1
ATOM 11259 C C . SER B 1 100 ? 127.46507 12.39355 27.91610 1.000 89.39091 100 SER B C 1
ATOM 11260 O O . SER B 1 100 ? 127.59688 11.19778 27.63471 1.000 76.49975 100 SER B O 1
ATOM 11268 N N . PRO B 1 101 ? 128.50913 13.21238 28.05611 1.000 69.61261 101 PRO B N 1
ATOM 11269 C CA . PRO B 1 101 ? 129.86654 12.65535 28.08766 1.000 95.23243 101 PRO B CA 1
ATOM 11270 C C . PRO B 1 101 ? 129.96843 11.54677 29.12430 1.000 63.64613 101 PRO B C 1
ATOM 11271 O O . PRO B 1 101 ? 129.31977 11.59275 30.17085 1.000 76.36041 101 PRO B O 1
ATOM 11282 N N . ARG B 1 102 ? 130.78929 10.54106 28.82455 1.000 79.62558 102 ARG B N 1
ATOM 11283 C CA . ARG B 1 102 ? 130.98738 9.42410 29.73461 1.000 90.84812 102 ARG B CA 1
ATOM 11284 C C . ARG B 1 102 ? 132.40832 8.89504 29.59505 1.000 106.09416 102 ARG B C 1
ATOM 11285 O O . ARG B 1 102 ? 133.07793 9.11337 28.58201 1.000 106.27904 102 ARG B O 1
ATOM 11306 N N . PHE B 1 103 ? 132.86520 8.19010 30.63975 1.000 107.39170 103 PHE B N 1
ATOM 11307 C CA . PHE B 1 103 ? 134.16806 7.53823 30.64961 1.000 82.48001 103 PHE B CA 1
ATOM 11308 C C . PHE B 1 103 ? 134.00475 6.02186 30.69877 1.000 77.83884 103 PHE B C 1
ATOM 11309 O O . PHE B 1 103 ? 133.09206 5.51823 31.36754 1.000 98.37584 103 PHE B O 1
ATOM 11326 N N . PRO B 1 104 ? 134.87373 5.27448 30.00426 1.000 88.54779 104 PRO B N 1
ATOM 11327 C CA . PRO B 1 104 ? 134.63818 3.82153 29.87059 1.000 81.04604 104 PRO B CA 1
ATOM 11328 C C . PRO B 1 104 ? 134.51421 3.07549 31.18989 1.000 82.57555 104 PRO B C 1
ATOM 11329 O O . PRO B 1 104 ? 133.77110 2.08812 31.26768 1.000 74.19674 104 PRO B O 1
ATOM 11340 N N . GLY B 1 105 ? 135.26647 3.47669 32.21485 1.000 84.04051 105 GLY B N 1
ATOM 11341 C CA . GLY B 1 105 ? 135.28266 2.75587 33.46573 1.000 88.75116 105 GLY B CA 1
ATOM 11342 C C . GLY B 1 105 ? 135.10453 3.69991 34.63727 1.000 93.21394 105 GLY B C 1
ATOM 11343 O O . GLY B 1 105 ? 135.28788 4.91102 34.52568 1.000 113.57441 105 GLY B O 1
ATOM 11347 N N . ALA B 1 106 ? 134.73414 3.11460 35.77607 1.000 77.93966 106 ALA B N 1
ATOM 11348 C CA . ALA B 1 106 ? 134.52291 3.89918 36.98428 1.000 78.06428 106 ALA B CA 1
ATOM 11349 C C . ALA B 1 106 ? 135.82514 4.34612 37.63022 1.000 108.25726 106 ALA B C 1
ATOM 11350 O O . ALA B 1 106 ? 135.81962 5.32769 38.38375 1.000 107.07178 106 ALA B O 1
ATOM 11357 N N . GLU B 1 107 ? 136.93426 3.66493 37.34894 1.000 99.96729 107 GLU B N 1
ATOM 11358 C CA . GLU B 1 107 ? 138.22728 4.05112 37.89205 1.000 102.97750 107 GLU B CA 1
ATOM 11359 C C . GLU B 1 107 ? 139.30523 3.93073 36.82601 1.000 96.50911 107 GLU B C 1
ATOM 11360 O O . GLU B 1 107 ? 139.30352 2.98746 36.02569 1.000 86.96853 107 GLU B O 1
ATOM 11372 N N . ILE B 1 108 ? 140.21530 4.90163 36.82073 1.000 111.06512 108 ILE B N 1
ATOM 11373 C CA . ILE B 1 108 ? 141.41941 4.86338 35.99625 1.000 103.91693 108 ILE B CA 1
ATOM 11374 C C . ILE B 1 108 ? 142.62615 4.74958 36.92432 1.000 97.55632 108 ILE B C 1
ATOM 11375 O O . ILE B 1 108 ? 142.98395 5.74052 37.57574 1.000 102.53474 108 ILE B O 1
ATOM 11391 N N . PRO B 1 109 ? 143.26614 3.58978 37.03505 1.000 61.39024 109 PRO B N 1
ATOM 11392 C CA . PRO B 1 109 ? 144.46519 3.48862 37.87540 1.000 75.44131 109 PRO B CA 1
ATOM 11393 C C . PRO B 1 109 ? 145.69228 3.94746 37.10998 1.000 92.98838 109 PRO B C 1
ATOM 11394 O O . PRO B 1 109 ? 145.86764 3.63379 35.92079 1.000 59.70787 109 PRO B O 1
ATOM 11405 N N . VAL B 1 110 ? 146.54919 4.70681 37.77909 1.000 84.08304 110 VAL B N 1
ATOM 11406 C CA . VAL B 1 110 ? 147.74018 5.25453 37.13779 1.000 60.10077 110 VAL B CA 1
ATOM 11407 C C . VAL B 1 110 ? 148.92386 5.20144 38.09426 1.000 60.30333 110 VAL B C 1
ATOM 11408 O O . VAL B 1 110 ? 148.77721 5.40937 39.30067 1.000 94.82773 110 VAL B O 1
ATOM 11421 N N . GLU B 1 111 ? 150.10695 4.93249 37.53680 1.000 73.52802 111 GLU B N 1
ATOM 11422 C CA . GLU B 1 111 ? 151.35144 4.84818 38.28031 1.000 59.61298 111 GLU B CA 1
ATOM 11423 C C . GLU B 1 111 ? 152.36010 5.78097 37.63471 1.000 59.15165 111 GLU B C 1
ATOM 11424 O O . GLU B 1 111 ? 152.45489 5.85992 36.40740 1.000 58.44824 111 GLU B O 1
ATOM 11436 N N . VAL B 1 112 ? 153.11349 6.48621 38.46502 1.000 59.60645 112 VAL B N 1
ATOM 11437 C CA . VAL B 1 112 ? 154.17644 7.35181 37.97345 1.000 59.28312 112 VAL B CA 1
ATOM 11438 C C . VAL B 1 112 ? 155.30130 7.34621 38.99603 1.000 59.61264 112 VAL B C 1
ATOM 11439 O O . VAL B 1 112 ? 155.06390 7.27422 40.20565 1.000 65.05431 112 VAL B O 1
ATOM 11452 N N . SER B 1 113 ? 156.53208 7.39529 38.50407 1.000 59.08765 113 SER B N 1
ATOM 11453 C CA . SER B 1 113 ? 157.68149 7.45378 39.38801 1.000 59.37125 113 SER B CA 1
ATOM 11454 C C . SER B 1 113 ? 157.88767 8.88017 39.87447 1.000 60.03274 113 SER B C 1
ATOM 11455 O O . SER B 1 113 ? 157.73332 9.84097 39.11414 1.000 82.86873 113 SER B O 1
ATOM 11463 N N . GLU B 1 114 ? 158.25778 9.01466 41.14987 1.000 78.04722 114 GLU B N 1
ATOM 11464 C CA . GLU B 1 114 ? 158.59597 10.32479 41.69107 1.000 61.44441 114 GLU B CA 1
ATOM 11465 C C . GLU B 1 114 ? 159.78853 10.94791 40.98190 1.000 61.04377 114 GLU B C 1
ATOM 11466 O O . GLU B 1 114 ? 160.01727 12.15376 41.13199 1.000 90.37713 114 GLU B O 1
ATOM 11478 N N . SER B 1 115 ? 160.52481 10.16926 40.19271 1.000 60.20225 115 SER B N 1
ATOM 11479 C CA . SER B 1 115 ? 161.72551 10.62579 39.51487 1.000 59.84557 115 SER B CA 1
ATOM 11480 C C . SER B 1 115 ? 161.47275 11.08295 38.08584 1.000 59.31452 115 SER B C 1
ATOM 11481 O O . SER B 1 115 ? 162.43521 11.28426 37.34206 1.000 63.61259 115 SER B O 1
ATOM 11489 N N . ALA B 1 116 ? 160.21980 11.26777 37.68731 1.000 62.53327 116 ALA B N 1
ATOM 11490 C CA . ALA B 1 116 ? 159.97819 11.58713 36.28393 1.000 58.77980 116 ALA B CA 1
ATOM 11491 C C . ALA B 1 116 ? 160.10669 13.08904 36.04773 1.000 90.28077 116 ALA B C 1
ATOM 11492 O O . ALA B 1 116 ? 159.58574 13.88592 36.83509 1.000 93.41269 116 ALA B O 1
ATOM 11499 N N . PRO B 1 117 ? 160.77455 13.51561 34.97667 1.000 100.72453 117 PRO B N 1
ATOM 11500 C CA . PRO B 1 117 ? 160.91402 14.95706 34.73448 1.000 91.61288 117 PRO B CA 1
ATOM 11501 C C . PRO B 1 117 ? 159.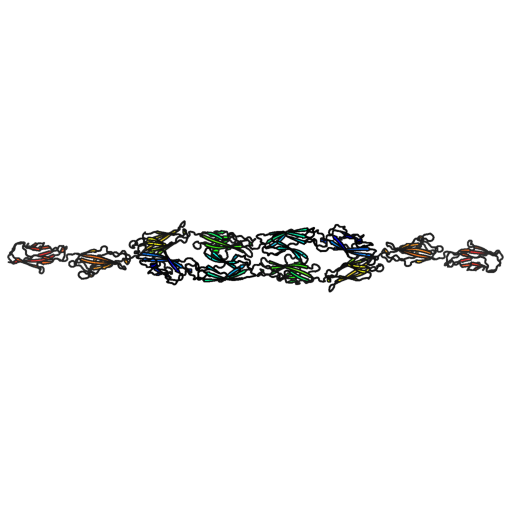57019 15.60471 34.43371 1.000 76.08098 117 PRO B C 1
ATOM 11502 O O . PRO B 1 117 ? 158.57732 14.94395 34.12041 1.000 83.76262 117 PRO B O 1
ATOM 11513 N N . VAL B 1 118 ? 159.55562 16.93384 34.54562 1.000 91.14085 118 VAL B N 1
ATOM 11514 C CA . VAL B 1 118 ? 158.37848 17.70131 34.17412 1.000 100.41766 118 VAL B CA 1
ATOM 11515 C C . VAL B 1 118 ? 158.07688 17.49013 32.69601 1.000 100.13757 118 VAL B C 1
ATOM 11516 O O . VAL B 1 118 ? 158.98074 17.30294 31.87132 1.000 85.43920 118 VAL B O 1
ATOM 11529 N N . GLY B 1 119 ? 156.78843 17.50710 32.35976 1.000 59.86387 119 GLY B N 1
ATOM 11530 C CA . GLY B 1 119 ? 156.35233 17.31452 30.99698 1.000 75.55638 119 GLY B CA 1
ATOM 11531 C C . GLY B 1 119 ? 156.05949 15.88361 30.61155 1.000 78.23320 119 GLY B C 1
ATOM 11532 O O . GLY B 1 119 ? 155.57853 15.64885 29.49492 1.000 72.94532 119 GLY B O 1
ATOM 11536 N N . THR B 1 120 ? 156.34383 14.92061 31.48601 1.000 82.21956 120 THR B N 1
ATOM 11537 C CA . THR B 1 120 ? 155.97578 13.53953 31.21046 1.000 76.05837 120 THR B CA 1
ATOM 11538 C C . THR B 1 120 ? 154.45829 13.43251 31.11142 1.000 92.20988 120 THR B C 1
ATOM 11539 O O . THR B 1 120 ? 153.73026 13.88864 31.99952 1.000 68.06329 120 THR B O 1
ATOM 11550 N N . ARG B 1 121 ? 153.97841 12.84455 30.02000 1.000 78.58727 121 ARG B N 1
ATOM 11551 C CA . ARG B 1 121 ? 152.55029 12.68728 29.78952 1.000 58.19805 121 ARG B CA 1
ATOM 11552 C C . ARG B 1 121 ? 152.09553 11.30513 30.23705 1.000 56.91458 121 ARG B C 1
ATOM 11553 O O . ARG B 1 121 ? 152.77283 10.30212 29.99385 1.000 68.24837 121 ARG B O 1
ATOM 11574 N N . ILE B 1 122 ? 150.94850 11.26898 30.90137 1.000 57.41488 122 ILE B N 1
ATOM 11575 C CA . ILE B 1 122 ? 150.29393 10.04990 31.34530 1.000 57.37535 122 ILE B CA 1
ATOM 11576 C C . ILE B 1 122 ? 148.98232 9.96208 30.57814 1.000 57.25222 122 ILE B C 1
ATOM 11577 O O . ILE B 1 122 ? 148.11828 10.83961 30.71965 1.000 82.72132 122 ILE B O 1
ATOM 11593 N N . PRO B 1 123 ? 148.80834 8.95512 29.73363 1.000 56.59957 123 PRO B N 1
ATOM 11594 C CA . PRO B 1 123 ? 147.56202 8.84729 28.97090 1.000 56.48566 123 PRO B CA 1
ATOM 11595 C C . PRO B 1 123 ? 146.38143 8.51232 29.86606 1.000 57.12549 123 PRO B C 1
ATOM 11596 O O . PRO B 1 123 ? 146.51224 7.84954 30.89759 1.000 64.60608 123 PRO B O 1
ATOM 11607 N N . LEU B 1 124 ? 145.21763 8.99989 29.45474 1.000 87.30056 124 LEU B N 1
ATOM 11608 C CA . LEU B 1 124 ? 143.97350 8.80820 30.17787 1.000 72.57150 124 LEU B CA 1
ATOM 11609 C C . LEU B 1 124 ? 142.93276 8.24501 29.22675 1.000 57.70018 124 LEU B C 1
ATOM 11610 O O . LEU B 1 124 ? 142.98312 8.48271 28.01768 1.000 57.11329 124 LEU B O 1
ATOM 11626 N N . ASP B 1 125 ? 141.99019 7.49274 29.78748 1.000 70.39435 125 ASP B N 1
ATOM 11627 C CA . ASP B 1 125 ? 140.92019 6.91053 28.99110 1.000 58.75160 125 ASP B CA 1
ATOM 11628 C C . ASP B 1 125 ? 140.11569 8.02373 28.33515 1.000 58.07980 125 ASP B C 1
ATOM 11629 O O . ASP B 1 125 ? 139.71070 8.98436 28.99510 1.000 75.46835 125 ASP B O 1
ATOM 11638 N N . ILE B 1 126 ? 139.88678 7.89374 27.02720 1.000 64.48967 126 ILE B N 1
ATOM 11639 C CA . ILE B 1 126 ? 139.26471 8.97014 26.26652 1.000 96.14049 126 ILE B CA 1
ATOM 11640 C C . ILE B 1 126 ? 137.78610 9.06457 26.61940 1.000 72.80826 126 ILE B C 1
ATOM 11641 O O . ILE B 1 126 ? 137.09900 8.04866 26.79107 1.000 63.64205 126 ILE B O 1
ATOM 11657 N N . ALA B 1 127 ? 137.28410 10.29001 26.71115 1.000 68.70892 127 ALA B N 1
ATOM 11658 C CA . ALA B 1 127 ? 135.87063 10.51814 26.95385 1.000 91.27992 127 ALA B CA 1
ATOM 11659 C C . ALA B 1 127 ? 135.07976 10.35322 25.66030 1.000 82.41764 127 ALA B C 1
ATOM 11660 O O . ALA B 1 127 ? 135.62456 10.43272 24.55525 1.000 97.42922 127 ALA B O 1
ATOM 11667 N N . THR B 1 128 ? 133.77446 10.11160 25.80971 1.000 64.43137 128 THR B N 1
ATOM 11668 C CA . THR B 1 128 ? 132.89699 9.92635 24.65817 1.000 86.38364 128 THR B CA 1
ATOM 11669 C C . THR B 1 128 ? 131.54591 10.59783 24.87717 1.000 74.96657 128 THR B C 1
ATOM 11670 O O . THR B 1 128 ? 130.87648 10.34316 25.88247 1.000 64.89461 128 THR B O 1
ATOM 11681 N N . ASP B 1 129 ? 131.14602 11.43591 23.91743 1.000 94.47849 129 ASP B N 1
ATOM 11682 C CA . ASP B 1 129 ? 129.80707 12.01517 23.84292 1.000 92.00599 129 ASP B CA 1
ATOM 11683 C C . ASP B 1 129 ? 129.19651 11.57139 22.52124 1.000 101.48758 129 ASP B C 1
ATOM 11684 O O . ASP B 1 129 ? 129.72356 11.89575 21.45198 1.000 97.05360 129 ASP B O 1
ATOM 11693 N N . GLU B 1 130 ? 128.09312 10.83301 22.58998 1.000 60.25817 130 GLU B N 1
ATOM 11694 C CA . GLU B 1 130 ? 127.51474 10.23187 21.39488 1.000 71.97582 130 GLU B CA 1
ATOM 11695 C C . GLU B 1 130 ? 126.75312 11.22252 20.52524 1.000 59.79115 130 GLU B C 1
ATOM 11696 O O . GLU B 1 130 ? 126.22089 10.82298 19.48434 1.000 74.00644 130 GLU B O 1
ATOM 11708 N N . ASP B 1 131 ? 126.68965 12.48859 20.91772 1.000 79.57298 131 ASP B N 1
ATOM 11709 C CA . ASP B 1 131 ? 126.15613 13.53278 20.05579 1.000 76.78007 131 ASP B CA 1
ATOM 11710 C C . ASP B 1 131 ? 127.26560 13.96403 19.09589 1.000 59.97024 131 ASP B C 1
ATOM 11711 O O . ASP B 1 131 ? 128.34545 13.36584 19.04701 1.000 58.87569 131 ASP B O 1
ATOM 11720 N N . VAL B 1 132 ? 127.01335 15.00682 18.30741 1.000 59.52745 132 VAL B N 1
ATOM 11721 C CA . VAL B 1 132 ? 128.00965 15.53727 17.38668 1.000 68.30110 132 VAL B CA 1
ATOM 11722 C C . VAL B 1 132 ? 128.06775 17.05408 17.53182 1.000 60.95532 132 VAL B C 1
ATOM 11723 O O . VAL B 1 132 ? 127.27117 17.66781 18.24248 1.000 60.31266 132 VAL B O 1
ATOM 11736 N N . GLY B 1 133 ? 129.03937 17.65166 16.84269 1.000 64.05184 133 GLY B N 1
ATOM 11737 C CA . GLY B 1 133 ? 129.15118 19.09902 16.79464 1.000 59.46719 133 GLY B CA 1
ATOM 11738 C C . GLY B 1 133 ? 129.40495 19.69510 18.16001 1.000 60.29086 133 GLY B C 1
ATOM 11739 O O . GLY B 1 133 ? 130.19277 19.17810 18.95843 1.000 77.80029 133 GLY B O 1
ATOM 11743 N N . VAL B 1 134 ? 128.73785 20.81931 18.43218 1.000 110.25019 134 VAL B N 1
ATOM 11744 C CA . VAL B 1 134 ? 128.86718 21.45344 19.73971 1.000 86.63095 134 VAL B CA 1
ATOM 11745 C C . VAL B 1 134 ? 128.37043 20.51662 20.83106 1.000 93.93901 134 VAL B C 1
ATOM 11746 O O . VAL B 1 134 ? 128.86615 20.54964 21.96351 1.000 136.97520 134 VAL B O 1
ATOM 11759 N N . ASN B 1 135 ? 127.39937 19.66230 20.51753 1.000 65.87641 135 ASN B N 1
ATOM 11760 C CA . ASN B 1 135 ? 126.89014 18.73293 21.51831 1.000 90.30438 135 ASN B CA 1
ATOM 11761 C C . ASN B 1 135 ? 127.86598 17.61162 21.83973 1.000 102.25266 135 ASN B C 1
ATOM 11762 O O . ASN B 1 135 ? 127.58301 16.81924 22.74953 1.000 64.80962 135 ASN B O 1
ATOM 11773 N N . SER B 1 136 ? 128.98489 17.51752 21.12007 1.000 116.40673 136 SER B N 1
ATOM 11774 C CA . SER B 1 136 ? 130.01111 16.52869 21.41278 1.000 98.76472 136 SER B CA 1
ATOM 11775 C C . SER B 1 136 ? 130.84036 16.97644 22.61609 1.000 92.66623 136 SER B C 1
ATOM 11776 O O . SER B 1 136 ? 130.60090 18.03308 23.20782 1.000 99.26843 136 SER B O 1
ATOM 11784 N N . ILE B 1 137 ? 131.84931 16.18169 22.97709 1.000 89.49007 137 ILE B N 1
ATOM 11785 C CA . ILE B 1 137 ? 132.69246 16.56328 24.10247 1.000 66.68531 137 ILE B CA 1
ATOM 11786 C C . ILE B 1 137 ? 133.43530 17.84112 23.74887 1.000 87.67905 137 ILE B C 1
ATOM 11787 O O . ILE B 1 137 ? 134.26147 17.86697 22.82801 1.000 100.83485 137 ILE B O 1
ATOM 11803 N N . GLN B 1 138 ? 133.14819 18.90473 24.48646 1.000 78.86659 138 GLN B N 1
ATOM 11804 C CA . GLN B 1 138 ? 133.78652 20.19392 24.27584 1.000 100.61837 138 GLN B CA 1
ATOM 11805 C C . GLN B 1 138 ? 134.74823 20.56802 25.38563 1.000 109.66836 138 GLN B C 1
ATOM 11806 O O . GLN B 1 138 ? 135.80624 21.13740 25.10639 1.000 112.56410 138 GLN B O 1
ATOM 11820 N N . SER B 1 139 ? 134.43685 20.21882 26.63314 1.000 64.13724 139 SER B N 1
ATOM 11821 C CA . SER B 1 139 ? 135.18723 20.72002 27.77441 1.000 64.02012 139 SER B CA 1
ATOM 11822 C C . SER B 1 139 ? 135.70141 19.58639 28.64303 1.000 63.81730 139 SER B C 1
ATOM 11823 O O . SER B 1 139 ? 135.01503 18.58001 28.82890 1.000 63.73270 139 SER B O 1
ATOM 11831 N N . PHE B 1 140 ? 136.90372 19.77817 29.19378 1.000 63.81001 140 PHE B N 1
ATOM 11832 C CA . PHE B 1 140 ? 137.48794 18.87862 30.17804 1.000 92.42387 140 PHE B CA 1
ATOM 11833 C C . PHE B 1 140 ? 137.81998 19.67222 31.42882 1.000 91.89172 140 PHE B C 1
ATOM 11834 O O . PHE B 1 140 ? 138.44485 20.73299 31.34958 1.000 67.40853 140 PHE B O 1
ATOM 11851 N N . GLN B 1 141 ? 137.41751 19.14508 32.57863 1.000 72.58623 141 GLN B N 1
ATOM 11852 C CA . GLN B 1 141 ? 137.62248 19.81183 33.85396 1.000 66.64510 141 GLN B CA 1
ATOM 11853 C C . GLN B 1 141 ? 138.80558 19.19112 34.58011 1.000 78.77714 141 GLN B C 1
ATOM 11854 O O . GLN B 1 141 ? 138.96713 17.96820 34.59803 1.000 74.69643 141 GLN B O 1
ATOM 11868 N N . ILE B 1 142 ? 139.62910 20.04581 35.18248 1.000 106.31832 142 ILE B N 1
ATOM 11869 C CA . ILE B 1 142 ? 140.81223 19.61154 35.91086 1.000 106.66276 142 ILE B CA 1
ATOM 11870 C C . ILE B 1 142 ? 140.71196 20.07371 37.35838 1.000 101.58007 142 ILE B C 1
ATOM 11871 O O . ILE B 1 142 ? 140.15713 21.13666 37.65895 1.000 96.97692 142 ILE B O 1
ATOM 11887 N N . SER B 1 143 ? 141.25671 19.25456 38.25686 1.000 97.06997 143 SER B N 1
ATOM 11888 C CA . SER B 1 143 ? 141.32139 19.59485 39.67114 1.000 101.03781 143 SER B CA 1
ATOM 11889 C C . SER B 1 143 ? 142.52295 20.49165 39.94007 1.000 100.83650 143 SER B C 1
ATOM 11890 O O . SER B 1 143 ? 143.61177 20.27378 39.40266 1.000 85.52357 143 SER B O 1
ATOM 11898 N N . GLU B 1 144 ? 142.32586 21.50174 40.78256 1.000 104.04049 144 GLU B N 1
ATOM 11899 C CA . GLU B 1 144 ? 143.40210 22.43844 41.08573 1.000 78.89335 144 GLU B CA 1
ATOM 11900 C C . GLU B 1 144 ? 144.45972 21.75046 41.94229 1.000 75.32454 144 GLU B C 1
ATOM 11901 O O . GLU B 1 144 ? 144.16383 21.26590 43.03888 1.000 95.56698 144 GLU B O 1
ATOM 11913 N N . ASN B 1 145 ? 145.68635 21.69325 41.43273 1.000 84.73783 145 ASN B N 1
ATOM 11914 C CA . ASN B 1 145 ? 146.82808 21.18564 42.18022 1.000 97.73516 145 ASN B CA 1
ATOM 11915 C C . ASN B 1 145 ? 148.07954 21.83206 41.60176 1.000 87.26158 145 ASN B C 1
ATOM 11916 O O . ASN B 1 145 ? 148.03640 22.49264 40.56019 1.000 101.41235 145 ASN B O 1
ATOM 11927 N N . SER B 1 146 ? 149.20415 21.63509 42.28246 1.000 117.19205 146 SER B N 1
ATOM 11928 C CA . SER B 1 146 ? 150.42948 22.31666 41.88937 1.000 119.33904 146 SER B CA 1
ATOM 11929 C C . SER B 1 146 ? 151.24998 21.53287 40.87768 1.000 121.84425 146 SER B C 1
ATOM 11930 O O . SER B 1 146 ? 151.99636 22.13905 40.10189 1.000 122.06791 146 SER B O 1
ATOM 11938 N N . HIS B 1 147 ? 151.13080 20.20577 40.86117 1.000 136.65595 147 HIS B N 1
ATOM 11939 C CA . HIS B 1 147 ? 152.01728 19.35525 40.07337 1.000 113.40610 147 HIS B CA 1
ATOM 11940 C C . HIS B 1 147 ? 151.40260 18.92231 38.75017 1.000 70.12275 147 HIS B C 1
ATOM 11941 O O . HIS B 1 147 ? 152.05760 19.01575 37.70667 1.000 67.80513 147 HIS B O 1
ATOM 11955 N N . PHE B 1 148 ? 150.16035 18.44866 38.76915 1.000 71.34872 148 PHE B N 1
ATOM 11956 C CA . PHE B 1 148 ? 149.51489 17.93832 37.56693 1.000 104.69425 148 PHE B CA 1
ATOM 11957 C C . PHE B 1 148 ? 148.69828 19.05047 36.90903 1.000 106.68071 148 PHE B C 1
ATOM 11958 O O . PHE B 1 148 ? 147.82324 19.64838 37.54410 1.000 92.78157 148 PHE B O 1
ATOM 11975 N N . SER B 1 149 ? 148.98236 19.31571 35.63481 1.000 86.82776 149 SER B N 1
ATOM 11976 C CA . SER B 1 149 ? 148.18435 20.18851 34.78257 1.000 87.07549 149 SER B CA 1
ATOM 11977 C C . SER B 1 149 ? 148.00485 19.45075 33.46626 1.000 84.64035 149 SER B C 1
ATOM 11978 O O . SER B 1 149 ? 148.99685 19.03624 32.84953 1.000 103.94376 149 SER B O 1
ATOM 11986 N N . ILE B 1 150 ? 146.75557 19.28178 33.03031 1.000 111.48608 150 ILE B N 1
ATOM 11987 C CA . ILE B 1 150 ? 146.51009 18.44527 31.86273 1.000 112.72481 150 ILE B CA 1
ATOM 11988 C C . ILE B 1 150 ? 146.49461 19.28399 30.59801 1.000 75.53518 150 ILE B C 1
ATOM 11989 O O . ILE B 1 150 ? 146.41268 20.51364 30.66482 1.000 89.61863 150 ILE B O 1
ATOM 12005 N N . ASP B 1 151 ? 146.56215 18.61778 29.44031 1.000 63.11396 151 ASP B N 1
ATOM 12006 C CA . ASP B 1 151 ? 146.51500 19.30607 28.16264 1.000 85.19230 151 ASP B CA 1
ATOM 12007 C C . ASP B 1 151 ? 145.64046 18.49734 27.22473 1.000 76.87125 151 ASP B C 1
ATOM 12008 O O . ASP B 1 151 ? 145.75779 17.27031 27.16423 1.000 59.16237 151 ASP B O 1
ATOM 12017 N N . VAL B 1 152 ? 144.75182 19.17866 26.52752 1.000 106.56059 152 VAL B N 1
ATOM 12018 C CA . VAL B 1 152 ? 143.87333 18.54862 25.55699 1.000 88.95385 152 VAL B CA 1
ATOM 12019 C C . VAL B 1 152 ? 144.51554 18.69068 24.18597 1.000 91.10323 152 VAL B C 1
ATOM 12020 O O . VAL B 1 152 ? 145.02445 19.76066 23.82780 1.000 79.32317 152 VAL B O 1
ATOM 12033 N N . GLN B 1 153 ? 144.50987 17.60631 23.42098 1.000 100.38977 153 GLN B N 1
ATOM 12034 C CA . GLN B 1 153 ? 145.01716 17.62626 22.05972 1.000 91.44110 153 GLN B CA 1
ATOM 12035 C C . GLN B 1 153 ? 144.02415 16.90264 21.16703 1.000 101.51598 153 GLN B C 1
ATOM 12036 O O . GLN B 1 153 ? 143.33038 15.96997 21.59240 1.000 109.33464 153 GLN B O 1
ATOM 12050 N N . THR B 1 154 ? 143.95656 17.35880 19.92654 1.000 80.69011 154 THR B N 1
ATOM 12051 C CA . THR B 1 154 ? 142.99120 16.86602 18.96354 1.000 75.83030 154 THR B CA 1
ATOM 12052 C C . THR B 1 154 ? 143.68411 15.98250 17.93750 1.000 69.05542 154 THR B C 1
ATOM 12053 O O . THR B 1 154 ? 144.84069 16.21149 17.56830 1.000 89.47597 154 THR B O 1
ATOM 12064 N N . ARG B 1 155 ? 142.96060 14.97361 17.47679 1.000 69.66768 155 ARG B N 1
ATOM 12065 C CA . ARG B 1 155 ? 143.48303 14.00788 16.52467 1.000 70.02487 155 ARG B CA 1
ATOM 12066 C C . ARG B 1 155 ? 143.00620 14.33366 15.11691 1.000 67.51631 155 ARG B C 1
ATOM 12067 O O . ARG B 1 155 ? 142.16412 15.20930 14.89919 1.000 66.96393 155 ARG B O 1
ATOM 12088 N N . ALA B 1 156 ? 143.56204 13.60069 14.14948 1.000 66.98101 156 ALA B N 1
ATOM 12089 C CA . ALA B 1 156 ? 143.16024 13.79212 12.76027 1.000 83.40858 156 ALA B CA 1
ATOM 12090 C C . ALA B 1 156 ? 141.67654 13.50238 12.56457 1.000 80.83605 156 ALA B C 1
ATOM 12091 O O . ALA B 1 156 ? 141.02430 14.13796 11.72916 1.000 99.54347 156 ALA B O 1
ATOM 12095 N N . ASP B 1 157 ? 141.14183 12.52216 13.28537 1.000 74.11372 157 ASP B N 1
ATOM 12096 C CA . ASP B 1 157 ? 139.72879 12.19051 13.18130 1.000 66.97431 157 ASP B CA 1
ATOM 12097 C C . ASP B 1 157 ? 138.86085 12.93001 14.21022 1.000 60.86706 157 ASP B C 1
ATOM 12098 O O . ASP B 1 157 ? 137.74958 12.48575 14.50084 1.000 96.98800 157 ASP B O 1
ATOM 12105 N N . GLY B 1 158 ? 139.38249 14.02311 14.77413 1.000 60.58544 158 GLY B N 1
ATOM 12106 C CA . GLY B 1 158 ? 138.55419 14.99023 15.44963 1.000 68.46396 158 GLY B CA 1
ATOM 12107 C C . GLY B 1 158 ? 138.22875 14.70776 16.89346 1.000 77.10348 158 GLY B C 1
ATOM 12108 O O . GLY B 1 158 ? 137.63599 15.57079 17.54443 1.000 67.08204 158 GLY B O 1
ATOM 12112 N N . VAL B 1 159 ? 138.52394 13.51808 17.41808 1.000 93.46461 159 VAL B N 1
ATOM 12113 C CA . VAL B 1 159 ? 138.24262 13.27411 18.82919 1.000 90.68862 159 VAL B CA 1
ATOM 12114 C C . VAL B 1 159 ? 139.21459 14.07779 19.68292 1.000 99.29271 159 VAL B C 1
ATOM 12115 O O . VAL B 1 159 ? 140.40998 14.19043 19.37048 1.000 74.11375 159 VAL B O 1
ATOM 12128 N N . LYS B 1 160 ? 138.70403 14.63810 20.77323 1.000 108.09389 160 LYS B N 1
ATOM 12129 C CA . LYS B 1 160 ? 139.47735 15.51019 21.65336 1.000 86.29547 160 LYS B CA 1
ATOM 12130 C C . LYS B 1 160 ? 139.98484 14.68084 22.82611 1.000 67.91415 160 LYS B C 1
ATOM 12131 O O . LYS B 1 160 ? 139.25725 14.44987 23.79587 1.000 79.19273 160 LYS B O 1
ATOM 12150 N N . TYR B 1 161 ? 141.23256 14.22407 22.74380 1.000 70.39815 161 TYR B N 1
ATOM 12151 C CA . TYR B 1 161 ? 141.74871 13.41962 23.84055 1.000 89.62720 161 TYR B CA 1
ATOM 12152 C C . TYR B 1 161 ? 142.47560 14.30967 24.84266 1.000 107.69277 161 TYR B C 1
ATOM 12153 O O . TYR B 1 161 ? 142.89052 15.43121 24.53533 1.000 114.83418 161 TYR B O 1
ATOM 12171 N N . ALA B 1 162 ? 142.61876 13.79076 26.05996 1.000 86.38700 162 ALA B N 1
ATOM 12172 C CA . ALA B 1 162 ? 143.17667 14.53633 27.17888 1.000 73.12568 162 ALA B CA 1
ATOM 12173 C C . ALA B 1 162 ? 144.36146 13.77815 27.75871 1.000 84.10951 162 ALA B C 1
ATOM 12174 O O . ALA B 1 162 ? 144.30171 12.55736 27.93873 1.000 78.59112 162 ALA B O 1
ATOM 12181 N N . ASP B 1 163 ? 145.43367 14.50870 28.05183 1.000 64.08576 163 ASP B N 1
ATOM 12182 C CA . ASP B 1 163 ? 146.65339 13.94298 28.60105 1.000 58.98744 163 ASP B CA 1
ATOM 12183 C C . ASP B 1 163 ? 146.89040 14.54136 29.97787 1.000 65.29419 163 ASP B C 1
ATOM 12184 O O . ASP B 1 163 ? 146.72937 15.75161 30.17010 1.000 80.30538 163 ASP B O 1
ATOM 12193 N N . LEU B 1 164 ? 147.24943 13.69566 30.94131 1.000 75.26527 164 LEU B N 1
ATOM 12194 C CA . LEU B 1 164 ? 147.66128 14.16045 32.25696 1.000 73.16646 164 LEU B CA 1
ATOM 12195 C C . LEU B 1 164 ? 149.13899 14.51897 32.18342 1.000 82.98490 164 LEU B C 1
ATOM 12196 O O . LEU B 1 164 ? 149.96092 13.67903 31.82196 1.000 58.93285 164 LEU B O 1
ATOM 12212 N N . VAL B 1 165 ? 149.48076 15.76706 32.47787 1.000 70.33260 165 VAL B N 1
ATOM 12213 C CA . VAL B 1 165 ? 150.86497 16.21243 32.36423 1.000 81.98503 165 VAL B CA 1
ATOM 12214 C C . VAL B 1 165 ? 151.32412 16.75929 33.70891 1.000 97.59663 165 VAL B C 1
ATOM 12215 O O . VAL B 1 165 ? 150.54917 17.39288 34.43299 1.000 100.94091 165 VAL B O 1
ATOM 12228 N N . LEU B 1 166 ? 152.59274 16.51382 34.03105 1.000 94.13423 166 LEU B N 1
ATOM 12229 C CA . LEU B 1 166 ? 153.20064 16.90844 35.29614 1.000 80.16025 166 LEU B CA 1
ATOM 12230 C C . LEU B 1 166 ? 154.16103 18.06439 35.05571 1.000 88.07008 166 LEU B C 1
ATOM 12231 O O . LEU B 1 166 ? 155.04492 17.97383 34.19369 1.000 79.44206 166 LEU B O 1
ATOM 12247 N N . MET B 1 167 ? 153.98821 19.14128 35.82285 1.000 106.76124 167 MET B N 1
ATOM 12248 C CA . MET B 1 167 ? 154.77343 20.35584 35.63892 1.000 113.93033 167 MET B CA 1
ATOM 12249 C C . MET B 1 167 ? 155.87507 20.54106 36.67661 1.000 96.96293 167 MET B C 1
ATOM 12250 O O . MET B 1 167 ? 156.87830 21.19543 36.37887 1.000 83.82329 167 MET B O 1
ATOM 12264 N N . LYS B 1 168 ? 155.71916 19.99389 37.88293 1.000 122.82808 168 LYS B N 1
ATOM 12265 C CA . LYS B 1 168 ? 156.64441 20.21585 38.98844 1.000 127.90737 168 LYS B CA 1
ATOM 12266 C C . LYS B 1 168 ? 157.12886 18.87905 39.53402 1.000 95.74138 168 LYS B C 1
ATOM 12267 O O . LYS B 1 168 ? 156.38862 17.89246 39.54388 1.000 90.41875 168 LYS B O 1
ATOM 12286 N N . GLU B 1 169 ? 158.38528 18.85051 39.97779 1.000 89.81118 169 GLU B N 1
ATOM 12287 C CA . GLU B 1 169 ? 159.00004 17.60212 40.41162 1.000 65.87739 169 GLU B CA 1
ATOM 12288 C C . GLU B 1 169 ? 158.22991 17.00809 41.58383 1.000 87.32609 169 GLU B C 1
ATOM 12289 O O . GLU B 1 169 ? 157.80178 17.72026 42.49788 1.000 75.77816 169 GLU B O 1
ATOM 12301 N N . LEU B 1 170 ? 158.03158 15.69515 41.53434 1.000 93.77092 170 LEU B N 1
ATOM 12302 C CA . LEU B 1 170 ? 157.31380 14.98641 42.58069 1.000 77.23233 170 LEU B CA 1
ATOM 12303 C C . LEU B 1 170 ? 158.27140 14.53544 43.67900 1.000 64.47276 170 LEU B C 1
ATOM 12304 O O . LEU B 1 170 ? 159.48573 14.46892 43.48868 1.000 64.08128 170 LEU B O 1
ATOM 12320 N N . ASP B 1 171 ? 157.70090 14.20399 44.83702 1.000 65.21425 171 ASP B N 1
ATOM 12321 C CA . ASP B 1 171 ? 158.47111 13.62567 45.93784 1.000 65.52831 171 ASP B CA 1
ATOM 12322 C C . ASP B 1 171 ? 157.55874 12.66203 46.68189 1.000 65.85499 171 ASP B C 1
ATOM 12323 O O . ASP B 1 171 ? 156.65833 13.09686 47.40637 1.000 66.80532 171 ASP B O 1
ATOM 12332 N N . ARG B 1 172 ? 157.79117 11.35870 46.50740 1.000 75.70009 172 ARG B N 1
ATOM 12333 C CA . ARG B 1 172 ? 156.90779 10.37279 47.11824 1.000 65.44180 172 ARG B CA 1
ATOM 12334 C C . ARG B 1 172 ? 157.00301 10.40495 48.63631 1.000 66.54231 172 ARG B C 1
ATOM 12335 O O . ARG B 1 172 ? 156.04174 10.04586 49.32465 1.000 70.29139 172 ARG B O 1
ATOM 12356 N N . GLU B 1 173 ? 158.15534 10.79918 49.17719 1.000 66.76322 173 GLU B N 1
ATOM 12357 C CA . GLU B 1 173 ? 158.28663 10.90722 50.62524 1.000 67.86887 173 GLU B CA 1
ATOM 12358 C C . GLU B 1 173 ? 157.50527 12.09880 51.15951 1.000 78.26724 173 GLU B C 1
ATOM 12359 O O . GLU B 1 173 ? 157.02579 12.06674 52.29761 1.000 73.66278 173 GLU B O 1
ATOM 12371 N N . SER B 1 174 ? 157.37005 13.15480 50.35820 1.000 68.86810 174 SER B N 1
ATOM 12372 C CA . SER B 1 174 ? 156.51638 14.27635 50.72890 1.000 90.23236 174 SER B CA 1
ATOM 12373 C C . SER B 1 174 ? 155.04508 13.94140 50.49895 1.000 70.07040 174 SER B C 1
ATOM 12374 O O . SER B 1 174 ? 154.21404 14.10389 51.40038 1.000 71.17877 174 SER B O 1
ATOM 12382 N N . GLN B 1 175 ? 154.71073 13.44983 49.30428 1.000 95.86084 175 GLN B N 1
ATOM 12383 C CA . GLN B 1 175 ? 153.33935 13.08937 48.96262 1.000 88.03399 175 GLN B CA 1
ATOM 12384 C C . GLN B 1 175 ? 153.36148 11.88068 48.03950 1.000 92.64491 175 GLN B C 1
ATOM 12385 O O . GLN B 1 175 ? 154.05072 11.89405 47.01593 1.000 68.32253 175 GLN B O 1
ATOM 12399 N N . SER B 1 176 ? 152.59544 10.84780 48.39373 1.000 81.39447 176 SER B N 1
ATOM 12400 C CA . SER B 1 176 ? 152.69629 9.55950 47.72497 1.000 66.94862 176 SER B CA 1
ATOM 12401 C C . SER B 1 176 ? 151.46941 9.16472 46.91950 1.000 66.63645 176 SER B C 1
ATOM 12402 O O . SER B 1 176 ? 151.55327 8.21162 46.13354 1.000 77.93019 176 SER B O 1
ATOM 12410 N N . ALA B 1 177 ? 150.33970 9.84304 47.09508 1.000 77.99432 177 ALA B N 1
ATOM 12411 C CA . ALA B 1 177 ? 149.13701 9.46246 46.37478 1.000 69.25237 177 ALA B CA 1
ATOM 12412 C C . ALA B 1 177 ? 148.32752 10.70223 46.04332 1.000 86.05210 177 ALA B C 1
ATOM 12413 O O . ALA B 1 177 ? 148.45983 11.75086 46.68073 1.000 91.28025 177 ALA B O 1
ATOM 12420 N N . TYR B 1 178 ? 147.48427 10.55924 45.02667 1.000 90.73086 178 TYR B N 1
ATOM 12421 C CA . TYR B 1 178 ? 146.50927 11.57220 44.66685 1.000 79.51257 178 TYR B CA 1
ATOM 12422 C C . TYR B 1 178 ? 145.23952 10.86354 44.22158 1.000 86.70538 178 TYR B C 1
ATOM 12423 O O . TYR B 1 178 ? 145.30339 9.81583 43.57054 1.000 66.66718 178 TYR B O 1
ATOM 12441 N N . THR B 1 179 ? 144.09057 11.42524 44.58093 1.000 71.60247 179 THR B N 1
ATOM 12442 C CA . THR B 1 179 ? 142.80301 10.92575 44.11117 1.000 76.76905 179 THR B CA 1
ATOM 12443 C C . THR B 1 179 ? 142.06792 12.09157 43.46745 1.000 70.41460 179 THR B C 1
ATOM 12444 O O . THR B 1 179 ? 141.69677 13.04676 44.15775 1.000 69.86525 179 THR B O 1
ATOM 12455 N N . LEU B 1 180 ? 141.85730 12.01562 42.15342 1.000 92.09476 180 LEU B N 1
ATOM 12456 C CA . LEU B 1 180 ? 141.20052 13.07896 41.40486 1.000 112.06919 180 LEU B CA 1
ATOM 12457 C C . LEU B 1 180 ? 140.06784 12.45847 40.60473 1.000 75.65456 180 LEU B C 1
ATOM 12458 O O . LEU B 1 180 ? 140.29940 11.57295 39.78254 1.000 66.47827 180 LEU B O 1
ATOM 12474 N N . GLU B 1 181 ? 138.84876 12.91570 40.83100 1.000 79.38230 181 GLU B N 1
ATOM 12475 C CA . GLU B 1 181 ? 137.73340 12.45159 40.02605 1.000 85.10099 181 GLU B CA 1
ATOM 12476 C C . GLU B 1 181 ? 137.70215 13.24863 38.72694 1.000 93.08936 181 GLU B C 1
ATOM 12477 O O . GLU B 1 181 ? 137.78814 14.48163 38.74710 1.000 85.60214 181 GLU B O 1
ATOM 12489 N N . LEU B 1 182 ? 137.62672 12.54340 37.59998 1.000 66.36048 182 LEU B N 1
ATOM 12490 C CA . LEU B 1 182 ? 137.73691 13.15486 36.28203 1.000 65.53373 182 LEU B CA 1
ATOM 12491 C C . LEU B 1 182 ? 136.36091 13.21505 35.64035 1.000 65.70983 182 LEU B C 1
ATOM 12492 O O . LEU B 1 182 ? 135.71157 12.18255 35.48022 1.000 92.23759 182 LEU B O 1
ATOM 12508 N N . LEU B 1 183 ? 135.93469 14.40536 35.22740 1.000 66.02455 183 LEU B N 1
ATOM 12509 C CA . LEU B 1 183 ? 134.64994 14.50042 34.55555 1.000 84.04246 183 LEU B CA 1
ATOM 12510 C C . LEU B 1 183 ? 134.67703 15.57020 33.47741 1.000 86.65794 183 LEU B C 1
ATOM 12511 O O . LEU B 1 183 ? 135.47378 16.51437 33.51548 1.000 95.43778 183 LEU B O 1
ATOM 12527 N N . ALA B 1 184 ? 133.77340 15.40613 32.51663 1.000 88.60776 184 ALA B N 1
ATOM 12528 C CA . ALA B 1 184 ? 133.64324 16.35767 31.42131 1.000 113.69628 184 ALA B CA 1
ATOM 12529 C C . ALA B 1 184 ? 132.17457 16.59598 31.08927 1.000 104.01649 184 ALA B C 1
ATOM 12530 O O . ALA B 1 184 ? 131.29444 15.79106 31.40759 1.000 88.24035 184 ALA B O 1
ATOM 12537 N N . MET B 1 185 ? 131.93348 17.73060 30.43366 1.000 127.71973 185 MET B N 1
ATOM 12538 C CA . MET B 1 185 ? 130.61343 18.14296 29.98230 1.000 150.18652 185 MET B CA 1
ATOM 12539 C C . MET B 1 185 ? 130.72680 18.62559 28.54165 1.000 131.49900 185 MET B C 1
ATOM 12540 O O . MET B 1 185 ? 131.80258 19.00895 28.07801 1.000 131.23039 185 MET B O 1
ATOM 12554 N N . ASP B 1 186 ? 129.60995 18.58291 27.82536 1.000 87.77203 186 ASP B N 1
ATOM 12555 C CA . ASP B 1 186 ? 129.60834 18.93132 26.41277 1.000 91.78304 186 ASP B CA 1
ATOM 12556 C C . ASP B 1 186 ? 129.20989 20.39125 26.21262 1.000 86.24827 186 ASP B C 1
ATOM 12557 O O . ASP B 1 186 ? 128.81820 21.09763 27.14615 1.000 129.30877 186 ASP B O 1
ATOM 12566 N N . GLY B 1 187 ? 129.31784 20.83583 24.95990 1.000 68.54051 187 GLY B N 1
ATOM 12567 C CA . GLY B 1 187 ? 128.99755 22.19800 24.59760 1.000 82.17618 187 GLY B CA 1
ATOM 12568 C C . GLY B 1 187 ? 127.51799 22.40022 24.34164 1.000 91.16803 187 GLY B C 1
ATOM 12569 O O . GLY B 1 187 ? 126.69816 21.48972 24.43879 1.000 88.49374 187 GLY B O 1
ATOM 12573 N N . GLY B 1 188 ? 127.17784 23.63083 23.98918 1.000 66.39478 188 GLY B N 1
ATOM 12574 C CA . GLY B 1 188 ? 125.79414 24.03661 23.91545 1.000 88.01956 188 GLY B CA 1
ATOM 12575 C C . GLY B 1 188 ? 125.23667 24.39435 25.28211 1.000 100.00941 188 GLY B C 1
ATOM 12576 O O . GLY B 1 188 ? 125.77126 24.02599 26.32621 1.000 80.85686 188 GLY B O 1
ATOM 12580 N N . SER B 1 189 ? 124.12952 25.13212 25.26489 1.000 104.99762 189 SER B N 1
ATOM 12581 C CA . SER B 1 189 ? 123.62827 25.72691 26.50182 1.000 98.94535 189 SER B CA 1
ATOM 12582 C C . SER B 1 189 ? 123.21577 24.69173 27.53993 1.000 125.13257 189 SER B C 1
ATOM 12583 O O . SER B 1 189 ? 123.60493 24.84478 28.71090 1.000 122.03100 189 SER B O 1
ATOM 12591 N N . PRO B 1 190 ? 122.44794 23.63721 27.21214 1.000 127.74095 190 PRO B N 1
ATOM 12592 C CA . PRO B 1 190 ? 122.28757 22.52499 28.16543 1.000 124.84187 190 PRO B CA 1
ATOM 12593 C C . PRO B 1 190 ? 123.46157 21.56313 28.07927 1.000 130.37747 190 PRO B C 1
ATOM 12594 O O . PRO B 1 190 ? 123.66749 20.90070 27.05732 1.000 110.17844 190 PRO B O 1
ATOM 12605 N N . SER B 1 191 ? 124.23841 21.48473 29.15728 1.000 136.90598 191 SER B N 1
ATOM 12606 C CA . SER B 1 191 ? 125.38794 20.59308 29.22658 1.000 105.71317 191 SER B CA 1
ATOM 12607 C C . SER B 1 191 ? 125.07770 19.41694 30.14224 1.000 84.97634 191 SER B C 1
ATOM 12608 O O . SER B 1 191 ? 124.42009 19.57319 31.17314 1.000 97.24530 191 SER B O 1
ATOM 12616 N N . ARG B 1 192 ? 125.58511 18.24621 29.77051 1.000 85.04736 192 ARG B N 1
ATOM 12617 C CA . ARG B 1 192 ? 125.42804 17.01440 30.53011 1.000 96.50457 192 ARG B CA 1
ATOM 12618 C C . ARG B 1 192 ? 126.81131 16.54847 30.96000 1.000 83.20910 192 ARG B C 1
ATOM 12619 O O . ARG B 1 192 ? 127.76785 16.65153 30.19420 1.000 98.89720 192 ARG B O 1
ATOM 12640 N N . SER B 1 193 ? 126.93025 16.06642 32.18846 1.000 103.30195 193 SER B N 1
ATOM 12641 C CA . SER B 1 193 ? 128.22763 15.73940 32.76036 1.000 101.05996 193 SER B CA 1
ATOM 12642 C C . SER B 1 193 ? 128.40457 14.22906 32.87256 1.000 91.45366 193 SER B C 1
ATOM 12643 O O . SER B 1 193 ? 127.43229 13.46955 32.91652 1.000 91.67935 193 SER B O 1
ATOM 12650 N N . GLY B 1 194 ? 129.66854 13.80415 32.87448 1.000 99.18962 194 GLY B N 1
ATOM 12651 C CA . GLY B 1 194 ? 130.00173 12.40322 33.08199 1.000 88.53654 194 GLY B CA 1
ATOM 12652 C C . GLY B 1 194 ? 131.35908 12.27672 33.73643 1.000 66.45455 194 GLY B C 1
ATOM 12653 O O . GLY B 1 194 ? 132.20568 13.17546 33.62417 1.000 91.99915 194 GLY B O 1
ATOM 12657 N N . THR B 1 195 ? 131.58028 11.13308 34.40045 1.000 77.21932 195 THR B N 1
ATOM 12658 C CA . THR B 1 195 ? 132.68554 11.04616 35.35053 1.000 104.66542 195 THR B CA 1
ATOM 12659 C C . THR B 1 195 ? 133.32228 9.65747 35.42857 1.000 104.29306 195 THR B C 1
ATOM 12660 O O . THR B 1 195 ? 132.75548 8.65711 34.97661 1.000 95.35263 195 THR B O 1
ATOM 12670 N N . THR B 1 196 ? 134.53325 9.63913 36.00546 1.000 103.78602 196 THR B N 1
ATOM 12671 C CA . THR B 1 196 ? 135.28076 8.43796 36.37700 1.000 83.55918 196 THR B CA 1
ATOM 12672 C C . THR B 1 196 ? 136.24548 8.81439 37.50270 1.000 67.43951 196 THR B C 1
ATOM 12673 O O . THR B 1 196 ? 136.31924 9.97495 37.91400 1.000 73.44869 196 THR B O 1
ATOM 12684 N N . MET B 1 197 ? 137.03188 7.83763 37.96182 1.000 65.61395 197 MET B N 1
ATOM 12685 C CA . MET B 1 197 ? 138.01947 8.06315 39.01766 1.000 94.27424 197 MET B CA 1
ATOM 12686 C C . MET B 1 197 ? 139.44791 7.93892 38.49582 1.000 82.75429 197 MET B C 1
ATOM 12687 O O . MET B 1 197 ? 139.79811 6.93358 37.87269 1.000 64.03887 197 MET B O 1
ATOM 12701 N N . VAL B 1 198 ? 140.28706 8.92199 38.82150 1.000 78.34614 198 VAL B N 1
ATOM 12702 C CA . VAL B 1 198 ? 141.71932 8.89666 38.56272 1.000 93.74911 198 VAL B CA 1
ATOM 12703 C C . VAL B 1 198 ? 142.41580 8.66087 39.89289 1.000 95.17436 198 VAL B C 1
ATOM 12704 O O . VAL B 1 198 ? 142.23729 9.43613 40.84216 1.000 67.99614 198 VAL B O 1
ATOM 12717 N N . ASN B 1 199 ? 143.20916 7.60059 39.96605 1.000 71.15575 199 ASN B N 1
ATOM 12718 C CA . ASN B 1 199 ? 143.96874 7.26893 41.16756 1.000 96.47482 199 ASN B CA 1
ATOM 12719 C C . ASN B 1 199 ? 145.44892 7.30648 40.80600 1.000 81.34182 199 ASN B C 1
ATOM 12720 O O . ASN B 1 199 ? 145.98037 6.34843 40.23327 1.000 78.72522 199 ASN B O 1
ATOM 12731 N N . VAL B 1 200 ? 146.10715 8.41098 41.14682 1.000 70.35224 200 VAL B N 1
ATOM 12732 C CA . VAL B 1 200 ? 147.51925 8.60435 40.84381 1.000 63.41924 200 VAL B CA 1
ATOM 12733 C C . VAL B 1 200 ? 148.32946 8.00067 41.98297 1.000 63.76520 200 VAL B C 1
ATOM 12734 O O . VAL B 1 200 ? 148.24715 8.46076 43.12790 1.000 98.26235 200 VAL B O 1
ATOM 12747 N N . ARG B 1 201 ? 149.12242 6.97903 41.66297 1.000 50.68596 201 ARG B N 1
ATOM 12748 C CA . ARG B 1 201 ? 149.93618 6.25383 42.63493 1.000 61.26210 201 ARG B CA 1
ATOM 12749 C C . ARG B 1 201 ? 151.40251 6.55111 42.34607 1.000 35.23464 201 ARG B C 1
ATOM 12750 O O . ARG B 1 201 ? 151.93437 6.12307 41.31716 1.000 44.39795 201 ARG B O 1
ATOM 12771 N N . VAL B 1 202 ? 152.05497 7.27635 43.24964 1.000 40.11332 202 VAL B N 1
ATOM 12772 C CA . VAL B 1 202 ? 153.44077 7.68758 43.03785 1.000 45.03824 202 VAL B CA 1
ATOM 12773 C C . VAL B 1 202 ? 154.36419 6.54986 43.44869 1.000 61.42371 202 VAL B C 1
ATOM 12774 O O . VAL B 1 202 ? 154.30303 6.06524 44.58401 1.000 63.07900 202 VAL B O 1
ATOM 12787 N N . LEU B 1 203 ? 155.23577 6.13913 42.53255 1.000 48.24672 203 LEU B N 1
ATOM 12788 C CA . LEU B 1 203 ? 156.15056 5.03710 42.78139 1.000 46.39880 203 LEU B CA 1
ATOM 12789 C C . LEU B 1 203 ? 157.46494 5.56281 43.33501 1.000 29.76542 203 LEU B C 1
ATOM 12790 O O . LEU B 1 203 ? 157.94472 6.62585 42.93431 1.000 77.10053 203 LEU B O 1
ATOM 12806 N N . ASP B 1 204 ? 158.05218 4.80189 44.25111 1.000 29.35867 204 ASP B N 1
ATOM 12807 C CA . ASP B 1 204 ? 159.24792 5.25918 44.94203 1.000 45.77156 204 ASP B CA 1
ATOM 12808 C C . ASP B 1 204 ? 160.48888 5.06953 44.07687 1.000 37.30973 204 ASP B C 1
ATOM 12809 O O . ASP B 1 204 ? 160.62126 4.07927 43.35229 1.000 43.93494 204 ASP B O 1
ATOM 12818 N N . PHE B 1 205 ? 161.38974 6.04783 44.15429 1.000 44.62314 205 PHE B N 1
ATOM 12819 C CA . PHE B 1 205 ? 162.74664 5.95906 43.64481 1.000 28.61965 205 PHE B CA 1
ATOM 12820 C C . PHE B 1 205 ? 163.68780 6.07563 44.83731 1.000 47.46531 205 PHE B C 1
ATOM 12821 O O . PHE B 1 205 ? 163.34475 6.67473 45.86529 1.000 39.95729 205 PHE B O 1
ATOM 12838 N N . ASN B 1 206 ? 164.86945 5.47691 44.70494 1.000 61.45153 206 ASN B N 1
ATOM 12839 C CA . ASN B 1 206 ? 165.85881 5.47518 45.78539 1.000 29.12158 206 ASN B CA 1
ATOM 12840 C C . ASN B 1 206 ? 166.72323 6.73084 45.70355 1.000 28.57406 206 ASN B C 1
ATOM 12841 O O . ASN B 1 206 ? 167.88857 6.70725 45.29349 1.000 43.65873 206 ASN B O 1
ATOM 12852 N N . ASP B 1 207 ? 166.11728 7.85081 46.09568 1.000 35.94646 207 ASP B N 1
ATOM 12853 C CA . ASP B 1 207 ? 166.73731 9.15995 45.95312 1.000 50.02105 207 ASP B CA 1
ATOM 12854 C C . ASP B 1 207 ? 167.21869 9.74456 47.27486 1.000 64.77939 207 ASP B C 1
ATOM 12855 O O . ASP B 1 207 ? 167.61811 10.91494 47.31315 1.000 56.39059 207 ASP B O 1
ATOM 12864 N N . ASN B 1 208 ? 167.21400 8.95867 48.34996 1.000 60.49421 208 ASN B N 1
ATOM 12865 C CA . ASN B 1 208 ? 167.64090 9.43224 49.66173 1.000 32.87055 208 ASN B CA 1
ATOM 12866 C C . ASN B 1 208 ? 168.54315 8.39104 50.30765 1.000 41.70125 208 ASN B C 1
ATOM 12867 O O . ASN B 1 208 ? 168.09168 7.29036 50.64752 1.000 35.96673 208 ASN B O 1
ATOM 12878 N N . SER B 1 209 ? 169.81131 8.74928 50.48803 1.000 47.55481 209 SER B N 1
ATOM 12879 C CA . SER B 1 209 ? 170.73950 7.89240 51.19600 1.000 46.67852 209 SER B CA 1
ATOM 12880 C C . SER B 1 209 ? 170.34135 7.81142 52.66336 1.000 25.51478 209 SER B C 1
ATOM 12881 O O . SER B 1 209 ? 169.54760 8.62629 53.14207 1.000 44.11376 209 SER B O 1
ATOM 12889 N N . PRO B 1 210 ? 170.84893 6.81478 53.38909 1.000 30.36987 210 PRO B N 1
ATOM 12890 C CA . PRO B 1 210 ? 170.64542 6.79481 54.84121 1.000 38.32099 210 PRO B CA 1
ATOM 12891 C C . PRO B 1 210 ? 171.48843 7.88720 55.47237 1.000 24.76639 210 PRO B C 1
ATOM 12892 O O . PRO B 1 210 ? 172.46023 8.36812 54.89574 1.000 60.33470 210 PRO B O 1
ATOM 12903 N N . VAL B 1 211 ? 171.09943 8.30430 56.66327 1.000 34.22036 211 VAL B N 1
ATOM 12904 C CA . VAL B 1 211 ? 171.90754 9.25089 57.42289 1.000 44.90681 211 VAL B CA 1
ATOM 12905 C C . VAL B 1 211 ? 171.78672 8.89353 58.89651 1.000 37.53833 211 VAL B C 1
ATOM 12906 O O . VAL B 1 211 ? 170.71303 8.51288 59.37488 1.000 48.70164 211 VAL B O 1
ATOM 12919 N N . PHE B 1 212 ? 172.90744 8.98302 59.60242 1.000 30.97828 212 PHE B N 1
ATOM 12920 C CA . PHE B 1 212 ? 172.97666 8.55228 60.98780 1.000 23.94642 212 PHE B CA 1
ATOM 12921 C C . PHE B 1 212 ? 172.38370 9.60845 61.91007 1.000 42.71058 212 PHE B C 1
ATOM 12922 O O . PHE B 1 212 ? 172.49628 10.81356 61.66384 1.000 38.36289 212 PHE B O 1
ATOM 12939 N N . GLU B 1 213 ? 171.76686 9.13640 62.99807 1.000 43.31064 213 GLU B N 1
ATOM 12940 C CA . GLU B 1 213 ? 171.22531 10.03972 64.00595 1.000 29.07842 213 GLU B CA 1
ATOM 12941 C C . GLU B 1 213 ? 172.30130 10.95037 64.56975 1.000 27.39964 213 GLU B C 1
ATOM 12942 O O . GLU B 1 213 ? 171.99573 12.05869 65.02132 1.000 34.24722 213 GLU B O 1
ATOM 12954 N N . ARG B 1 214 ? 173.55620 10.50592 64.55914 1.000 54.29124 214 ARG B N 1
ATOM 12955 C CA . ARG B 1 214 ? 174.67723 11.36123 64.92232 1.000 24.62986 214 ARG B CA 1
ATOM 12956 C C . ARG B 1 214 ? 175.80911 11.12184 63.93984 1.000 38.81212 214 ARG B C 1
ATOM 12957 O O . ARG B 1 214 ? 176.14962 9.97056 63.65323 1.000 32.22364 214 ARG B O 1
ATOM 12978 N N . SER B 1 215 ? 176.38768 12.21396 63.43666 1.000 37.24331 215 SER B N 1
ATOM 12979 C CA . SER B 1 215 ? 177.42696 12.11583 62.42179 1.000 24.73838 215 SER B CA 1
ATOM 12980 C C . SER B 1 215 ? 178.69903 11.50921 62.97933 1.000 36.68424 215 SER B C 1
ATOM 12981 O O . SER B 1 215 ? 179.42160 10.81545 62.25949 1.000 35.14886 215 SER B O 1
ATOM 12989 N N . SER B 1 216 ? 179.00391 11.78246 64.24160 1.000 36.39210 216 SER B N 1
ATOM 12990 C CA . SER B 1 216 ? 180.16375 11.20706 64.88900 1.000 23.64676 216 SER B CA 1
ATOM 12991 C C . SER B 1 216 ? 179.74763 10.75251 66.27601 1.000 23.29128 216 SER B C 1
ATOM 12992 O O . SER B 1 216 ? 178.74525 11.21204 66.82642 1.000 50.04896 216 SER B O 1
ATOM 13000 N N . VAL B 1 217 ? 180.53048 9.84265 66.83504 1.000 25.86774 217 VAL B N 1
ATOM 13001 C CA . VAL B 1 217 ? 180.27917 9.32531 68.17431 1.000 51.55452 217 VAL B CA 1
ATOM 13002 C C . VAL B 1 217 ? 181.60666 8.87836 68.76373 1.000 30.29441 217 VAL B C 1
ATOM 13003 O O . VAL B 1 217 ? 182.45968 8.33073 68.06124 1.000 21.65506 217 VAL B O 1
ATOM 13016 N N . MET B 1 218 ? 181.78811 9.12891 70.05264 1.000 28.60898 218 MET B N 1
ATOM 13017 C CA . MET B 1 218 ? 182.98218 8.70234 70.76003 1.000 21.53155 218 MET B CA 1
ATOM 13018 C C . MET B 1 218 ? 182.58145 7.77071 71.89071 1.000 21.16264 218 MET B C 1
ATOM 13019 O O . MET B 1 218 ? 181.59590 8.01854 72.59303 1.000 28.91257 218 MET B O 1
ATOM 13033 N N . VAL B 1 219 ? 183.35680 6.71041 72.07721 1.000 35.43423 219 VAL B N 1
ATOM 13034 C CA . VAL B 1 219 ? 183.08676 5.73399 73.12127 1.000 56.21906 219 VAL B CA 1
ATOM 13035 C C . VAL B 1 219 ? 184.40328 5.37267 73.79022 1.000 55.59462 219 VAL B C 1
ATOM 13036 O O . VAL B 1 219 ? 185.44153 5.25133 73.12845 1.000 34.97908 219 VAL B O 1
ATOM 13049 N N . GLU B 1 220 ? 184.35330 5.21237 75.10733 1.000 43.63469 220 GLU B N 1
ATOM 13050 C CA . GLU B 1 220 ? 185.51753 4.85466 75.90226 1.000 19.57382 220 GLU B CA 1
ATOM 13051 C C . GLU B 1 220 ? 185.52273 3.35402 76.15266 1.000 19.20236 220 GLU B C 1
ATOM 13052 O O . GLU B 1 220 ? 184.48605 2.76037 76.46168 1.000 34.18618 220 GLU B O 1
ATOM 13064 N N . LEU B 1 221 ? 186.69789 2.74647 76.00876 1.000 24.42298 221 LEU B N 1
ATOM 13065 C CA . LEU B 1 221 ? 186.85099 1.29578 76.07255 1.000 18.59472 221 LEU B CA 1
ATOM 13066 C C . LEU B 1 221 ? 188.00293 0.94648 77.00387 1.000 18.32367 221 LEU B C 1
ATOM 13067 O O . LEU B 1 221 ? 189.16556 1.21852 76.68692 1.000 24.30060 221 LEU B O 1
ATOM 13083 N N . MET B 1 222 ? 187.69064 0.34248 78.14801 1.000 31.47885 222 MET B N 1
ATOM 13084 C CA . MET B 1 222 ? 188.74859 -0.09244 79.04938 1.000 18.07587 222 MET B CA 1
ATOM 13085 C C . MET B 1 222 ? 189.63856 -1.09642 78.32543 1.000 17.87926 222 MET B C 1
ATOM 13086 O O . MET B 1 222 ? 189.15227 -1.97135 77.60571 1.000 26.79067 222 MET B O 1
ATOM 13100 N N . GLU B 1 223 ? 190.95455 -0.98268 78.51914 1.000 17.67500 223 GLU B N 1
ATOM 13101 C CA . GLU B 1 223 ? 191.85102 -1.84878 77.76351 1.000 19.69426 223 GLU B CA 1
ATOM 13102 C C . GLU B 1 223 ? 191.70754 -3.31026 78.16789 1.000 28.32668 223 GLU B C 1
ATOM 13103 O O . GLU B 1 223 ? 192.16577 -4.18794 77.42703 1.000 34.15570 223 GLU B O 1
ATOM 13115 N N . ASP B 1 224 ? 191.05341 -3.59146 79.30065 1.000 22.59332 224 ASP B N 1
ATOM 13116 C CA . ASP B 1 224 ? 190.73382 -4.95686 79.70490 1.000 27.80828 224 ASP B CA 1
ATOM 13117 C C . ASP B 1 224 ? 189.26316 -5.30564 79.45312 1.000 23.07069 224 ASP B C 1
ATOM 13118 O O . ASP B 1 224 ? 188.72530 -6.20737 80.10406 1.000 42.67258 224 ASP B O 1
ATOM 13127 N N . ALA B 1 225 ? 188.59967 -4.59484 78.54086 1.000 26.39331 225 ALA B N 1
ATOM 13128 C CA . ALA B 1 225 ? 187.21541 -4.90021 78.22093 1.000 18.72571 225 ALA B CA 1
ATOM 13129 C C . ALA B 1 225 ? 187.11786 -6.27746 77.57159 1.000 32.23957 225 ALA B C 1
ATOM 13130 O O . ALA B 1 225 ? 187.91166 -6.60232 76.67347 1.000 24.69538 225 ALA B O 1
ATOM 13137 N N . PRO B 1 226 ? 186.14267 -7.09190 77.96994 1.000 36.91755 226 PRO B N 1
ATOM 13138 C CA . PRO B 1 226 ? 186.11000 -8.48614 77.51859 1.000 20.03889 226 PRO B CA 1
ATOM 13139 C C . PRO B 1 226 ? 185.57891 -8.61917 76.09976 1.000 21.55234 226 PRO B C 1
ATOM 13140 O O . PRO B 1 226 ? 184.86068 -7.76127 75.58549 1.000 38.41719 226 PRO B O 1
ATOM 13151 N N . VAL B 1 227 ? 185.94338 -9.74145 75.47647 1.000 36.72665 227 VAL B N 1
ATOM 13152 C CA . VAL B 1 227 ? 185.42945 -10.06414 74.15537 1.000 31.02292 227 VAL B CA 1
ATOM 13153 C C . VAL B 1 227 ? 183.90338 -10.05113 74.16279 1.000 24.11283 227 VAL B C 1
ATOM 13154 O O . VAL B 1 227 ? 183.24981 -10.44606 75.13973 1.000 44.76379 227 VAL B O 1
ATOM 13167 N N . GLY B 1 228 ? 183.32976 -9.58262 73.06027 1.000 37.37942 228 GLY B N 1
ATOM 13168 C CA . GLY B 1 228 ? 181.90184 -9.36384 72.97942 1.000 38.07131 228 GLY B CA 1
ATOM 13169 C C . GLY B 1 228 ? 181.40455 -8.07758 73.60757 1.000 33.26374 228 GLY B C 1
ATOM 13170 O O . GLY B 1 228 ? 180.20849 -7.77678 73.49536 1.000 43.54043 228 GLY B O 1
ATOM 13174 N N . HIS B 1 229 ? 182.27636 -7.31071 74.25881 1.000 28.18757 229 HIS B N 1
ATOM 13175 C CA . HIS B 1 229 ? 181.86663 -6.06244 74.88557 1.000 33.34951 229 HIS B CA 1
ATOM 13176 C C . HIS B 1 229 ? 181.14405 -5.17576 73.87931 1.000 33.41177 229 HIS B C 1
ATOM 13177 O O . HIS B 1 229 ? 181.56856 -5.04344 72.73020 1.000 22.89795 229 HIS B O 1
ATOM 13191 N N . LEU B 1 230 ? 180.03914 -4.57892 74.31227 1.000 36.13283 230 LEU B N 1
ATOM 13192 C CA . LEU B 1 230 ? 179.21958 -3.74253 73.44228 1.000 20.87767 230 LEU B CA 1
ATOM 13193 C C . LEU B 1 230 ? 179.75771 -2.32091 73.49348 1.000 39.90764 230 LEU B C 1
ATOM 13194 O O . LEU B 1 230 ? 179.63758 -1.63986 74.51726 1.000 46.74118 230 LEU B O 1
ATOM 13210 N N . LEU B 1 231 ? 180.35550 -1.87234 72.39254 1.000 52.67931 231 LEU B N 1
ATOM 13211 C CA . LEU B 1 231 ? 180.77012 -0.48006 72.31390 1.000 38.50105 231 LEU B CA 1
ATOM 13212 C C . LEU B 1 231 ? 179.58597 0.42136 72.02081 1.000 20.34267 231 LEU B C 1
ATOM 13213 O O . LEU B 1 231 ? 179.40693 1.45318 72.67619 1.000 40.32250 231 LEU B O 1
ATOM 13229 N N . LEU B 1 232 ? 178.76323 0.05544 71.04106 1.000 20.72145 232 LEU B N 1
ATOM 13230 C CA . LEU B 1 232 ? 177.76174 1.04325 70.65352 1.000 20.90515 232 LEU B CA 1
ATOM 13231 C C . LEU B 1 232 ? 176.74785 0.47194 69.68591 1.000 21.19943 232 LEU B C 1
ATOM 13232 O O . LEU B 1 232 ? 177.09589 -0.31519 68.81659 1.000 31.68825 232 LEU B O 1
ATOM 13248 N N . ASP B 1 233 ? 175.49916 0.90236 69.82937 1.000 26.78997 233 ASP B N 1
ATOM 13249 C CA . ASP B 1 233 ? 174.41744 0.48353 68.94153 1.000 32.49392 233 ASP B CA 1
ATOM 13250 C C . ASP B 1 233 ? 174.21252 1.58331 67.90472 1.000 32.77747 233 ASP B C 1
ATOM 13251 O O . ASP B 1 233 ? 173.54468 2.58758 68.17118 1.000 54.09189 233 ASP B O 1
ATOM 13260 N N . LEU B 1 234 ? 174.79276 1.38881 66.72033 1.000 27.98212 234 LEU B N 1
ATOM 13261 C CA . LEU B 1 234 ? 174.62923 2.34854 65.63761 1.000 21.98518 234 LEU B CA 1
ATOM 13262 C C . LEU B 1 234 ? 173.18268 2.37382 65.15991 1.000 46.33530 234 LEU B C 1
ATOM 13263 O O . LEU B 1 234 ? 172.53313 1.33388 65.04413 1.000 41.85116 234 LEU B O 1
ATOM 13279 N N . ASP B 1 235 ? 172.68480 3.56761 64.85323 1.000 46.41307 235 ASP B N 1
ATOM 13280 C CA . ASP B 1 235 ? 171.33318 3.73421 64.33583 1.000 33.59746 235 ASP B CA 1
ATOM 13281 C C . ASP B 1 235 ? 171.38370 4.67474 63.14363 1.000 23.42982 235 ASP B C 1
ATOM 13282 O O . ASP B 1 235 ? 172.04178 5.71899 63.19608 1.000 36.30091 235 ASP B O 1
ATOM 13291 N N . ALA B 1 236 ? 170.69000 4.30156 62.07473 1.000 24.78108 236 ALA B N 1
ATOM 13292 C CA . ALA B 1 236 ? 170.62281 5.11530 60.87321 1.000 23.63402 236 ALA B CA 1
ATOM 13293 C C . ALA B 1 236 ? 169.20732 5.04717 60.33254 1.000 24.09082 236 ALA B C 1
ATOM 13294 O O . ALA B 1 236 ? 168.43018 4.15636 60.68190 1.000 40.99037 236 ALA B O 1
ATOM 13301 N N . LEU B 1 237 ? 168.88069 5.99124 59.45771 1.000 28.97795 237 LEU B N 1
ATOM 13302 C CA . LEU B 1 237 ? 167.51568 6.13162 58.98009 1.000 56.15212 237 LEU B CA 1
ATOM 13303 C C . LEU B 1 237 ? 167.51215 6.45316 57.49689 1.000 31.76272 237 LEU B C 1
ATOM 13304 O O . LEU B 1 237 ? 168.42392 7.10747 56.98739 1.000 31.39678 237 LEU B O 1
ATOM 13320 N N . ASP B 1 238 ? 166.46796 5.98242 56.81637 1.000 42.91962 238 ASP B N 1
ATOM 13321 C CA . ASP B 1 238 ? 166.27794 6.14782 55.38453 1.000 25.48791 238 ASP B CA 1
ATOM 13322 C C . ASP B 1 238 ? 164.80058 6.40051 55.11486 1.000 26.56487 238 ASP B C 1
ATOM 13323 O O . ASP B 1 238 ? 163.96296 5.53537 55.40038 1.000 42.52711 238 ASP B O 1
ATOM 13332 N N . PRO B 1 239 ? 164.43389 7.56097 54.56802 1.000 44.71360 239 PRO B N 1
ATOM 13333 C CA . PRO B 1 239 ? 163.00411 7.83114 54.33583 1.000 32.74603 239 PRO B CA 1
ATOM 13334 C C . PRO B 1 239 ? 162.38412 6.95984 53.25970 1.000 40.44602 239 PRO B C 1
ATOM 13335 O O . PRO B 1 239 ? 161.15892 6.77881 53.27087 1.000 32.28858 239 PRO B O 1
ATOM 13346 N N . ASP B 1 240 ? 163.18370 6.39516 52.35558 1.000 57.26345 240 ASP B N 1
ATOM 13347 C CA . ASP B 1 240 ? 162.63797 5.70246 51.20034 1.000 50.34130 240 ASP B CA 1
ATOM 13348 C C . ASP B 1 240 ? 161.80883 4.49016 51.63070 1.000 28.64927 240 ASP B C 1
ATOM 13349 O O . ASP B 1 240 ? 161.77317 4.09353 52.79807 1.000 26.95889 240 ASP B O 1
ATOM 13358 N N . GLU B 1 241 ? 161.17383 3.87429 50.64271 1.000 27.34141 241 GLU B N 1
ATOM 13359 C CA . GLU B 1 241 ? 160.15662 2.86034 50.86110 1.000 27.69157 241 GLU B CA 1
ATOM 13360 C C . GLU B 1 241 ? 160.71986 1.46099 50.66388 1.000 40.02811 241 GLU B C 1
ATOM 13361 O O . GLU B 1 241 ? 161.58403 1.22761 49.81548 1.000 44.84932 241 GLU B O 1
ATOM 13373 N N . GLY B 1 242 ? 160.19541 0.52870 51.45153 1.000 62.28861 242 GLY B N 1
ATOM 13374 C CA . GLY B 1 242 ? 160.58420 -0.86051 51.32285 1.000 55.68731 242 GLY B CA 1
ATOM 13375 C C . GLY B 1 242 ? 162.08404 -1.04388 51.37658 1.000 48.31650 242 GLY B C 1
ATOM 13376 O O . GLY B 1 242 ? 162.78154 -0.45193 52.21416 1.000 36.91013 242 GLY B O 1
ATOM 13380 N N . ALA B 1 243 ? 162.59404 -1.85752 50.44570 1.000 39.90292 243 ALA B N 1
ATOM 13381 C CA . ALA B 1 243 ? 164.00739 -2.21521 50.45389 1.000 27.11701 243 ALA B CA 1
ATOM 13382 C C . ALA B 1 243 ? 164.89702 -1.00226 50.23363 1.000 26.64830 243 ALA B C 1
ATOM 13383 O O . ALA B 1 243 ? 166.03736 -0.98072 50.70796 1.000 51.68398 243 ALA B O 1
ATOM 13390 N N . ASN B 1 244 ? 164.41798 -0.00506 49.48367 1.000 33.76284 244 ASN B N 1
ATOM 13391 C CA . ASN B 1 244 ? 165.19951 1.21051 49.27686 1.000 26.51931 244 ASN B CA 1
ATOM 13392 C C . ASN B 1 244 ? 165.44891 1.96979 50.58023 1.000 60.14052 244 ASN B C 1
ATOM 13393 O O . ASN B 1 244 ? 166.30301 2.86536 50.61177 1.000 25.89375 244 ASN B O 1
ATOM 13404 N N . GLY B 1 245 ? 164.73475 1.63703 51.65071 1.000 32.72099 245 GLY B N 1
ATOM 13405 C CA . GLY B 1 245 ? 164.91124 2.32312 52.91293 1.000 37.60817 245 GLY B CA 1
ATOM 13406 C C . GLY B 1 245 ? 165.29885 1.39733 54.04570 1.000 62.09485 245 GLY B C 1
ATOM 13407 O O . GLY B 1 245 ? 165.25986 1.79419 55.21542 1.000 62.13417 245 GLY B O 1
ATOM 13411 N N . GLU B 1 246 ? 165.68179 0.16698 53.71124 1.000 25.62899 246 GLU B N 1
ATOM 13412 C CA . GLU B 1 246 ? 166.09396 -0.82056 54.69752 1.000 25.50780 246 GLU B CA 1
ATOM 13413 C C . GLU B 1 246 ? 167.61418 -0.84429 54.75503 1.000 25.04746 246 GLU B C 1
ATOM 13414 O O . GLU B 1 246 ? 168.27758 -0.95834 53.72005 1.000 28.67441 246 GLU B O 1
ATOM 13426 N N . ILE B 1 247 ? 168.15815 -0.76752 55.96175 1.000 24.97681 247 ILE B N 1
ATOM 13427 C CA . ILE B 1 247 ? 169.57304 -0.48101 56.15325 1.000 33.75597 247 ILE B CA 1
ATOM 13428 C C . ILE B 1 247 ? 170.32721 -1.71192 56.63454 1.000 24.17342 247 ILE B C 1
ATOM 13429 O O . ILE B 1 247 ? 169.79998 -2.55796 57.36253 1.000 39.18319 247 ILE B O 1
ATOM 13445 N N . VAL B 1 248 ? 171.58636 -1.79334 56.21060 1.000 23.99362 248 VAL B N 1
ATOM 13446 C CA . VAL B 1 248 ? 172.55141 -2.76543 56.70247 1.000 23.89743 248 VAL B CA 1
ATOM 13447 C C . VAL B 1 248 ? 173.83134 -2.01394 57.04536 1.000 67.23256 248 VAL B C 1
ATOM 13448 O O . VAL B 1 248 ? 174.31000 -1.19458 56.25056 1.000 24.83793 248 VAL B O 1
ATOM 13461 N N . TYR B 1 249 ? 174.36931 -2.27590 58.22974 1.000 41.08539 249 TYR B N 1
ATOM 13462 C CA . TYR B 1 249 ? 175.53835 -1.57415 58.73378 1.000 22.73058 249 TYR B CA 1
ATOM 13463 C C . TYR B 1 249 ? 176.79891 -2.40289 58.49566 1.000 26.75849 249 TYR B C 1
ATOM 13464 O O . TYR B 1 249 ? 176.75363 -3.62665 58.34084 1.000 56.77518 249 TYR B O 1
ATOM 13482 N N . GLY B 1 250 ? 177.93005 -1.71259 58.46189 1.000 22.59428 250 GLY B N 1
ATOM 13483 C CA . GLY B 1 250 ? 179.20437 -2.37707 58.28493 1.000 36.49540 250 GLY B CA 1
ATOM 13484 C C . GLY B 1 250 ? 180.32262 -1.36456 58.33238 1.000 23.54684 250 GLY B C 1
ATOM 13485 O O . GLY B 1 250 ? 180.13538 -0.24159 58.80011 1.000 55.63348 250 GLY B O 1
ATOM 13489 N N . PHE B 1 251 ? 181.49475 -1.76771 57.85984 1.000 48.10146 251 PHE B N 1
ATOM 13490 C CA . PHE B 1 251 ? 182.65150 -0.88470 57.84849 1.000 32.36720 251 PHE B CA 1
ATOM 13491 C C . PHE B 1 251 ? 182.75701 -0.15412 56.51570 1.000 34.85174 251 PHE B C 1
ATOM 13492 O O . PHE B 1 251 ? 182.43830 -0.71193 55.46258 1.000 56.36446 251 PHE B O 1
ATOM 13509 N N . SER B 1 252 ? 183.21011 1.09435 56.56923 1.000 44.85658 252 SER B N 1
ATOM 13510 C CA . SER B 1 252 ? 183.57673 1.81548 55.36376 1.000 28.10988 252 SER B CA 1
ATOM 13511 C C . SER B 1 252 ? 184.68475 1.05934 54.63288 1.000 24.72797 252 SER B C 1
ATOM 13512 O O . SER B 1 252 ? 185.52222 0.40508 55.26549 1.000 53.67605 252 SER B O 1
ATOM 13520 N N . PRO B 1 253 ? 184.70959 1.12600 53.29945 1.000 34.70891 253 PRO B N 1
ATOM 13521 C CA . PRO B 1 253 ? 185.72126 0.35366 52.55459 1.000 50.09349 253 PRO B CA 1
ATOM 13522 C C . PRO B 1 253 ? 187.16395 0.66188 52.91305 1.000 53.88905 253 PRO B C 1
ATOM 13523 O O . PRO B 1 253 ? 188.02046 -0.21007 52.71927 1.000 45.39421 253 PRO B O 1
ATOM 13534 N N . GLN B 1 254 ? 187.47052 1.85843 53.41669 1.000 32.73029 254 GLN B N 1
ATOM 13535 C CA . GLN B 1 254 ? 188.85582 2.19963 53.71728 1.000 49.70689 254 GLN B CA 1
ATOM 13536 C C . GLN B 1 254 ? 189.34058 1.64304 55.05400 1.000 47.70504 254 GLN B C 1
ATOM 13537 O O . GLN B 1 254 ? 190.52860 1.77166 55.36642 1.000 56.85801 254 GLN B O 1
ATOM 13551 N N . VAL B 1 255 ? 188.46662 1.05162 55.85455 1.000 42.55695 255 VAL B N 1
ATOM 13552 C CA . VAL B 1 255 ? 188.86515 0.62810 57.19860 1.000 36.35799 255 VAL B CA 1
ATOM 13553 C C . VAL B 1 255 ? 189.90503 -0.47997 57.08913 1.000 27.09825 255 VAL B C 1
ATOM 13554 O O . VAL B 1 255 ? 189.66049 -1.48945 56.40051 1.000 56.45786 255 VAL B O 1
ATOM 13567 N N . PRO B 1 256 ? 191.06608 -0.34414 57.72906 1.000 24.84981 256 PRO B N 1
ATOM 13568 C CA . PRO B 1 256 ? 192.09770 -1.38790 57.63615 1.000 31.10271 256 PRO B CA 1
ATOM 13569 C C . PRO B 1 256 ? 191.58764 -2.73642 58.12244 1.000 31.40115 256 PRO B C 1
ATOM 13570 O O . PRO B 1 256 ? 190.48421 -2.87294 58.65863 1.000 48.91085 256 PRO B O 1
ATOM 13581 N N . GLN B 1 257 ? 192.43540 -3.75445 57.93866 1.000 52.64133 257 GLN B N 1
ATOM 13582 C CA . GLN B 1 257 ? 192.09640 -5.09543 58.40068 1.000 62.36464 257 GLN B CA 1
ATOM 13583 C C . GLN B 1 257 ? 192.29536 -5.24049 59.90550 1.000 53.69114 257 GLN B C 1
ATOM 13584 O O . GLN B 1 257 ? 191.60967 -6.05335 60.53663 1.000 60.07107 257 GLN B O 1
ATOM 13598 N N . GLU B 1 258 ? 193.22894 -4.48528 60.49358 1.000 27.45557 258 GLU B N 1
ATOM 13599 C CA . GLU B 1 258 ? 193.38548 -4.51139 61.94400 1.000 32.57943 258 GLU B CA 1
ATOM 13600 C C . GLU B 1 258 ? 192.06121 -4.19230 62.62854 1.000 47.18749 258 GLU B C 1
ATOM 13601 O O . GLU B 1 258 ? 191.63018 -4.90808 63.54034 1.000 30.98398 258 GLU B O 1
ATOM 13613 N N . VAL B 1 259 ? 191.39222 -3.12322 62.18475 1.000 28.31150 259 VAL B N 1
ATOM 13614 C CA . VAL B 1 259 ? 190.15647 -2.69521 62.82387 1.000 26.21509 259 VAL B CA 1
ATOM 13615 C C . VAL B 1 259 ? 189.04881 -3.69406 62.53983 1.000 57.76251 259 VAL B C 1
ATOM 13616 O O . VAL B 1 259 ? 188.24813 -4.01840 63.42335 1.000 37.80781 259 VAL B O 1
ATOM 13629 N N . ARG B 1 260 ? 188.98835 -4.20536 61.30660 1.000 62.99317 260 ARG B N 1
ATOM 13630 C CA . ARG B 1 260 ? 187.93139 -5.14617 60.94767 1.000 33.55053 260 ARG B CA 1
ATOM 13631 C C . ARG B 1 260 ? 188.05175 -6.44973 61.72338 1.000 22.89749 260 ARG B C 1
ATOM 13632 O O . ARG B 1 260 ? 187.03725 -7.09569 62.01251 1.000 33.34601 260 ARG B O 1
ATOM 13653 N N . GLN B 1 261 ? 189.27904 -6.85009 62.06574 1.000 24.08045 261 GLN B N 1
ATOM 13654 C CA . GLN B 1 261 ? 189.48877 -8.03979 62.87954 1.000 41.29460 261 GLN B CA 1
ATOM 13655 C C . GLN B 1 261 ? 189.26244 -7.75056 64.35616 1.000 33.81429 261 GLN B C 1
ATOM 13656 O O . GLN B 1 261 ? 188.79582 -8.62907 65.09265 1.000 25.06641 261 GLN B O 1
ATOM 13670 N N . LEU B 1 262 ? 189.54563 -6.52127 64.78791 1.000 57.80066 262 LEU B N 1
ATOM 13671 C CA . LEU B 1 262 ? 189.43081 -6.15088 66.19350 1.000 32.68770 262 LEU B CA 1
ATOM 13672 C C . LEU B 1 262 ? 187.99870 -5.82791 66.59785 1.000 37.43986 262 LEU B C 1
ATOM 13673 O O . LEU B 1 262 ? 187.56575 -6.21080 67.69273 1.000 61.89828 262 LEU B O 1
ATOM 13689 N N . PHE B 1 263 ? 187.25525 -5.13009 65.73920 1.000 43.60395 263 PHE B N 1
ATOM 13690 C CA . PHE B 1 263 ? 185.88479 -4.73584 66.02810 1.000 26.68396 263 PHE B CA 1
ATOM 13691 C C . PHE B 1 263 ? 184.93692 -5.37686 65.03072 1.000 21.09722 263 PHE B C 1
ATOM 13692 O O . PHE B 1 263 ? 185.31288 -5.67406 63.89516 1.000 50.02581 263 PHE B O 1
ATOM 13709 N N . LYS B 1 264 ? 183.69934 -5.57183 65.46302 1.000 26.33775 264 LYS B N 1
ATOM 13710 C CA . LYS B 1 264 ? 182.68746 -6.20888 64.63799 1.000 31.00003 264 LYS B CA 1
ATOM 13711 C C . LYS B 1 264 ? 181.41434 -5.37926 64.65258 1.000 43.93372 264 LYS B C 1
ATOM 13712 O O . LYS B 1 264 ? 181.03762 -4.81913 65.68616 1.000 56.27708 264 LYS B O 1
ATOM 13731 N N . ILE B 1 265 ? 180.75613 -5.31026 63.49781 1.000 21.75482 265 ILE B N 1
ATOM 13732 C CA . ILE B 1 265 ? 179.50387 -4.58225 63.33152 1.000 21.74582 265 ILE B CA 1
ATOM 13733 C C . ILE B 1 265 ? 178.44578 -5.56576 62.85569 1.000 41.77311 265 ILE B C 1
ATOM 13734 O O . ILE B 1 265 ? 178.59585 -6.17803 61.79089 1.000 22.71081 265 ILE B O 1
ATOM 13750 N N . ASP B 1 266 ? 177.38085 -5.72018 63.64277 1.000 22.44413 266 ASP B N 1
ATOM 13751 C CA . ASP B 1 266 ? 176.24347 -6.52427 63.20979 1.000 39.49158 266 ASP B CA 1
ATOM 13752 C C . ASP B 1 266 ? 175.52346 -5.80163 62.07789 1.000 39.68605 266 ASP B C 1
ATOM 13753 O O . ASP B 1 266 ? 175.04689 -4.67570 62.25569 1.000 37.94786 266 ASP B O 1
ATOM 13762 N N . ALA B 1 267 ? 175.44287 -6.44158 60.91043 1.000 39.53588 267 ALA B N 1
ATOM 13763 C CA . ALA B 1 267 ? 174.86904 -5.77479 59.74659 1.000 23.65539 267 ALA B CA 1
ATOM 13764 C C . ALA B 1 267 ? 173.39951 -5.42363 59.95522 1.000 39.65967 267 ALA B C 1
ATOM 13765 O O . ALA B 1 267 ? 172.92975 -4.40173 59.43894 1.000 43.52332 267 ALA B O 1
ATOM 13772 N N . LYS B 1 268 ? 172.65489 -6.23954 60.70219 1.000 31.53800 268 LYS B N 1
ATOM 13773 C CA . LYS B 1 268 ? 171.22337 -5.98001 60.82649 1.000 24.53770 268 LYS B CA 1
ATOM 13774 C C . LYS B 1 268 ? 170.93878 -4.89421 61.85770 1.000 33.58755 268 LYS B C 1
ATOM 13775 O O . LYS B 1 268 ? 170.20153 -3.94347 61.57658 1.000 60.77535 268 LYS B O 1
ATOM 13794 N N . SER B 1 269 ? 171.50836 -5.01994 63.05786 1.000 37.35686 269 SER B N 1
ATOM 13795 C CA . SER B 1 269 ? 171.22635 -4.08208 64.13667 1.000 28.23643 269 SER B CA 1
ATOM 13796 C C . SER B 1 269 ? 172.22416 -2.93878 64.21643 1.000 35.55383 269 SER B C 1
ATOM 13797 O O . SER B 1 269 ? 171.90146 -1.88429 64.77410 1.000 39.59185 269 SER B O 1
ATOM 13805 N N . GLY B 1 270 ? 173.42878 -3.12667 63.69808 1.000 39.32043 270 GLY B N 1
ATOM 13806 C CA . GLY B 1 270 ? 174.45483 -2.11864 63.83068 1.000 40.43088 270 GLY B CA 1
ATOM 13807 C C . GLY B 1 270 ? 175.18191 -2.11100 65.15275 1.000 31.06124 270 GLY B C 1
ATOM 13808 O O . GLY B 1 270 ? 175.87631 -1.13081 65.45168 1.000 22.10930 270 GLY B O 1
ATOM 13812 N N . ARG B 1 271 ? 175.06370 -3.17159 65.94620 1.000 29.55908 271 ARG B N 1
ATOM 13813 C CA . ARG B 1 271 ? 175.80239 -3.24687 67.19704 1.000 22.01681 271 ARG B CA 1
ATOM 13814 C C . ARG B 1 271 ? 177.28748 -3.39555 66.89845 1.000 21.82509 271 ARG B C 1
ATOM 13815 O O . ARG B 1 271 ? 177.68958 -4.24708 66.10009 1.000 21.58161 271 ARG B O 1
ATOM 13836 N N . LEU B 1 272 ? 178.09729 -2.57762 67.56300 1.000 30.05823 272 LEU B N 1
ATOM 13837 C CA . LEU B 1 272 ? 179.54173 -2.53820 67.40757 1.000 44.72166 272 LEU B CA 1
ATOM 13838 C C . LEU B 1 272 ? 180.15060 -3.09660 68.67860 1.000 20.51110 272 LEU B C 1
ATOM 13839 O O . LEU B 1 272 ? 179.95515 -2.51935 69.76313 1.000 26.21350 272 LEU B O 1
ATOM 13855 N N . THR B 1 273 ? 180.90459 -4.18743 68.52112 1.000 20.94361 273 THR B N 1
ATOM 13856 C CA . THR B 1 273 ? 181.44045 -4.97682 69.61720 1.000 20.51642 273 THR B CA 1
ATOM 13857 C C . THR B 1 273 ? 182.93424 -5.21018 69.44051 1.000 20.28991 273 THR B C 1
ATOM 13858 O O . THR B 1 273 ? 183.46171 -5.19254 68.32670 1.000 33.80315 273 THR B O 1
ATOM 13869 N N . LEU B 1 274 ? 183.60191 -5.45918 70.56496 1.000 20.08858 274 LEU B N 1
ATOM 13870 C CA . LEU B 1 274 ? 184.99269 -5.88665 70.57923 1.000 22.53513 274 LEU B CA 1
ATOM 13871 C C . LEU B 1 274 ? 185.02763 -7.40527 70.45643 1.000 33.96053 274 LEU B C 1
ATOM 13872 O O . LEU B 1 274 ? 184.37469 -8.10992 71.23467 1.000 20.71675 274 LEU B O 1
ATOM 13888 N N . GLU B 1 275 ? 185.75031 -7.91054 69.45910 1.000 21.20597 275 GLU B N 1
ATOM 13889 C CA . GLU B 1 275 ? 186.00797 -9.34106 69.37117 1.000 21.31653 275 GLU B CA 1
ATOM 13890 C C . GLU B 1 275 ? 187.43022 -9.69289 69.76667 1.000 27.26313 275 GLU B C 1
ATOM 13891 O O . GLU B 1 275 ? 187.65169 -10.75632 70.34560 1.000 25.34454 275 GLU B O 1
ATOM 13903 N N . GLY B 1 276 ? 188.38411 -8.80949 69.50295 1.000 32.93892 276 GLY B N 1
ATOM 13904 C CA . GLY B 1 276 ? 189.76362 -8.99179 69.91345 1.000 41.65001 276 GLY B CA 1
ATOM 13905 C C . GLY B 1 276 ? 190.03713 -8.41172 71.28266 1.000 23.59071 276 GLY B C 1
ATOM 13906 O O . GLY B 1 276 ? 189.14657 -8.31561 72.13303 1.000 25.00308 276 GLY B O 1
ATOM 13910 N N . GLN B 1 277 ? 191.29158 -8.03137 71.50924 1.000 39.11936 277 GLN B N 1
ATOM 13911 C CA . GLN B 1 277 ? 191.68414 -7.34569 72.73220 1.000 28.11628 277 GLN B CA 1
ATOM 13912 C C . GLN B 1 277 ? 192.52911 -6.13207 72.38312 1.000 25.30896 277 GLN B C 1
ATOM 13913 O O . GLN B 1 277 ? 193.36916 -6.18745 71.47797 1.000 54.52330 277 GLN B O 1
ATOM 13927 N N . VAL B 1 278 ? 192.29224 -5.03403 73.09385 1.000 27.20587 278 VAL B N 1
ATOM 13928 C CA . VAL B 1 278 ? 193.05444 -3.81532 72.90371 1.000 18.66573 278 VAL B CA 1
ATOM 13929 C C . VAL B 1 278 ? 194.08176 -3.72479 74.02109 1.000 18.40846 278 VAL B C 1
ATOM 13930 O O . VAL B 1 278 ? 193.96472 -4.37095 75.06663 1.000 63.67188 278 VAL B O 1
ATOM 13943 N N . ASP B 1 279 ? 195.09049 -2.88514 73.81010 1.000 24.17437 279 ASP B N 1
ATOM 13944 C CA . ASP B 1 279 ? 196.14906 -2.68641 74.79466 1.000 18.27620 279 ASP B CA 1
ATOM 13945 C C . ASP B 1 279 ? 196.58506 -1.23049 74.75260 1.000 29.67534 279 ASP B C 1
ATOM 13946 O O . ASP B 1 279 ? 197.29168 -0.82022 73.82583 1.000 18.91444 279 ASP B O 1
ATOM 13955 N N . PHE B 1 280 ? 196.18427 -0.46975 75.77501 1.000 21.94281 280 PHE B N 1
ATOM 13956 C CA . PHE B 1 280 ? 196.50839 0.94968 75.84312 1.000 18.19522 280 PHE B CA 1
ATOM 13957 C C . PHE B 1 280 ? 197.99570 1.19356 75.62523 1.000 18.49080 280 PHE B C 1
ATOM 13958 O O . PHE B 1 280 ? 198.38905 2.19295 75.01025 1.000 33.40639 280 PHE B O 1
ATOM 13975 N N . GLU B 1 281 ? 198.83769 0.28626 76.11189 1.000 21.40175 281 GLU B N 1
ATOM 13976 C CA . GLU B 1 281 ? 200.27764 0.45829 75.98235 1.000 36.78857 281 GLU B CA 1
ATOM 13977 C C . GLU B 1 281 ? 200.76535 0.26830 74.55601 1.000 26.76476 281 GLU B C 1
ATOM 13978 O O . GLU B 1 281 ? 201.94090 0.53246 74.28138 1.000 27.84612 281 GLU B O 1
ATOM 13990 N N . THR B 1 282 ? 199.89851 -0.17764 73.65494 1.000 31.33219 282 THR B N 1
ATOM 13991 C CA . THR B 1 282 ? 200.25671 -0.41500 72.26340 1.000 28.46951 282 THR B CA 1
ATOM 13992 C C . THR B 1 282 ? 199.57765 0.54483 71.30384 1.000 23.84795 282 THR B C 1
ATOM 13993 O O . THR B 1 282 ? 200.21750 1.02076 70.36234 1.000 44.14330 282 THR B O 1
ATOM 14004 N N . LYS B 1 283 ? 198.29490 0.82769 71.52220 1.000 19.97019 283 LYS B N 1
ATOM 14005 C CA . LYS B 1 283 ? 197.53485 1.74074 70.67305 1.000 20.26006 283 LYS B CA 1
ATOM 14006 C C . LYS B 1 283 ? 196.32794 2.19424 71.46994 1.000 19.73922 283 LYS B C 1
ATOM 14007 O O . LYS B 1 283 ? 195.49814 1.36217 71.85055 1.000 27.53665 283 LYS B O 1
ATOM 14026 N N . GLN B 1 284 ? 196.23251 3.49334 71.74052 1.000 19.90746 284 GLN B N 1
ATOM 14027 C CA . GLN B 1 284 ? 195.24026 4.00129 72.67465 1.000 27.41154 284 GLN B CA 1
ATOM 14028 C C . GLN B 1 284 ? 194.11424 4.76930 72.00837 1.000 19.80727 284 GLN B C 1
ATOM 14029 O O . GLN B 1 284 ? 193.20522 5.23656 72.70379 1.000 36.39963 284 GLN B O 1
ATOM 14043 N N . THR B 1 285 ? 194.13419 4.90791 70.68964 1.000 33.92372 285 THR B N 1
ATOM 14044 C CA . THR B 1 285 ? 193.07069 5.63827 70.02125 1.000 20.53771 285 THR B CA 1
ATOM 14045 C C . THR B 1 285 ? 192.82702 5.02223 68.65709 1.000 20.75526 285 THR B C 1
ATOM 14046 O O . THR B 1 285 ? 193.74878 4.90653 67.84410 1.000 64.25482 285 THR B O 1
ATOM 14057 N N . TYR B 1 286 ? 191.58154 4.63446 68.42330 1.000 20.51379 286 TYR B N 1
ATOM 14058 C CA . TYR B 1 286 ? 191.13812 4.10137 67.15278 1.000 20.74204 286 TYR B CA 1
ATOM 14059 C C . TYR B 1 286 ? 190.15119 5.06412 66.52675 1.000 21.06105 286 TYR B C 1
ATOM 14060 O O . TYR B 1 286 ? 189.32685 5.66327 67.22144 1.000 37.17767 286 TYR B O 1
ATOM 14078 N N . GLU B 1 287 ? 190.24970 5.22255 65.21767 1.000 21.60333 287 GLU B N 1
ATOM 14079 C CA . GLU B 1 287 ? 189.29296 6.04354 64.50108 1.000 21.95335 287 GLU B CA 1
ATOM 14080 C C . GLU B 1 287 ? 188.95086 5.37452 63.18631 1.000 22.20339 287 GLU B C 1
ATOM 14081 O O . GLU B 1 287 ? 189.84289 5.06251 62.39137 1.000 38.67968 287 GLU B O 1
ATOM 14093 N N . PHE B 1 288 ? 187.66239 5.17973 62.94494 1.000 35.88591 288 PHE B N 1
ATOM 14094 C CA . PHE B 1 288 ? 187.25739 4.54192 61.70531 1.000 22.28020 288 PHE B CA 1
ATOM 14095 C C . PHE B 1 288 ? 185.85560 4.99908 61.35414 1.000 22.30300 288 PHE B C 1
ATOM 14096 O O . PHE B 1 288 ? 185.09033 5.43425 62.21046 1.000 30.64435 288 PHE B O 1
ATOM 14113 N N . ASP B 1 289 ? 185.54089 4.91872 60.07550 1.000 41.41015 289 ASP B N 1
ATOM 14114 C CA . ASP B 1 289 ? 184.22529 5.28417 59.56805 1.000 26.80490 289 ASP B CA 1
ATOM 14115 C C . ASP B 1 289 ? 183.38691 4.01587 59.46384 1.000 51.14031 289 ASP B C 1
ATOM 14116 O O . ASP B 1 289 ? 183.69487 3.12712 58.66320 1.000 26.09015 289 ASP B O 1
ATOM 14125 N N . ALA B 1 290 ? 182.33677 3.92568 60.27852 1.000 27.22080 290 ALA B N 1
ATOM 14126 C CA . ALA B 1 290 ? 181.32042 2.90621 60.07478 1.000 23.23149 290 ALA B CA 1
ATOM 14127 C C . ALA B 1 290 ? 180.35748 3.41701 59.01941 1.000 39.90181 290 ALA B C 1
ATOM 14128 O O . ALA B 1 290 ? 180.17855 4.62307 58.86196 1.000 34.01448 290 ALA B O 1
ATOM 14135 N N . GLN B 1 291 ? 179.74105 2.51360 58.27571 1.000 33.80497 291 GLN B N 1
ATOM 14136 C CA . GLN B 1 291 ? 178.83663 2.96216 57.23301 1.000 22.87444 291 GLN B CA 1
ATOM 14137 C C . GLN B 1 291 ? 177.54343 2.17286 57.24184 1.000 22.81423 291 GLN B C 1
ATOM 14138 O O . GLN B 1 291 ? 177.49076 1.01620 57.65316 1.000 22.66285 291 GLN B O 1
ATOM 14152 N N . ALA B 1 292 ? 176.50370 2.83309 56.75701 1.000 23.03719 292 ALA B N 1
ATOM 14153 C CA . ALA B 1 292 ? 175.18442 2.24805 56.59746 1.000 23.12548 292 ALA B CA 1
ATOM 14154 C C . ALA B 1 292 ? 174.81550 2.30031 55.12524 1.000 23.96011 292 ALA B C 1
ATOM 14155 O O . ALA B 1 292 ? 175.13471 3.26838 54.42744 1.000 28.63015 292 ALA B O 1
ATOM 14162 N N . GLN B 1 293 ? 174.13542 1.25533 54.66375 1.000 38.72008 293 GLN B N 1
ATOM 14163 C CA . GLN B 1 293 ? 173.87115 1.05148 53.24988 1.000 30.41824 293 GLN B CA 1
ATOM 14164 C C . GLN B 1 293 ? 172.42440 0.62091 53.10787 1.000 24.39642 293 GLN B C 1
ATOM 14165 O O . GLN B 1 293 ? 171.97078 -0.24618 53.85428 1.000 34.65799 293 GLN B O 1
ATOM 14179 N N . ASP B 1 294 ? 171.69117 1.21575 52.17042 1.000 51.18843 294 ASP B N 1
ATOM 14180 C CA . ASP B 1 294 ? 170.32373 0.76199 51.95744 1.000 52.31892 294 ASP B CA 1
ATOM 14181 C C . ASP B 1 294 ? 170.32824 -0.40450 50.97833 1.000 25.37532 294 ASP B C 1
ATOM 14182 O O . ASP B 1 294 ? 171.24300 -0.55627 50.16947 1.000 48.29114 294 ASP B O 1
ATOM 14191 N N . MET B 1 295 ? 169.31180 -1.25740 51.08956 1.000 45.46035 295 MET B N 1
ATOM 14192 C CA . MET B 1 295 ? 169.22397 -2.46426 50.27050 1.000 28.95582 295 MET B CA 1
ATOM 14193 C C . MET B 1 295 ? 168.39943 -2.12358 49.03572 1.000 39.71344 295 MET B C 1
ATOM 14194 O O . MET B 1 295 ? 167.22530 -2.47102 48.90240 1.000 61.60498 295 MET B O 1
ATOM 14208 N N . ALA B 1 296 ? 169.03945 -1.40289 48.12449 1.000 40.82953 296 ALA B N 1
ATOM 14209 C CA . ALA B 1 296 ? 168.45159 -1.03163 46.85075 1.000 27.11922 296 ALA B CA 1
ATOM 14210 C C . ALA B 1 296 ? 169.34596 -1.53576 45.72869 1.000 52.67760 296 ALA B C 1
ATOM 14211 O O . ALA B 1 296 ? 170.50287 -1.90961 45.94091 1.000 51.12010 296 ALA B O 1
ATOM 14218 N N . LEU B 1 297 ? 168.78515 -1.53762 44.51834 1.000 51.95085 297 LEU B N 1
ATOM 14219 C CA . LEU B 1 297 ? 169.51384 -2.02177 43.34984 1.000 63.73989 297 LEU B CA 1
ATOM 14220 C C . LEU B 1 297 ? 170.91790 -1.43006 43.29423 1.000 59.54530 297 LEU B C 1
ATOM 14221 O O . LEU B 1 297 ? 171.92009 -2.15447 43.28552 1.000 90.52717 297 LEU B O 1
ATOM 14237 N N . ASN B 1 298 ? 171.00278 -0.10260 43.24940 1.000 68.92963 298 ASN B N 1
ATOM 14238 C CA . ASN B 1 298 ? 172.26124 0.62649 43.35252 1.000 45.22849 298 ASN B CA 1
ATOM 14239 C C . ASN B 1 298 ? 172.21347 1.39458 44.66241 1.000 54.18856 298 ASN B C 1
ATOM 14240 O O . ASN B 1 298 ? 171.67087 2.51132 44.72146 1.000 54.55276 298 ASN B O 1
ATOM 14251 N N . PRO B 1 299 ? 172.73915 0.82866 45.74677 1.000 46.06097 299 PRO B N 1
ATOM 14252 C CA . PRO B 1 299 ? 172.44781 1.37681 47.07423 1.000 65.20625 299 PRO B CA 1
ATOM 14253 C C . PRO B 1 299 ? 173.15206 2.69824 47.30736 1.000 33.23687 299 PRO B C 1
ATOM 14254 O O . PRO B 1 299 ? 174.10736 3.06848 46.62198 1.000 37.37705 299 PRO B O 1
ATOM 14265 N N . LEU B 1 300 ? 172.66564 3.39850 48.32019 1.000 45.29191 300 LEU B N 1
ATOM 14266 C CA . LEU B 1 300 ? 173.25596 4.64047 48.78058 1.000 49.86809 300 LEU B CA 1
ATOM 14267 C C . LEU B 1 300 ? 173.82761 4.41319 50.16991 1.000 27.90895 300 LEU B C 1
ATOM 14268 O O . LEU B 1 300 ? 173.33477 3.58137 50.93637 1.000 54.70968 300 LEU B O 1
ATOM 14284 N N . THR B 1 301 ? 174.88770 5.14317 50.47674 1.000 28.01240 301 THR B N 1
ATOM 14285 C CA . THR B 1 301 ? 175.67337 4.87648 51.66454 1.000 25.08350 301 THR B CA 1
ATOM 14286 C C . THR B 1 301 ? 175.84658 6.14837 52.47471 1.000 25.01410 301 THR B C 1
ATOM 14287 O O . THR B 1 301 ? 175.80721 7.26163 51.94528 1.000 30.73992 301 THR B O 1
ATOM 14298 N N . ALA B 1 302 ? 176.03788 5.96033 53.77085 1.000 27.91728 302 ALA B N 1
ATOM 14299 C CA . ALA B 1 302 ? 176.38472 7.04320 54.67165 1.000 24.46192 302 ALA B CA 1
ATOM 14300 C C . ALA B 1 302 ? 177.49387 6.55175 55.58239 1.000 25.64083 302 ALA B C 1
ATOM 14301 O O . ALA B 1 302 ? 177.66611 5.34562 55.78354 1.000 73.76292 302 ALA B O 1
ATOM 14308 N N . THR B 1 303 ? 178.23710 7.49577 56.15064 1.000 56.63290 303 THR B N 1
ATOM 14309 C CA . THR B 1 303 ? 179.30207 7.15864 57.08051 1.000 23.79620 303 THR B CA 1
ATOM 14310 C C . THR B 1 303 ? 179.13105 7.93678 58.37841 1.000 23.62927 303 THR B C 1
ATOM 14311 O O . THR B 1 303 ? 178.53444 9.01606 58.42226 1.000 44.55473 303 THR B O 1
ATOM 14322 N N . CYS B 1 304 ? 179.68463 7.35330 59.43519 1.000 43.49012 304 CYS B N 1
ATOM 14323 C CA . CYS B 1 304 ? 179.68005 7.87804 60.79014 1.000 24.01086 304 CYS B CA 1
ATOM 14324 C C . CYS B 1 304 ? 181.08754 7.69376 61.33955 1.000 22.74221 304 CYS B C 1
ATOM 14325 O O . CYS B 1 304 ? 181.63357 6.58572 61.30457 1.000 32.84399 304 CYS B O 1
ATOM 14333 N N . LYS B 1 305 ? 181.67099 8.78350 61.82381 1.000 37.09069 305 LYS B N 1
ATOM 14334 C CA . LYS B 1 305 ? 183.02751 8.79761 62.35727 1.000 41.13985 305 LYS B CA 1
ATOM 14335 C C . LYS B 1 305 ? 182.99866 8.25347 63.77885 1.000 24.05267 305 LYS B C 1
ATOM 14336 O O . LYS B 1 305 ? 182.40225 8.86613 64.67183 1.000 28.67194 305 LYS B O 1
ATOM 14355 N N . VAL B 1 306 ? 183.63631 7.10813 64.00158 1.000 37.83891 306 VAL B N 1
ATOM 14356 C CA . VAL B 1 306 ? 183.66759 6.47500 65.31046 1.000 24.94579 306 VAL B CA 1
ATOM 14357 C C . VAL B 1 306 ? 185.06306 6.62880 65.88785 1.000 26.19598 306 VAL B C 1
ATOM 14358 O O . VAL B 1 306 ? 186.05966 6.26652 65.24065 1.000 38.51806 306 VAL B O 1
ATOM 14371 N N . ILE B 1 307 ? 185.11651 7.15962 67.10800 1.000 36.27891 307 ILE B N 1
ATOM 14372 C CA . ILE B 1 307 ? 186.33478 7.30299 67.88954 1.000 21.10665 307 ILE B CA 1
ATOM 14373 C C . ILE B 1 307 ? 186.23881 6.34059 69.06138 1.000 20.52516 307 ILE B C 1
ATOM 14374 O O . ILE B 1 307 ? 185.27366 6.38772 69.83274 1.000 39.15965 307 ILE B O 1
ATOM 14390 N N . VAL B 1 308 ? 187.23751 5.47759 69.20654 1.000 33.55573 308 VAL B N 1
ATOM 14391 C CA . VAL B 1 308 ? 187.37428 4.61254 70.37351 1.000 27.18651 308 VAL B CA 1
ATOM 14392 C C . VAL B 1 308 ? 188.62447 5.07193 71.11104 1.000 19.72106 308 VAL B C 1
ATOM 14393 O O . VAL B 1 308 ? 189.74379 4.90975 70.61573 1.000 33.59381 308 VAL B O 1
ATOM 14406 N N . ARG B 1 309 ? 188.45027 5.68858 72.26945 1.000 19.72222 309 ARG B N 1
ATOM 14407 C CA . ARG B 1 309 ? 189.57322 6.05954 73.11655 1.000 46.70620 309 ARG B CA 1
ATOM 14408 C C . ARG B 1 309 ? 189.75429 4.95891 74.15184 1.000 19.18273 309 ARG B C 1
ATOM 14409 O O . ARG B 1 309 ? 188.82369 4.64445 74.90116 1.000 33.60039 309 ARG B O 1
ATOM 14430 N N . VAL B 1 310 ? 190.92940 4.34573 74.14934 1.000 33.17393 310 VAL B N 1
ATOM 14431 C CA . VAL B 1 310 ? 191.23956 3.24568 75.05131 1.000 18.55458 310 VAL B CA 1
ATOM 14432 C C . VAL B 1 310 ? 191.66503 3.82041 76.38809 1.000 18.50594 310 VAL B C 1
ATOM 14433 O O . VAL B 1 3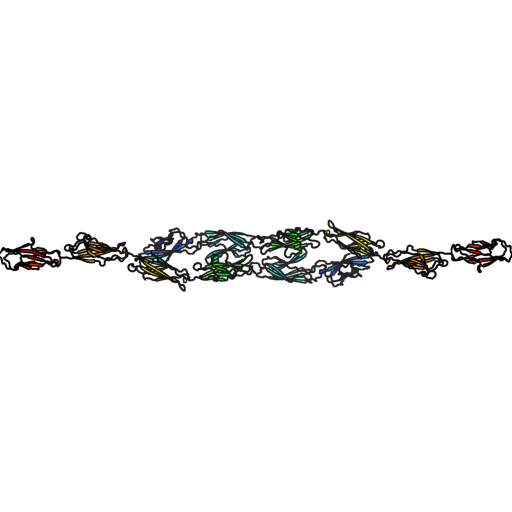10 ? 192.36581 4.83660 76.44951 1.000 39.81249 310 VAL B O 1
ATOM 14446 N N . ILE B 1 311 ? 191.22421 3.17426 77.46274 1.000 44.82485 311 ILE B N 1
ATOM 14447 C CA . ILE B 1 311 ? 191.46644 3.62451 78.82533 1.000 18.26487 311 ILE B CA 1
ATOM 14448 C C . ILE B 1 311 ? 192.52211 2.73625 79.45615 1.000 24.06362 311 ILE B C 1
ATOM 14449 O O . ILE B 1 311 ? 192.50333 1.51117 79.29307 1.000 32.52790 311 ILE B O 1
ATOM 14465 N N . ASP B 1 312 ? 193.44706 3.36131 80.16426 1.000 56.08402 312 ASP B N 1
ATOM 14466 C CA . ASP B 1 312 ? 194.54881 2.64821 80.77912 1.000 22.68417 312 ASP B CA 1
ATOM 14467 C C . ASP B 1 312 ? 194.11319 1.94436 82.05938 1.000 17.47501 312 ASP B C 1
ATOM 14468 O O . ASP B 1 312 ? 193.33212 2.48123 82.85040 1.000 20.99348 312 ASP B O 1
ATOM 14477 N N . VAL B 1 313 ? 194.59784 0.71549 82.22553 1.000 41.11156 313 VAL B N 1
ATOM 14478 C CA . VAL B 1 313 ? 194.43972 -0.06605 83.44175 1.000 17.10309 313 VAL B CA 1
ATOM 14479 C C . VAL B 1 313 ? 195.83799 -0.36968 83.95084 1.000 38.23385 313 VAL B C 1
ATOM 14480 O O . VAL B 1 313 ? 196.81287 -0.38683 83.18704 1.000 23.11513 313 VAL B O 1
ATOM 14493 N N . ASN B 1 314 ? 195.93546 -0.61222 85.25656 1.000 27.27165 314 ASN B N 1
ATOM 14494 C CA . ASN B 1 314 ? 197.20688 -1.02727 85.84439 1.000 16.64666 314 ASN B CA 1
ATOM 14495 C C . ASN B 1 314 ? 197.37933 -2.50709 85.52265 1.000 17.77434 314 ASN B C 1
ATOM 14496 O O . ASN B 1 314 ? 197.00278 -3.38430 86.29894 1.000 16.62508 314 ASN B O 1
ATOM 14507 N N . ASP B 1 315 ? 197.93536 -2.78416 84.34325 1.000 32.16735 315 ASP B N 1
ATOM 14508 C CA . ASP B 1 315 ? 198.18299 -4.14500 83.89420 1.000 16.66726 315 ASP B CA 1
ATOM 14509 C C . ASP B 1 315 ? 199.66128 -4.38448 83.62387 1.000 25.56058 315 ASP B C 1
ATOM 14510 O O . ASP B 1 315 ? 200.01046 -5.39363 83.00865 1.000 68.19629 315 ASP B O 1
ATOM 14519 N N . ASN B 1 316 ? 200.53695 -3.48470 84.06710 1.000 35.77210 316 ASN B N 1
ATOM 14520 C CA . ASN B 1 316 ? 201.97323 -3.71849 84.03559 1.000 16.62997 316 ASN B CA 1
ATOM 14521 C C . ASN B 1 316 ? 202.57408 -3.37912 85.39009 1.000 16.84270 316 ASN B C 1
ATOM 14522 O O . ASN B 1 316 ? 202.18960 -2.38838 86.01725 1.000 60.60936 316 ASN B O 1
ATOM 14533 N N . ALA B 1 317 ? 203.52678 -4.18362 85.82371 1.000 43.39524 317 ALA B N 1
ATOM 14534 C CA . ALA B 1 317 ? 204.25220 -3.93335 87.05811 1.000 16.26893 317 ALA B CA 1
ATOM 14535 C C . ALA B 1 317 ? 205.61303 -3.34353 86.75164 1.000 16.42337 317 ALA B C 1
ATOM 14536 O O . ALA B 1 317 ? 206.11479 -3.46210 85.63064 1.000 49.26115 317 ALA B O 1
ATOM 14543 N N . PRO B 1 318 ? 206.23667 -2.67856 87.72105 1.000 22.14235 318 PRO B N 1
ATOM 14544 C CA . PRO B 1 318 ? 207.52929 -2.03942 87.44028 1.000 16.59039 318 PRO B CA 1
ATOM 14545 C C . PRO B 1 318 ? 208.57480 -3.07198 87.05864 1.000 32.76526 318 PRO B C 1
ATOM 14546 O O . PRO B 1 318 ? 208.57571 -4.19862 87.56030 1.000 34.66318 318 PRO B O 1
ATOM 14557 N N . VAL B 1 319 ? 209.43654 -2.67832 86.12323 1.000 32.25022 319 VAL B N 1
ATOM 14558 C CA . VAL B 1 319 ? 210.58559 -3.46085 85.69047 1.000 18.34545 319 VAL B CA 1
ATOM 14559 C C . VAL B 1 319 ? 211.84082 -2.80258 86.24534 1.000 41.10317 319 VAL B C 1
ATOM 14560 O O . VAL B 1 319 ? 212.02803 -1.58050 86.10807 1.000 46.13749 319 VAL B O 1
ATOM 14573 N N . ILE B 1 320 ? 212.69631 -3.62069 86.85827 1.000 29.78943 320 ILE B N 1
ATOM 14574 C CA . ILE B 1 320 ? 213.95537 -3.18901 87.45207 1.000 22.08031 320 ILE B CA 1
ATOM 14575 C C . ILE B 1 320 ? 215.08696 -3.69894 86.56911 1.000 24.16256 320 ILE B C 1
ATOM 14576 O O . ILE B 1 320 ? 215.22425 -4.91178 86.36136 1.000 43.87433 320 ILE B O 1
ATOM 14592 N N . GLY B 1 321 ? 215.90811 -2.78535 86.07869 1.000 54.06895 321 GLY B N 1
ATOM 14593 C CA . GLY B 1 321 ? 217.12458 -3.13609 85.36065 1.000 37.85827 321 GLY B CA 1
ATOM 14594 C C . GLY B 1 321 ? 218.31060 -2.48370 86.04046 1.000 38.75708 321 GLY B C 1
ATOM 14595 O O . GLY B 1 321 ? 218.21571 -1.35411 86.51314 1.000 51.33449 321 GLY B O 1
ATOM 14599 N N . ILE B 1 322 ? 219.41949 -3.20570 86.10763 1.000 24.12337 322 ILE B N 1
ATOM 14600 C CA . ILE B 1 322 ? 220.59657 -2.71471 86.81019 1.000 34.30274 322 ILE B CA 1
ATOM 14601 C C . ILE B 1 322 ? 221.80155 -2.83574 85.89109 1.000 42.00817 322 ILE B C 1
ATOM 14602 O O . ILE B 1 322 ? 222.13667 -3.94087 85.44457 1.000 59.43288 322 ILE B O 1
ATOM 14618 N N . THR B 1 323 ? 222.46695 -1.71016 85.63361 1.000 50.40286 323 THR B N 1
ATOM 14619 C CA . THR B 1 323 ? 223.66205 -1.68264 84.79630 1.000 33.66769 323 THR B CA 1
ATOM 14620 C C . THR B 1 323 ? 224.85061 -1.19248 85.61291 1.000 44.30655 323 THR B C 1
ATOM 14621 O O . THR B 1 323 ? 224.81918 -0.05831 86.12385 1.000 77.25810 323 THR B O 1
ATOM 14632 N N . PRO B 1 324 ? 225.89917 -1.99278 85.78188 1.000 27.44644 324 PRO B N 1
ATOM 14633 C CA . PRO B 1 324 ? 227.02693 -1.56218 86.61419 1.000 37.88062 324 PRO B CA 1
ATOM 14634 C C . PRO B 1 324 ? 228.12530 -0.85667 85.83526 1.000 32.56857 324 PRO B C 1
ATOM 14635 O O . PRO B 1 324 ? 228.35344 -1.10588 84.64939 1.000 75.75066 324 PRO B O 1
ATOM 14646 N N . LEU B 1 325 ? 228.83909 0.02287 86.54514 1.000 35.85199 325 LEU B N 1
ATOM 14647 C CA . LEU B 1 325 ? 230.02022 0.64777 85.95978 1.000 40.57134 325 LEU B CA 1
ATOM 14648 C C . LEU B 1 325 ? 231.03242 -0.40393 85.52498 1.000 60.74054 325 LEU B C 1
ATOM 14649 O O . LEU B 1 325 ? 231.63324 -0.29524 84.45067 1.000 60.63357 325 LEU B O 1
ATOM 14665 N N . THR B 1 326 ? 231.27774 -1.39382 86.37992 1.000 52.83555 326 THR B N 1
ATOM 14666 C CA . THR B 1 326 ? 232.32597 -2.38307 86.18778 1.000 30.54593 326 THR B CA 1
ATOM 14667 C C . THR B 1 326 ? 231.76713 -3.71133 86.65945 1.000 37.84161 326 THR B C 1
ATOM 14668 O O . THR B 1 326 ? 231.18140 -3.78558 87.74483 1.000 76.56405 326 THR B O 1
ATOM 14679 N N . SER B 1 327 ? 231.91468 -4.75049 85.84477 1.000 45.11736 327 SER B N 1
ATOM 14680 C CA . SER B 1 327 ? 231.34486 -6.03262 86.23090 1.000 63.82493 327 SER B CA 1
ATOM 14681 C C . SER B 1 327 ? 232.01340 -7.16276 85.46601 1.000 70.19209 327 SER B C 1
ATOM 14682 O O . SER B 1 327 ? 232.62959 -6.95827 84.41655 1.000 74.34949 327 SER B O 1
ATOM 14690 N N . ILE B 1 328 ? 231.87726 -8.36482 86.02644 1.000 90.31469 328 ILE B N 1
ATOM 14691 C CA . ILE B 1 328 ? 232.35712 -9.59966 85.41823 1.000 82.90555 328 ILE B CA 1
ATOM 14692 C C . ILE B 1 328 ? 231.16985 -10.54531 85.29549 1.000 99.95338 328 ILE B C 1
ATOM 14693 O O . ILE B 1 328 ? 230.77276 -10.93004 84.18797 1.000 112.75449 328 ILE B O 1
ATOM 14709 N N . SER B 1 329 ? 230.58182 -10.90471 86.43442 1.000 76.15882 329 SER B N 1
ATOM 14710 C CA . SER B 1 329 ? 229.47676 -11.84903 86.45539 1.000 77.03469 329 SER B CA 1
ATOM 14711 C C . SER B 1 329 ? 228.16168 -11.16105 86.10049 1.000 76.07786 329 SER B C 1
ATOM 14712 O O . SER B 1 329 ? 228.03357 -9.93467 86.15486 1.000 90.78525 329 SER B O 1
ATOM 14720 N N . ALA B 1 330 ? 227.17183 -11.97617 85.74076 1.000 74.44028 330 ALA B N 1
ATOM 14721 C CA . ALA B 1 330 ? 225.82157 -11.47145 85.53428 1.000 84.67947 330 ALA B CA 1
ATOM 14722 C C . ALA B 1 330 ? 225.20861 -11.08295 86.87490 1.000 77.90546 330 ALA B C 1
ATOM 14723 O O . ALA B 1 330 ? 225.22434 -11.86758 87.82853 1.000 74.74003 330 ALA B O 1
ATOM 14730 N N . GLY B 1 331 ? 224.67911 -9.86505 86.95262 1.000 72.51673 331 GLY B N 1
ATOM 14731 C CA . GLY B 1 331 ? 224.07096 -9.39976 88.18327 1.000 73.95746 331 GLY B CA 1
ATOM 14732 C C . GLY B 1 331 ? 225.04721 -9.17231 89.30840 1.000 67.40010 331 GLY B C 1
ATOM 14733 O O . GLY B 1 331 ? 224.70119 -9.40049 90.47574 1.000 34.13262 331 GLY B O 1
ATOM 14737 N N . VAL B 1 332 ? 226.26011 -8.72465 88.99243 1.000 60.60071 332 VAL B N 1
ATOM 14738 C CA . VAL B 1 332 ? 227.27059 -8.43410 90.00105 1.000 39.85730 332 VAL B CA 1
ATOM 14739 C C . VAL B 1 332 ? 228.06742 -7.21611 89.56642 1.000 43.81135 332 VAL B C 1
ATOM 14740 O O . VAL B 1 332 ? 228.64888 -7.20168 88.47615 1.000 32.65344 332 VAL B O 1
ATOM 14753 N N . ALA B 1 333 ? 228.11166 -6.20703 90.42874 1.000 47.00976 333 ALA B N 1
ATOM 14754 C CA . ALA B 1 333 ? 228.89104 -5.00220 90.19314 1.000 30.07613 333 ALA B CA 1
ATOM 14755 C C . ALA B 1 333 ? 230.16542 -5.05629 91.02610 1.000 45.07733 333 ALA B C 1
ATOM 14756 O O . ALA B 1 333 ? 230.14570 -5.49894 92.17785 1.000 52.06147 333 ALA B O 1
ATOM 14763 N N . TYR B 1 334 ? 231.27021 -4.61411 90.43497 1.000 47.61106 334 TYR B N 1
ATOM 14764 C CA . TYR B 1 334 ? 232.55303 -4.53044 91.11287 1.000 46.69158 334 TYR B CA 1
ATOM 14765 C C . TYR B 1 334 ? 232.91538 -3.06976 91.33012 1.000 29.90431 334 TYR B C 1
ATOM 14766 O O . TYR B 1 334 ? 232.51053 -2.18968 90.56620 1.000 29.51841 334 TYR B O 1
ATOM 14784 N N . ILE B 1 335 ? 233.66651 -2.80703 92.39142 1.000 30.30203 335 ILE B N 1
ATOM 14785 C CA . ILE B 1 335 ? 234.19462 -1.46808 92.60022 1.000 49.03202 335 ILE B CA 1
ATOM 14786 C C . ILE B 1 335 ? 235.43730 -1.58020 93.46732 1.000 42.53962 335 ILE B C 1
ATOM 14787 O O . ILE B 1 335 ? 235.49553 -2.39225 94.39431 1.000 48.94701 335 ILE B O 1
ATOM 14803 N N . THR B 1 336 ? 236.43788 -0.76584 93.14079 1.000 68.78531 336 THR B N 1
ATOM 14804 C CA . THR B 1 336 ? 237.70777 -0.80225 93.85046 1.000 49.22364 336 THR B CA 1
ATOM 14805 C C . THR B 1 336 ? 237.54388 -0.25478 95.26280 1.000 35.43981 336 THR B C 1
ATOM 14806 O O . THR B 1 336 ? 236.85063 0.74356 95.48158 1.000 48.34491 336 THR B O 1
ATOM 14817 N N . GLU B 1 337 ? 238.21602 -0.89254 96.22630 1.000 51.43142 337 GLU B N 1
ATOM 14818 C CA . GLU B 1 337 ? 238.20192 -0.37753 97.59090 1.000 33.36717 337 GLU B CA 1
ATOM 14819 C C . GLU B 1 337 ? 238.74621 1.04481 97.66926 1.000 68.40117 337 GLU B C 1
ATOM 14820 O O . GLU B 1 337 ? 238.54507 1.71628 98.68941 1.000 36.01716 337 GLU B O 1
ATOM 14832 N N . ALA B 1 338 ? 239.40029 1.52639 96.60854 1.000 46.70898 338 ALA B N 1
ATOM 14833 C CA . ALA B 1 338 ? 239.97007 2.86580 96.57243 1.000 39.99612 338 ALA B CA 1
ATOM 14834 C C . ALA B 1 338 ? 238.93864 3.96058 96.33487 1.000 34.41479 338 ALA B C 1
ATOM 14835 O O . ALA B 1 338 ? 239.26732 5.13798 96.50701 1.000 48.79216 338 ALA B O 1
ATOM 14842 N N . ALA B 1 339 ? 237.71449 3.61537 95.94646 1.000 65.94010 339 ALA B N 1
ATOM 14843 C CA . ALA B 1 339 ? 236.73840 4.63510 95.58946 1.000 41.84095 339 ALA B CA 1
ATOM 14844 C C . ALA B 1 339 ? 236.50477 5.57871 96.75822 1.000 32.32604 339 ALA B C 1
ATOM 14845 O O . ALA B 1 339 ? 236.49758 5.16703 97.92143 1.000 47.09502 339 ALA B O 1
ATOM 14852 N N . ALA B 1 340 ? 236.31519 6.85448 96.44582 1.000 44.45613 340 ALA B N 1
ATOM 14853 C CA . ALA B 1 340 ? 236.03632 7.82059 97.49059 1.000 37.17628 340 ALA B CA 1
ATOM 14854 C C . ALA B 1 340 ? 234.55529 7.78599 97.85332 1.000 53.24826 340 ALA B C 1
ATOM 14855 O O . ALA B 1 340 ? 233.73958 7.10918 97.21655 1.000 55.34579 340 ALA B O 1
ATOM 14862 N N . ARG B 1 341 ? 234.21673 8.55143 98.88778 1.000 49.20340 341 ARG B N 1
ATOM 14863 C CA . ARG B 1 341 ? 232.82815 8.79630 99.24097 1.000 36.46189 341 ARG B CA 1
ATOM 14864 C C . ARG B 1 341 ? 232.02272 9.17296 98.00652 1.000 38.67621 341 ARG B C 1
ATOM 14865 O O . ARG B 1 341 ? 232.50286 9.89896 97.13210 1.000 87.94844 341 ARG B O 1
ATOM 14886 N N . GLU B 1 342 ? 230.78025 8.69661 97.95651 1.000 48.13362 342 GLU B N 1
ATOM 14887 C CA . GLU B 1 342 ? 229.82173 9.12273 96.93917 1.000 43.71276 342 GLU B CA 1
ATOM 14888 C C . GLU B 1 342 ? 230.34798 8.85030 95.53011 1.000 34.02780 342 GLU B C 1
ATOM 14889 O O . GLU B 1 342 ? 230.27961 9.69322 94.63470 1.000 45.20541 342 GLU B O 1
ATOM 14901 N N . SER B 1 343 ? 230.87019 7.64515 95.33865 1.000 32.96694 343 SER B N 1
ATOM 14902 C CA . SER B 1 343 ? 231.25252 7.16670 94.02040 1.000 47.94373 343 SER B CA 1
ATOM 14903 C C . SER B 1 343 ? 230.11282 6.34977 93.42497 1.000 36.20691 343 SER B C 1
ATOM 14904 O O . SER B 1 343 ? 229.43142 5.60140 94.13233 1.000 63.55101 343 SER B O 1
ATOM 14912 N N . PHE B 1 344 ? 229.90815 6.50437 92.11991 1.000 28.71948 344 PHE B N 1
ATOM 14913 C CA . PHE B 1 344 ? 228.85706 5.77722 91.42266 1.000 36.27568 344 PHE B CA 1
ATOM 14914 C C . PHE B 1 344 ? 229.26385 4.31844 91.24627 1.000 28.82680 344 PHE B C 1
ATOM 14915 O O . PHE B 1 344 ? 230.35305 4.02830 90.74053 1.000 31.04482 344 PHE B O 1
ATOM 14932 N N . VAL B 1 345 ? 228.38451 3.40044 91.64617 1.000 40.22246 345 VAL B N 1
ATOM 14933 C CA . VAL B 1 345 ? 228.63260 1.96627 91.54300 1.000 25.76976 345 VAL B CA 1
ATOM 14934 C C . VAL B 1 345 ? 227.80832 1.34209 90.42642 1.000 26.55934 345 VAL B C 1
ATOM 14935 O O . VAL B 1 345 ? 228.32660 0.56874 89.61977 1.000 33.15409 345 VAL B O 1
ATOM 14948 N N . ALA B 1 346 ? 226.51641 1.65858 90.37425 1.000 30.55120 346 ALA B N 1
ATOM 14949 C CA . ALA B 1 346 ? 225.62638 1.05696 89.39218 1.000 33.35660 346 ALA B CA 1
ATOM 14950 C C . ALA B 1 346 ? 224.39183 1.92732 89.23157 1.000 26.73377 346 ALA B C 1
ATOM 14951 O O . ALA B 1 346 ? 224.01495 2.66205 90.14780 1.000 33.60348 346 ALA B O 1
ATOM 14958 N N . LEU B 1 347 ? 223.77071 1.84122 88.05620 1.000 47.23574 347 LEU B N 1
ATOM 14959 C CA . LEU B 1 347 ? 222.57902 2.61481 87.73615 1.000 34.65093 347 LEU B CA 1
ATOM 14960 C C . LEU B 1 347 ? 221.37324 1.69029 87.68592 1.000 21.23479 347 LEU B C 1
ATOM 14961 O O . LEU B 1 347 ? 221.38435 0.67608 86.97310 1.000 44.97211 347 LEU B O 1
ATOM 14977 N N . ILE B 1 348 ? 220.33287 2.06178 88.42565 1.000 30.65826 348 ILE B N 1
ATOM 14978 C CA . ILE B 1 348 ? 219.08948 1.30771 88.48000 1.000 30.30769 348 ILE B CA 1
ATOM 14979 C C . ILE B 1 348 ? 218.03357 2.03536 87.65826 1.000 19.32968 348 ILE B C 1
ATOM 14980 O O . ILE B 1 348 ? 217.85308 3.25122 87.79541 1.000 56.72703 348 ILE B O 1
ATOM 14996 N N . SER B 1 349 ? 217.32630 1.28603 86.82246 1.000 24.92759 349 SER B N 1
ATOM 14997 C CA . SER B 1 349 ? 216.19787 1.76946 86.04453 1.000 18.55459 349 SER B CA 1
ATOM 14998 C C . SER B 1 349 ? 214.94822 1.10015 86.59338 1.000 26.84599 349 SER B C 1
ATOM 14999 O O . SER B 1 349 ? 214.85818 -0.13351 86.59456 1.000 46.88568 349 SER B O 1
ATOM 15007 N N . THR B 1 350 ? 214.00974 1.90557 87.09028 1.000 28.11137 350 THR B N 1
ATOM 15008 C CA . THR B 1 350 ? 212.71321 1.41428 87.54575 1.000 18.72726 350 THR B CA 1
ATOM 15009 C C . THR B 1 350 ? 211.65977 2.06069 86.66053 1.000 16.57682 350 THR B C 1
ATOM 15010 O O . THR B 1 350 ? 211.43790 3.27375 86.74623 1.000 41.68244 350 THR B O 1
ATOM 15021 N N . THR B 1 351 ? 211.02518 1.27127 85.79418 1.000 32.00065 351 THR B N 1
ATOM 15022 C CA . THR B 1 351 ? 210.03129 1.83972 84.88746 1.000 40.75200 351 THR B CA 1
ATOM 15023 C C . THR B 1 351 ? 208.72866 1.06156 84.98388 1.000 30.87848 351 THR B C 1
ATOM 15024 O O . THR B 1 351 ? 208.70461 -0.08212 85.42875 1.000 24.77754 351 THR B O 1
ATOM 15035 N N . ASP B 1 352 ? 207.64111 1.69773 84.54888 1.000 50.31047 352 ASP B N 1
ATOM 15036 C CA . ASP B 1 352 ? 206.32167 1.06846 84.49622 1.000 16.27766 352 ASP B CA 1
ATOM 15037 C C . ASP B 1 352 ? 205.63497 1.54002 83.22608 1.000 14.93380 352 ASP B C 1
ATOM 15038 O O . ASP B 1 352 ? 205.47243 2.74807 83.02843 1.000 57.30632 352 ASP B O 1
ATOM 15047 N N . ARG B 1 353 ? 205.23312 0.59690 82.37237 1.000 22.88935 353 ARG B N 1
ATOM 15048 C CA . ARG B 1 353 ? 204.71009 0.94030 81.05747 1.000 28.35130 353 ARG B CA 1
ATOM 15049 C C . ARG B 1 353 ? 203.35244 1.60869 81.10916 1.000 14.73921 353 ARG B C 1
ATOM 15050 O O . ARG B 1 353 ? 202.92742 2.17345 80.09757 1.000 16.41206 353 ARG B O 1
ATOM 15071 N N . ASP B 1 354 ? 202.64978 1.53637 82.23616 1.000 41.79121 354 ASP B N 1
ATOM 15072 C CA . ASP B 1 354 ? 201.34300 2.16456 82.32658 1.000 34.18468 354 ASP B CA 1
ATOM 15073 C C . ASP B 1 354 ? 201.50065 3.68261 82.34949 1.000 26.17982 354 ASP B C 1
ATOM 15074 O O . ASP B 1 354 ? 202.60524 4.22939 82.28598 1.000 19.40258 354 ASP B O 1
ATOM 15083 N N . SER B 1 355 ? 200.37421 4.36924 82.47059 1.000 23.64562 355 SER B N 1
ATOM 15084 C CA . SER B 1 355 ? 200.34094 5.82056 82.46684 1.000 14.63319 355 SER B CA 1
ATOM 15085 C C . SER B 1 355 ? 199.72948 6.33291 83.76358 1.000 17.29614 355 SER B C 1
ATOM 15086 O O . SER B 1 355 ? 199.06089 5.60110 84.49978 1.000 33.67587 355 SER B O 1
ATOM 15094 N N . GLY B 1 356 ? 199.96153 7.61267 84.03064 1.000 22.49317 356 GLY B N 1
ATOM 15095 C CA . GLY B 1 356 ? 199.46909 8.17553 85.25599 1.000 19.99490 356 GLY B CA 1
ATOM 15096 C C . GLY B 1 356 ? 200.14829 7.53897 86.46307 1.000 15.28029 356 GLY B C 1
ATOM 15097 O O . GLY B 1 356 ? 201.26441 7.01153 86.39440 1.000 24.87563 356 GLY B O 1
ATOM 15101 N N . GLN B 1 357 ? 199.44306 7.59189 87.59574 1.000 15.41653 357 GLN B N 1
ATOM 15102 C CA . GLN B 1 357 ? 199.96069 6.97530 88.80878 1.000 15.42539 357 GLN B CA 1
ATOM 15103 C C . GLN B 1 357 ? 200.23894 5.49475 88.60311 1.000 33.10008 357 GLN B C 1
ATOM 15104 O O . GLN B 1 357 ? 201.08707 4.91998 89.28830 1.000 37.90133 357 GLN B O 1
ATOM 15118 N N . ASN B 1 358 ? 199.51433 4.84753 87.69341 1.000 44.70203 358 ASN B N 1
ATOM 15119 C CA . ASN B 1 358 ? 199.76509 3.43776 87.44808 1.000 14.91703 358 ASN B CA 1
ATOM 15120 C C . ASN B 1 358 ? 201.16044 3.19489 86.91231 1.000 14.89698 358 ASN B C 1
ATOM 15121 O O . ASN B 1 358 ? 201.69213 2.09925 87.09015 1.000 47.19690 358 ASN B O 1
ATOM 15132 N N . GLY B 1 359 ? 201.76650 4.19079 86.27448 1.000 14.87334 359 GLY B N 1
ATOM 15133 C CA . GLY B 1 359 ? 203.09774 4.06143 85.72927 1.000 27.70660 359 GLY B CA 1
ATOM 15134 C C . GLY B 1 359 ? 204.17167 4.80803 86.47975 1.000 21.21133 359 GLY B C 1
ATOM 15135 O O . GLY B 1 359 ? 205.30250 4.89418 85.98227 1.000 19.30214 359 GLY B O 1
ATOM 15139 N N . GLN B 1 360 ? 203.87971 5.32542 87.66812 1.000 23.83614 360 GLN B N 1
ATOM 15140 C CA . GLN B 1 360 ? 204.81999 6.12353 88.43707 1.000 28.30709 360 GLN B CA 1
ATOM 15141 C C . GLN B 1 360 ? 205.43497 5.23984 89.50353 1.000 19.67967 360 GLN B C 1
ATOM 15142 O O . GLN B 1 360 ? 204.70857 4.56639 90.24260 1.000 25.45562 360 GLN B O 1
ATOM 15156 N N . VAL B 1 361 ? 206.76601 5.22120 89.56820 1.000 15.49591 361 VAL B N 1
ATOM 15157 C CA . VAL B 1 361 ? 207.48373 4.23244 90.36606 1.000 19.95289 361 VAL B CA 1
ATOM 15158 C C . VAL B 1 361 ? 208.19930 4.90073 91.53306 1.000 15.99931 361 VAL B C 1
ATOM 15159 O O . VAL B 1 361 ? 208.79860 5.97461 91.39269 1.000 30.95721 361 VAL B O 1
ATOM 15172 N N . HIS B 1 362 ? 208.14960 4.23753 92.68211 1.000 20.02918 362 HIS B N 1
ATOM 15173 C CA . HIS B 1 362 ? 208.94343 4.56845 93.85071 1.000 19.22463 362 HIS B CA 1
ATOM 15174 C C . HIS B 1 362 ? 209.96479 3.45814 94.03492 1.000 16.77490 362 HIS B C 1
ATOM 15175 O O . HIS B 1 362 ? 209.60142 2.27638 94.07969 1.000 31.32667 362 HIS B O 1
ATOM 15189 N N . CYS B 1 363 ? 211.23181 3.83965 94.12964 1.000 40.53739 363 CYS B N 1
ATOM 15190 C CA . CYS B 1 363 ? 212.33623 2.90669 94.24158 1.000 17.25152 363 CYS B CA 1
ATOM 15191 C C . CYS B 1 363 ? 212.97244 3.04530 95.61598 1.000 19.79180 363 CYS B C 1
ATOM 15192 O O . CYS B 1 363 ? 213.14597 4.16010 96.12153 1.000 28.96927 363 CYS B O 1
ATOM 15200 N N . THR B 1 364 ? 213.29544 1.91099 96.22304 1.000 24.88271 364 THR B N 1
ATOM 15201 C CA . THR B 1 364 ? 213.90340 1.88673 97.54550 1.000 18.24697 364 THR B CA 1
ATOM 15202 C C . THR B 1 364 ? 215.00779 0.83962 97.58013 1.000 18.60290 364 THR B C 1
ATOM 15203 O O . THR B 1 364 ? 214.87132 -0.24066 97.00030 1.000 37.18396 364 THR B O 1
ATOM 15214 N N . LEU B 1 365 ? 216.09023 1.15090 98.28327 1.000 19.07348 365 LEU B N 1
ATOM 15215 C CA . LEU B 1 365 ? 217.26606 0.29571 98.34477 1.000 19.53267 365 LEU B CA 1
ATOM 15216 C C . LEU B 1 365 ? 217.42256 -0.23272 99.76440 1.000 19.88808 365 LEU B C 1
ATOM 15217 O O . LEU B 1 365 ? 217.32363 0.52762 100.73284 1.000 33.35134 365 LEU B O 1
ATOM 15233 N N . TYR B 1 366 ? 217.68872 -1.53028 99.87864 1.000 39.46456 366 TYR B N 1
ATOM 15234 C CA . TYR B 1 366 ? 217.91822 -2.19404 101.15031 1.000 43.13554 366 TYR B CA 1
ATOM 15235 C C . TYR B 1 366 ? 219.29313 -2.83144 101.09488 1.000 21.20204 366 TYR B C 1
ATOM 15236 O O . TYR B 1 366 ? 219.65009 -3.45898 100.09595 1.000 46.98330 366 TYR B O 1
ATOM 15254 N N . GLY B 1 367 ? 220.05972 -2.66062 102.14634 1.000 21.67824 367 GLY B N 1
ATOM 15255 C CA . GLY B 1 367 ? 221.37715 -3.25172 102.20567 1.000 35.24236 367 GLY B CA 1
ATOM 15256 C C . GLY B 1 367 ? 222.27068 -2.46460 103.14217 1.000 40.65077 367 GLY B C 1
ATOM 15257 O O . GLY B 1 367 ? 221.85300 -1.51100 103.79673 1.000 44.80807 367 GLY B O 1
ATOM 15261 N N . HIS B 1 368 ? 223.52586 -2.88629 103.17923 1.000 42.65486 368 HIS B N 1
ATOM 15262 C CA . HIS B 1 368 ? 224.49736 -2.26300 104.06127 1.000 23.96241 368 HIS B CA 1
ATOM 15263 C C . HIS B 1 368 ? 224.45172 -0.75173 103.92400 1.000 30.80599 368 HIS B C 1
ATOM 15264 O O . HIS B 1 368 ? 224.22549 -0.21805 102.83445 1.000 23.37982 368 HIS B O 1
ATOM 15278 N N . GLU B 1 369 ? 224.67362 -0.06745 105.04588 1.000 65.98954 369 GLU B N 1
ATOM 15279 C CA . GLU B 1 369 ? 224.60808 1.38147 105.05661 1.000 37.84227 369 GLU B CA 1
ATOM 15280 C C . GLU B 1 369 ? 225.72069 2.02239 104.25171 1.000 24.44238 369 GLU B C 1
ATOM 15281 O O . GLU B 1 369 ? 225.69562 3.24154 104.10644 1.000 28.94135 369 GLU B O 1
ATOM 15293 N N . HIS B 1 370 ? 226.69230 1.24686 103.75421 1.000 56.63709 370 HIS B N 1
ATOM 15294 C CA . HIS B 1 370 ? 227.76261 1.81150 102.94018 1.000 25.34625 370 HIS B CA 1
ATOM 15295 C C . HIS B 1 370 ? 227.27224 2.26246 101.57154 1.000 49.15392 370 HIS B C 1
ATOM 15296 O O . HIS B 1 370 ? 227.97705 3.02445 100.90028 1.000 43.60278 370 HIS B O 1
ATOM 15310 N N . PHE B 1 371 ? 226.08978 1.82213 101.14487 1.000 37.09422 371 PHE B N 1
ATOM 15311 C CA . PHE B 1 371 ? 225.53012 2.22654 99.86406 1.000 25.51912 371 PHE B CA 1
ATOM 15312 C C . PHE B 1 371 ? 224.17471 2.88021 100.07170 1.000 25.35435 371 PHE B C 1
ATOM 15313 O O . PHE B 1 371 ? 223.38100 2.43174 100.90315 1.000 35.59096 371 PHE B O 1
ATOM 15330 N N . ARG B 1 372 ? 223.91445 3.93334 99.30582 1.000 22.82662 372 ARG B N 1
ATOM 15331 C CA . ARG B 1 372 ? 222.63898 4.62804 99.34563 1.000 23.83033 372 ARG B CA 1
ATOM 15332 C C . ARG B 1 372 ? 222.15530 4.87752 97.92224 1.000 21.86807 372 ARG B C 1
ATOM 15333 O O . ARG B 1 372 ? 222.90384 4.74708 96.95094 1.000 36.36729 372 ARG B O 1
ATOM 15354 N N . LEU B 1 373 ? 220.88860 5.25777 97.81249 1.000 21.29148 373 LEU B N 1
ATOM 15355 C CA . LEU B 1 373 ? 220.26352 5.55899 96.53658 1.000 20.88919 373 LEU B CA 1
ATOM 15356 C C . LEU B 1 373 ? 220.30174 7.06211 96.28839 1.000 38.62940 373 LEU B C 1
ATOM 15357 O O . LEU B 1 373 ? 220.03147 7.85915 97.19234 1.000 27.26263 373 LEU B O 1
ATOM 15373 N N . GLN B 1 374 ? 220.66649 7.44459 95.06814 1.000 30.66175 374 GLN B N 1
ATOM 15374 C CA . GLN B 1 374 ? 220.71709 8.84585 94.66505 1.000 25.73168 374 GLN B CA 1
ATOM 15375 C C . GLN B 1 374 ? 220.13908 8.92771 93.26161 1.000 36.60544 374 GLN B C 1
ATOM 15376 O O . GLN B 1 374 ? 220.65764 8.29111 92.34043 1.000 37.62264 374 GLN B O 1
ATOM 15390 N N . GLN B 1 375 ? 219.05681 9.67853 93.09822 1.000 27.83125 375 GLN B N 1
ATOM 15391 C CA . GLN B 1 375 ? 218.37452 9.71528 91.81384 1.000 28.29445 375 GLN B CA 1
ATOM 15392 C C . GLN B 1 375 ? 219.19092 10.52252 90.81420 1.000 29.66862 375 GLN B C 1
ATOM 15393 O O . GLN B 1 375 ? 219.62444 11.63980 91.10885 1.000 37.89844 375 GLN B O 1
ATOM 15407 N N . ALA B 1 376 ? 219.41264 9.94883 89.63468 1.000 26.92386 376 ALA B N 1
ATOM 15408 C CA . ALA B 1 376 ? 220.16208 10.62099 88.58291 1.000 22.08744 376 ALA B CA 1
ATOM 15409 C C . ALA B 1 376 ? 219.23248 11.34560 87.62114 1.000 27.04728 376 ALA B C 1
ATOM 15410 O O . ALA B 1 376 ? 219.46365 12.51542 87.29017 1.000 48.52993 376 ALA B O 1
ATOM 15417 N N . TYR B 1 377 ? 218.18205 10.66712 87.17023 1.000 28.17386 377 TYR B N 1
ATOM 15418 C CA . TYR B 1 377 ? 217.18406 11.31388 86.31667 1.000 30.14152 377 TYR B CA 1
ATOM 15419 C C . TYR B 1 377 ? 215.88941 10.50811 86.39930 1.000 25.93135 377 TYR B C 1
ATOM 15420 O O . TYR B 1 377 ? 215.73125 9.66767 87.29320 1.000 62.78393 377 TYR B O 1
ATOM 15438 N N . GLU B 1 378 ? 214.95960 10.76470 85.47121 1.000 38.42010 378 GLU B N 1
ATOM 15439 C CA . GLU B 1 378 ? 213.64234 10.14617 85.54555 1.000 24.00266 378 GLU B CA 1
ATOM 15440 C C . GLU B 1 378 ? 213.77377 8.62711 85.55528 1.000 23.33737 378 GLU B C 1
ATOM 15441 O O . GLU B 1 378 ? 214.41044 8.03401 84.67859 1.000 31.78764 378 GLU B O 1
ATOM 15453 N N . ASP B 1 379 ? 213.17024 7.99847 86.56198 1.000 44.74647 379 ASP B N 1
ATOM 15454 C CA . ASP B 1 379 ? 213.16462 6.54078 86.67996 1.000 24.31861 379 ASP B CA 1
ATOM 15455 C C . ASP B 1 379 ? 214.57394 5.96895 86.64420 1.000 29.75499 379 ASP B C 1
ATOM 15456 O O . ASP B 1 379 ? 214.78194 4.81337 86.26361 1.000 38.17241 379 ASP B O 1
ATOM 15465 N N . SER B 1 380 ? 215.55520 6.77033 87.04830 1.000 26.61079 380 SER B N 1
ATOM 15466 C CA . SER B 1 380 ? 216.95548 6.36903 86.96432 1.000 27.38196 380 SER B CA 1
ATOM 15467 C C . SER B 1 380 ? 217.66265 6.78181 88.24485 1.000 47.59256 380 SER B C 1
ATOM 15468 O O . SER B 1 380 ? 217.94434 7.97165 88.44626 1.000 61.89754 380 SER B O 1
ATOM 15476 N N . TYR B 1 381 ? 217.94969 5.78948 89.08779 1.000 27.76019 381 TYR B N 1
ATOM 15477 C CA . TYR B 1 381 ? 218.54708 5.98276 90.39898 1.000 28.43205 381 TYR B CA 1
ATOM 15478 C C . TYR B 1 381 ? 219.95077 5.39485 90.41907 1.000 26.13147 381 TYR B C 1
ATOM 15479 O O . TYR B 1 381 ? 220.19114 4.30945 89.87455 1.000 38.11275 381 TYR B O 1
ATOM 15497 N N . MET B 1 382 ? 220.87359 6.12173 91.04380 1.000 25.10165 382 MET B N 1
ATOM 15498 C CA . MET B 1 382 ? 222.24387 5.66602 91.20536 1.000 21.76672 382 MET B CA 1
ATOM 15499 C C . MET B 1 382 ? 222.41451 4.96342 92.54501 1.000 52.10429 382 MET B C 1
ATOM 15500 O O . MET B 1 382 ? 221.83015 5.37075 93.55186 1.000 42.30661 382 MET B O 1
ATOM 15514 N N . ILE B 1 383 ? 223.20362 3.90011 92.54767 1.000 38.25356 383 ILE B N 1
ATOM 15515 C CA . ILE B 1 383 ? 223.77732 3.36860 93.77411 1.000 38.49967 383 ILE B CA 1
ATOM 15516 C C . ILE B 1 383 ? 225.10348 4.07625 94.00178 1.000 37.03374 383 ILE B C 1
ATOM 15517 O O . ILE B 1 383 ? 225.96878 4.09394 93.11475 1.000 47.38530 383 ILE B O 1
ATOM 15533 N N . VAL B 1 384 ? 225.25508 4.68878 95.17240 1.000 56.82382 384 VAL B N 1
ATOM 15534 C CA . VAL B 1 384 ? 226.48041 5.40609 95.49428 1.000 44.20550 384 VAL B CA 1
ATOM 15535 C C . VAL B 1 384 ? 227.00128 4.93724 96.84428 1.000 41.25274 384 VAL B C 1
ATOM 15536 O O . VAL B 1 384 ? 226.24449 4.48081 97.70760 1.000 34.84508 384 VAL B O 1
ATOM 15549 N N . THR B 1 385 ? 228.31455 5.05026 97.01204 1.000 53.11504 385 THR B N 1
ATOM 15550 C CA . THR B 1 385 ? 228.96478 4.78090 98.27969 1.000 26.00810 385 THR B CA 1
ATOM 15551 C C . THR B 1 385 ? 228.72458 5.93899 99.23645 1.000 51.03028 385 THR B C 1
ATOM 15552 O O . THR B 1 385 ? 228.60244 7.09870 98.82743 1.000 36.44215 385 THR B O 1
ATOM 15563 N N . THR B 1 386 ? 228.64081 5.61235 100.52308 1.000 37.83387 386 THR B N 1
ATOM 15564 C CA . THR B 1 386 ? 228.46263 6.62256 101.55289 1.000 28.87945 386 THR B CA 1
ATOM 15565 C C . THR B 1 386 ? 229.67593 6.76043 102.45952 1.000 41.78256 386 THR B C 1
ATOM 15566 O O . THR B 1 386 ? 229.83112 7.80064 103.10735 1.000 47.84115 386 THR B O 1
ATOM 15577 N N . SER B 1 387 ? 230.50393 5.72308 102.55211 1.000 50.51771 387 SER B N 1
ATOM 15578 C CA . SER B 1 387 ? 231.70245 5.73225 103.36563 1.000 28.59383 387 SER B CA 1
ATOM 15579 C C . SER B 1 387 ? 232.82588 5.13173 102.53927 1.000 38.32593 387 SER B C 1
ATOM 15580 O O . SER B 1 387 ? 232.61487 4.66373 101.41392 1.000 32.59536 387 SER B O 1
ATOM 15588 N N . ALA B 1 388 ? 234.02931 5.14750 103.10027 1.000 30.15903 388 ALA B N 1
ATOM 15589 C CA . ALA B 1 388 ? 235.13220 4.43024 102.48622 1.000 30.84034 388 ALA B CA 1
ATOM 15590 C C . ALA B 1 388 ? 234.91504 2.93084 102.64439 1.000 41.48277 388 ALA B C 1
ATOM 15591 O O . ALA B 1 388 ? 234.32944 2.46318 103.62447 1.000 69.52844 388 ALA B O 1
ATOM 15598 N N . LEU B 1 389 ? 235.38916 2.17544 101.66486 1.000 49.26537 389 LEU B N 1
ATOM 15599 C CA . LEU B 1 389 ? 235.26193 0.72931 101.66297 1.000 30.54813 389 LEU B CA 1
ATOM 15600 C C . LEU B 1 389 ? 236.61957 0.09922 101.93035 1.000 31.70020 389 LEU B C 1
ATOM 15601 O O . LEU B 1 389 ? 237.66437 0.69455 101.65316 1.000 72.49897 389 LEU B O 1
ATOM 15617 N N . ASP B 1 390 ? 236.59106 -1.10559 102.48846 1.000 31.74683 390 ASP B N 1
ATOM 15618 C CA . ASP B 1 390 ? 237.80752 -1.84878 102.80083 1.000 40.94927 390 ASP B CA 1
ATOM 15619 C C . ASP B 1 390 ? 237.54414 -3.31042 102.46200 1.000 32.85905 390 ASP B C 1
ATOM 15620 O O . ASP B 1 390 ? 236.85715 -4.00757 103.21181 1.000 36.64719 390 ASP B O 1
ATOM 15629 N N . ARG B 1 391 ? 238.09554 -3.76779 101.33696 1.000 33.46077 391 ARG B N 1
ATOM 15630 C CA . ARG B 1 391 ? 237.92578 -5.16258 100.95124 1.000 47.49589 391 ARG B CA 1
ATOM 15631 C C . ARG B 1 391 ? 238.30998 -6.09985 102.08696 1.000 34.25397 391 ARG B C 1
ATOM 15632 O O . ARG B 1 391 ? 237.66630 -7.13233 102.29164 1.000 63.71424 391 ARG B O 1
ATOM 15653 N N . GLU B 1 392 ? 239.34700 -5.74946 102.84573 1.000 39.97557 392 GLU B N 1
ATOM 15654 C CA . GLU B 1 392 ? 239.82843 -6.62554 103.90247 1.000 35.75552 392 GLU B CA 1
ATOM 15655 C C . GLU B 1 392 ? 238.81759 -6.78311 105.03093 1.000 56.49234 392 GLU B C 1
ATOM 15656 O O . GLU B 1 392 ? 238.86445 -7.79142 105.74486 1.000 35.35192 392 GLU B O 1
ATOM 15668 N N . LYS B 1 393 ? 237.89447 -5.83024 105.18923 1.000 56.06728 393 LYS B N 1
ATOM 15669 C CA . LYS B 1 393 ? 236.84387 -5.91243 106.19966 1.000 37.80385 393 LYS B CA 1
ATOM 15670 C C . LYS B 1 393 ? 235.54320 -6.47810 105.62538 1.000 35.33788 393 LYS B C 1
ATOM 15671 O O . LYS B 1 393 ? 234.89750 -7.33339 106.23885 1.000 62.50552 393 LYS B O 1
ATOM 15690 N N . ILE B 1 394 ? 235.11721 -5.97912 104.46536 1.000 31.59139 394 ILE B N 1
ATOM 15691 C CA . ILE B 1 394 ? 233.91661 -6.46670 103.79248 1.000 30.79657 394 ILE B CA 1
ATOM 15692 C C . ILE B 1 394 ? 234.20082 -6.49013 102.29812 1.000 39.22746 394 ILE B C 1
ATOM 15693 O O . ILE B 1 394 ? 234.44766 -5.43835 101.69829 1.000 40.03861 394 ILE B O 1
ATOM 15709 N N . ALA B 1 395 ? 234.14979 -7.67827 101.69393 1.000 46.28138 395 ALA B N 1
ATOM 15710 C CA . ALA B 1 395 ? 234.44879 -7.84473 100.27892 1.000 31.69719 395 ALA B CA 1
ATOM 15711 C C . ALA B 1 395 ? 233.20235 -7.93058 99.40934 1.000 37.62102 395 ALA B C 1
ATOM 15712 O O . ALA B 1 395 ? 233.31481 -7.80723 98.18553 1.000 30.88352 395 ALA B O 1
ATOM 15719 N N . GLU B 1 396 ? 232.02850 -8.13775 100.00408 1.000 43.23711 396 GLU B N 1
ATOM 15720 C CA . GLU B 1 396 ? 230.81657 -8.39367 99.24168 1.000 29.20929 396 GLU B CA 1
ATOM 15721 C C . GLU B 1 396 ? 229.60906 -7.88791 100.01189 1.000 28.14330 396 GLU B C 1
ATOM 15722 O O . GLU B 1 396 ? 229.58456 -7.89566 101.24623 1.000 63.09245 396 GLU B O 1
ATOM 15734 N N . TYR B 1 397 ? 228.61469 -7.43611 99.25405 1.000 27.27666 397 TYR B N 1
ATOM 15735 C CA . TYR B 1 397 ? 227.37551 -6.90715 99.79203 1.000 28.37961 397 TYR B CA 1
ATOM 15736 C C . TYR B 1 397 ? 226.22464 -7.50043 99.00176 1.000 33.76273 397 TYR B C 1
ATOM 15737 O O . TYR B 1 397 ? 226.25858 -7.49288 97.76680 1.000 25.79381 397 TYR B O 1
ATOM 15755 N N . ASN B 1 398 ? 225.22235 -8.01710 99.70694 1.000 39.12180 398 ASN B N 1
ATOM 15756 C CA . ASN B 1 398 ? 223.96809 -8.44687 99.10248 1.000 24.97628 398 ASN B CA 1
ATOM 15757 C C . ASN B 1 398 ? 222.96845 -7.30775 99.30876 1.000 54.11731 398 ASN B C 1
ATOM 15758 O O . ASN B 1 398 ? 222.64354 -6.95796 100.44968 1.000 28.96002 398 ASN B O 1
ATOM 15767 N N . LEU B 1 399 ? 222.51988 -6.70453 98.20795 1.000 37.85637 399 LEU B N 1
ATOM 15768 C CA . LEU B 1 399 ? 221.56406 -5.61217 98.21176 1.000 22.53361 399 LEU B CA 1
ATOM 15769 C C . LEU B 1 399 ? 220.24094 -6.06259 97.60165 1.000 44.36367 399 LEU B C 1
ATOM 15770 O O . LEU B 1 399 ? 220.17863 -7.04108 96.84579 1.000 43.53330 399 LEU B O 1
ATOM 15786 N N . THR B 1 400 ? 219.18787 -5.29282 97.89325 1.000 31.38432 400 THR B N 1
ATOM 15787 C CA . THR B 1 400 ? 217.85772 -5.54085 97.34630 1.000 20.82756 400 THR B CA 1
ATOM 15788 C C . THR B 1 400 ? 217.21812 -4.23060 96.91282 1.000 20.11252 400 THR B C 1
ATOM 15789 O O . THR B 1 400 ? 217.19095 -3.26470 97.67682 1.000 34.97643 400 THR B O 1
ATOM 15800 N N . VAL B 1 401 ? 216.67922 -4.21857 95.69907 1.000 19.77971 401 VAL B N 1
ATOM 15801 C CA . VAL B 1 401 ? 215.97565 -3.06932 95.14844 1.000 25.84419 401 VAL B CA 1
ATOM 15802 C C . VAL B 1 401 ? 214.48628 -3.39397 95.12636 1.000 35.28327 401 VAL B C 1
ATOM 15803 O O . VAL B 1 401 ? 214.08359 -4.46628 94.65854 1.000 27.79808 401 VAL B O 1
ATOM 15816 N N . VAL B 1 402 ? 213.66145 -2.46202 95.59228 1.000 18.30463 402 VAL B N 1
ATOM 15817 C CA . VAL B 1 402 ? 212.21452 -2.62121 95.54127 1.000 27.10844 402 VAL B CA 1
ATOM 15818 C C . VAL B 1 402 ? 211.64729 -1.46918 94.73112 1.000 20.49519 402 VAL B C 1
ATOM 15819 O O . VAL B 1 402 ? 212.08540 -0.32469 94.87790 1.000 32.52250 402 VAL B O 1
ATOM 15832 N N . ALA B 1 403 ? 210.67468 -1.77335 93.87368 1.000 33.54400 403 ALA B N 1
ATOM 15833 C CA . ALA B 1 403 ? 210.09754 -0.78841 92.96295 1.000 35.41251 403 ALA B CA 1
ATOM 15834 C C . ALA B 1 403 ? 208.59093 -0.98758 92.93862 1.000 16.41869 403 ALA B C 1
ATOM 15835 O O . ALA B 1 403 ? 208.11112 -2.01607 92.45954 1.000 30.90253 403 ALA B O 1
ATOM 15842 N N . GLU B 1 404 ? 207.84891 -0.01936 93.45819 1.000 20.86155 404 GLU B N 1
ATOM 15843 C CA . GLU B 1 404 ? 206.39476 -0.08159 93.47603 1.000 16.03359 404 GLU B CA 1
ATOM 15844 C C . GLU B 1 404 ? 205.81551 0.97911 92.55224 1.000 15.68844 404 GLU B C 1
ATOM 15845 O O . GLU B 1 404 ? 206.38240 2.06012 92.40942 1.000 28.21937 404 GLU B O 1
ATOM 15857 N N . ASP B 1 405 ? 204.68592 0.67830 91.91840 1.000 32.22375 405 ASP B N 1
ATOM 15858 C CA . ASP B 1 405 ? 203.97512 1.71872 91.18980 1.000 25.03963 405 ASP B CA 1
ATOM 15859 C C . ASP B 1 405 ? 202.92822 2.33357 92.11497 1.000 28.34825 405 ASP B C 1
ATOM 15860 O O . ASP B 1 405 ? 202.74406 1.89307 93.25131 1.000 43.55148 405 ASP B O 1
ATOM 15869 N N . LEU B 1 406 ? 202.27617 3.39837 91.64609 1.000 24.35628 406 LEU B N 1
ATOM 15870 C CA . LEU B 1 406 ? 201.32067 4.12992 92.46909 1.000 35.05140 406 LEU B CA 1
ATOM 15871 C C . LEU B 1 406 ? 199.87661 3.80540 92.09894 1.000 34.31861 406 LEU B C 1
ATOM 15872 O O . LEU B 1 406 ? 198.98696 4.64944 92.24066 1.000 20.47555 406 LEU B O 1
ATOM 15888 N N . GLY B 1 407 ? 199.62133 2.58824 91.64166 1.000 24.93288 407 GLY B N 1
ATOM 15889 C CA . GLY B 1 407 ? 198.26144 2.15372 91.41143 1.000 26.15060 407 GLY B CA 1
ATOM 15890 C C . GLY B 1 407 ? 197.52964 1.82813 92.70143 1.000 15.62111 407 GLY B C 1
ATOM 15891 O O . GLY B 1 407 ? 198.10429 1.80923 93.78632 1.000 34.80597 407 GLY B O 1
ATOM 15895 N N . SER B 1 408 ? 196.22971 1.57414 92.56501 1.000 38.74136 408 SER B N 1
ATOM 15896 C CA . SER B 1 408 ? 195.35593 1.28774 93.70012 1.000 17.78355 408 SER B CA 1
ATOM 15897 C C . SER B 1 408 ? 194.54638 0.05388 93.33788 1.000 27.14010 408 SER B C 1
ATOM 15898 O O . SER B 1 408 ? 193.46002 0.16033 92.75670 1.000 35.17668 408 SER B O 1
ATOM 15906 N N . PRO B 1 409 ? 195.04119 -1.14143 93.66820 1.000 17.11163 409 PRO B N 1
ATOM 15907 C CA . PRO B 1 409 ? 196.24283 -1.42376 94.46173 1.000 30.83287 409 PRO B CA 1
ATOM 15908 C C . PRO B 1 409 ? 197.52945 -1.38495 93.65583 1.000 16.72507 409 PRO B C 1
ATOM 15909 O O . PRO B 1 409 ? 197.47812 -1.47337 92.43131 1.000 46.27842 409 PRO B O 1
ATOM 15920 N N . PRO B 1 410 ? 198.66447 -1.25779 94.33412 1.000 28.65603 410 PRO B N 1
ATOM 15921 C CA . PRO B 1 410 ? 199.93198 -1.09028 93.61977 1.000 16.00807 410 PRO B CA 1
ATOM 15922 C C . PRO B 1 410 ? 200.68795 -2.38891 93.39053 1.000 16.19024 410 PRO B C 1
ATOM 15923 O O . PRO B 1 410 ? 200.60241 -3.34769 94.15894 1.000 40.15721 410 PRO B O 1
ATOM 15934 N N . PHE B 1 411 ? 201.45731 -2.38495 92.30550 1.000 44.98612 411 PHE B N 1
ATOM 15935 C CA . PHE B 1 411 ? 202.33995 -3.48887 91.95802 1.000 16.23425 411 PHE B CA 1
ATOM 15936 C C . PHE B 1 411 ? 203.71077 -3.26040 92.58082 1.000 16.27446 411 PHE B C 1
ATOM 15937 O O . PHE B 1 411 ? 204.23444 -2.14432 92.54786 1.000 40.41176 411 PHE B O 1
ATOM 15954 N N . LYS B 1 412 ? 204.30870 -4.32648 93.11484 1.000 46.15235 412 LYS B N 1
ATOM 15955 C CA . LYS B 1 412 ? 205.63396 -4.25389 93.72409 1.000 31.21294 412 LYS B CA 1
ATOM 15956 C C . LYS B 1 412 ? 206.53870 -5.29564 93.08602 1.000 47.68750 412 LYS B C 1
ATOM 15957 O O . LYS B 1 412 ? 206.17202 -6.47393 93.00178 1.000 18.10245 412 LYS B O 1
ATOM 15976 N N . THR B 1 413 ? 207.71151 -4.85586 92.63394 1.000 18.40100 413 THR B N 1
ATOM 15977 C CA . THR B 1 413 ? 208.71491 -5.73057 92.04843 1.000 25.45426 413 THR B CA 1
ATOM 15978 C C . THR B 1 413 ? 209.96780 -5.66317 92.90252 1.000 21.08989 413 THR B C 1
ATOM 15979 O O . THR B 1 413 ? 210.41562 -4.57046 93.26333 1.000 27.33065 413 THR B O 1
ATOM 15990 N N . VAL B 1 414 ? 210.53348 -6.82381 93.21703 1.000 37.76011 414 VAL B N 1
ATOM 15991 C CA . VAL B 1 414 ? 211.75754 -6.88983 94.00084 1.000 41.75515 414 VAL B CA 1
ATOM 15992 C C . VAL B 1 414 ? 212.85023 -7.53159 93.15790 1.000 21.74182 414 VAL B C 1
ATOM 15993 O O . VAL B 1 414 ? 212.59186 -8.40076 92.31939 1.000 46.31226 414 VAL B O 1
ATOM 16006 N N . LYS B 1 415 ? 214.08014 -7.08722 93.37783 1.000 19.77029 415 LYS B N 1
ATOM 16007 C CA . LYS B 1 415 ? 215.22878 -7.61598 92.65814 1.000 21.67509 415 LYS B CA 1
ATOM 16008 C C . LYS B 1 415 ? 216.40826 -7.64384 93.61214 1.000 24.71989 415 LYS B C 1
ATOM 16009 O O . LYS B 1 415 ? 216.51511 -6.80584 94.50608 1.000 51.70385 415 LYS B O 1
ATOM 16028 N N . GLN B 1 416 ? 217.28928 -8.61600 93.42764 1.000 56.27608 416 GLN B N 1
ATOM 16029 C CA . GLN B 1 416 ? 218.48658 -8.72406 94.24275 1.000 31.42140 416 GLN B CA 1
ATOM 16030 C C . GLN B 1 416 ? 219.70533 -8.36106 93.40787 1.000 34.23311 416 GLN B C 1
ATOM 16031 O O . GLN B 1 416 ? 219.72949 -8.55397 92.18822 1.000 36.47244 416 GLN B O 1
ATOM 16045 N N . TYR B 1 417 ? 220.72477 -7.83654 94.07981 1.000 22.88392 417 TYR B N 1
ATOM 16046 C CA . TYR B 1 417 ? 221.94847 -7.43137 93.40581 1.000 34.97528 417 TYR B CA 1
ATOM 16047 C C . TYR B 1 417 ? 223.09827 -7.65601 94.37242 1.000 54.89426 417 TYR B C 1
ATOM 16048 O O . TYR B 1 417 ? 222.90200 -7.69662 95.58617 1.000 36.41881 417 TYR B O 1
ATOM 16066 N N . THR B 1 418 ? 224.29835 -7.83713 93.83243 1.000 38.11392 418 THR B N 1
ATOM 16067 C CA . THR B 1 418 ? 225.46429 -8.07552 94.66495 1.000 26.63192 418 THR B CA 1
ATOM 16068 C C . THR B 1 418 ? 226.56878 -7.13669 94.22467 1.000 42.88461 418 THR B C 1
ATOM 16069 O O . THR B 1 418 ? 226.82101 -6.98317 93.02661 1.000 34.42436 418 THR B O 1
ATOM 16080 N N . ILE B 1 419 ? 227.21236 -6.50217 95.19595 1.000 49.04084 419 ILE B N 1
ATOM 16081 C CA . ILE B 1 419 ? 228.36478 -5.65163 94.94059 1.000 33.18986 419 ILE B CA 1
ATOM 16082 C C . ILE B 1 419 ? 229.58433 -6.34142 95.52928 1.000 27.63149 419 ILE B C 1
ATOM 16083 O O . ILE B 1 419 ? 229.53900 -6.85338 96.65061 1.000 59.46405 419 ILE B O 1
ATOM 16099 N N . ARG B 1 420 ? 230.67444 -6.35973 94.77284 1.000 38.46805 420 ARG B N 1
ATOM 16100 C CA . ARG B 1 420 ? 231.92052 -6.97751 95.20645 1.000 53.70692 420 ARG B CA 1
ATOM 16101 C C . ARG B 1 420 ? 233.02128 -5.93205 95.15612 1.000 41.79048 420 ARG B C 1
ATOM 16102 O O . ARG B 1 420 ? 233.14838 -5.20846 94.16333 1.000 46.61140 420 ARG B O 1
ATOM 16123 N N . VAL B 1 421 ? 233.81088 -5.85534 96.21815 1.000 38.26253 421 VAL B N 1
ATOM 16124 C CA . VAL B 1 421 ? 234.84762 -4.84017 96.33947 1.000 54.85772 421 VAL B CA 1
ATOM 16125 C C . VAL B 1 421 ? 236.14679 -5.40318 95.78190 1.000 65.23756 421 VAL B C 1
ATOM 16126 O O . VAL B 1 421 ? 236.58228 -6.49166 96.17471 1.000 44.45730 421 VAL B O 1
ATOM 16139 N N . SER B 1 422 ? 236.76810 -4.65559 94.87229 1.000 67.93220 422 SER B N 1
ATOM 16140 C CA . SER B 1 422 ? 237.98377 -5.09244 94.19994 1.000 39.64672 422 SER B CA 1
ATOM 16141 C C . SER B 1 422 ? 239.20918 -4.75106 95.03054 1.000 53.19372 422 SER B C 1
ATOM 16142 O O . SER B 1 422 ? 239.28674 -3.67142 95.62323 1.000 37.58013 422 SER B O 1
ATOM 16150 N N . ASP B 1 423 ? 240.17764 -5.66937 95.05119 1.000 58.50131 423 ASP B N 1
ATOM 16151 C CA . ASP B 1 423 ? 241.33927 -5.51213 95.91786 1.000 71.24489 423 ASP B CA 1
ATOM 16152 C C . ASP B 1 423 ? 242.30284 -4.48057 95.34777 1.000 48.69015 423 ASP B C 1
ATOM 16153 O O . ASP B 1 423 ? 242.59102 -4.47606 94.14737 1.000 60.81989 423 ASP B O 1
ATOM 16162 N N . GLU B 1 424 ? 242.78660 -3.60164 96.21542 1.000 48.41014 424 GLU B N 1
ATOM 16163 C CA . GLU B 1 424 ? 243.93656 -2.75801 95.94401 1.000 51.41167 424 GLU B CA 1
ATOM 16164 C C . GLU B 1 424 ? 245.00599 -3.10840 96.97091 1.000 67.90297 424 GLU B C 1
ATOM 16165 O O . GLU B 1 424 ? 244.72481 -3.70519 98.01399 1.000 67.78082 424 GLU B O 1
ATOM 16177 N N . ASN B 1 425 ? 246.24799 -2.75394 96.66297 1.000 62.36940 425 ASN B N 1
ATOM 16178 C CA . ASN B 1 425 ? 247.37313 -3.08687 97.53514 1.000 58.04881 425 ASN B CA 1
ATOM 16179 C C . ASN B 1 425 ? 247.49030 -2.01771 98.62448 1.000 80.03378 425 ASN B C 1
ATOM 16180 O O . ASN B 1 425 ? 248.38778 -1.17040 98.63395 1.000 63.84056 425 ASN B O 1
ATOM 16190 N N . ASP B 1 426 ? 246.53249 -2.07482 99.55844 1.000 62.14935 426 ASP B N 1
ATOM 16191 C CA . ASP B 1 426 ? 246.42771 -1.08517 100.62053 1.000 48.95519 426 ASP B CA 1
ATOM 16192 C C . ASP B 1 426 ? 247.16692 -1.47886 101.89078 1.000 59.11102 426 ASP B C 1
ATOM 16193 O O . ASP B 1 426 ? 247.33053 -0.62815 102.77262 1.000 58.48622 426 ASP B O 1
ATOM 16202 N N . ASN B 1 427 ? 247.64513 -2.71797 102.00174 1.000 64.48426 427 ASN B N 1
ATOM 16203 C CA . ASN B 1 427 ? 248.32776 -3.16021 103.20884 1.000 50.28258 427 ASN B CA 1
ATOM 16204 C C . ASN B 1 427 ? 249.68839 -3.75489 102.88675 1.000 61.28812 427 ASN B C 1
ATOM 16205 O O . ASN B 1 427 ? 249.88654 -4.36848 101.83697 1.000 46.02206 427 ASN B O 1
ATOM 16216 N N . ALA B 1 428 ? 250.61680 -3.57838 103.81486 1.000 58.66826 428 ALA B N 1
ATOM 16217 C CA . ALA B 1 428 ? 251.97308 -4.07835 103.70775 1.000 66.63155 428 ALA B CA 1
ATOM 16218 C C . ALA B 1 428 ? 252.17196 -5.25355 104.65250 1.000 50.82329 428 ALA B C 1
ATOM 16219 O O . ALA B 1 428 ? 251.43770 -5.40767 105.63505 1.000 71.91479 428 ALA B O 1
ATOM 16226 N N . PRO B 1 429 ? 253.16130 -6.10531 104.39141 1.000 52.82344 429 PRO B N 1
ATOM 16227 C CA . PRO B 1 429 ? 253.39104 -7.24426 105.28932 1.000 79.90177 429 PRO B CA 1
ATOM 16228 C C . PRO B 1 429 ? 253.74222 -6.74560 106.68052 1.000 58.54763 429 PRO B C 1
ATOM 16229 O O . PRO B 1 429 ? 254.31213 -5.66478 106.84772 1.000 65.96852 429 PRO B O 1
ATOM 16240 N N . VAL B 1 430 ? 253.38854 -7.53684 107.69014 1.000 69.39479 430 VAL B N 1
ATOM 16241 C CA . VAL B 1 430 ? 253.67043 -7.17018 109.07488 1.000 87.63532 430 VAL B CA 1
ATOM 16242 C C . VAL B 1 430 ? 254.08526 -8.42228 109.83645 1.000 85.88636 430 VAL B C 1
ATOM 16243 O O . VAL B 1 430 ? 253.33682 -9.40673 109.88496 1.000 67.27652 430 VAL B O 1
ATOM 16256 N N . PHE B 1 431 ? 255.27128 -8.37607 110.43863 1.000 80.67399 431 PHE B N 1
ATOM 16257 C CA . PHE B 1 431 ? 255.78436 -9.50146 111.20290 1.000 64.21298 431 PHE B CA 1
ATOM 16258 C C . PHE B 1 431 ? 255.03916 -9.64947 112.52553 1.000 72.72797 431 PHE B C 1
ATOM 16259 O O . PHE B 1 431 ? 254.57590 -8.67120 113.11806 1.000 57.25702 431 PHE B O 1
ATOM 16276 N N . ALA B 1 432 ? 254.94502 -10.89592 112.99605 1.000 71.22114 432 ALA B N 1
ATOM 16277 C CA . ALA B 1 432 ? 254.40409 -11.15631 114.32588 1.000 68.40014 432 ALA B CA 1
ATOM 16278 C C . ALA B 1 432 ? 255.01787 -10.21773 115.35996 1.000 75.35856 432 ALA B C 1
ATOM 16279 O O . ALA B 1 432 ? 254.30377 -9.52713 116.08993 1.000 86.41830 432 ALA B O 1
ATOM 16286 N N . LYS B 1 433 ? 256.34440 -10.17350 115.43203 1.000 66.52763 433 LYS B N 1
ATOM 16287 C CA . LYS B 1 433 ? 257.00892 -9.31377 116.39745 1.000 88.38496 433 LYS B CA 1
ATOM 16288 C C . LYS B 1 433 ? 257.98170 -8.36771 115.70297 1.000 89.09103 433 LYS B C 1
ATOM 16289 O O . LYS B 1 433 ? 258.68803 -8.77997 114.77725 1.000 85.81718 433 LYS B O 1
ATOM 16308 N N . PRO B 1 434 ? 258.03766 -7.09297 116.11421 1.000 81.63706 434 PRO B N 1
ATOM 16309 C CA . PRO B 1 434 ? 258.94146 -6.15972 115.41229 1.000 56.78640 434 PRO B CA 1
ATOM 16310 C C . PRO B 1 434 ? 260.40855 -6.51596 115.58229 1.000 88.86837 434 PRO B C 1
ATOM 16311 O O . PRO B 1 434 ? 261.19654 -6.34505 114.64303 1.000 85.48388 434 PRO B O 1
ATOM 16322 N N . VAL B 1 435 ? 260.80064 -7.00236 116.75750 1.000 100.26500 435 VAL B N 1
ATOM 16323 C CA . VAL B 1 435 ? 262.18713 -7.36248 117.04549 1.000 72.45410 435 VAL B CA 1
ATOM 16324 C C . VAL B 1 435 ? 262.16655 -8.78964 117.57431 1.000 68.12947 435 VAL B C 1
ATOM 16325 O O . VAL B 1 435 ? 261.63658 -9.04650 118.66094 1.000 61.46263 435 VAL B O 1
ATOM 16338 N N . TYR B 1 436 ? 262.75505 -9.71064 116.82071 1.000 103.84644 436 TYR B N 1
ATOM 16339 C CA . TYR B 1 436 ? 262.85197 -11.10211 117.23513 1.000 87.42222 436 TYR B CA 1
ATOM 16340 C C . TYR B 1 436 ? 264.15228 -11.34325 117.99033 1.000 106.78762 436 TYR B C 1
ATOM 16341 O O . TYR B 1 436 ? 265.18247 -10.72325 117.71009 1.000 110.50354 436 TYR B O 1
ATOM 16359 N N . GLU B 1 437 ? 264.09604 -12.26215 118.95139 1.000 105.39667 437 GLU B N 1
ATOM 16360 C CA . GLU B 1 437 ? 265.25371 -12.58955 119.77403 1.000 93.66608 437 GLU B CA 1
ATOM 16361 C C . GLU B 1 437 ? 265.36691 -14.09921 119.91391 1.000 79.28934 437 GLU B C 1
ATOM 16362 O O . GLU B 1 437 ? 264.42288 -14.75986 120.35851 1.000 74.38501 437 GLU B O 1
ATOM 16374 N N . VAL B 1 438 ? 266.52223 -14.63777 119.52673 1.000 78.43775 438 VAL B N 1
ATOM 16375 C CA . VAL B 1 438 ? 266.83277 -16.05157 119.67588 1.000 72.15859 438 VAL B CA 1
ATOM 16376 C C . VAL B 1 438 ? 268.29353 -16.14632 120.09817 1.000 78.28787 438 VAL B C 1
ATOM 16377 O O . VAL B 1 438 ? 269.07418 -15.20520 119.93599 1.000 89.39748 438 VAL B O 1
ATOM 16390 N N . SER B 1 439 ? 268.65303 -17.29168 120.66443 1.000 95.56191 439 SER B N 1
ATOM 16391 C CA . SER B 1 439 ? 270.00933 -17.54494 121.12168 1.000 94.96050 439 SER B CA 1
ATOM 16392 C C . SER B 1 439 ? 270.61403 -18.69069 120.32371 1.000 94.93169 439 SER B C 1
ATOM 16393 O O . SER B 1 439 ? 269.89820 -19.53619 119.77320 1.000 72.30187 439 SER B O 1
ATOM 16401 N N . VAL B 1 440 ? 271.94301 -18.70409 120.26041 1.000 106.54459 440 VAL B N 1
ATOM 16402 C CA . VAL B 1 440 ? 272.67985 -19.74157 119.54868 1.000 92.43646 440 VAL B CA 1
ATOM 16403 C C . VAL B 1 440 ? 273.89274 -20.13249 120.37859 1.000 99.58790 440 VAL B C 1
ATOM 16404 O O . VAL B 1 440 ? 274.66807 -19.26829 120.80185 1.000 105.03680 440 VAL B O 1
ATOM 16417 N N . LEU B 1 441 ? 274.06086 -21.43305 120.60275 1.000 75.70931 441 LEU B N 1
ATOM 16418 C CA . LEU B 1 441 ? 275.22192 -21.92418 121.32897 1.000 72.92121 441 LEU B CA 1
ATOM 16419 C C . LEU B 1 441 ? 276.47553 -21.74966 120.48071 1.000 71.42270 441 LEU B C 1
ATOM 16420 O O . LEU B 1 441 ? 276.48545 -22.07777 119.29120 1.000 89.94328 441 LEU B O 1
ATOM 16436 N N . GLU B 1 442 ? 277.53216 -21.22185 121.09309 1.000 76.40802 442 GLU B N 1
ATOM 16437 C CA . GLU B 1 442 ? 278.81470 -21.04733 120.42331 1.000 76.12788 442 GLU B CA 1
ATOM 16438 C C . GLU B 1 442 ? 279.24063 -22.33639 119.73364 1.000 87.18392 442 GLU B C 1
ATOM 16439 O O . GLU B 1 442 ? 278.72407 -23.41488 120.04436 1.000 84.50454 442 GLU B O 1
ATOM 16451 N N . ASN B 1 443 ? 280.17193 -22.23107 118.78894 1.000 89.46714 443 ASN B N 1
ATOM 16452 C CA . ASN B 1 443 ? 280.73789 -23.39402 118.10739 1.000 71.52121 443 ASN B CA 1
ATOM 16453 C C . ASN B 1 443 ? 279.63696 -24.29174 117.54196 1.000 92.87888 443 ASN B C 1
ATOM 16454 O O . ASN B 1 443 ? 279.57778 -25.49445 117.81216 1.000 104.81855 443 ASN B O 1
ATOM 16465 N N . ASN B 1 444 ? 278.73896 -23.69224 116.76723 1.000 84.40981 444 ASN B N 1
ATOM 16466 C CA . ASN B 1 444 ? 277.70840 -24.45367 116.07830 1.000 89.32799 444 ASN B CA 1
ATOM 16467 C C . ASN B 1 444 ? 278.25367 -24.98229 114.75445 1.000 72.00553 444 ASN B C 1
ATOM 16468 O O . ASN B 1 444 ? 279.30308 -24.55606 114.26889 1.000 97.78871 444 ASN B O 1
ATOM 16479 N N . ALA B 1 445 ? 277.51481 -25.91144 114.15379 1.000 92.11268 445 ALA B N 1
ATOM 16480 C CA . ALA B 1 445 ? 277.89007 -26.42645 112.85155 1.000 75.30325 445 ALA B CA 1
ATOM 16481 C C . ALA B 1 445 ? 277.57616 -25.38744 111.77968 1.000 72.03475 445 ALA B C 1
ATOM 16482 O O . ALA B 1 445 ? 276.72784 -24.51145 111.97893 1.000 100.58925 445 ALA B O 1
ATOM 16489 N N . PRO B 1 446 ? 278.25276 -25.45713 110.63256 1.000 78.37304 446 PRO B N 1
ATOM 16490 C CA . PRO B 1 446 ? 277.92999 -24.53362 109.53831 1.000 74.86331 446 PRO B CA 1
ATOM 16491 C C . PRO B 1 446 ? 276.68933 -25.00507 108.80098 1.000 80.01838 446 PRO B C 1
ATOM 16492 O O . PRO B 1 446 ? 276.45744 -26.20502 108.63432 1.000 97.75173 446 PRO B O 1
ATOM 16503 N N . GLY B 1 447 ? 275.87552 -24.04598 108.37657 1.000 92.31315 447 GLY B N 1
ATOM 16504 C CA . GLY B 1 447 ? 274.62375 -24.38106 107.73234 1.000 92.07692 447 GLY B CA 1
ATOM 16505 C C . GLY B 1 447 ? 273.53895 -24.81356 108.68626 1.000 103.56107 447 GLY B C 1
ATOM 16506 O O . GLY B 1 447 ? 272.62806 -25.54870 108.28642 1.000 91.75388 447 GLY B O 1
ATOM 16510 N N . ALA B 1 448 ? 273.61200 -24.38343 109.94095 1.000 107.90887 448 ALA B N 1
ATOM 16511 C CA . ALA B 1 448 ? 272.62449 -24.74576 110.94404 1.000 96.95102 448 ALA B CA 1
ATOM 16512 C C . ALA B 1 448 ? 271.43576 -23.78779 110.89843 1.000 82.73426 448 ALA B C 1
ATOM 16513 O O . ALA B 1 448 ? 271.52919 -22.66036 110.41052 1.000 121.91287 448 ALA B O 1
ATOM 16520 N N . TYR B 1 449 ? 270.30678 -24.25821 111.41609 1.000 70.84643 449 TYR B N 1
ATOM 16521 C CA . TYR B 1 449 ? 269.06862 -23.49530 111.43118 1.000 77.24296 449 TYR B CA 1
ATOM 16522 C C . TYR B 1 449 ? 268.94918 -22.72951 112.74095 1.000 75.39732 449 TYR B C 1
ATOM 16523 O O . TYR B 1 449 ? 269.24498 -23.26245 113.81703 1.000 69.96105 449 TYR B O 1
ATOM 16541 N N . ILE B 1 450 ? 268.53598 -21.46800 112.63922 1.000 67.36186 450 ILE B N 1
ATOM 16542 C CA . ILE B 1 450 ? 268.35602 -20.63474 113.82341 1.000 67.46543 450 ILE B CA 1
ATOM 16543 C C . ILE B 1 450 ? 266.87202 -20.49864 114.14132 1.000 81.89705 450 ILE B C 1
ATOM 16544 O O . ILE B 1 450 ? 266.41071 -20.94021 115.20120 1.000 100.31498 450 ILE B O 1
ATOM 16560 N N . THR B 1 451 ? 266.12047 -19.87852 113.23627 1.000 89.20530 451 THR B N 1
ATOM 16561 C CA . THR B 1 451 ? 264.71142 -19.59681 113.47148 1.000 89.41640 451 THR B CA 1
ATOM 16562 C C . THR B 1 451 ? 264.02150 -19.41974 112.12324 1.000 66.20687 451 THR B C 1
ATOM 16563 O O . THR B 1 451 ? 264.65177 -19.47895 111.06257 1.000 65.87064 451 THR B O 1
ATOM 16574 N N . THR B 1 452 ? 262.70377 -19.24904 112.17753 1.000 74.30542 452 THR B N 1
ATOM 16575 C CA . THR B 1 452 ? 261.88922 -18.91745 111.01714 1.000 65.58447 452 THR B CA 1
ATOM 16576 C C . THR B 1 452 ? 261.04478 -17.70067 111.36856 1.000 65.37164 452 THR B C 1
ATOM 16577 O O . THR B 1 452 ? 260.55500 -17.58088 112.49458 1.000 65.80840 452 THR B O 1
ATOM 16588 N N . VAL B 1 453 ? 260.87920 -16.79264 110.41286 1.000 64.80095 453 VAL B N 1
ATOM 16589 C CA . VAL B 1 453 ? 260.04670 -15.61426 110.60321 1.000 85.67813 453 VAL B CA 1
ATOM 16590 C C . VAL B 1 453 ? 258.87825 -15.69748 109.63541 1.000 88.99635 453 VAL B C 1
ATOM 16591 O O . VAL B 1 453 ? 258.93790 -16.37319 108.60499 1.000 96.34277 453 VAL B O 1
ATOM 16604 N N . VAL B 1 454 ? 257.79670 -15.01314 109.99034 1.000 94.15888 454 VAL B N 1
ATOM 16605 C CA . VAL B 1 454 ? 256.58484 -14.98056 109.18513 1.000 64.02988 454 VAL B CA 1
ATOM 16606 C C . VAL B 1 454 ? 256.00567 -13.57497 109.26534 1.000 71.21676 454 VAL B C 1
ATOM 16607 O O . VAL B 1 454 ? 255.97623 -12.95940 110.33860 1.000 64.27861 454 VAL B O 1
ATOM 16620 N N . ALA B 1 455 ? 255.55768 -13.06931 108.12240 1.000 74.65088 455 ALA B N 1
ATOM 16621 C CA . ALA B 1 455 ? 254.87033 -11.79116 108.02343 1.000 81.48318 455 ALA B CA 1
ATOM 16622 C C . ALA B 1 455 ? 253.48425 -12.02669 107.44245 1.000 65.15571 455 ALA B C 1
ATOM 16623 O O . ALA B 1 455 ? 253.18558 -13.09919 106.91252 1.000 76.46096 455 ALA B O 1
ATOM 16630 N N . ARG B 1 456 ? 252.63448 -11.00425 107.53065 1.000 84.82866 456 ARG B N 1
ATOM 16631 C CA . ARG B 1 456 ? 251.22856 -11.13639 107.16936 1.000 78.72476 456 ARG B CA 1
ATOM 16632 C C . ARG B 1 456 ? 250.82189 -10.00362 106.24469 1.000 86.59709 456 ARG B C 1
ATOM 16633 O O . ARG B 1 456 ? 250.95991 -8.82881 106.59949 1.000 77.67798 456 ARG B O 1
ATOM 16654 N N . ASP B 1 457 ? 250.32070 -10.36464 105.06875 1.000 75.30216 457 ASP B N 1
ATOM 16655 C CA . ASP B 1 457 ? 249.74833 -9.41710 104.11514 1.000 62.39839 457 ASP B CA 1
ATOM 16656 C C . ASP B 1 457 ? 248.30415 -9.82817 103.88089 1.000 62.35382 457 ASP B C 1
ATOM 16657 O O . ASP B 1 457 ? 248.05957 -10.92103 103.33360 1.000 97.84263 457 ASP B O 1
ATOM 16666 N N . PRO B 1 458 ? 247.31461 -9.02683 104.29306 1.000 62.58153 458 PRO B N 1
ATOM 16667 C CA . PRO B 1 458 ? 245.91320 -9.43554 104.08536 1.000 62.57155 458 PRO B CA 1
ATOM 16668 C C . PRO B 1 458 ? 245.39834 -9.20297 102.67110 1.000 62.21402 458 PRO B C 1
ATOM 16669 O O . PRO B 1 458 ? 244.36718 -9.78729 102.31568 1.000 62.13719 458 PRO B O 1
ATOM 16680 N N . ASP B 1 459 ? 246.06199 -8.37271 101.86477 1.000 62.06905 459 ASP B N 1
ATOM 16681 C CA . ASP B 1 459 ? 245.64997 -8.15285 100.49140 1.000 61.82624 459 ASP B CA 1
ATOM 16682 C C . ASP B 1 459 ? 245.57396 -9.48976 99.74267 1.000 61.55495 459 ASP B C 1
ATOM 16683 O O . ASP B 1 459 ? 246.05937 -10.53127 100.20187 1.000 89.10680 459 ASP B O 1
ATOM 16692 N N . PHE B 1 460 ? 244.96571 -9.45806 98.56930 1.000 61.39599 460 PHE B N 1
ATOM 16693 C CA . PHE B 1 460 ? 244.59785 -10.66725 97.84212 1.000 61.23839 460 PHE B CA 1
ATOM 16694 C C . PHE B 1 460 ? 245.57479 -10.97398 96.70981 1.000 78.18420 460 PHE B C 1
ATOM 16695 O O . PHE B 1 460 ? 246.18159 -10.07524 96.12687 1.000 89.86029 460 PHE B O 1
ATOM 16712 N N . GLY B 1 461 ? 245.73788 -12.26606 96.42091 1.000 73.86356 461 GLY B N 1
ATOM 16713 C CA . GLY B 1 461 ? 246.50724 -12.67801 95.25789 1.000 66.75502 461 GLY B CA 1
ATOM 16714 C C . GLY B 1 461 ? 247.95327 -12.24366 95.34953 1.000 61.21054 461 GLY B C 1
ATOM 16715 O O . GLY B 1 461 ? 248.57231 -12.27691 96.41629 1.000 61.24392 461 GLY B O 1
ATOM 16719 N N . HIS B 1 462 ? 248.51254 -11.84234 94.20439 1.000 93.57402 462 HIS B N 1
ATOM 16720 C CA . HIS B 1 462 ? 249.90483 -11.41151 94.17899 1.000 77.98019 462 HIS B CA 1
ATOM 16721 C C . HIS B 1 462 ? 250.15949 -10.32124 95.21151 1.000 77.40840 462 HIS B C 1
ATOM 16722 O O . HIS B 1 462 ? 251.25998 -10.23923 95.76617 1.000 73.41826 462 HIS B O 1
ATOM 16736 N N . ASN B 1 463 ? 249.15029 -9.49388 95.49933 1.000 81.56402 463 ASN B N 1
ATOM 16737 C CA . ASN B 1 463 ? 249.28918 -8.38642 96.44141 1.000 61.50830 463 ASN B CA 1
ATOM 16738 C C . ASN B 1 463 ? 249.48046 -8.83754 97.88441 1.000 66.29098 463 ASN B C 1
ATOM 16739 O O . ASN B 1 463 ? 249.67478 -7.98120 98.75908 1.000 61.66273 463 ASN B O 1
ATOM 16750 N N . GLY B 1 464 ? 249.43005 -10.13608 98.16052 1.000 85.58457 464 GLY B N 1
ATOM 16751 C CA . GLY B 1 464 ? 249.50789 -10.60899 99.52591 1.000 61.48142 464 GLY B CA 1
ATOM 16752 C C . GLY B 1 464 ? 250.47963 -11.74549 99.76031 1.000 61.51786 464 GLY B C 1
ATOM 16753 O O . GLY B 1 464 ? 250.55564 -12.26295 100.87714 1.000 61.66550 464 GLY B O 1
ATOM 16757 N N . LYS B 1 465 ? 251.20756 -12.16707 98.72919 1.000 69.66651 465 LYS B N 1
ATOM 16758 C CA . LYS B 1 465 ? 252.23011 -13.19424 98.88612 1.000 61.58698 465 LYS B CA 1
ATOM 16759 C C . LYS B 1 465 ? 253.54049 -12.52641 99.27943 1.000 77.36859 465 LYS B C 1
ATOM 16760 O O . LYS B 1 465 ? 253.98644 -11.58152 98.61715 1.000 69.04592 465 LYS B O 1
ATOM 16779 N N . VAL B 1 466 ? 254.14096 -13.00301 100.37086 1.000 82.93584 466 VAL B N 1
ATOM 16780 C CA . VAL B 1 466 ? 255.29361 -12.34640 100.97954 1.000 77.28123 466 VAL B CA 1
ATOM 16781 C C . VAL B 1 466 ? 256.58004 -13.01738 100.52339 1.000 72.13634 466 VAL B C 1
ATOM 16782 O O . VAL B 1 466 ? 256.65574 -14.24699 100.40738 1.000 62.11684 466 VAL B O 1
ATOM 16795 N N . ILE B 1 467 ? 257.59667 -12.19534 100.27646 1.000 81.76756 467 ILE B N 1
ATOM 16796 C CA . ILE B 1 467 ? 258.95412 -12.63569 99.98762 1.000 75.66611 467 ILE B CA 1
ATOM 16797 C C . ILE B 1 467 ? 259.87024 -11.90584 100.96114 1.000 83.18637 467 ILE B C 1
ATOM 16798 O O . ILE B 1 467 ? 259.70886 -10.69941 101.18985 1.000 84.72572 467 ILE B O 1
ATOM 16814 N N . TYR B 1 468 ? 260.79343 -12.64369 101.56902 1.000 70.35955 468 TYR B N 1
ATOM 16815 C CA . TYR B 1 468 ? 261.70332 -12.10188 102.56801 1.000 62.68734 468 TYR B CA 1
ATOM 16816 C C . TYR B 1 468 ? 263.08613 -11.93569 101.96060 1.000 62.85740 468 TYR B C 1
ATOM 16817 O O . TYR B 1 468 ? 263.56231 -12.81077 101.23458 1.000 75.83995 468 TYR B O 1
ATOM 16835 N N . ARG B 1 469 ? 263.73000 -10.81413 102.26175 1.000 62.97876 469 ARG B N 1
ATOM 16836 C CA . ARG B 1 469 ? 265.08723 -10.56948 101.80063 1.000 63.21641 469 ARG B CA 1
ATOM 16837 C C . ARG B 1 469 ? 265.93729 -10.05533 102.95434 1.000 74.97077 469 ARG B C 1
ATOM 16838 O O . ARG B 1 469 ? 265.46708 -9.32888 103.83187 1.000 94.76159 469 ARG B O 1
ATOM 16859 N N . LEU B 1 470 ? 267.20335 -10.43450 102.93687 1.000 73.17906 470 LEU B N 1
ATOM 16860 C CA . LEU B 1 470 ? 268.15481 -10.03787 103.96484 1.000 65.94790 470 LEU B CA 1
ATOM 16861 C C . LEU B 1 470 ? 268.77218 -8.69616 103.59511 1.000 77.05742 470 LEU B C 1
ATOM 16862 O O . LEU B 1 470 ? 269.36748 -8.55353 102.51903 1.000 88.41449 470 LEU B O 1
ATOM 16878 N N . VAL B 1 471 ? 268.61010 -7.71057 104.47853 1.000 73.03978 471 VAL B N 1
ATOM 16879 C CA . VAL B 1 471 ? 269.17067 -6.38624 104.24561 1.000 80.45706 471 VAL B CA 1
ATOM 16880 C C . VAL B 1 471 ? 270.68497 -6.45286 104.39559 1.000 82.36408 471 VAL B C 1
ATOM 16881 O O . VAL B 1 471 ? 271.21201 -7.05896 105.33894 1.000 66.70247 471 VAL B O 1
ATOM 16894 N N . GLU B 1 472 ? 271.39331 -5.81685 103.46590 1.000 71.10172 472 GLU B N 1
ATOM 16895 C CA . GLU B 1 472 ? 272.85339 -5.85619 103.42626 1.000 65.48024 472 GLU B CA 1
ATOM 16896 C C . GLU B 1 472 ? 273.42070 -4.92690 104.49582 1.000 65.79908 472 GLU B C 1
ATOM 16897 O O . GLU B 1 472 ? 273.32794 -3.70050 104.37201 1.000 71.68536 472 GLU B O 1
ATOM 16909 N N . THR B 1 473 ? 274.00602 -5.50927 105.54829 1.000 82.84275 473 THR B N 1
ATOM 16910 C CA . THR B 1 473 ? 274.62741 -4.74352 106.62208 1.000 79.41684 473 THR B CA 1
ATOM 16911 C C . THR B 1 473 ? 275.96369 -5.37113 106.99662 1.000 80.58808 473 THR B C 1
ATOM 16912 O O . THR B 1 473 ? 276.14964 -6.58571 106.88084 1.000 78.54106 473 THR B O 1
ATOM 16923 N N . GLU B 1 474 ? 276.88900 -4.53006 107.46244 1.000 100.80791 474 GLU B N 1
ATOM 16924 C CA . GLU B 1 474 ? 278.24532 -4.96477 107.77943 1.000 76.43676 474 GLU B CA 1
ATOM 16925 C C . GLU B 1 474 ? 278.35138 -5.44481 109.22263 1.000 70.61913 474 GLU B C 1
ATOM 16926 O O . GLU B 1 474 ? 277.69317 -4.90805 110.11646 1.000 72.78302 474 GLU B O 1
ATOM 16938 N N . VAL B 1 475 ? 279.20452 -6.44542 109.44671 1.000 73.25170 475 VAL B N 1
ATOM 16939 C CA . VAL B 1 475 ? 279.48965 -6.95963 110.78485 1.000 75.97181 475 VAL B CA 1
ATOM 16940 C C . VAL B 1 475 ? 280.98538 -7.24246 110.85445 1.000 94.73385 475 VAL B C 1
ATOM 16941 O O . VAL B 1 475 ? 281.48070 -8.16262 110.19391 1.000 67.27597 475 VAL B O 1
ATOM 16954 N N . MET B 1 476 ? 281.70243 -6.45475 111.64688 1.000 100.73866 476 MET B N 1
ATOM 16955 C CA . MET B 1 476 ? 283.15391 -6.56057 111.74366 1.000 73.91899 476 MET B CA 1
ATOM 16956 C C . MET B 1 476 ? 283.79257 -6.53784 110.35837 1.000 68.19078 476 MET B C 1
ATOM 16957 O O . MET B 1 476 ? 284.55178 -7.43181 109.97690 1.000 73.85384 476 MET B O 1
ATOM 16971 N N . GLY B 1 477 ? 283.46529 -5.50661 109.59222 1.000 79.76415 477 GLY B N 1
ATOM 16972 C CA . GLY B 1 477 ? 284.03290 -5.35284 108.26965 1.000 107.58065 477 GLY B CA 1
ATOM 16973 C C . GLY B 1 477 ? 283.27784 -6.08278 107.17882 1.000 115.19294 477 GLY B C 1
ATOM 16974 O O . GLY B 1 477 ? 282.81764 -5.45936 106.21730 1.000 123.84042 477 GLY B O 1
ATOM 16978 N N . ALA B 1 478 ? 283.13777 -7.40168 107.31644 1.000 111.93495 478 ALA B N 1
ATOM 16979 C CA . ALA B 1 478 ? 282.52411 -8.21932 106.27913 1.000 90.84982 478 ALA B CA 1
ATOM 16980 C C . ALA B 1 478 ? 281.01705 -7.98165 106.22762 1.000 101.41379 478 ALA B C 1
ATOM 16981 O O . ALA B 1 478 ? 280.44837 -7.32618 107.10312 1.000 100.44001 478 ALA B O 1
ATOM 16988 N N . PRO B 1 479 ? 280.34310 -8.49436 105.19747 1.000 66.96872 479 PRO B N 1
ATOM 16989 C CA . PRO B 1 479 ? 278.89145 -8.29869 105.08621 1.000 83.83220 479 PRO B CA 1
ATOM 16990 C C . PRO B 1 479 ? 278.08501 -9.41724 105.72886 1.000 76.67714 479 PRO B C 1
ATOM 16991 O O . PRO B 1 479 ? 278.45844 -10.59309 105.70475 1.000 72.31905 479 PRO B O 1
ATOM 17002 N N . ILE B 1 480 ? 276.94453 -9.01864 106.30284 1.000 72.54826 480 ILE B N 1
ATOM 17003 C CA . ILE B 1 480 ? 276.09615 -9.95515 107.03419 1.000 66.80832 480 ILE B CA 1
ATOM 17004 C C . ILE B 1 480 ? 275.72054 -11.14020 106.16326 1.000 83.47611 480 ILE B C 1
ATOM 17005 O O . ILE B 1 480 ? 275.49037 -12.24591 106.66580 1.000 68.37098 480 ILE B O 1
ATOM 17021 N N . THR B 1 481 ? 275.65165 -10.93346 104.84890 1.000 82.04426 481 THR B N 1
ATOM 17022 C CA . THR B 1 481 ? 275.25951 -11.98679 103.92454 1.000 65.37970 481 THR B CA 1
ATOM 17023 C C . THR B 1 481 ? 276.15565 -13.21087 103.99042 1.000 66.24954 481 THR B C 1
ATOM 17024 O O . THR B 1 481 ? 275.78145 -14.25207 103.44151 1.000 65.67510 481 THR B O 1
ATOM 17035 N N . THR B 1 482 ? 277.31030 -13.11753 104.64266 1.000 65.92927 482 THR B N 1
ATOM 17036 C CA . THR B 1 482 ? 278.23577 -14.23639 104.71064 1.000 77.78382 482 THR B CA 1
ATOM 17037 C C . THR B 1 482 ? 278.02523 -15.09636 105.94866 1.000 110.59217 482 THR B C 1
ATOM 17038 O O . THR B 1 482 ? 278.34323 -16.29124 105.91969 1.000 131.86238 482 THR B O 1
ATOM 17049 N N . TYR B 1 483 ? 277.50078 -14.53022 107.03819 1.000 96.31042 483 TYR B N 1
ATOM 17050 C CA . TYR B 1 483 ? 277.29982 -15.33438 108.23767 1.000 66.14310 483 TYR B CA 1
ATOM 17051 C C . TYR B 1 483 ? 275.98275 -16.10337 108.17192 1.000 65.96238 483 TYR B C 1
ATOM 17052 O O . TYR B 1 483 ? 275.89500 -17.23687 108.65754 1.000 76.06826 483 TYR B O 1
ATOM 17070 N N . VAL B 1 484 ? 274.94461 -15.50287 107.58920 1.000 65.59316 484 VAL B N 1
ATOM 17071 C CA . VAL B 1 484 ? 273.60420 -16.07835 107.60348 1.000 76.42464 484 VAL B CA 1
ATOM 17072 C C . VAL B 1 484 ? 273.01024 -16.02894 106.20308 1.000 65.18033 484 VAL B C 1
ATOM 17073 O O . VAL B 1 484 ? 273.37757 -15.18618 105.37976 1.000 74.71615 484 VAL B O 1
ATOM 17086 N N . SER B 1 485 ? 272.08277 -16.94448 105.93844 1.000 65.14746 485 SER B N 1
ATOM 17087 C CA . SER B 1 485 ? 271.31075 -16.94878 104.70593 1.000 79.17848 485 SER B CA 1
ATOM 17088 C C . SER B 1 485 ? 269.83322 -16.99986 105.05994 1.000 77.89293 485 SER B C 1
ATOM 17089 O O . SER B 1 485 ? 269.44135 -17.57390 106.07960 1.000 64.80278 485 SER B O 1
ATOM 17097 N N . LEU B 1 486 ? 269.01295 -16.38541 104.21462 1.000 64.36109 486 LEU B N 1
ATOM 17098 C CA . LEU B 1 486 ? 267.57564 -16.34524 104.43759 1.000 64.10399 486 LEU B CA 1
ATOM 17099 C C . LEU B 1 486 ? 266.87171 -16.91940 103.21703 1.000 98.76260 486 LEU B C 1
ATOM 17100 O O . LEU B 1 486 ? 267.04552 -16.41782 102.10224 1.000 106.85183 486 LEU B O 1
ATOM 17116 N N . ASP B 1 487 ? 266.07185 -17.95481 103.43389 1.000 89.37415 487 ASP B N 1
ATOM 17117 C CA . ASP B 1 487 ? 265.22895 -18.52545 102.38699 1.000 67.43781 487 ASP B CA 1
ATOM 17118 C C . ASP B 1 487 ? 264.07305 -17.57323 102.12246 1.000 78.80646 487 ASP B C 1
ATOM 17119 O O . ASP B 1 487 ? 263.29094 -17.29662 103.04285 1.000 63.54629 487 ASP B O 1
ATOM 17128 N N . PRO B 1 488 ? 263.92666 -17.04250 100.90526 1.000 73.41472 488 PRO B N 1
ATOM 17129 C CA . PRO B 1 488 ? 262.92057 -15.98961 100.68310 1.000 81.19370 488 PRO B CA 1
ATOM 17130 C C . PRO B 1 488 ? 261.48487 -16.46394 100.81397 1.000 89.49599 488 PRO B C 1
ATOM 17131 O O . PRO B 1 488 ? 260.58833 -15.62088 100.93881 1.000 62.77073 488 PRO B O 1
ATOM 17142 N N . ALA B 1 489 ? 261.23060 -17.77087 100.78308 1.000 96.21903 489 ALA B N 1
ATOM 17143 C CA . ALA B 1 489 ? 259.86949 -18.29590 100.80026 1.000 80.13060 489 ALA B CA 1
ATOM 17144 C C . ALA B 1 489 ? 259.40903 -18.71987 102.18970 1.000 81.82942 489 ALA B C 1
ATOM 17145 O O . ALA B 1 489 ? 258.31245 -18.34607 102.61901 1.000 93.02777 489 ALA B O 1
ATOM 17152 N N . THR B 1 490 ? 260.22094 -19.49869 102.90219 1.000 91.26893 490 THR B N 1
ATOM 17153 C CA . THR B 1 490 ? 259.84640 -19.97649 104.22507 1.000 80.71447 490 THR B CA 1
ATOM 17154 C C . THR B 1 490 ? 260.19287 -18.99246 105.33142 1.000 66.75336 490 THR B C 1
ATOM 17155 O O . THR B 1 490 ? 259.62860 -19.08956 106.42970 1.000 66.42857 490 THR B O 1
ATOM 17166 N N . GLY B 1 491 ? 261.09284 -18.04749 105.07027 1.000 86.67106 491 GLY B N 1
ATOM 17167 C CA . GLY B 1 491 ? 261.55048 -17.16285 106.11932 1.000 83.48627 491 GLY B CA 1
ATOM 17168 C C . GLY B 1 491 ? 262.48364 -17.80887 107.11025 1.000 68.00640 491 GLY B C 1
ATOM 17169 O O . GLY B 1 491 ? 262.57149 -17.35441 108.25248 1.000 69.43745 491 GLY B O 1
ATOM 17173 N N . ALA B 1 492 ? 263.18782 -18.85760 106.70400 1.000 65.01894 492 ALA B N 1
ATOM 17174 C CA . ALA B 1 492 ? 264.09469 -19.57382 107.58732 1.000 64.89677 492 ALA B CA 1
ATOM 17175 C C . ALA B 1 492 ? 265.50302 -19.00197 107.49081 1.000 66.87609 492 ALA B C 1
ATOM 17176 O O . ALA B 1 492 ? 266.00421 -18.73400 106.39456 1.000 79.16494 492 ALA B O 1
ATOM 17183 N N . VAL B 1 493 ? 266.14681 -18.83776 108.64554 1.000 72.76282 493 VAL B N 1
ATOM 17184 C CA . VAL B 1 493 ? 267.50464 -18.30851 108.72655 1.000 65.11909 493 VAL B CA 1
ATOM 17185 C C . VAL B 1 493 ? 268.45455 -19.46958 108.98766 1.000 65.62360 493 VAL B C 1
ATOM 17186 O O . VAL B 1 493 ? 268.29260 -20.20981 109.96548 1.000 70.95408 493 VAL B O 1
ATOM 17199 N N . TYR B 1 494 ? 269.44533 -19.62641 108.11561 1.000 65.63684 494 TYR B N 1
ATOM 17200 C CA . TYR B 1 494 ? 270.45048 -20.67567 108.21751 1.000 66.15689 494 TYR B CA 1
ATOM 17201 C C . TYR B 1 494 ? 271.79953 -20.04103 108.53485 1.000 84.87945 494 TYR B C 1
ATOM 17202 O O . TYR B 1 494 ? 272.16888 -19.03048 107.92877 1.000 96.48171 494 TYR B O 1
ATOM 17220 N N . ALA B 1 495 ? 272.53054 -20.62965 109.48214 1.000 92.78160 495 ALA B N 1
ATOM 17221 C CA . ALA B 1 495 ? 273.83817 -20.11399 109.87936 1.000 80.35248 495 ALA B CA 1
ATOM 17222 C C . ALA B 1 495 ? 274.90834 -20.61073 108.91284 1.000 72.02136 495 ALA B C 1
ATOM 17223 O O . ALA B 1 495 ? 275.07952 -21.82113 108.74195 1.000 89.11512 495 ALA B O 1
ATOM 17230 N N . LEU B 1 496 ? 275.65361 -19.68099 108.31067 1.000 66.78342 496 LEU B N 1
ATOM 17231 C CA . LEU B 1 496 ? 276.63011 -20.03047 107.28480 1.000 87.14995 496 LEU B CA 1
ATOM 17232 C C . LEU B 1 496 ? 278.00756 -20.33760 107.86104 1.000 78.03492 496 LEU B C 1
ATOM 17233 O O . LEU B 1 496 ? 278.68979 -21.23995 107.36494 1.000 76.47090 496 LEU B O 1
ATOM 17249 N N . ARG B 1 497 ? 278.44347 -19.60405 108.88032 1.000 67.43634 497 ARG B N 1
ATOM 17250 C CA . ARG B 1 497 ? 279.73692 -19.84156 109.50337 1.000 67.87495 497 ARG B CA 1
ATOM 17251 C C . ARG B 1 497 ? 279.54422 -20.34692 110.93009 1.000 80.62041 497 ARG B C 1
ATOM 17252 O O . ARG B 1 497 ? 278.44552 -20.31454 111.48988 1.000 75.56928 497 ARG B O 1
ATOM 17273 N N . THR B 1 498 ? 280.64319 -20.80332 111.52578 1.000 76.47224 498 THR B N 1
ATOM 17274 C CA . THR B 1 498 ? 280.65928 -21.21832 112.92213 1.000 75.51296 498 THR B CA 1
ATOM 17275 C C . THR B 1 498 ? 281.09469 -20.04042 113.78150 1.000 73.36720 498 THR B C 1
ATOM 17276 O O . THR B 1 498 ? 282.14356 -19.43658 113.53109 1.000 80.04077 498 THR B O 1
ATOM 17287 N N . PHE B 1 499 ? 280.27706 -19.70179 114.77295 1.000 68.87722 499 PHE B N 1
ATOM 17288 C CA . PHE B 1 499 ? 280.47899 -18.48201 115.53797 1.000 68.75683 499 PHE B CA 1
ATOM 17289 C C . PHE B 1 499 ? 281.31018 -18.73033 116.78739 1.000 69.35323 499 PHE B C 1
ATOM 17290 O O . PHE B 1 499 ? 281.26978 -19.80749 117.38795 1.000 103.16909 499 PHE B O 1
ATOM 17307 N N . ASN B 1 500 ? 282.04573 -17.69663 117.18928 1.000 78.64262 500 ASN B N 1
ATOM 17308 C CA . ASN B 1 500 ? 282.89242 -17.72222 118.37411 1.000 69.88457 500 ASN B CA 1
ATOM 17309 C C . ASN B 1 500 ? 282.47736 -16.57802 119.28910 1.000 69.89674 500 ASN B C 1
ATOM 17310 O O . ASN B 1 500 ? 282.58882 -15.40684 118.90909 1.000 86.82086 500 ASN B O 1
ATOM 17321 N N . HIS B 1 501 ? 281.97454 -16.92182 120.48139 1.000 82.27778 501 HIS B N 1
ATOM 17322 C CA . HIS B 1 501 ? 281.53474 -15.90933 121.43894 1.000 74.52226 501 HIS B CA 1
ATOM 17323 C C . HIS B 1 501 ? 282.66700 -14.95297 121.78554 1.000 74.29021 501 HIS B C 1
ATOM 17324 O O . HIS B 1 501 ? 282.46824 -13.73353 121.82387 1.000 90.08338 501 HIS B O 1
ATOM 17338 N N . GLU B 1 502 ? 283.86081 -15.48863 122.05026 1.000 71.07824 502 GLU B N 1
ATOM 17339 C CA . GLU B 1 502 ? 284.99947 -14.64405 122.39666 1.000 73.49826 502 GLU B CA 1
ATOM 17340 C C . GLU B 1 502 ? 285.10930 -13.44477 121.46378 1.000 70.72562 502 GLU B C 1
ATOM 17341 O O . GLU B 1 502 ? 285.52067 -12.35631 121.88680 1.000 75.50696 502 GLU B O 1
ATOM 17353 N N . ILE B 1 503 ? 284.70988 -13.61882 120.20912 1.000 87.32987 503 ILE B N 1
ATOM 17354 C CA . ILE B 1 503 ? 284.80663 -12.58471 119.18680 1.000 69.72161 503 ILE B CA 1
ATOM 17355 C C . ILE B 1 503 ? 283.47309 -11.87956 118.97922 1.000 81.68581 503 ILE B C 1
ATOM 17356 O O . ILE B 1 503 ? 283.39988 -10.65091 119.01234 1.000 82.64231 503 ILE B O 1
ATOM 17372 N N . LEU B 1 504 ? 282.40887 -12.64850 118.75586 1.000 69.16110 504 LEU B N 1
ATOM 17373 C CA . LEU B 1 504 ? 281.12107 -12.12256 118.31770 1.000 80.66954 504 LEU B CA 1
ATOM 17374 C C . LEU B 1 504 ? 280.05070 -12.52834 119.31441 1.000 76.49893 504 LEU B C 1
ATOM 17375 O O . LEU B 1 504 ? 279.81711 -13.72251 119.52766 1.000 90.74783 504 LEU B O 1
ATOM 17391 N N . GLN B 1 505 ? 279.39568 -11.53821 119.91102 1.000 69.18517 505 GLN B N 1
ATOM 17392 C CA . GLN B 1 505 ? 278.39363 -11.79458 120.93294 1.000 69.57345 505 GLN B CA 1
ATOM 17393 C C . GLN B 1 505 ? 276.97074 -11.63741 120.42216 1.000 75.51001 505 GLN B C 1
ATOM 17394 O O . GLN B 1 505 ? 276.11833 -12.48161 120.71742 1.000 98.79851 505 GLN B O 1
ATOM 17408 N N . GLN B 1 506 ? 276.69168 -10.58503 119.65723 1.000 87.92122 506 GLN B N 1
ATOM 17409 C CA . GLN B 1 506 ? 275.34558 -10.31765 119.17439 1.000 68.48345 506 GLN B CA 1
ATOM 17410 C C . GLN B 1 506 ? 275.37612 -10.02672 117.68152 1.000 69.32523 506 GLN B C 1
ATOM 17411 O O . GLN B 1 506 ? 276.21599 -9.25936 117.20438 1.000 67.77720 506 GLN B O 1
ATOM 17425 N N . LEU B 1 507 ? 274.43324 -10.62906 116.95717 1.000 88.05919 507 LEU B N 1
ATOM 17426 C CA . LEU B 1 507 ? 274.30474 -10.49582 115.51197 1.000 80.52317 507 LEU B CA 1
ATOM 17427 C C . LEU B 1 507 ? 272.93200 -9.91135 115.22835 1.000 66.65649 507 LEU B C 1
ATOM 17428 O O . LEU B 1 507 ? 271.91426 -10.51283 115.58495 1.000 70.03835 507 LEU B O 1
ATOM 17444 N N . ASP B 1 508 ? 272.90678 -8.73750 114.61170 1.000 66.52889 508 ASP B N 1
ATOM 17445 C CA . ASP B 1 508 ? 271.67183 -7.99030 114.37736 1.000 66.41097 508 ASP B CA 1
ATOM 17446 C C . ASP B 1 508 ? 271.30521 -8.11187 112.89829 1.000 65.88634 508 ASP B C 1
ATOM 17447 O O . ASP B 1 508 ? 271.77221 -7.33631 112.06068 1.000 75.21619 508 ASP B O 1
ATOM 17456 N N . LEU B 1 509 ? 270.45094 -9.07868 112.58186 1.000 65.59761 509 LEU B N 1
ATOM 17457 C CA . LEU B 1 509 ? 269.96905 -9.24843 111.22070 1.000 65.15503 509 LEU B CA 1
ATOM 17458 C C . LEU B 1 509 ? 268.80038 -8.30560 110.98115 1.000 86.04907 509 LEU B C 1
ATOM 17459 O O . LEU B 1 509 ? 267.98094 -8.07867 111.87280 1.000 98.50780 509 LEU B O 1
ATOM 17475 N N . ARG B 1 510 ? 268.71928 -7.76613 109.77095 1.000 75.85303 510 ARG B N 1
ATOM 17476 C CA . ARG B 1 510 ? 267.64249 -6.86244 109.37479 1.000 76.42123 510 ARG B CA 1
ATOM 17477 C C . ARG B 1 510 ? 266.97082 -7.47092 108.15247 1.000 75.17928 510 ARG B C 1
ATOM 17478 O O . ARG B 1 510 ? 267.56883 -7.52179 107.07207 1.000 96.71398 510 ARG B O 1
ATOM 17499 N N . ILE B 1 511 ? 265.74060 -7.94783 108.32341 1.000 94.84917 511 ILE B N 1
ATOM 17500 C CA . ILE B 1 511 ? 264.99934 -8.59253 107.24499 1.000 99.91547 511 ILE B CA 1
ATOM 17501 C C . ILE B 1 511 ? 263.94362 -7.63125 106.72376 1.000 78.55651 511 ILE B C 1
ATOM 17502 O O . ILE B 1 511 ? 263.33498 -6.87291 107.49329 1.000 66.27880 511 ILE B O 1
ATOM 17518 N N . GLN B 1 512 ? 263.72845 -7.66251 105.41120 1.000 63.50585 512 GLN B N 1
ATOM 17519 C CA . GLN B 1 512 ? 262.62686 -6.96293 104.76906 1.000 64.41301 512 GLN B CA 1
ATOM 17520 C C . GLN B 1 512 ? 261.59770 -7.98855 104.31428 1.000 84.92013 512 GLN B C 1
ATOM 17521 O O . GLN B 1 512 ? 261.94912 -8.97933 103.66282 1.000 73.94147 512 GLN B O 1
ATOM 17535 N N . ALA B 1 513 ? 260.33436 -7.74846 104.65686 1.000 67.62177 513 ALA B N 1
ATOM 17536 C CA . ALA B 1 513 ? 259.20609 -8.48334 104.10385 1.000 62.76172 513 ALA B CA 1
ATOM 17537 C C . ALA B 1 513 ? 258.55263 -7.60495 103.04509 1.000 62.69572 513 ALA B C 1
ATOM 17538 O O . ALA B 1 513 ? 258.22549 -6.44353 103.31807 1.000 62.90680 513 ALA B O 1
ATOM 17545 N N . SER B 1 514 ? 258.34962 -8.16031 101.84977 1.000 62.48788 514 SER B N 1
ATOM 17546 C CA . SER B 1 514 ? 257.77332 -7.42517 100.73476 1.000 83.62664 514 SER B CA 1
ATOM 17547 C C . SER B 1 514 ? 256.63690 -8.23171 100.12965 1.000 62.21333 514 SER B C 1
ATOM 17548 O O . SER B 1 514 ? 256.66069 -9.46383 100.13734 1.000 65.07798 514 SER B O 1
ATOM 17556 N N . ASP B 1 515 ? 255.63018 -7.52569 99.62980 1.000 62.20203 515 ASP B N 1
ATOM 17557 C CA . ASP B 1 515 ? 254.49448 -8.16465 98.98452 1.000 61.97990 515 ASP B CA 1
ATOM 17558 C C . ASP B 1 515 ? 254.68561 -8.18601 97.47240 1.000 82.97429 515 ASP B C 1
ATOM 17559 O O . ASP B 1 515 ? 255.48648 -7.43387 96.91029 1.000 92.83847 515 ASP B O 1
ATOM 17568 N N . GLY B 1 516 ? 253.94151 -9.07465 96.81677 1.000 71.83046 516 GLY B N 1
ATOM 17569 C CA . GLY B 1 516 ? 254.01855 -9.20287 95.37523 1.000 84.62446 516 GLY B CA 1
ATOM 17570 C C . GLY B 1 516 ? 253.05352 -8.29341 94.64868 1.000 81.97984 516 GLY B C 1
ATOM 17571 O O . GLY B 1 516 ? 252.22981 -8.75929 93.85385 1.000 80.08525 516 GLY B O 1
ATOM 17575 N N . GLY B 1 517 ? 253.15836 -6.98616 94.90097 1.000 69.89771 517 GLY B N 1
ATOM 17576 C CA . GLY B 1 517 ? 252.25212 -6.01323 94.33726 1.000 71.15407 517 GLY B CA 1
ATOM 17577 C C . GLY B 1 517 ? 252.99033 -4.93273 93.56125 1.000 62.85516 517 GLY B C 1
ATOM 17578 O O . GLY B 1 517 ? 254.21779 -4.88711 93.52788 1.000 80.90728 517 GLY B O 1
ATOM 17582 N N . SER B 1 518 ? 252.21760 -4.05727 92.93600 1.000 90.70918 518 SER B N 1
ATOM 17583 C CA . SER B 1 518 ? 252.79472 -2.94700 92.18483 1.000 90.61278 518 SER B CA 1
ATOM 17584 C C . SER B 1 518 ? 251.94827 -1.69057 92.36084 1.000 90.87359 518 SER B C 1
ATOM 17585 O O . SER B 1 518 ? 250.80930 -1.63864 91.87266 1.000 114.59800 518 SER B O 1
ATOM 17593 N N . PRO B 1 519 ? 252.46146 -0.65145 93.04247 1.000 109.65328 519 PRO B N 1
ATOM 17594 C CA . PRO B 1 519 ? 253.79271 -0.54924 93.66513 1.000 105.24142 519 PRO B CA 1
ATOM 17595 C C . PRO B 1 519 ? 254.00389 -1.54876 94.80845 1.000 88.75508 519 PRO B C 1
ATOM 17596 O O . PRO B 1 519 ? 253.05616 -1.84575 95.53625 1.000 97.76498 519 PRO B O 1
ATOM 17601 N N . GLN B 1 520 ? 255.23107 -2.04879 94.95913 1.000 86.67286 520 GLN B N 1
ATOM 17602 C CA . GLN B 1 520 ? 255.54280 -3.01127 96.01011 1.000 85.44274 520 GLN B CA 1
ATOM 17603 C C . GLN B 1 520 ? 255.67068 -2.31886 97.35791 1.000 73.59166 520 GLN B C 1
ATOM 17604 O O . GLN B 1 520 ? 256.21752 -1.21589 97.45995 1.000 67.33631 520 GLN B O 1
ATOM 17618 N N . LEU B 1 521 ? 255.15859 -2.97865 98.39330 1.000 88.09302 521 LEU B N 1
ATOM 17619 C CA . LEU B 1 521 ? 255.19432 -2.47684 99.75866 1.000 89.92320 521 LEU B CA 1
ATOM 17620 C C . LEU B 1 521 ? 256.09370 -3.35581 100.61919 1.000 81.61606 521 LEU B C 1
ATOM 17621 O O . LEU B 1 521 ? 256.04711 -4.58931 100.52995 1.000 68.82158 521 LEU B O 1
ATOM 17637 N N . THR B 1 522 ? 256.90424 -2.71844 101.46189 1.000 85.78446 522 THR B N 1
ATOM 17638 C CA . THR B 1 522 ? 257.86148 -3.42942 102.29566 1.000 89.22431 522 THR B CA 1
ATOM 17639 C C . THR B 1 522 ? 257.75612 -2.96779 103.74240 1.000 72.28380 522 THR B C 1
ATOM 17640 O O . THR B 1 522 ? 257.28554 -1.86801 104.04011 1.000 73.23069 522 THR B O 1
ATOM 17651 N N . SER B 1 523 ? 258.23527 -3.82220 104.64047 1.000 71.48865 523 SER B N 1
ATOM 17652 C CA . SER B 1 523 ? 258.36888 -3.46798 106.04678 1.000 87.13217 523 SER B CA 1
ATOM 17653 C C . SER B 1 523 ? 259.49225 -4.30272 106.63440 1.000 86.68858 523 SER B C 1
ATOM 17654 O O . SER B 1 523 ? 259.67365 -5.46179 106.26253 1.000 63.70586 523 SER B O 1
ATOM 17662 N N . SER B 1 524 ? 260.24179 -3.71338 107.55082 1.000 78.91397 524 SER B N 1
ATOM 17663 C CA . SER B 1 524 ? 261.46882 -4.31851 108.03744 1.000 81.68167 524 SER B CA 1
ATOM 17664 C C . SER B 1 524 ? 261.34485 -4.68798 109.50923 1.000 91.99743 524 SER B C 1
ATOM 17665 O O . SER B 1 524 ? 260.66957 -4.00943 110.28797 1.000 84.39990 524 SER B O 1
ATOM 17673 N N . ALA B 1 525 ? 262.00818 -5.78153 109.87062 1.000 83.88830 525 ALA B N 1
ATOM 17674 C CA . ALA B 1 525 ? 262.15002 -6.21157 111.25242 1.000 83.71457 525 ALA B CA 1
ATOM 17675 C C . ALA B 1 525 ? 263.60448 -6.59299 111.48566 1.000 68.18590 525 ALA B C 1
ATOM 17676 O O . ALA B 1 525 ? 264.40147 -6.67958 110.54746 1.000 78.87461 525 ALA B O 1
ATOM 17683 N N . ILE B 1 526 ? 263.95674 -6.81581 112.75004 1.000 70.85610 526 ILE B N 1
ATOM 17684 C CA . ILE B 1 526 ? 265.32282 -7.17141 113.11302 1.000 85.47948 526 ILE B CA 1
ATOM 17685 C C . ILE B 1 526 ? 265.30535 -8.39669 114.01802 1.000 80.83216 526 ILE B C 1
ATOM 17686 O O . ILE B 1 526 ? 264.51551 -8.46969 114.96683 1.000 80.83924 526 ILE B O 1
ATOM 17702 N N . ILE B 1 527 ? 266.17829 -9.35171 113.71655 1.000 65.66097 527 ILE B N 1
ATOM 17703 C CA . ILE B 1 527 ? 266.40743 -10.52325 114.54944 1.000 65.94905 527 ILE B CA 1
ATOM 17704 C C . ILE B 1 527 ? 267.71087 -10.29058 115.29611 1.000 66.31766 527 ILE B C 1
ATOM 17705 O O . ILE B 1 527 ? 268.77508 -10.18159 114.67724 1.000 98.96283 527 ILE B O 1
ATOM 17721 N N . LYS B 1 528 ? 267.64270 -10.20082 116.61815 1.000 81.52056 528 LYS B N 1
ATOM 17722 C CA . LYS B 1 528 ? 268.84314 -10.06414 117.44254 1.000 90.85497 528 LYS B CA 1
ATOM 17723 C C . LYS B 1 528 ? 269.21615 -11.46040 117.92924 1.000 85.00770 528 LYS B C 1
ATOM 17724 O O . LYS B 1 528 ? 268.68771 -11.95634 118.92649 1.000 71.17721 528 LYS B O 1
ATOM 17743 N N . VAL B 1 529 ? 270.11013 -12.11245 117.19097 1.000 80.40794 529 VAL B N 1
ATOM 17744 C CA . VAL B 1 529 ? 270.65168 -13.39547 117.61585 1.000 71.69106 529 VAL B CA 1
ATOM 17745 C C . VAL B 1 529 ? 271.72525 -13.13713 118.66123 1.000 106.04986 529 VAL B C 1
ATOM 17746 O O . VAL B 1 529 ? 272.66991 -12.37442 118.42775 1.000 76.75393 529 VAL B O 1
ATOM 17759 N N . LYS B 1 530 ? 271.57652 -13.75707 119.82172 1.000 76.67837 530 LYS B N 1
ATOM 17760 C CA . LYS B 1 530 ? 272.55565 -13.65295 120.88920 1.000 69.36960 530 LYS B CA 1
ATOM 17761 C C . LYS B 1 530 ? 273.38355 -14.92899 120.90166 1.000 96.67677 530 LYS B C 1
ATOM 17762 O O . LYS B 1 530 ? 272.82934 -16.03336 120.87080 1.000 88.46564 530 LYS B O 1
ATOM 17781 N N . ILE B 1 531 ? 274.70172 -14.77697 120.90780 1.000 81.90242 531 ILE B N 1
ATOM 17782 C CA . ILE B 1 531 ? 275.62294 -15.90472 120.97126 1.000 69.85343 531 ILE B CA 1
ATOM 17783 C C . ILE B 1 531 ? 276.03919 -16.08458 122.42033 1.000 72.29529 531 ILE B C 1
ATOM 17784 O O . ILE B 1 531 ? 276.46552 -15.12584 123.07574 1.000 81.15551 531 ILE B O 1
ATOM 17800 N N . VAL B 1 532 ? 275.88938 -17.30421 122.92489 1.000 102.18623 532 VAL B N 1
ATOM 17801 C CA . VAL B 1 532 ? 276.16110 -17.62316 124.31956 1.000 117.42211 532 VAL B CA 1
ATOM 17802 C C . VAL B 1 532 ? 277.42833 -18.46204 124.39416 1.000 105.51722 532 VAL B C 1
ATOM 17803 O O . VAL B 1 532 ? 277.76476 -19.20673 123.46648 1.000 105.84834 532 VAL B O 1
ATOM 17816 N N . ASP B 1 533 ? 278.13303 -18.34058 125.51346 1.000 93.99557 533 ASP B N 1
ATOM 17817 C CA . ASP B 1 533 ? 279.46112 -18.92072 125.62677 1.000 91.88747 533 ASP B CA 1
ATOM 17818 C C . ASP B 1 533 ? 279.38787 -20.42371 125.88609 1.000 76.22296 533 ASP B C 1
ATOM 17819 O O . ASP B 1 533 ? 278.35048 -20.97244 126.26894 1.000 90.07953 533 ASP B O 1
ATOM 17828 N N . GLN B 1 534 ? 280.51094 -21.09278 125.62835 1.000 101.88678 534 GLN B N 1
ATOM 17829 C CA . GLN B 1 534 ? 280.73218 -22.46757 126.04926 1.000 114.30260 534 GLN B CA 1
ATOM 17830 C C . GLN B 1 534 ? 282.18606 -22.58460 126.49120 1.000 133.18089 534 GLN B C 1
ATOM 17831 O O . GLN B 1 534 ? 282.97272 -21.64267 126.35586 1.000 145.61390 534 GLN B O 1
ATOM 17845 N N . ASN B 1 535 ? 282.55521 -23.75391 127.01440 1.000 150.38169 535 ASN B N 1
ATOM 17846 C CA . ASN B 1 535 ? 283.88303 -23.94919 127.59705 1.000 137.07807 535 ASN B CA 1
ATOM 17847 C C . ASN B 1 535 ? 284.77907 -24.61310 126.55354 1.000 124.34420 535 ASN B C 1
ATOM 17848 O O . ASN B 1 535 ? 285.06517 -25.81110 126.59627 1.000 124.49291 535 ASN B O 1
ATOM 17859 N N . ASP B 1 536 ? 285.21620 -23.80017 125.59030 1.000 89.78424 536 ASP B N 1
ATOM 17860 C CA . ASP B 1 536 ? 286.20724 -24.19270 124.59586 1.000 93.44930 536 ASP B CA 1
ATOM 17861 C C . ASP B 1 536 ? 287.47426 -23.35767 124.74067 1.000 105.87211 536 ASP B C 1
ATOM 17862 O O . ASP B 1 536 ? 288.28563 -23.28224 123.81199 1.000 102.95957 536 ASP B O 1
ATOM 17871 N N . ASN B 1 537 ? 287.63723 -22.70704 125.89122 1.000 111.59593 537 ASN B N 1
ATOM 17872 C CA . ASN B 1 537 ? 288.83229 -21.93366 126.21951 1.000 95.75262 537 ASN B CA 1
ATOM 17873 C C . ASN B 1 537 ? 289.36174 -22.48148 127.54213 1.000 110.19526 537 ASN B C 1
ATOM 17874 O O . ASN B 1 537 ? 288.77343 -22.23710 128.60202 1.000 77.89386 537 ASN B O 1
ATOM 17885 N N . ALA B 1 538 ? 290.44075 -23.26262 127.46667 1.000 77.37766 538 ALA B N 1
ATOM 17886 C CA . ALA B 1 538 ? 291.17465 -23.69298 128.64802 1.000 78.40476 538 ALA B CA 1
ATOM 17887 C C . ALA B 1 538 ? 292.03342 -22.53620 129.13961 1.000 90.80674 538 ALA B C 1
ATOM 17888 O O . ALA B 1 538 ? 292.76217 -21.93412 128.34122 1.000 102.65216 538 ALA B O 1
ATOM 17895 N N . PRO B 1 539 ? 291.96101 -22.17873 130.41802 1.000 107.97731 539 PRO B N 1
ATOM 17896 C CA . PRO B 1 539 ? 292.71645 -21.01420 130.88747 1.000 93.19318 539 PRO B CA 1
ATOM 17897 C C . PRO B 1 539 ? 294.17869 -21.34769 131.12286 1.000 87.57990 539 PRO B C 1
ATOM 17898 O O . PRO B 1 539 ? 294.55830 -22.49102 131.39451 1.000 94.84784 539 PRO B O 1
ATOM 17909 N N . VAL B 1 540 ? 295.00350 -20.31875 131.00451 1.000 117.32469 540 VAL B N 1
ATOM 17910 C CA . VAL B 1 540 ? 296.43414 -20.45303 131.20652 1.000 127.68974 540 VAL B CA 1
ATOM 17911 C C . VAL B 1 540 ? 296.88698 -19.47795 132.28496 1.000 122.54302 540 VAL B C 1
ATOM 17912 O O . VAL B 1 540 ? 296.24756 -18.44657 132.56441 1.000 119.92729 540 VAL B O 1
ATOM 17925 N N . ILE B 1 541 ? 298.00575 -19.85329 132.91190 1.000 114.02930 541 ILE B N 1
ATOM 17926 C CA . ILE B 1 541 ? 298.60600 -19.10526 134.00824 1.000 115.26975 541 ILE B CA 1
ATOM 17927 C C . ILE B 1 541 ? 299.52580 -18.05310 133.41369 1.000 99.02981 541 ILE B C 1
ATOM 17928 O O . ILE B 1 541 ? 300.36113 -18.36416 132.55539 1.000 94.04198 541 ILE B O 1
ATOM 17944 N N . VAL B 1 542 ? 299.37510 -16.80748 133.86542 1.000 80.47710 542 VAL B N 1
ATOM 17945 C CA . VAL B 1 542 ? 300.12184 -15.69170 133.29885 1.000 89.51072 542 VAL B CA 1
ATOM 17946 C C . VAL B 1 542 ? 301.25789 -15.31777 134.23877 1.000 103.94425 542 VAL B C 1
ATOM 17947 O O . VAL B 1 542 ? 302.43065 -15.38178 133.85793 1.000 110.68983 542 VAL B O 1
ATOM 17960 N N . GLN B 1 543 ? 300.92152 -14.90852 135.46132 1.000 118.48414 543 GLN B N 1
ATOM 17961 C CA . GLN B 1 543 ? 301.91950 -14.63307 136.48431 1.000 99.71899 543 GLN B CA 1
ATOM 17962 C C . GLN B 1 543 ? 301.95775 -15.80481 137.45033 1.000 105.11510 543 GLN B C 1
ATOM 17963 O O . GLN B 1 543 ? 300.92332 -16.11315 138.06118 1.000 124.86799 543 GLN B O 1
ATOM 17977 N N . PRO B 1 544 ? 303.09287 -16.49800 137.62692 1.000 96.22925 544 PRO B N 1
ATOM 17978 C CA . PRO B 1 544 ? 304.44171 -16.24419 137.10077 1.000 83.51409 544 PRO B CA 1
ATOM 17979 C C . PRO B 1 544 ? 304.62264 -16.72463 135.66854 1.000 82.63015 544 PRO B C 1
ATOM 17980 O O . PRO B 1 544 ? 303.81059 -17.48937 135.15991 1.000 112.85492 544 PRO B O 1
ATOM 17991 N N . ALA B 1 545 ? 305.68613 -16.26049 135.02149 1.000 105.93506 545 ALA B N 1
ATOM 17992 C CA . ALA B 1 545 ? 305.97332 -16.68322 133.65847 1.000 105.54678 545 ALA B CA 1
ATOM 17993 C C . ALA B 1 545 ? 306.21694 -18.18858 133.60783 1.000 105.84365 545 ALA B C 1
ATOM 17994 O O . ALA B 1 545 ? 306.82544 -18.76955 134.51108 1.000 144.00408 545 ALA B O 1
ATOM 18001 N N . LEU B 1 546 ? 305.73208 -18.81759 132.53944 1.000 105.52490 546 LEU B N 1
ATOM 18002 C CA . LEU B 1 546 ? 305.69499 -20.26993 132.42468 1.000 115.99200 546 LEU B CA 1
ATOM 18003 C C . LEU B 1 546 ? 306.77346 -20.78196 131.48024 1.000 108.62480 546 LEU B C 1
ATOM 18004 O O . LEU B 1 546 ? 307.08805 -20.14355 130.47195 1.000 121.26265 546 LEU B O 1
ATOM 18020 N N . SER B 1 547 ? 307.33674 -21.94142 131.81943 1.000 106.22467 547 SER B N 1
ATOM 18021 C CA . SER B 1 547 ? 308.28300 -22.65236 130.95877 1.000 106.27644 547 SER B CA 1
ATOM 18022 C C . SER B 1 547 ? 307.85451 -24.11640 130.90091 1.000 110.58438 547 SER B C 1
ATOM 18023 O O . SER B 1 547 ? 308.16494 -24.89497 131.80747 1.000 107.13676 547 SER B O 1
ATOM 18031 N N . ASN B 1 548 ? 307.15688 -24.48522 129.82816 1.000 113.83507 548 ASN B N 1
ATOM 18032 C CA . ASN B 1 548 ? 306.57318 -25.81800 129.66868 1.000 126.46883 548 ASN B CA 1
ATOM 18033 C C . ASN B 1 548 ? 305.94759 -26.29090 130.97662 1.000 132.86147 548 ASN B C 1
ATOM 18034 O O . ASN B 1 548 ? 306.13972 -27.42316 131.42417 1.000 130.88779 548 ASN B O 1
ATOM 18045 N N . GLY B 1 549 ? 305.19190 -25.39192 131.59793 1.000 115.92785 549 GLY B N 1
ATOM 18046 C CA . GLY B 1 549 ? 304.47544 -25.72381 132.80953 1.000 108.01717 549 GLY B CA 1
ATOM 18047 C C . GLY B 1 549 ? 305.27632 -25.65608 134.08546 1.000 107.70369 549 GLY B C 1
ATOM 18048 O O . GLY B 1 549 ? 304.88359 -26.27920 135.07842 1.000 114.12964 549 GLY B O 1
ATOM 18052 N N . SER B 1 550 ? 306.38066 -24.91160 134.10490 1.000 109.10889 550 SER B N 1
ATOM 18053 C CA . SER B 1 550 ? 307.18230 -24.81515 135.31512 1.000 114.14144 550 SER B CA 1
ATOM 18054 C C . SER B 1 550 ? 307.80466 -23.43034 135.43742 1.000 107.93263 550 SER B C 1
ATOM 18055 O O . SER B 1 550 ? 308.00059 -22.71965 134.44816 1.000 107.43069 550 SER B O 1
ATOM 18063 N N . ALA B 1 551 ? 308.12767 -23.07129 136.68089 1.000 133.12806 551 ALA B N 1
ATOM 18064 C CA . ALA B 1 551 ? 308.75848 -21.80119 137.02089 1.000 136.78034 551 ALA B CA 1
ATOM 18065 C C . ALA B 1 551 ? 309.40545 -21.95661 138.39321 1.000 139.28397 551 ALA B C 1
ATOM 18066 O O . ALA B 1 551 ? 309.23455 -22.97629 139.06578 1.000 147.92268 551 ALA B O 1
ATOM 18073 N N . GLU B 1 552 ? 310.14279 -20.92667 138.81285 1.000 109.06602 552 GLU B N 1
ATOM 18074 C CA . GLU B 1 552 ? 310.88003 -20.97923 140.07170 1.000 109.74402 552 GLU B CA 1
ATOM 18075 C C . GLU B 1 552 ? 310.99559 -19.58318 140.66783 1.000 109.73891 552 GLU B C 1
ATOM 18076 O O . GLU B 1 552 ? 311.17442 -18.60416 139.93871 1.000 109.29428 552 GLU B O 1
ATOM 18088 N N . VAL B 1 553 ? 310.89259 -19.50345 141.99796 1.000 110.26773 553 VAL B N 1
ATOM 18089 C CA . VAL B 1 553 ? 310.93861 -18.23511 142.72444 1.000 128.70693 553 VAL B CA 1
ATOM 18090 C C . VAL B 1 553 ? 311.68291 -18.42697 144.04179 1.000 124.17642 553 VAL B C 1
ATOM 18091 O O . VAL B 1 553 ? 311.56013 -19.47225 144.68681 1.000 111.60848 553 VAL B O 1
ATOM 18104 N N . VAL B 1 554 ? 312.46635 -17.41581 144.43657 1.000 117.51577 554 VAL B N 1
ATOM 18105 C CA . VAL B 1 554 ? 313.24622 -17.45987 145.67084 1.000 129.01948 554 VAL B CA 1
ATOM 18106 C C . VAL B 1 554 ? 312.58337 -16.57877 146.72390 1.000 145.52462 554 VAL B C 1
ATOM 18107 O O . VAL B 1 554 ? 311.81671 -15.66208 146.41255 1.000 118.91238 554 VAL B O 1
ATOM 18120 N N . VAL B 1 555 ? 312.92576 -16.82591 147.98977 1.000 186.80522 555 VAL B N 1
ATOM 18121 C CA . VAL B 1 555 ? 312.34414 -16.09441 149.11888 1.000 188.36186 555 VAL B CA 1
ATOM 18122 C C . VAL B 1 555 ? 313.25586 -16.15659 150.34306 1.000 187.70396 555 VAL B C 1
ATOM 18123 O O . VAL B 1 555 ? 313.78863 -17.23144 150.65777 1.000 174.40283 555 VAL B O 1
ATOM 18136 N N . PRO B 1 556 ? 313.44979 -15.05486 151.07634 1.000 200.17436 556 PRO B N 1
ATOM 18137 C CA . PRO B 1 556 ? 314.24058 -15.13939 152.31520 1.000 202.32215 556 PRO B CA 1
ATOM 18138 C C . PRO B 1 556 ? 313.46824 -15.84947 153.41492 1.000 203.51283 556 PRO B C 1
ATOM 18139 O O . PRO B 1 556 ? 312.25018 -15.70668 153.54328 1.000 212.76000 556 PRO B O 1
ATOM 18150 N N . SER B 1 557 ? 314.20043 -16.60849 154.22568 1.000 174.57855 557 SER B N 1
ATOM 18151 C CA . SER B 1 557 ? 313.59924 -17.53508 155.17771 1.000 164.95789 557 SER B CA 1
ATOM 18152 C C . SER B 1 557 ? 313.11971 -16.87504 156.46475 1.000 163.00379 557 SER B C 1
ATOM 18153 O O . SER B 1 557 ? 312.47864 -17.54304 157.27971 1.000 155.41518 557 SER B O 1
ATOM 18161 N N . ARG B 1 558 ? 313.38974 -15.59275 156.67060 1.000 156.82687 558 ARG B N 1
ATOM 18162 C CA . ARG B 1 558 ? 313.06990 -14.95188 157.94262 1.000 149.58402 558 ARG B CA 1
ATOM 18163 C C . ARG B 1 558 ? 311.61271 -14.50145 157.94933 1.000 143.90035 558 ARG B C 1
ATOM 18164 O O . ARG B 1 558 ? 311.28777 -13.38389 157.54664 1.000 137.95111 558 ARG B O 1
ATOM 18174 N N . ALA B 1 559 ? 310.71770 -15.36457 158.42293 1.000 142.72610 559 ALA B N 1
ATOM 18175 C CA . ALA B 1 559 ? 309.31012 -14.99327 158.50334 1.000 131.87615 559 ALA B CA 1
ATOM 18176 C C . ALA B 1 559 ? 308.52112 -16.10625 159.20088 1.000 154.91474 559 ALA B C 1
ATOM 18177 O O . ALA B 1 559 ? 308.95130 -17.26337 159.21061 1.000 145.51397 559 ALA B O 1
ATOM 18181 N N . PRO B 1 560 ? 307.34643 -15.76170 159.78907 1.000 214.05085 560 PRO B N 1
ATOM 18182 C CA . PRO B 1 560 ? 306.39541 -16.78511 160.23980 1.000 223.95506 560 PRO B CA 1
ATOM 18183 C C . PRO B 1 560 ? 305.38330 -17.15594 159.16695 1.000 213.22063 560 PRO B C 1
ATOM 18184 O O . PRO B 1 560 ? 305.55973 -16.81949 157.99348 1.000 210.16232 560 PRO B O 1
ATOM 18189 N N . HIS B 1 561 ? 304.30769 -17.82911 159.57537 1.000 177.23997 561 HIS B N 1
ATOM 18190 C CA . HIS B 1 561 ? 303.29243 -18.30046 158.64320 1.000 164.39791 561 HIS B CA 1
ATOM 18191 C C . HIS B 1 561 ? 302.72268 -17.14586 157.82408 1.000 155.43205 561 HIS B C 1
ATOM 18192 O O . HIS B 1 561 ? 302.70753 -15.99122 158.25877 1.000 142.63770 561 HIS B O 1
ATOM 18206 N N . GLY B 1 562 ? 302.26626 -17.47198 156.61520 1.000 145.64870 562 GLY B N 1
ATOM 18207 C CA . GLY B 1 562 ? 301.49612 -16.55501 155.79687 1.000 151.16366 562 GLY B CA 1
ATOM 18208 C C . GLY B 1 562 ? 302.25359 -15.42216 155.14462 1.000 157.85614 562 GLY B C 1
ATOM 18209 O O . GLY B 1 562 ? 301.84339 -14.26271 155.25940 1.000 153.18307 562 GLY B O 1
ATOM 18213 N N . PHE B 1 563 ? 303.32905 -15.73716 154.43016 1.000 159.74698 563 PHE B N 1
ATOM 18214 C CA . PHE B 1 563 ? 304.16603 -14.71835 153.81606 1.000 144.94995 563 PHE B CA 1
ATOM 18215 C C . PHE B 1 563 ? 303.84987 -14.53669 152.33525 1.000 150.00454 563 PHE B C 1
ATOM 18216 O O . PHE B 1 563 ? 303.39848 -15.46259 151.65710 1.000 140.12862 563 PHE B O 1
ATOM 18233 N N . LEU B 1 564 ? 304.12196 -13.32739 151.83310 1.000 163.73402 564 LEU B N 1
ATOM 18234 C CA . LEU B 1 564 ? 303.84844 -12.97176 150.43792 1.000 160.03676 564 LEU B CA 1
ATOM 18235 C C . LEU B 1 564 ? 305.02737 -13.39292 149.56619 1.000 162.09000 564 LEU B C 1
ATOM 18236 O O . LEU B 1 564 ? 305.92842 -12.61037 149.25291 1.000 154.58608 564 LEU B O 1
ATOM 18252 N N . VAL B 1 565 ? 305.00024 -14.65617 149.14431 1.000 146.94563 565 VAL B N 1
ATOM 18253 C CA . VAL B 1 565 ? 306.08325 -15.18323 148.31883 1.000 125.95981 565 VAL B CA 1
ATOM 18254 C C . VAL B 1 565 ? 305.84671 -14.86127 146.84846 1.000 133.53390 565 VAL B C 1
ATOM 18255 O O . VAL B 1 565 ? 306.62019 -14.13381 146.21268 1.000 133.18651 565 VAL B O 1
ATOM 18268 N N . THR B 1 566 ? 304.77848 -15.41484 146.28403 1.000 145.85349 566 THR B N 1
ATOM 18269 C CA . THR B 1 566 ? 304.47697 -15.29180 144.87105 1.000 116.59541 566 THR B CA 1
ATOM 18270 C C . THR B 1 566 ? 302.96636 -15.21844 144.71782 1.000 109.51311 566 THR B C 1
ATOM 18271 O O . THR B 1 566 ? 302.21149 -15.60967 145.61024 1.000 113.92770 566 THR B O 1
ATOM 18282 N N . HIS B 1 567 ? 302.53143 -14.76234 143.55047 1.000 131.19768 567 HIS B N 1
ATOM 18283 C CA . HIS B 1 567 ? 301.13025 -14.44595 143.31660 1.000 126.00527 567 HIS B CA 1
ATOM 18284 C C . HIS B 1 567 ? 300.70777 -15.05925 141.99110 1.000 108.55587 567 HIS B C 1
ATOM 18285 O O . HIS B 1 567 ? 301.08886 -14.56588 140.92458 1.000 107.65395 567 HIS B O 1
ATOM 18299 N N . ILE B 1 568 ? 299.91591 -16.12538 142.06121 1.000 108.21187 568 ILE B N 1
ATOM 18300 C CA . ILE B 1 568 ? 299.58277 -16.92337 140.88784 1.000 127.22807 568 ILE B CA 1
ATOM 18301 C C . ILE B 1 568 ? 298.34725 -16.31533 140.23094 1.000 130.58048 568 ILE B C 1
ATOM 18302 O O . ILE B 1 568 ? 297.22293 -16.48760 140.70407 1.000 116.03676 568 ILE B O 1
ATOM 18318 N N . LYS B 1 569 ? 298.56377 -15.61687 139.12072 1.000 113.65641 569 LYS B N 1
ATOM 18319 C CA . LYS B 1 569 ? 297.48086 -15.06480 138.32499 1.000 106.39036 569 LYS B CA 1
ATOM 18320 C C . LYS B 1 569 ? 297.23316 -15.91804 137.08597 1.000 110.85884 569 LYS B C 1
ATOM 18321 O O . LYS B 1 569 ? 298.15368 -16.50236 136.51009 1.000 114.79656 569 LYS B O 1
ATOM 18340 N N . ALA B 1 570 ? 295.97665 -15.96298 136.65987 1.000 105.87716 570 ALA B N 1
ATOM 18341 C CA . ALA B 1 570 ? 295.61923 -16.66560 135.43880 1.000 105.54427 570 ALA B CA 1
ATOM 18342 C C . ALA B 1 570 ? 294.49370 -15.89710 134.77201 1.000 105.18518 570 ALA B C 1
ATOM 18343 O O . ALA B 1 570 ? 293.80098 -15.09878 135.41321 1.000 121.43525 570 ALA B O 1
ATOM 18350 N N . LYS B 1 571 ? 294.29474 -16.15134 133.48050 1.000 104.76940 571 LYS B N 1
ATOM 18351 C CA . LYS B 1 571 ? 293.20363 -15.48309 132.78249 1.000 104.45027 571 LYS B CA 1
ATOM 18352 C C . LYS B 1 571 ? 292.34428 -16.53250 132.09858 1.000 104.46584 571 LYS B C 1
ATOM 18353 O O . LYS B 1 571 ? 292.83067 -17.60582 131.73696 1.000 104.52937 571 LYS B O 1
ATOM 18372 N N . ASP B 1 572 ? 291.05665 -16.22741 131.94720 1.000 104.45823 572 ASP B N 1
ATOM 18373 C CA . ASP B 1 572 ? 290.15416 -17.07528 131.17885 1.000 104.46027 572 ASP B CA 1
ATOM 18374 C C . ASP B 1 572 ? 289.54126 -16.26397 130.04701 1.000 103.98823 572 ASP B C 1
ATOM 18375 O O . ASP B 1 572 ? 289.24135 -15.07597 130.20797 1.000 103.84339 572 ASP B O 1
ATOM 18384 N N . ALA B 1 573 ? 289.34861 -16.92787 128.90295 1.000 103.78507 573 ALA B N 1
ATOM 18385 C CA . ALA B 1 573 ? 288.88746 -16.25125 127.69867 1.000 103.32727 573 ALA B CA 1
ATOM 18386 C C . ALA B 1 573 ? 287.37095 -16.12466 127.65847 1.000 103.49895 573 ALA B C 1
ATOM 18387 O O . ALA B 1 573 ? 286.84272 -15.18341 127.05805 1.000 104.45032 573 ALA B O 1
ATOM 18394 N N . ASP B 1 574 ? 286.65758 -17.06604 128.27013 1.000 104.00071 574 ASP B N 1
ATOM 18395 C CA . ASP B 1 574 ? 285.20077 -17.07374 128.24236 1.000 104.24847 574 ASP B CA 1
ATOM 18396 C C . ASP B 1 574 ? 284.65079 -15.99123 129.16013 1.000 105.64075 574 ASP B C 1
ATOM 18397 O O . ASP B 1 574 ? 285.37757 -15.06892 129.54757 1.000 112.74130 574 ASP B O 1
ATOM 18406 N N . GLU B 1 575 ? 283.36798 -16.08894 129.49916 1.000 123.34033 575 GLU B N 1
ATOM 18407 C CA . GLU B 1 575 ? 282.70859 -15.10268 130.34030 1.000 125.79684 575 GLU B CA 1
ATOM 18408 C C . GLU B 1 575 ? 281.94751 -15.80262 131.45666 1.000 120.56497 575 GLU B C 1
ATOM 18409 O O . GLU B 1 575 ? 281.71247 -17.01125 131.41027 1.000 115.17176 575 GLU B O 1
ATOM 18421 N N . GLY B 1 576 ? 281.58077 -15.02435 132.47536 1.000 105.97087 576 GLY B N 1
ATOM 18422 C CA . GLY B 1 576 ? 280.71240 -15.53129 133.52702 1.000 106.65338 576 GLY B CA 1
ATOM 18423 C C . GLY B 1 576 ? 281.28798 -16.74657 134.22434 1.000 110.99043 576 GLY B C 1
ATOM 18424 O O . GLY B 1 576 ? 282.44820 -16.75773 134.65131 1.000 109.78402 576 GLY B O 1
ATOM 18428 N N . VAL B 1 577 ? 280.45723 -17.78684 134.35124 1.000 127.74238 577 VAL B N 1
ATOM 18429 C CA . VAL B 1 577 ? 280.87363 -18.99292 135.06111 1.000 119.70281 577 VAL B CA 1
ATOM 18430 C C . VAL B 1 577 ? 282.15098 -19.55715 134.45496 1.000 131.94187 577 VAL B C 1
ATOM 18431 O O . VAL B 1 577 ? 283.07014 -19.96143 135.17587 1.000 143.21665 577 VAL B O 1
ATOM 18444 N N . ASN B 1 578 ? 282.23481 -19.60198 133.12355 1.000 148.72573 578 ASN B N 1
ATOM 18445 C CA . ASN B 1 578 ? 283.40215 -20.22508 132.51070 1.000 152.59811 578 ASN B CA 1
ATOM 18446 C C . ASN B 1 578 ? 284.66249 -19.38272 132.64665 1.000 140.85830 578 ASN B C 1
ATOM 18447 O O . ASN B 1 578 ? 285.73584 -19.83894 132.22074 1.000 125.44722 578 ASN B O 1
ATOM 18458 N N . ALA B 1 579 ? 284.54737 -18.17703 133.20722 1.000 128.40043 579 ALA B N 1
ATOM 18459 C CA . ALA B 1 579 ? 285.68015 -17.31899 133.54028 1.000 116.42142 579 ALA B CA 1
ATOM 18460 C C . ALA B 1 579 ? 285.79417 -17.15898 135.05467 1.000 113.03107 579 ALA B C 1
ATOM 18461 O O . ALA B 1 579 ? 286.08751 -16.07750 135.57445 1.000 106.37354 579 ALA B O 1
ATOM 18468 N N . GLU B 1 580 ? 285.52578 -18.24178 135.77805 1.000 113.48348 580 GLU B N 1
ATOM 18469 C CA . GLU B 1 580 ? 285.59951 -18.26629 137.23453 1.000 119.42684 580 GLU B CA 1
ATOM 18470 C C . GLU B 1 580 ? 286.88961 -18.97325 137.63322 1.000 130.21975 580 GLU B C 1
ATOM 18471 O O . GLU B 1 580 ? 287.00544 -20.19253 137.49164 1.000 119.86035 580 GLU B O 1
ATOM 18483 N N . LEU B 1 581 ? 287.85304 -18.21226 138.13497 1.000 107.51289 581 LEU B N 1
ATOM 18484 C CA . LEU B 1 581 ? 289.16500 -18.75792 138.44524 1.000 107.57776 581 LEU B CA 1
ATOM 18485 C C . LEU B 1 581 ? 289.13340 -19.42441 139.81345 1.000 108.27500 581 LEU B C 1
ATOM 18486 O O . LEU B 1 581 ? 288.81901 -18.78222 140.82163 1.000 108.58952 581 LEU B O 1
ATOM 18502 N N . THR B 1 582 ? 289.44133 -20.71809 139.83824 1.000 135.03252 582 THR B N 1
ATOM 18503 C CA . THR B 1 582 ? 289.54811 -21.49627 141.06467 1.000 141.78855 582 THR B CA 1
ATOM 18504 C C . THR B 1 582 ? 290.99190 -21.94350 141.22013 1.000 143.43975 582 THR B C 1
ATOM 18505 O O . THR B 1 582 ? 291.55687 -22.54642 140.30049 1.000 126.24962 582 THR B O 1
ATOM 18516 N N . TYR B 1 583 ? 291.57007 -21.67318 142.38773 1.000 140.10901 583 TYR B N 1
ATOM 18517 C CA . TYR B 1 583 ? 292.98389 -21.90250 142.64805 1.000 146.92478 583 TYR B CA 1
ATOM 18518 C C . TYR B 1 583 ? 293.14864 -23.15434 143.49632 1.000 141.89513 583 TYR B C 1
ATOM 18519 O O . TYR B 1 583 ? 292.47483 -23.31153 144.52033 1.000 117.11864 583 TYR B O 1
ATOM 18537 N N . SER B 1 584 ? 294.04604 -24.03968 143.06705 1.000 141.57133 584 SER B N 1
ATOM 18538 C CA . SER B 1 584 ? 294.28204 -25.30413 143.74322 1.000 124.00076 584 SER B CA 1
ATOM 18539 C C . SER B 1 584 ? 295.77901 -25.51296 143.89262 1.000 128.04376 584 SER B C 1
ATOM 18540 O O . SER B 1 584 ? 296.53862 -25.31632 142.93864 1.000 121.59603 584 SER B O 1
ATOM 18548 N N . ILE B 1 585 ? 296.18727 -25.91451 145.09177 1.000 149.05144 585 ILE B N 1
ATOM 18549 C CA . ILE B 1 585 ? 297.57876 -26.17798 145.42780 1.000 130.20514 585 ILE B CA 1
ATOM 18550 C C . ILE B 1 585 ? 297.72273 -27.69039 145.54990 1.000 131.00587 585 ILE B C 1
ATOM 18551 O O . ILE B 1 585 ? 297.24118 -28.30010 146.51322 1.000 132.20252 585 ILE B O 1
ATOM 18567 N N . ALA B 1 586 ? 298.37098 -28.30160 144.56324 1.000 136.56161 586 ALA B N 1
ATOM 18568 C CA . ALA B 1 586 ? 298.31384 -29.74401 144.38544 1.000 134.57422 586 ALA B CA 1
ATOM 18569 C C . ALA B 1 586 ? 299.40266 -30.46116 145.17989 1.000 150.27474 586 ALA B C 1
ATOM 18570 O O . ALA B 1 586 ? 300.31521 -29.85239 145.74389 1.000 164.07957 586 ALA B O 1
ATOM 18577 N N . ASP B 1 587 ? 299.29401 -31.78957 145.19920 1.000 180.06193 587 ASP B N 1
ATOM 18578 C CA . ASP B 1 587 ? 300.09549 -32.61309 146.09419 1.000 185.02829 587 ASP B CA 1
ATOM 18579 C C . ASP B 1 587 ? 301.58704 -32.38078 145.89245 1.000 165.22504 587 ASP B C 1
ATOM 18580 O O . ASP B 1 587 ? 302.09039 -32.39657 144.76480 1.000 163.32962 587 ASP B O 1
ATOM 18589 N N . GLU B 1 588 ? 302.29056 -32.17827 147.00655 1.000 131.20041 588 GLU B N 1
ATOM 18590 C CA . GLU B 1 588 ? 303.74375 -32.08613 147.03233 1.000 135.08072 588 GLU B CA 1
ATOM 18591 C C . GLU B 1 588 ? 304.33886 -33.03215 148.06782 1.000 132.48004 588 GLU B C 1
ATOM 18592 O O . GLU B 1 588 ? 305.53808 -32.93987 148.35851 1.000 145.45117 588 GLU B O 1
ATOM 18604 N N . GLY B 1 589 ? 303.53654 -33.93098 148.63491 1.000 116.06535 589 GLY B N 1
ATOM 18605 C CA . GLY B 1 589 ? 303.97982 -34.74030 149.75051 1.000 116.91712 589 GLY B CA 1
ATOM 18606 C C . GLY B 1 589 ? 303.70210 -34.04197 151.06437 1.000 117.25364 589 GLY B C 1
ATOM 18607 O O . GLY B 1 589 ? 302.56574 -34.05386 151.55410 1.000 117.40166 589 GLY B O 1
ATOM 18611 N N . ARG B 1 590 ? 304.73274 -33.44925 151.66137 1.000 133.15976 590 ARG B N 1
ATOM 18612 C CA . ARG B 1 590 ? 304.53437 -32.68569 152.88434 1.000 148.53064 590 ARG B CA 1
ATOM 18613 C C . ARG B 1 590 ? 303.48937 -31.59879 152.66200 1.000 138.86735 590 ARG B C 1
ATOM 18614 O O . ARG B 1 590 ? 303.32336 -31.08883 151.55106 1.000 140.26668 590 ARG B O 1
ATOM 18635 N N . ASN B 1 591 ? 302.77961 -31.23697 153.73457 1.000 161.79468 591 ASN B N 1
ATOM 18636 C CA . ASN B 1 591 ? 301.98255 -30.01489 153.71509 1.000 163.20395 591 ASN B CA 1
ATOM 18637 C C . ASN B 1 591 ? 302.94740 -28.83527 153.81463 1.000 157.34938 591 ASN B C 1
ATOM 18638 O O . ASN B 1 591 ? 303.25131 -28.35226 154.90888 1.000 139.18701 591 ASN B O 1
ATOM 18649 N N . VAL B 1 592 ? 303.47092 -28.39669 152.67465 1.000 171.88586 592 VAL B N 1
ATOM 18650 C CA . VAL B 1 592 ? 304.46338 -27.32458 152.62248 1.000 154.99299 592 VAL B CA 1
ATOM 18651 C C . VAL B 1 592 ? 303.80819 -25.96833 152.39470 1.000 158.56442 592 VAL B C 1
ATOM 18652 O O . VAL B 1 592 ? 304.02735 -25.03026 153.16054 1.000 134.05302 592 VAL B O 1
ATOM 18665 N N . PHE B 1 593 ? 302.97418 -25.85656 151.36118 1.000 149.69889 593 PHE B N 1
ATOM 18666 C CA . PHE B 1 593 ? 302.31721 -24.60484 151.01209 1.000 130.85383 593 PHE B CA 1
ATOM 18667 C C . PHE B 1 593 ? 300.79937 -24.76059 151.05167 1.000 131.14335 593 PHE B C 1
ATOM 18668 O O . PHE B 1 593 ? 300.26330 -25.84536 150.80622 1.000 114.33857 593 PHE B O 1
ATOM 18685 N N . THR B 1 594 ? 300.11491 -23.65649 151.36897 1.000 155.67209 594 THR B N 1
ATOM 18686 C CA . THR B 1 594 ? 298.65783 -23.56287 151.35000 1.000 159.90357 594 THR B CA 1
ATOM 18687 C C . THR B 1 594 ? 298.26225 -22.30875 150.57904 1.000 163.03846 594 THR B C 1
ATOM 18688 O O . THR B 1 594 ? 298.90751 -21.26447 150.71059 1.000 145.93445 594 THR B O 1
ATOM 18699 N N . ILE B 1 595 ? 297.19559 -22.40319 149.78634 1.000 179.78788 595 ILE B N 1
ATOM 18700 C CA . ILE B 1 595 ? 296.83867 -21.36726 148.81989 1.000 171.39526 595 ILE B CA 1
ATOM 18701 C C . ILE B 1 595 ? 295.51742 -20.71868 149.21155 1.000 160.77700 595 ILE B C 1
ATOM 18702 O O . ILE B 1 595 ? 294.58757 -21.39728 149.66232 1.000 150.10643 595 ILE B O 1
ATOM 18718 N N . ASN B 1 596 ? 295.44573 -19.39603 149.04214 1.000 141.60302 596 ASN B N 1
ATOM 18719 C CA . ASN B 1 596 ? 294.22284 -18.62216 149.22902 1.000 135.35747 596 ASN B CA 1
ATOM 18720 C C . ASN B 1 596 ? 293.46306 -18.63988 147.90913 1.000 158.11846 596 ASN B C 1
ATOM 18721 O O . ASN B 1 596 ? 293.87550 -17.99622 146.93937 1.000 179.33719 596 ASN B O 1
ATOM 18732 N N . LYS B 1 597 ? 292.35670 -19.37983 147.86819 1.000 137.35982 597 LYS B N 1
ATOM 18733 C CA . LYS B 1 597 ? 291.65472 -19.60135 146.61308 1.000 138.97206 597 LYS B CA 1
ATOM 18734 C C . LYS B 1 597 ? 291.01096 -18.33960 146.06274 1.000 142.44081 597 LYS B C 1
ATOM 18735 O O . LYS B 1 597 ? 290.60315 -18.33919 144.89640 1.000 125.12389 597 LYS B O 1
ATOM 18754 N N . ALA B 1 598 ? 290.90938 -17.27379 146.85772 1.000 156.54358 598 ALA B N 1
ATOM 18755 C CA . ALA B 1 598 ? 290.29058 -16.04086 146.37907 1.000 153.04426 598 ALA B CA 1
ATOM 18756 C C . ALA B 1 598 ? 291.24091 -15.26970 145.46010 1.000 147.51272 598 ALA B C 1
ATOM 18757 O O . ALA B 1 598 ? 290.99304 -15.12714 144.25660 1.000 147.96459 598 ALA B O 1
ATOM 18764 N N . THR B 1 599 ? 292.33650 -14.76216 146.01927 1.000 165.20662 599 THR B N 1
ATOM 18765 C CA . THR B 1 599 ? 293.23729 -13.85703 145.31430 1.000 175.10674 599 THR B CA 1
ATOM 18766 C C . THR B 1 599 ? 294.55311 -14.53206 144.93485 1.000 173.10791 599 THR B C 1
ATOM 18767 O O . THR B 1 599 ? 295.58635 -13.87120 144.82267 1.000 169.13189 599 THR B O 1
ATOM 18778 N N . GLY B 1 600 ? 294.51942 -15.84187 144.72059 1.000 145.89891 600 GLY B N 1
ATOM 18779 C CA . GLY B 1 600 ? 295.67104 -16.57133 144.22845 1.000 141.55618 600 GLY B CA 1
ATOM 18780 C C . GLY B 1 600 ? 296.99025 -16.22403 144.88109 1.000 141.78099 600 GLY B C 1
ATOM 18781 O O . GLY B 1 600 ? 297.99320 -16.00680 144.19317 1.000 136.57507 600 GLY B O 1
ATOM 18785 N N . GLU B 1 601 ? 297.00449 -16.15620 146.20563 1.000 119.16767 601 GLU B N 1
ATOM 18786 C CA . GLU B 1 601 ? 298.22311 -15.93965 146.97218 1.000 113.20616 601 GLU B CA 1
ATOM 18787 C C . GLU B 1 601 ? 298.57743 -17.22831 147.70082 1.000 121.28997 601 GLU B C 1
ATOM 18788 O O . GLU B 1 601 ? 297.73080 -17.80888 148.38508 1.000 111.33971 601 GLU B O 1
ATOM 18800 N N . VAL B 1 602 ? 299.81999 -17.67933 147.55035 1.000 134.69302 602 VAL B N 1
ATOM 18801 C CA . VAL B 1 602 ? 300.27912 -18.93086 148.14572 1.000 147.01858 602 VAL B CA 1
ATOM 18802 C C . VAL B 1 602 ? 301.20029 -18.60351 149.31395 1.000 137.18448 602 VAL B C 1
ATOM 18803 O O . VAL B 1 602 ? 302.10434 -17.77094 149.18463 1.000 128.42375 602 VAL B O 1
ATOM 18816 N N . PHE B 1 603 ? 300.96886 -19.25541 150.45154 1.000 120.97159 603 PHE B N 1
ATOM 18817 C CA . PHE B 1 603 ? 301.73780 -19.06912 151.67199 1.000 141.76647 603 PHE B CA 1
ATOM 18818 C C . PHE B 1 603 ? 302.30990 -20.41681 152.11125 1.000 138.08260 603 PHE B C 1
ATOM 18819 O O . PHE B 1 603 ? 301.98148 -21.46692 151.55429 1.000 113.80892 603 PHE B O 1
ATOM 18836 N N . LEU B 1 604 ? 303.15688 -20.38777 153.13856 1.000 135.98713 604 LEU B N 1
ATOM 18837 C CA . LEU B 1 604 ? 303.86486 -21.57134 153.61356 1.000 120.32498 604 LEU B CA 1
ATOM 18838 C C . LEU B 1 604 ? 303.33499 -22.00366 154.97577 1.000 136.48814 604 LEU B C 1
ATOM 18839 O O . LEU B 1 604 ? 303.07936 -21.16642 155.84741 1.000 120.14690 604 LEU B O 1
ATOM 18855 N N . VAL B 1 605 ? 303.17872 -23.31446 155.15590 1.000 163.20142 605 VAL B N 1
ATOM 18856 C CA . VAL B 1 605 ? 302.62030 -23.84868 156.39616 1.000 161.89546 605 VAL B CA 1
ATOM 18857 C C . VAL B 1 605 ? 303.71246 -24.20409 157.39861 1.000 137.28333 605 VAL B C 1
ATOM 18858 O O . VAL B 1 605 ? 303.56359 -23.94808 158.59454 1.000 128.58343 605 VAL B O 1
ATOM 18871 N N . ALA B 1 606 ? 304.82080 -24.79021 156.95007 1.000 117.82310 606 ALA B N 1
ATOM 18872 C CA . ALA B 1 606 ? 305.88937 -25.18879 157.85677 1.000 131.91665 606 ALA B CA 1
ATOM 18873 C C . ALA B 1 606 ? 306.86678 -24.04495 158.09312 1.000 146.93341 606 ALA B C 1
ATOM 18874 O O . ALA B 1 606 ? 307.01205 -23.14471 157.26290 1.000 117.80820 606 ALA B O 1
ATOM 18881 N N . ASP B 1 607 ? 307.53387 -24.09252 159.24597 1.000 178.31137 607 ASP B N 1
ATOM 18882 C CA . ASP B 1 607 ? 308.51721 -23.08455 159.59737 1.000 167.13824 607 ASP B CA 1
ATOM 18883 C C . ASP B 1 607 ? 309.75595 -23.22481 158.71655 1.000 153.47084 607 ASP B C 1
ATOM 18884 O O . ASP B 1 607 ? 309.86426 -24.12003 157.87326 1.000 139.22748 607 ASP B O 1
ATOM 18893 N N . VAL B 1 608 ? 310.71648 -22.32933 158.93319 1.000 147.43965 608 VAL B N 1
ATOM 18894 C CA . VAL B 1 608 ? 312.00632 -22.40132 158.25980 1.000 152.41056 608 VAL B CA 1
ATOM 18895 C C . VAL B 1 608 ? 312.91196 -23.35040 159.03428 1.000 153.75028 608 VAL B C 1
ATOM 18896 O O . VAL B 1 608 ? 313.61741 -22.93439 159.96259 1.000 138.87952 608 VAL B O 1
ATOM 18909 N N . SER B 1 609 ? 312.92128 -24.62090 158.63997 1.000 172.81745 609 SER B N 1
ATOM 18910 C CA . SER B 1 609 ? 313.86190 -25.57907 159.20166 1.000 169.69663 609 SER B CA 1
ATOM 18911 C C . SER B 1 609 ? 315.18851 -25.55720 158.45370 1.000 165.59808 609 SER B C 1
ATOM 18912 O O . SER B 1 609 ? 316.25279 -25.68880 159.06740 1.000 145.83729 609 SER B O 1
ATOM 18920 N N . GLU B 1 610 ? 315.13995 -25.37382 157.13702 1.000 174.92218 610 GLU B N 1
ATOM 18921 C CA . GLU B 1 610 ? 316.33481 -25.35506 156.30600 1.000 173.47559 610 GLU B CA 1
ATOM 18922 C C . GLU B 1 610 ? 316.77872 -23.92046 156.05524 1.000 168.29588 610 GLU B C 1
ATOM 18923 O O . GLU B 1 610 ? 315.95089 -23.02195 155.87270 1.000 162.60094 610 GLU B O 1
ATOM 18935 N N . ALA B 1 611 ? 318.09611 -23.71379 156.04796 1.000 165.15639 611 ALA B N 1
ATOM 18936 C CA . ALA B 1 611 ? 318.64610 -22.39545 155.76336 1.000 164.23736 611 ALA B CA 1
ATOM 18937 C C . ALA B 1 611 ? 318.66400 -22.11986 154.26629 1.000 163.35334 611 ALA B C 1
ATOM 18938 O O . ALA B 1 611 ? 318.10425 -21.11872 153.80609 1.000 141.32403 611 ALA B O 1
ATOM 18945 N N . ILE B 1 612 ? 319.28568 -23.01266 153.49066 1.000 182.80721 612 ILE B N 1
ATOM 18946 C CA . ILE B 1 612 ? 319.51895 -22.78141 152.07119 1.000 182.28145 612 ILE B CA 1
ATOM 18947 C C . ILE B 1 612 ? 319.61306 -24.11624 151.34677 1.000 165.23703 612 ILE B C 1
ATOM 18948 O O . ILE B 1 612 ? 319.81372 -25.16814 151.95661 1.000 156.54178 612 ILE B O 1
ATOM 18964 N N . GLY B 1 613 ? 319.45613 -24.06220 150.02581 1.000 163.75006 613 GLY B N 1
ATOM 18965 C CA . GLY B 1 613 ? 319.87158 -25.15107 149.16770 1.000 166.01823 613 GLY B CA 1
ATOM 18966 C C . GLY B 1 613 ? 318.88020 -26.26425 148.94405 1.000 155.89613 613 GLY B C 1
ATOM 18967 O O . GLY B 1 613 ? 319.29399 -27.39648 148.67049 1.000 156.87252 613 GLY B O 1
ATOM 18971 N N . GLN B 1 614 ? 317.58533 -25.98190 149.01279 1.000 144.82992 614 GLN B N 1
ATOM 18972 C CA . GLN B 1 614 ? 316.56162 -27.00701 148.88746 1.000 161.87383 614 GLN B CA 1
ATOM 18973 C C . GLN B 1 614 ? 315.78423 -26.84656 147.58887 1.000 169.54273 614 GLN B C 1
ATOM 18974 O O . GLN B 1 614 ? 315.42629 -25.73048 147.19779 1.000 141.33964 614 GLN B O 1
ATOM 18988 N N . VAL B 1 615 ? 315.52079 -27.97465 146.93123 1.000 185.44735 615 VAL B N 1
ATOM 18989 C CA . VAL B 1 615 ? 314.66377 -28.03043 145.75146 1.000 164.73602 615 VAL B CA 1
ATOM 18990 C C . VAL B 1 615 ? 313.34626 -28.67198 146.16123 1.000 169.26086 615 VAL B C 1
ATOM 18991 O O . VAL B 1 615 ? 313.33492 -29.75873 146.75218 1.000 150.64763 615 VAL B O 1
ATOM 19004 N N . PHE B 1 616 ? 312.23809 -28.00410 145.84408 1.000 211.51565 616 PHE B N 1
ATOM 19005 C CA . PHE B 1 616 ? 310.90634 -28.47657 146.20391 1.000 216.68009 616 PHE B CA 1
ATOM 19006 C C . PHE B 1 616 ? 310.02785 -28.50308 144.96348 1.000 199.31728 616 PHE B C 1
ATOM 19007 O O . PHE B 1 616 ? 309.99806 -27.53397 144.19887 1.000 203.67111 616 PHE B O 1
ATOM 19024 N N . ARG B 1 617 ? 309.30176 -29.60257 144.77826 1.000 139.25996 617 ARG B N 1
ATOM 19025 C CA . ARG B 1 617 ? 308.51596 -29.83271 143.57471 1.000 117.80755 617 ARG B CA 1
ATOM 19026 C C . ARG B 1 617 ? 307.04649 -29.97275 143.93239 1.000 140.08549 617 ARG B C 1
ATOM 19027 O O . ARG B 1 617 ? 306.69425 -30.70808 144.86094 1.000 149.36951 617 ARG B O 1
ATOM 19048 N N . ALA B 1 618 ? 306.19710 -29.26451 143.19226 1.000 168.67581 618 ALA B N 1
ATOM 19049 C CA . ALA B 1 618 ? 304.75866 -29.35345 143.38064 1.000 173.89905 618 ALA B CA 1
ATOM 19050 C C . ALA B 1 618 ? 304.07119 -28.99900 142.06970 1.000 154.77116 618 ALA B C 1
ATOM 19051 O O . ALA B 1 618 ? 304.71765 -28.78311 141.04166 1.000 151.75510 618 ALA B O 1
ATOM 19058 N N . THR B 1 619 ? 302.74331 -28.94721 142.11544 1.000 134.88890 619 THR B N 1
ATOM 19059 C CA . THR B 1 619 ? 301.93143 -28.43884 141.02077 1.000 139.61081 619 THR B CA 1
ATOM 19060 C C . THR B 1 619 ? 300.88337 -27.49534 141.59738 1.000 151.93451 619 THR B C 1
ATOM 19061 O O . THR B 1 619 ? 300.46398 -27.64011 142.74816 1.000 154.68085 619 THR B O 1
ATOM 19072 N N . VAL B 1 620 ? 300.48792 -26.50809 140.79644 1.000 127.85880 620 VAL B N 1
ATOM 19073 C CA . VAL B 1 620 ? 299.45986 -25.53880 141.16425 1.000 134.75320 620 VAL B CA 1
ATOM 19074 C C . VAL B 1 620 ? 298.58056 -25.32083 139.94130 1.000 133.25557 620 VAL B C 1
ATOM 19075 O O . VAL B 1 620 ? 299.08470 -25.00124 138.85876 1.000 116.21624 620 VAL B O 1
ATOM 19088 N N . SER B 1 621 ? 297.27387 -25.50513 140.10388 1.000 159.78432 621 SER B N 1
ATOM 19089 C CA . SER B 1 621 ? 296.36623 -25.49535 138.96675 1.000 156.37428 621 SER B CA 1
ATOM 19090 C C . SER B 1 621 ? 295.23142 -24.49527 139.14733 1.000 152.15257 621 SER B C 1
ATOM 19091 O O . SER B 1 621 ? 294.83831 -24.15567 140.26881 1.000 138.35660 621 SER B O 1
ATOM 19099 N N . VAL B 1 622 ? 294.71860 -24.01971 138.01583 1.000 132.29183 622 VAL B N 1
ATOM 19100 C CA . VAL B 1 622 ? 293.57751 -23.11690 137.96627 1.000 128.57437 622 VAL B CA 1
ATOM 19101 C C . VAL B 1 622 ? 292.49337 -23.77852 137.13084 1.000 127.03852 622 VAL B C 1
ATOM 19102 O O . VAL B 1 622 ? 292.78690 -24.40727 136.10768 1.000 107.76468 622 VAL B O 1
ATOM 19115 N N . SER B 1 623 ? 291.24515 -23.65035 137.57624 1.000 109.48166 623 SER B N 1
ATOM 19116 C CA . SER B 1 623 ? 290.12406 -24.25481 136.86659 1.000 108.25089 623 SER B CA 1
ATOM 19117 C C . SER B 1 623 ? 288.96488 -23.27216 136.77330 1.000 110.30927 623 SER B C 1
ATOM 19118 O O . SER B 1 623 ? 288.91039 -22.27244 137.49030 1.000 108.08550 623 SER B O 1
ATOM 19126 N N . ASP B 1 624 ? 288.03418 -23.57015 135.86914 1.000 109.64345 624 ASP B N 1
ATOM 19127 C CA . ASP B 1 624 ? 286.83618 -22.76498 135.66836 1.000 117.64590 624 ASP B CA 1
ATOM 19128 C C . ASP B 1 624 ? 285.59641 -23.57338 136.04907 1.000 125.91104 624 ASP B C 1
ATOM 19129 O O . ASP B 1 624 ? 285.67987 -24.73892 136.44882 1.000 108.91602 624 ASP B O 1
ATOM 19138 N N . SER B 1 625 ? 284.42984 -22.93513 135.92302 1.000 156.68807 625 SER B N 1
ATOM 19139 C CA . SER B 1 625 ? 283.18652 -23.49721 136.44012 1.000 153.94032 625 SER B CA 1
ATOM 19140 C C . SER B 1 625 ? 282.45029 -24.38601 135.44549 1.000 135.54669 625 SER B C 1
ATOM 19141 O O . SER B 1 625 ? 281.79882 -25.35261 135.86235 1.000 143.86891 625 SER B O 1
ATOM 19149 N N . GLY B 1 626 ? 282.51327 -24.06781 134.15715 1.000 108.57897 626 GLY B N 1
ATOM 19150 C CA . GLY B 1 626 ? 281.71644 -24.75743 133.16464 1.000 109.25669 626 GLY B CA 1
ATOM 19151 C C . GLY B 1 626 ? 281.81239 -26.26579 133.21262 1.000 109.13841 626 GLY B C 1
ATOM 19152 O O . GLY B 1 626 ? 282.65438 -26.82568 133.91492 1.000 109.35285 626 GLY B O 1
ATOM 19156 N N . ARG B 1 627 ? 280.94751 -26.93330 132.44849 1.000 119.14358 627 ARG B N 1
ATOM 19157 C CA . ARG B 1 627 ? 280.93177 -28.38970 132.36878 1.000 128.34616 627 ARG B CA 1
ATOM 19158 C C . ARG B 1 627 ? 281.11325 -28.83414 130.92378 1.000 130.20398 627 ARG B C 1
ATOM 19159 O O . ARG B 1 627 ? 280.29583 -28.45988 130.06247 1.000 131.45173 627 ARG B O 1
ATOM 19180 N N . PRO B 1 628 ? 282.16169 -29.61439 130.59794 1.000 136.41050 628 PRO B N 1
ATOM 19181 C CA . PRO B 1 628 ? 283.24545 -29.98466 131.52797 1.000 138.56673 628 PRO B CA 1
ATOM 19182 C C . PRO B 1 628 ? 284.08021 -28.75667 131.86196 1.000 157.27368 628 PRO B C 1
ATOM 19183 O O . PRO B 1 628 ? 284.21679 -27.88824 131.00049 1.000 160.94100 628 PRO B O 1
ATOM 19194 N N . PRO B 1 629 ? 284.59140 -28.65183 133.08600 1.000 142.24584 629 PRO B N 1
ATOM 19195 C CA . PRO B 1 629 ? 285.56894 -27.59404 133.36725 1.000 128.67449 629 PRO B CA 1
ATOM 19196 C C . PRO B 1 629 ? 286.88350 -27.90256 132.66771 1.000 122.24003 629 PRO B C 1
ATOM 19197 O O . PRO B 1 629 ? 287.19354 -29.05119 132.34495 1.000 108.70011 629 PRO B O 1
ATOM 19208 N N . LEU B 1 630 ? 287.65776 -26.85283 132.41979 1.000 124.74292 630 LEU B N 1
ATOM 19209 C CA . LEU B 1 630 ? 288.97338 -26.99226 131.81750 1.000 135.22544 630 LEU B CA 1
ATOM 19210 C C . LEU B 1 630 ? 290.02977 -26.42588 132.75632 1.000 130.38279 630 LEU B C 1
ATOM 19211 O O . LEU B 1 630 ? 289.74738 -25.57777 133.60858 1.000 135.24621 630 LEU B O 1
ATOM 19227 N N . SER B 1 631 ? 291.25493 -26.91811 132.59200 1.000 115.09769 631 SER B N 1
ATOM 19228 C CA . SER B 1 631 ? 292.34937 -26.57195 133.48455 1.000 127.37048 631 SER B CA 1
ATOM 19229 C C . SER B 1 631 ? 293.66767 -26.82845 132.77441 1.000 123.01037 631 SER B C 1
ATOM 19230 O O . SER B 1 631 ? 293.76446 -27.70023 131.90874 1.000 107.31004 631 SER B O 1
ATOM 19238 N N . SER B 1 632 ? 294.67820 -26.05814 133.15154 1.000 125.75965 632 SER B N 1
ATOM 19239 C CA . SER B 1 632 ? 296.04407 -26.27085 132.70467 1.000 126.65980 632 SER B CA 1
ATOM 19240 C C . SER B 1 632 ? 296.93736 -26.45959 133.92390 1.000 121.41515 632 SER B C 1
ATOM 19241 O O . SER B 1 632 ? 296.53388 -26.21556 135.06384 1.000 127.00295 632 SER B O 1
ATOM 19249 N N . THR B 1 633 ? 298.16587 -26.90297 133.67543 1.000 118.74616 633 THR B N 1
ATOM 19250 C CA . THR B 1 633 ? 299.07037 -27.31801 134.73749 1.000 131.66216 633 THR B CA 1
ATOM 19251 C C . THR B 1 633 ? 300.34883 -26.49153 134.71850 1.000 133.39305 633 THR B C 1
ATOM 19252 O O . THR B 1 633 ? 300.89271 -26.19421 133.64967 1.000 126.86794 633 THR B O 1
ATOM 19263 N N . ALA B 1 634 ? 300.81859 -26.12894 135.91546 1.000 133.64929 634 ALA B N 1
ATOM 19264 C CA . ALA B 1 634 ? 302.08611 -25.43182 136.09707 1.000 115.78890 634 ALA B CA 1
ATOM 19265 C C . ALA B 1 634 ? 302.69909 -25.87144 137.41821 1.000 118.41476 634 ALA B C 1
ATOM 19266 O O . ALA B 1 634 ? 302.00614 -25.89203 138.43936 1.000 109.04098 634 ALA B O 1
ATOM 19273 N N . THR B 1 635 ? 303.98887 -26.20741 137.40064 1.000 119.06332 635 THR B N 1
ATOM 19274 C CA . THR B 1 635 ? 304.70108 -26.67371 138.58697 1.000 126.83125 635 THR B CA 1
ATOM 19275 C C . THR B 1 635 ? 305.70904 -25.61760 139.02414 1.000 109.55772 635 THR B C 1
ATOM 19276 O O . THR B 1 635 ? 306.61728 -25.26603 138.26325 1.000 109.29062 635 THR B O 1
ATOM 19287 N N . ILE B 1 636 ? 305.55766 -25.12339 140.25154 1.000 109.88774 636 ILE B N 1
ATOM 19288 C CA . ILE B 1 636 ? 306.40934 -24.05863 140.77117 1.000 116.15850 636 ILE B CA 1
ATOM 19289 C C . ILE B 1 636 ? 307.28410 -24.59890 141.89392 1.000 140.53268 636 ILE B C 1
ATOM 19290 O O . ILE B 1 636 ? 306.82040 -25.35863 142.75205 1.000 138.18034 636 ILE B O 1
ATOM 19306 N N . THR B 1 637 ? 308.54522 -24.17260 141.90141 1.000 149.02246 637 THR B N 1
ATOM 19307 C CA . THR B 1 637 ? 309.49631 -24.48464 142.95908 1.000 120.26044 637 THR B CA 1
ATOM 19308 C C . THR B 1 637 ? 309.86349 -23.20198 143.69865 1.000 117.99948 637 THR B C 1
ATOM 19309 O O . THR B 1 637 ? 310.02421 -22.14712 143.07807 1.000 111.08534 637 THR B O 1
ATOM 19320 N N . PHE B 1 638 ? 309.99384 -23.28946 145.02243 1.000 129.04427 638 PHE B N 1
ATOM 19321 C CA . PHE B 1 638 ? 310.41993 -22.16915 145.85184 1.000 134.39176 638 PHE B CA 1
ATOM 19322 C C . PHE B 1 638 ? 311.73189 -22.52266 146.54743 1.000 130.83573 638 PHE B C 1
ATOM 19323 O O . PHE B 1 638 ? 311.96577 -23.68174 146.90440 1.000 130.35921 638 PHE B O 1
ATOM 19340 N N . LEU B 1 639 ? 312.58805 -21.51610 146.74741 1.000 113.19434 639 LEU B N 1
ATOM 19341 C CA . LEU B 1 639 ? 313.89482 -21.72213 147.36127 1.000 117.22226 639 LEU B CA 1
ATOM 19342 C C . LEU B 1 639 ? 314.26381 -20.53087 148.23400 1.000 127.41025 639 LEU B C 1
ATOM 19343 O O . LEU B 1 639 ? 313.86226 -19.39533 147.96912 1.000 114.08317 639 LEU B O 1
ATOM 19359 N N . VAL B 1 640 ? 315.02654 -20.80968 149.29022 1.000 125.85159 640 VAL B N 1
ATOM 19360 C CA . VAL B 1 640 ? 315.43311 -19.79112 150.24926 1.000 115.36713 640 VAL B CA 1
ATOM 19361 C C . VAL B 1 640 ? 316.92835 -19.52106 150.10973 1.000 132.13079 640 VAL B C 1
ATOM 19362 O O . VAL B 1 640 ? 317.70456 -20.36760 149.65444 1.000 123.25459 640 VAL B O 1
ATOM 19375 N N . THR B 1 641 ? 317.33219 -18.32422 150.52886 1.000 142.50109 641 THR B N 1
ATOM 19376 C CA . THR B 1 641 ? 318.74124 -17.91906 150.50692 1.000 149.45382 641 THR B CA 1
ATOM 19377 C C . THR B 1 641 ? 319.21204 -17.50496 151.90258 1.000 137.14586 641 THR B C 1
ATOM 19378 O O . THR B 1 641 ? 318.52911 -17.75031 152.90030 1.000 124.96851 641 THR B O 1
#

Solvent-accessible surface area: 69482 Å² total; per-residue (Å²): 172,58,19,174,32,133,6,102,5,61,49,142,84,55,57,101,25,10,18,0,17,125,85,55,161,52,168,57,124,16,44,6,126,28,18,148,84,194,97,98,16,30,1,93,28,119,106,86,30,0,34,0,24,4,12,85,133,0,20,4,17,138,55,30,178,104,52,111,142,3,75,39,59,36,20,0,4,7,36,14,178,106,48,33,69,11,13,4,0,54,0,58,5,81,31,79,25,52,40,36,4,168,19,101,28,82,112,5,108,16,109,12,36,5,63,19,94,90,41,38,117,12,67,13,65,72,8,71,6,101,0,22,51,98,20,28,18,90,50,34,109,28,36,181,48,78,16,6,36,32,48,56,55,71,46,51,65,52,70,75,37,4,12,0,14,0,94,120,128,6,62,39,56,96,80,53,58,14,101,6,77,2,40,0,72,6,17,41,119,105,60,96,65,8,68,4,68,0,50,1,121,3,56,33,59,7,70,50,45,4,81,15,105,141,97,56,18,84,23,108,0,96,9,91,6,88,84,44,65,79,13,33,74,6,63,16,91,18,69,11,76,55,56,30,19,96,23,45,24,17,35,7,91,90,11,73,114,84,4,81,121,26,0,91,22,70,53,182,43,0,109,0,28,1,89,23,109,10,58,33,34,109,69,96,44,10,30,9,56,0,28,0,53,2,83,17,104,33,68,28,67,19,76,1,63,0,23,0,132,8,54,26,34,31,74,38,38,5,91,15,29,26,40,34,23,63,46,145,44,105,47,12,0,44,7,22,14,43,4,34,167,88,0,3,0,0,6,0,39,0,58,16,164,11,55,59,107,37,14,101,12,112,7,41,38,132,48,73,140,33,12,92,40,78,96,12,49,146,38,7,28,23,0,7,0,41,38,79,10,43,45,50,168,56,53,83,9,109,3,36,0,18,0,69,3,82,10,114,116,74,85,128,32,79,75,142,7,24,0,87,11,48,27,74,29,64,52,30,0,96,15,85,140,98,61,45,138,40,64,20,122,2,77,25,65,93,48,30,121,13,23,59,1,72,7,173,16,74,6,134,45,158,37,15,133,26,72,12,116,28,32,92,43,127,15,123,67,35,56,1,63,54,22,2,41,24,57,74,73,80,0,8,1,92,0,77,89,77,7,48,15,51,109,18,85,88,3,79,1,120,1,48,0,14,0,31,5,110,114,104,50,67,41,57,4,47,0,71,0,114,3,38,36,73,27,60,48,39,1,88,14,84,87,17,87,90,73,159,29,44,17,114,41,82,18,58,12,207,26,100,118,39,50,119,24,18,33,8,96,8,142,30,61,8,95,57,102,4,40,97,40,52,20,52,17,44,136,44,83,195,108,21,16,62,36,49,129,77,66,0,51,6,58,30,57,41,110,72,78,72,76,109,53,59,123,64,189,9,61,7,29,0,34,8,63,10,235,95,81,74,64,37,78,4,38,9,34,7,53,21,43,118,192,41,20,169,29,141,8,106,6,48,51,138,93,47,54,97,28,12,19,0,19,128,82,53,163,57,170,54,112,16,52,5,133,32,34,118,152,175,109,115,24,43,4,100,28,134,122,78,26,0,33,2,35,3,26,82,130,1,23,3,16,152,58,28,177,102,53,103,142,4,76,47,61,33,14,1,2,6,35,16,169,109,40,41,85,15,17,5,0,52,0,60,4,86,25,95,19,46,45,26,0,149,9,96,30,82,110,7,112,14,102,13,32,4,42,15,72,87,39,41,105,20,49,15,63,81,13,67,7,102,0,21,53,102,18,24,16,86,44,43,113,76,43,172,68,78,30,8,49,36,58,75,72,75,67,73,88,47,59,89,46,10,16,4,8,1,100,116,132,10,59,36,51,93,86,51,61,25,102,21,93,11,51,0,81,2,14,39,119,101,47,98,73,10,52,5,67,5,50,2,136,6,62,33,39,19,69,54,52,2,87,16,115,142,92,49,22,90,24,116,0,93,8,90,5,87,83,42,61,81,11,32,74,6,66,18,87,20,70,11,89,56,58,34,18,104,24,46,22,20,38,5,95,102,10,70,109,92,5,79,115,20,0,91,24,72,51,184,44,0,98,0,20,0,89,24,109,9,53,32,37,107,59,93,22,16,20,4,31,0,23,0,58,2,103,17,135,113,56,55,66,17,73,3,70,0,15,0,134,9,47,29,35,29,74,36,38,4,95,16,29,27,42,27,22,67,55,147,47,107,47,11,0,40,5,23,16,49,6,37,175,91,0,3,0,0,10,0,43,0,57,15,154,11,53,62,103,34,14,100,12,108,10,39,36,126,48,70,141,35,11,83,42,80,94,12,53,145,35,7,27,23,0,8,0,44,43,77,12,46,53,49,174,59,41,85,10,117,2,34,0,17,0,65,2,79,9,113,116,79,86,134,36,83,64,144,6,26,0,78,9,46,30,72,29,67,50,28,0,95,17,69,132,108,61,35,142,46,68,20,131,2,75,25,67,94,46,32,118,20,30,64,2,93,10,167,19,74,9,134,42,158,33,18,155,24,95,10,140,23,31,104,40,128,20,117,69,36,53,1,69,57,27,0,43,26,57,69,81,83,0,5,2,96,0,72,90,79,7,49,15,52,106,13,75,93,3,73,1,118,3,56,0,22,2,25,5,106,117,120,59,66,41,70,7,38,1,75,3,127,2,43,38,68,26,59,36,52,3,88,12,82,86,27,87,86,76,156,14,43,27,112,38,98,16,80,19,217,45,118,113,35,78,117,28,19,36,6,84,2,123,28,59,8,86,55,106,5,36,89,57,43,21,51,51,35,141,40,76,191,116,19,26,58,28,60,119,84,75,0,44,9,49,49,61,54,122,66,100,89,69,118,61,67,115,67,183,14,55,12,22,0,34,7,57,14,234,95,80,47,66,34,94,12,41,20,31,15,43,38,114

Organism: Xenopus laevis (NCBI:txid8355)

Foldseek 3Di:
DEAEWEDEAQDDWFDWRDWVCVVPVPPAFWQKDWPDPPDPDQWDFDRGTGTITGRHGGDCCVQPFANPWDWDWTWIWTAGPNDIGIYIYIYTHDWDLPWAKEFPDQEWEWEDELPDDFFDKTFDTAIFTRTYDQSTWDDKAKADDDWWDKDWDADPVGRIGIIITTHDRGDCLVPFKDKMKMKIWGDDPPIHMYIHIYIYGYHWDLPWAKDWPDQEDEFEAEQPDDAFAWGDFTDIFTSTDDQSTQKFKFFDPPFDVVCCQQWGAGRRGRTITGHDGGACLVPFKDWGWIKMWGRDPPIHMGTYIYMYGYDWDLPWAKDKDKAFPDDDDPQEWEAALPDAFFDFGIKIAIFTSTDDLSTQKDKDKDWDPQWDWAADDGRIITITGHHGGDCLVPFKIKMKMWMWGRDVVIHIDIDIGMYGYDYDLPWWWAWPDQEAEWEDEAQDDAFAWTDATDTFRSTDDQSTQKFKDWDWDDDPRDTPCQQWDADGRGRTITGHDGDHCLVPFWDKIKMKIWGSDVVIHIDIGIYIYGYAYAQPWAKDWPPPPADVQEEEWEAALPAFFFDFTTWTDIATSHDDQLGAKFKAWDDQPPQFWGADRHGGTITGDDHSPDHWDDWGWTKMKIWGGGVVIDIGIHIYIYTYDD/DEAEWEDEAQDDWFDWGDWPQVVVVPPFFWQKDFDDDPDPDQWGADRGTGTITGHDGGHCCVVQFANQWDWDWTKIWTAGPNDIDIYIYTYTYHYDLPWAKEFPAQADEAEEELPDDFFDWDFDGAIFTRTYDQSTFDDWDDDDDDFWDKDWDADPVGGIGIIITTHDRGDCLVPFWDKDKIKTWGGDDDIHMYIHIYIYGYDWDLPWAKDWPAQEDEFEAEQPHDAFAWGDFTDIFASTDDQSTQKFKFFDPVDDVVCPQQWGAGGRGGTITGHDGGACLVPFKDWGWIKMWGRDPPIHMGTHIYIYGYDFDLPWAKDKDKAFPDDDDPQEWEEALPDAAFDFGIKIAIFTSTDDLSTQKDKAKDWDPQWHWAADDGSIITITGHHRGDCLVPFKIKMKMWMWGRDVVIHIDIDIGMYGYDFDLPDWWAWPDQEAEWEDEAQDDAFAWTDATDTFRSTDDQSTQKFKDWDWDDDPHHTPCQQWDAHRHGRIITGHDGHACLVDFWDKIKMKIWGRDVVIHIDIGIYIYGYAYAQPWAKDKPPPDADPQEDEFEDAQPDDWDDQGGAIDIATSHDDQLGDKFKDWFDQPDQFWDADRPRRGIIGDDHCPDHFDDWGWTKMKIWGGGVVIHIDIHIYTYTHD

CATH classification: 2.60.40.60 (+5 more: 2.60.40.60, 2.60.40.60, 2.60.40.60)

Nearest PDB structures (foldseek):
  6vg1-assembly1_A  TM=1.002E+00  e=0.000E+00  Xenopus laevis
  6e6b-assembly1_A  TM=7.600E-01  e=1.262E-63  Mus musculus
  5v5x-assembly1_C  TM=8.149E-01  e=3.598E-41  Mus musculus
  5szr-assembly1_A  TM=7.447E-01  e=3.581E-42  Mus musculus
  5szq-assembly1_A  TM=6.894E-01  e=6.011E-42  Mus musculus

Sequence (1283 aa):
KTVRYRTYEEDEPGTVIGTLAEDLHLEGEGSFRLMKQFNNSLIHVRESDGQLSIGERIDRERICRQSPHCTLALDVVSVAKEQFKLIHVEVEVRDINDNSPRFPGAEIPVEVSESAPVGTRIPLDIATDEDVGVNSIQSFQISENSHFSIDVQTRADGVKYADLVLMKELDRESQSAYTLELLAMDGGSPSRSGTTMVNVRVLDFNDNSPVFERSSVMVELMEDAPVGHLLLDLDALDPDEGANGEIVYGFSPQVPQEVRQLFKIDAKSGRLTLEGQVDFETKQTYEFDAQAQDMALNPLTATCKVIVRVIDVNDNAPVIGITPLTSISAGVAYITEAAARESFVALISTTDRDSGQNGQVHCTLYGHEHFRLQQAYEDSYMIVTTSALDREKIAEYNLTVVAEDLGSPPFKTVKQYTIRVSDENDNAPVFAKPVYEVSVLENNAPGAYITTVVARDPDFGHNGKVIYRLVETEVMGAPITTYVSLDPATGAVYALRTFNHEILQQLDLRIQASDGGSPQLTSSAIIKVKIVDQNDNAPVIVQPALSNGSAEVVVPSRAPHGFLVTHIKAKDADEGVNAELTYSIADEGRNVFTINKATGEVFLVADVSEAIGQVFRATVSVSDSGRPPLSSTATITFLVTHKTVRYRTYEEDEPGTVIGTLAEDLHLEGEGSFRLMKQFNNSLIHVRESDGQLSIGERIDRERICRQSPHCTLALDVVSVAKEQFKLIHVEVEVRDINDNSPRFPGAEIPVEVSESAPVGTRIPLDIATDEDVGVNSIQSFQISENSHFSIDVQTRADGVKYADLVLMKELDRESQSAYTLELLAMDGGSPSRSGTTMVNVRVLDFNDNSPVFERSSVMVELMEDAPVGHLLLDLDALDPDEGANGEIVYGFSPQVPQEVRQLFKIDAKSGRLTLEGQVDFETKQTYEFDAQAQDMALNPLTATCKVIVRVIDVNDNAPVIGITPLTSISAGVAYITEAAARESFVALISTTDRDSGQNGQVHCTLYGHEHFRLQQAYEDSYMIVTTSALDREKIAEYNLTVVAEDLGSPPFKTVKQYTIRVSDENDNAPVFAKPVYEVSVLENNAPGAYITTVVARDPDFGHNGKVIYRLVETEVMGAPITTYVSLDPATGAVYALRTFNHEILQQLDLRIQASDGGSPQLTSSAIIKVKIVDQNDNAPVIVQPALSNGSAEVVVPSRAPHGFLVTHIKAKDADEGVNAELTYSIADEGRNVFTINKATGEVFLVADVSEAIGQVFRATVSVSDSGRPPLSSTATITFLVT

Radius of gyration: 97.54 Å; Cα contacts (8 Å, |Δi|>4): 3246; chains: 2; bounding box: 302×64×247 Å

InterPro domains:
  IPR002126 Cadherin-like [PF00028] (130-223)
  IPR002126 Cadherin-like [PF00028] (239-330)
  IPR002126 Cadherin-like [PF00028] (353-441)
  IPR002126 Cadherin-like [PF00028] (456-551)
  IPR002126 Cadherin-like [PF00028] (573-661)
  IPR002126 Cadherin-like [PR00205] (61-80)
  IPR002126 Cadherin-like [PR00205] (232-261)
  IPR002126 Cadherin-like [PR00205] (305-317)
  IPR002126 Cadherin-like [PR00205] (319-338)
  IPR002126 Cadherin-like [PR00205] (449-462)
  IPR002126 Cadherin-like [PR00205] (509-535)
  IPR002126 Cadherin-like [PR00205] (543-560)
  IPR002126 Cadherin-like [PS50268] (29-123)
  IPR002126 Cadherin-like [PS50268] (124-232)
  IPR002126 Cadherin-like [PS50268] (233-340)
  IPR002126 Cadherin-like [PS50268] (355-451)
  IPR002126 Cadherin-like [PS50268] (452-561)
  IPR002126 Cadherin-like [PS50268] (567-671)
  IPR002126 Cadherin-like [SM00112] (25-121)
  IPR002126 Cadherin-like [SM00112] (145-230)